Protein AF-0000000083954642 (afdb_homodimer)

Secondary structure (DSSP, 8-state):
----GGGSGGGSGGGGGG-------GGGHHHHHHHTTHHHHHHHS-HHHHHHHHH-----SGGG-S------------------------------------B-TT-GGGHHHHHHHHHHHHHHHHHHHHHHHHHHHHHHHTTTT-GGGGGGSEEEEEE----BTTB--HHHHHHHHHHHH-HHHHTT-EEEEE-HHHHHHHHHHTT--HHHHHHHHHHTTS-SEEEEEPTTHHHHHHHHHHTT-SS---TTTSEEEEE-GGG-HHHIIIIIHHHHHHHHHHHHHHHHHHTHHHHHHHTS-HHHHHHHHHH-THHHHS---EEEEESS----THHHHHHHHHHHHHHHHHHHHHHHHHHHHHHHHHHB-HHHHHHHHHHHHHHHHHHHHHHHHHHHHHTT----TTTGGGHHHHHHHHHHHHHHHHHHHHHHHHHHHHHH-GGGHHHHHHHHHHHHHTTTSS-GGGS-GGGGGGGG-HHHHHHHHHHHHHH----TTHHHHHHHHHHHHHHHHHHHHHHHHHHHHHHHHHHHHHHHHHH-/----GGGGGGGSGGGGGGG------GGGHHHHHHHTTHHHHHHHSTHHHHHHHHH-----SGGG--------------------------------------B-TT-GGGHHHHHHHHHHHHHHHHHHHHHHHHHHHHHHHTTTT-GGGGGGSEEEEEE----BTTB--HHHHHHHHHHHH-HHHHTT-EEEEE-HHHHHHHHHHTT--HHHHHHHHHHTTS-SEEEEEPTTHHHHHHHHHHTT-SS---TTTSEEEEE-GGG-HHHIIIIIHHHHHHHHHHHHHHHHHHTHHHHHHHTS-HHHHHHHHHH-THHHHS---EEEEESS----THHHHHHHHHHHHHHHHHHHHHHHHHHHHHHHHHHB-HHHHHHHHHHHHHHHHHHHHHHHHHHHHHTT----TTTGGGHHHHHHHHHHHHHHHHHHHHHHHHHHHHHH-GGGHHHHHHHHHHHHHTTTSS-GGGS-GGGGGGGG-HHHHHHHHHHHHHH----TTHHHHHHHHHHHHHHHHHHHHHHHHHHHHHHHHHHHHHHHHHH-

Structure (mmCIF, N/CA/C/O backbone):
data_AF-0000000083954642-model_v1
#
loop_
_entity.id
_entity.type
_entity.pdbx_description
1 polymer 'Nitrosoguanidine resistance protein SNG1'
#
loop_
_atom_site.group_PDB
_atom_site.id
_atom_site.type_symbol
_atom_site.label_atom_id
_atom_site.label_alt_id
_atom_site.label_comp_id
_atom_site.label_asym_id
_atom_site.label_entity_id
_atom_site.label_seq_id
_atom_site.pdbx_PDB_ins_code
_atom_site.Cartn_x
_atom_site.Cartn_y
_atom_site.Cartn_z
_atom_site.occupancy
_atom_site.B_iso_or_equiv
_atom_site.auth_seq_id
_atom_site.auth_comp_id
_atom_site.auth_asym_id
_atom_site.auth_atom_id
_atom_site.pdbx_PDB_model_num
ATOM 1 N N . MET A 1 1 ? -14.523 32.938 -50.375 1 20.48 1 MET A N 1
ATOM 2 C CA . MET A 1 1 ? -13.367 33.562 -49.75 1 20.48 1 MET A CA 1
ATOM 3 C C . MET A 1 1 ? -13.82 34.625 -48.75 1 20.48 1 MET A C 1
ATOM 5 O O . MET A 1 1 ? -13.055 35.562 -48.438 1 20.48 1 MET A O 1
ATOM 9 N N . THR A 1 2 ? -15.094 34.656 -48.25 1 23.86 2 THR A N 1
ATOM 10 C CA . THR A 1 2 ? -15.797 35.781 -47.656 1 23.86 2 THR A CA 1
ATOM 11 C C . THR A 1 2 ? -15.125 36.25 -46.375 1 23.86 2 THR A C 1
ATOM 13 O O . THR A 1 2 ? -14.625 35.438 -45.594 1 23.86 2 THR A O 1
ATOM 16 N N . GLU A 1 3 ? -14.711 37.562 -46.188 1 25.11 3 GLU A N 1
ATOM 17 C CA . GLU A 1 3 ? -13.875 38.438 -45.344 1 25.11 3 GLU A CA 1
ATOM 18 C C . GLU A 1 3 ? -14.32 38.406 -43.906 1 25.11 3 GLU A C 1
ATOM 20 O O . GLU A 1 3 ? -15.516 38.312 -43.594 1 25.11 3 GLU A O 1
ATOM 25 N N . PRO A 1 4 ? -13.352 38.188 -42.781 1 26.2 4 PRO A N 1
ATOM 26 C CA . PRO A 1 4 ? -13.227 37.906 -41.344 1 26.2 4 PRO A CA 1
ATOM 27 C C . PRO A 1 4 ? -13.641 39.094 -40.469 1 26.2 4 PRO A C 1
ATOM 29 O O . PRO A 1 4 ? -13.289 39.156 -39.312 1 26.2 4 PRO A O 1
ATOM 32 N N . HIS A 1 5 ? -14.406 40.094 -40.938 1 23.19 5 HIS A N 1
ATOM 33 C CA . HIS A 1 5 ? -14.477 41.438 -40.375 1 23.19 5 HIS A CA 1
ATOM 34 C C . HIS A 1 5 ? -15.016 41.406 -38.969 1 23.19 5 HIS A C 1
ATOM 36 O O . HIS A 1 5 ? -14.766 42.344 -38.188 1 23.19 5 HIS A O 1
ATOM 42 N N . ARG A 1 6 ? -16.078 40.688 -38.531 1 24.61 6 ARG A N 1
ATOM 43 C CA . ARG A 1 6 ? -17.047 41.188 -37.594 1 24.61 6 ARG A CA 1
ATOM 44 C C . ARG A 1 6 ? -16.547 41.062 -36.156 1 24.61 6 ARG A C 1
ATOM 46 O O . ARG A 1 6 ? -17.328 41.125 -35.219 1 24.61 6 ARG A O 1
ATOM 53 N N . LEU A 1 7 ? -15.234 40.594 -35.875 1 21.39 7 LEU A N 1
ATOM 54 C CA . LEU A 1 7 ? -14.883 40.125 -34.562 1 21.39 7 LEU A CA 1
ATOM 55 C C . LEU A 1 7 ? -14.727 41.281 -33.594 1 21.39 7 LEU A C 1
ATOM 57 O O . LEU A 1 7 ? -14.375 41.094 -32.406 1 21.39 7 LEU A O 1
ATOM 61 N N . ARG A 1 8 ? -14.648 42.562 -34 1 23.61 8 ARG A N 1
ATOM 62 C CA . ARG A 1 8 ? -14.016 43.594 -33.188 1 23.61 8 ARG A CA 1
ATOM 63 C C . ARG A 1 8 ? -14.906 44 -32.031 1 23.61 8 ARG A C 1
ATOM 65 O O . ARG A 1 8 ? -14.414 44.469 -30.984 1 23.61 8 ARG A O 1
ATOM 72 N N . LYS A 1 9 ? -16.203 44.25 -32.188 1 24.44 9 LYS A N 1
ATOM 73 C CA . LYS A 1 9 ? -16.891 45.312 -31.453 1 24.44 9 LYS A CA 1
ATOM 74 C C . LYS A 1 9 ? -17.125 44.875 -30 1 24.44 9 LYS A C 1
ATOM 76 O O . LYS A 1 9 ? -17.453 45.719 -29.156 1 24.44 9 LYS A O 1
ATOM 81 N N . THR A 1 10 ? -17.375 43.625 -29.719 1 22.33 10 THR A N 1
ATOM 82 C CA . THR A 1 10 ? -18.141 43.406 -28.5 1 22.33 10 THR A CA 1
ATOM 83 C C . THR A 1 10 ? -17.25 43.562 -27.266 1 22.33 10 THR A C 1
ATOM 85 O O . THR A 1 10 ? -17.656 43.281 -26.141 1 22.33 10 THR A O 1
ATOM 88 N N . PHE A 1 11 ? -15.914 44 -27.359 1 23.34 11 PHE A N 1
ATOM 89 C CA . PHE A 1 11 ? -15 44.031 -26.234 1 23.34 11 PHE A CA 1
ATOM 90 C C . PHE A 1 11 ? -15.289 45.25 -25.328 1 23.34 11 PHE A C 1
ATOM 92 O O . PHE A 1 11 ? -14.594 45.469 -24.344 1 23.34 11 PHE A O 1
ATOM 99 N N . GLN A 1 12 ? -16.047 46.281 -25.719 1 21.58 12 GLN A N 1
ATOM 100 C CA . GLN A 1 12 ? -15.922 47.562 -25.047 1 21.58 12 GLN A CA 1
ATOM 101 C C . GLN A 1 12 ? -16.562 47.531 -23.672 1 21.58 12 GLN A C 1
ATOM 103 O O . GLN A 1 12 ? -16.297 48.406 -22.828 1 21.58 12 GLN A O 1
ATOM 108 N N . CYS A 1 13 ? -17.672 46.906 -23.438 1 22.16 13 CYS A N 1
ATOM 109 C CA . CYS A 1 13 ? -18.609 47.312 -22.391 1 22.16 13 CYS A CA 1
ATOM 110 C C . CYS A 1 13 ? -18.078 46.969 -21.016 1 22.16 13 CYS A C 1
ATOM 112 O O . CYS A 1 13 ? -18.688 47.344 -20 1 22.16 13 CYS A O 1
ATOM 114 N N . CYS A 1 14 ? -17.188 45.969 -20.812 1 22.39 14 CYS A N 1
ATOM 115 C CA . CYS A 1 14 ? -17.016 45.438 -19.453 1 22.39 14 CYS A CA 1
ATOM 116 C C . CYS A 1 14 ? -16.172 46.406 -18.609 1 22.39 14 CYS A C 1
ATOM 118 O O . CYS A 1 14 ? -15.789 46.062 -17.484 1 22.39 14 CYS A O 1
ATOM 120 N N . SER A 1 15 ? -15.734 47.562 -19.125 1 23.88 15 SER A N 1
ATOM 121 C CA . SER A 1 15 ? -14.781 48.375 -18.375 1 23.88 15 SER A CA 1
ATOM 122 C C . SER A 1 15 ? -15.469 49.094 -17.203 1 23.88 15 SER A C 1
ATOM 124 O O . SER A 1 15 ? -14.812 49.5 -16.25 1 23.88 15 SER A O 1
ATOM 126 N N . GLY A 1 16 ? -16.719 49.531 -17.359 1 22.69 16 GLY A N 1
ATOM 127 C CA . GLY A 1 16 ? -17.234 50.625 -16.562 1 22.69 16 GLY A CA 1
ATOM 128 C C . GLY A 1 16 ? -17.453 50.219 -15.102 1 22.69 16 GLY A C 1
ATOM 129 O O . GLY A 1 16 ? -17.781 51.094 -14.273 1 22.69 16 GLY A O 1
ATOM 130 N N . PHE A 1 17 ? -17.828 49.062 -14.852 1 23.7 17 PHE A N 1
ATOM 131 C CA . PHE A 1 17 ? -18.562 48.875 -13.609 1 23.7 17 PHE A CA 1
ATOM 132 C C . PHE A 1 17 ? -17.672 49.125 -12.398 1 23.7 17 PHE A C 1
ATOM 134 O O . PHE A 1 17 ? -18.172 49.281 -11.281 1 23.7 17 PHE A O 1
ATOM 141 N N . PHE A 1 18 ? -16.375 48.906 -12.43 1 24.88 18 PHE A N 1
ATOM 142 C CA . PHE A 1 18 ? -15.617 48.844 -11.188 1 24.88 18 PHE A CA 1
ATOM 143 C C . PHE A 1 18 ? -15.234 50.25 -10.711 1 24.88 18 PHE A C 1
ATOM 145 O O . PHE A 1 18 ? -14.461 50.406 -9.773 1 24.88 18 PHE A O 1
ATOM 152 N N . SER A 1 19 ? -15.562 51.281 -11.438 1 24.02 19 SER A N 1
ATOM 153 C CA . SER A 1 19 ? -14.977 52.562 -10.992 1 24.02 19 SER A CA 1
ATOM 154 C C . SER A 1 19 ? -15.703 53.094 -9.766 1 24.02 19 SER A C 1
ATOM 156 O O . SER A 1 19 ? -15.664 54.312 -9.5 1 24.02 19 SER A O 1
ATOM 158 N N . ALA A 1 20 ? -16.547 52.469 -9.023 1 23.92 20 ALA A N 1
ATOM 159 C CA . ALA A 1 20 ? -17.219 53.312 -8.031 1 23.92 20 ALA A CA 1
ATOM 160 C C . ALA A 1 20 ? -16.219 53.875 -7.016 1 23.92 20 ALA A C 1
ATOM 162 O O . ALA A 1 20 ? -15.477 53.094 -6.391 1 23.92 20 ALA A O 1
ATOM 163 N N . LYS A 1 21 ? -15.828 55.062 -7.09 1 29.89 21 LYS A N 1
ATOM 164 C CA . LYS A 1 21 ? -15.133 55.969 -6.168 1 29.89 21 LYS A CA 1
ATOM 165 C C . LYS A 1 21 ? -15.812 56 -4.801 1 29.89 21 LYS A C 1
ATOM 167 O O . LYS A 1 21 ? -16.75 56.75 -4.578 1 29.89 21 LYS A O 1
ATOM 172 N N . SER A 1 22 ? -16.297 54.906 -4.258 1 25.52 22 SER A N 1
ATOM 173 C CA . SER A 1 22 ? -17 55.156 -2.994 1 25.52 22 SER A CA 1
ATOM 174 C C . SER A 1 22 ? -16.094 55.906 -2.006 1 25.52 22 SER A C 1
ATOM 176 O O . SER A 1 22 ? -14.906 55.625 -1.911 1 25.52 22 SER A O 1
ATOM 178 N N . ARG A 1 23 ? -16.453 57.094 -1.516 1 28.94 23 ARG A N 1
ATOM 179 C CA . ARG A 1 23 ? -16.047 57.938 -0.395 1 28.94 23 ARG A CA 1
ATOM 180 C C . ARG A 1 23 ? -15.906 57.094 0.882 1 28.94 23 ARG A C 1
ATOM 182 O O . ARG A 1 23 ? -16.891 56.812 1.558 1 28.94 23 ARG A O 1
ATOM 189 N N . GLN A 1 24 ? -15.195 56.031 0.848 1 28.31 24 GLN A N 1
ATOM 190 C CA . GLN A 1 24 ? -15.023 55.125 1.99 1 28.31 24 GLN A CA 1
ATOM 191 C C . GLN A 1 24 ? -14.453 55.875 3.191 1 28.31 24 GLN A C 1
ATOM 193 O O . GLN A 1 24 ? -13.391 56.5 3.098 1 28.31 24 GLN A O 1
ATOM 198 N N . GLU A 1 25 ? -15.352 56.375 4.113 1 28.22 25 GLU A N 1
ATOM 199 C CA . GLU A 1 25 ? -15.094 56.969 5.426 1 28.22 25 GLU A CA 1
ATOM 200 C C . GLU A 1 25 ? -13.969 56.219 6.145 1 28.22 25 GLU A C 1
ATOM 202 O O . GLU A 1 25 ? -13.773 55.031 5.934 1 28.22 25 GLU A O 1
ATOM 207 N N . GLU A 1 26 ? -12.977 56.906 6.82 1 31.19 26 GLU A N 1
ATOM 208 C CA . GLU A 1 26 ? -11.719 56.625 7.508 1 31.19 26 GLU A CA 1
ATOM 209 C C . GLU A 1 26 ? -11.867 55.469 8.484 1 31.19 26 GLU A C 1
ATOM 211 O O . GLU A 1 26 ? -10.875 54.875 8.891 1 31.19 26 GLU A O 1
ATOM 216 N N . GLY A 1 27 ? -13.102 55.344 9.141 1 32.03 27 GLY A N 1
ATOM 217 C CA . GLY A 1 27 ? -13.211 54.375 10.227 1 32.03 27 GLY A CA 1
ATOM 218 C C . GLY A 1 27 ? -13.047 52.938 9.773 1 32.03 27 GLY A C 1
ATOM 219 O O . GLY A 1 27 ? -13.031 52.031 10.594 1 32.03 27 GLY A O 1
ATOM 220 N N . ASP A 1 28 ? -13.359 52.594 8.578 1 34 28 ASP A N 1
ATOM 221 C CA . ASP A 1 28 ? -13.57 51.25 8.062 1 34 28 ASP A CA 1
ATOM 222 C C . ASP A 1 28 ? -12.234 50.562 7.773 1 34 28 ASP A C 1
ATOM 224 O O . ASP A 1 28 ? -12.203 49.438 7.262 1 34 28 ASP A O 1
ATOM 228 N N . ASP A 1 29 ? -11.18 51.25 7.742 1 36.09 29 ASP A N 1
ATOM 229 C CA . ASP A 1 29 ? -9.875 50.688 7.418 1 36.09 29 ASP A CA 1
ATOM 230 C C . ASP A 1 29 ? -9.414 49.719 8.492 1 36.09 29 ASP A C 1
ATOM 232 O O . ASP A 1 29 ? -8.57 48.844 8.234 1 36.09 29 ASP A O 1
ATOM 236 N N . ASP A 1 30 ? -9.883 49.906 9.711 1 36.12 30 ASP A N 1
ATOM 237 C CA . ASP A 1 30 ? -9.391 49.062 10.805 1 36.12 30 ASP A CA 1
ATOM 238 C C . ASP A 1 30 ? -9.867 47.625 10.656 1 36.12 30 ASP A C 1
ATOM 240 O O . ASP A 1 30 ? -9.234 46.688 11.164 1 36.12 30 ASP A O 1
ATOM 244 N N . SER A 1 31 ? -11.07 47.531 10.125 1 37.62 31 SER A N 1
ATOM 245 C CA . SER A 1 31 ? -11.625 46.188 10.008 1 37.62 31 SER A CA 1
ATOM 246 C C . SER A 1 31 ? -10.859 45.344 8.992 1 37.62 31 SER A C 1
ATOM 248 O O . SER A 1 31 ? -10.68 44.125 9.172 1 37.62 31 SER A O 1
ATOM 250 N N . TYR A 1 32 ? -10.461 46 7.934 1 38.5 32 TYR A N 1
ATOM 251 C CA . TYR A 1 32 ? -9.695 45.312 6.918 1 38.5 32 TYR A CA 1
ATOM 252 C C . TYR A 1 32 ? -8.367 44.812 7.484 1 38.5 32 TYR A C 1
ATOM 254 O O . TYR A 1 32 ? -7.91 43.719 7.16 1 38.5 32 TYR A O 1
ATOM 262 N N . ASP A 1 33 ? -7.719 45.562 8.289 1 40.78 33 ASP A N 1
ATOM 263 C CA . ASP A 1 33 ? -6.441 45.188 8.898 1 40.78 33 ASP A CA 1
ATOM 264 C C . ASP A 1 33 ? -6.605 44 9.859 1 40.78 33 ASP A C 1
ATOM 266 O O . ASP A 1 33 ? -5.711 43.156 9.977 1 40.78 33 ASP A O 1
ATOM 270 N N . ALA A 1 34 ? -7.777 43.938 10.391 1 39.34 34 ALA A N 1
ATOM 271 C CA . ALA A 1 34 ? -8.047 42.844 11.32 1 39.34 34 ALA A CA 1
ATOM 272 C C . ALA A 1 34 ? -8.164 41.5 10.586 1 39.34 34 ALA A C 1
ATOM 274 O O . ALA A 1 34 ? -7.781 40.469 11.117 1 39.34 34 ALA A O 1
ATOM 275 N N . LEU A 1 35 ? -8.773 41.625 9.469 1 38.12 35 LEU A N 1
ATOM 276 C CA . LEU A 1 35 ? -8.898 40.406 8.672 1 38.12 35 LEU A CA 1
ATOM 277 C C . LEU A 1 35 ? -7.551 40 8.109 1 38.12 35 LEU A C 1
ATOM 279 O O . LEU A 1 35 ? -7.301 38.812 7.906 1 38.12 35 LEU A O 1
ATOM 283 N N . HIS A 1 36 ? -6.609 41.062 7.777 1 40.19 36 HIS A N 1
ATOM 284 C CA . HIS A 1 36 ? -5.297 40.781 7.219 1 40.19 36 HIS A CA 1
ATOM 285 C C . HIS A 1 36 ? -4.223 40.75 8.305 1 40.19 36 HIS A C 1
ATOM 287 O O . HIS A 1 36 ? -4.297 41.531 9.266 1 40.19 36 HIS A O 1
ATOM 293 N N . ASN A 1 37 ? -3.504 39.75 8.719 1 39.53 37 ASN A N 1
ATOM 294 C CA . ASN A 1 37 ? -2.568 39.25 9.703 1 39.53 37 ASN A CA 1
ATOM 295 C C . ASN A 1 37 ? -1.442 40.219 9.992 1 39.53 37 ASN A C 1
ATOM 297 O O . ASN A 1 37 ? -0.3 39.812 10.227 1 39.53 37 ASN A O 1
ATOM 301 N N . GLU A 1 38 ? -1.571 41.594 9.852 1 37.12 38 GLU A N 1
ATOM 302 C CA . GLU A 1 38 ? -0.309 42.312 9.961 1 37.12 38 GLU A CA 1
ATOM 303 C C . GLU A 1 38 ? 0.269 42.219 11.367 1 37.12 38 GLU A C 1
ATOM 305 O O . GLU A 1 38 ? 1.485 42.094 11.539 1 37.12 38 GLU A O 1
ATOM 310 N N . ASP A 1 39 ? -0.471 42.312 12.406 1 36.81 39 ASP A N 1
ATOM 311 C CA . ASP A 1 39 ? 0.11 42.438 13.742 1 36.81 39 ASP A CA 1
ATOM 312 C C . ASP A 1 39 ? 0.565 41.062 14.258 1 36.81 39 ASP A C 1
ATOM 314 O O . ASP A 1 39 ? 1.468 41 15.094 1 36.81 39 ASP A O 1
ATOM 318 N N . VAL A 1 40 ? -0.12 40.094 13.914 1 36.5 40 VAL A N 1
ATOM 319 C CA . VAL A 1 40 ? 0.266 38.75 14.344 1 36.5 40 VAL A CA 1
ATOM 320 C C . VAL A 1 40 ? 1.626 38.375 13.75 1 36.5 40 VAL A C 1
ATOM 322 O O . VAL A 1 40 ? 2.404 37.656 14.367 1 36.5 40 VAL A O 1
ATOM 325 N N . HIS A 1 41 ? 1.96 38.938 12.664 1 37.34 41 HIS A N 1
ATOM 326 C CA . HIS A 1 41 ? 3.238 38.719 11.992 1 37.34 41 HIS A CA 1
ATOM 327 C C . HIS A 1 41 ? 4.391 39.281 12.805 1 37.34 41 HIS A C 1
ATOM 329 O O . HIS A 1 41 ? 5.484 38.719 12.836 1 37.34 41 HIS A O 1
ATOM 335 N N . GLU A 1 42 ? 4.184 40.438 13.359 1 35.19 42 GLU A N 1
ATOM 336 C CA . GLU A 1 42 ? 5.25 41.125 14.086 1 35.19 42 GLU A CA 1
ATOM 337 C C . GLU A 1 42 ? 5.648 40.344 15.344 1 35.19 42 GLU A C 1
ATOM 339 O O . GLU A 1 42 ? 6.828 40.312 15.703 1 35.19 42 GLU A O 1
ATOM 344 N N . SER A 1 43 ? 4.695 39.906 16.094 1 35 43 SER A N 1
ATOM 345 C CA . SER A 1 43 ? 4.98 39.281 17.391 1 35 43 SER A CA 1
ATOM 346 C C . SER A 1 43 ? 5.531 37.875 17.234 1 35 43 SER A C 1
ATOM 348 O O . SER A 1 43 ? 6.301 37.406 18.062 1 35 43 SER A O 1
ATOM 350 N N . MET A 1 44 ? 5.004 37.188 16.359 1 34.34 44 MET A N 1
ATOM 351 C CA . MET A 1 44 ? 5.434 35.812 16.25 1 34.34 44 MET A CA 1
ATOM 352 C C . MET A 1 44 ? 6.902 35.719 15.852 1 34.34 44 MET A C 1
ATOM 354 O O . MET A 1 44 ? 7.613 34.812 16.266 1 34.34 44 MET A O 1
ATOM 358 N N . TYR A 1 45 ? 7.434 36.438 14.812 1 37.81 45 TYR A N 1
ATOM 359 C CA . TYR A 1 45 ? 8.734 36.094 14.258 1 37.81 45 TYR A CA 1
ATOM 360 C C . TYR A 1 45 ? 9.789 37.125 14.664 1 37.81 45 TYR A C 1
ATOM 362 O O . TYR A 1 45 ? 10.938 37.062 14.211 1 37.81 45 TYR A O 1
ATOM 370 N N . ALA A 1 46 ? 9.805 37.5 15.828 1 37.31 46 ALA A N 1
ATOM 371 C CA . ALA A 1 46 ? 10.883 38.375 16.312 1 37.31 46 ALA A CA 1
ATOM 372 C C . ALA A 1 46 ? 11.766 38.844 15.164 1 37.31 46 ALA A C 1
ATOM 374 O O . ALA A 1 46 ? 12.992 38.75 15.242 1 37.31 46 ALA A O 1
ATOM 375 N N . THR A 1 47 ? 11.266 39 14.031 1 41.09 47 THR A N 1
ATOM 376 C CA . THR A 1 47 ? 12.008 39.406 12.852 1 41.09 47 THR A CA 1
ATOM 377 C C . THR A 1 47 ? 12.75 40.719 13.109 1 41.09 47 THR A C 1
ATOM 379 O O . THR A 1 47 ? 13.805 40.969 12.523 1 41.09 47 THR A O 1
ATOM 382 N N . GLU A 1 48 ? 12.195 41.531 13.922 1 44.09 48 GLU A N 1
ATOM 383 C CA . GLU A 1 48 ? 12.953 42.719 14.227 1 44.09 48 GLU A CA 1
ATOM 384 C C . GLU A 1 48 ? 14.305 42.406 14.852 1 44.09 48 GLU A C 1
ATOM 386 O O . GLU A 1 48 ? 15.32 43 14.516 1 44.09 48 GLU A O 1
ATOM 391 N N . GLN A 1 49 ? 14.242 41.406 15.586 1 44.31 49 GLN A N 1
ATOM 392 C CA . GLN A 1 49 ? 15.484 41.062 16.266 1 44.31 49 GLN A CA 1
ATOM 393 C C . GLN A 1 49 ? 16.469 40.375 15.32 1 44.31 49 GLN A C 1
ATOM 395 O O . GLN A 1 49 ? 17.672 40.594 15.406 1 44.31 49 GLN A O 1
ATOM 400 N N . LEU A 1 50 ? 15.938 39.656 14.359 1 47.31 50 LEU A N 1
ATOM 401 C CA . LEU A 1 50 ? 16.797 39 13.375 1 47.31 50 LEU A CA 1
ATOM 402 C C . LEU A 1 50 ? 17.453 40.031 12.461 1 47.31 50 LEU A C 1
ATOM 404 O O . LEU A 1 50 ? 18.641 39.938 12.172 1 47.31 50 LEU A O 1
ATOM 408 N N . SER A 1 51 ? 16.703 41.031 12.031 1 45.59 51 SER A N 1
ATOM 409 C CA . SER A 1 51 ? 17.25 42.062 11.18 1 45.59 51 SER A CA 1
ATOM 410 C C . SER A 1 51 ? 18.312 42.875 11.914 1 45.59 51 SER A C 1
ATOM 412 O O . SER A 1 51 ? 19.359 43.219 11.344 1 45.59 51 SER A O 1
ATOM 414 N N . ARG A 1 52 ? 18.109 43.219 13.133 1 50.34 52 ARG A N 1
ATOM 415 C CA . ARG A 1 52 ? 19.078 44 13.898 1 50.34 52 ARG A CA 1
ATOM 416 C C . ARG A 1 52 ? 20.359 43.219 14.148 1 50.34 52 ARG A C 1
ATOM 418 O O . ARG A 1 52 ? 21.453 43.75 14.109 1 50.34 52 ARG A O 1
ATOM 425 N N . ALA A 1 53 ? 20.188 41.969 14.227 1 50.09 53 ALA A N 1
ATOM 426 C CA . ALA A 1 53 ? 21.344 41.094 14.516 1 50.09 53 ALA A CA 1
ATOM 427 C C . ALA A 1 53 ? 22.188 40.906 13.273 1 50.09 53 ALA A C 1
ATOM 429 O O . ALA A 1 53 ? 23.406 40.75 13.359 1 50.09 53 ALA A O 1
ATOM 430 N N . LEU A 1 54 ? 21.547 40.906 12.172 1 48.12 54 LEU A N 1
ATOM 431 C CA . LEU A 1 54 ? 22.281 40.594 10.945 1 48.12 54 LEU A CA 1
ATOM 432 C C . LEU A 1 54 ? 22.734 41.875 10.234 1 48.12 54 LEU A C 1
ATOM 434 O O . LEU A 1 54 ? 23.641 41.844 9.414 1 48.12 54 LEU A O 1
ATOM 438 N N . THR A 1 55 ? 21.969 43.094 10.414 1 43.12 55 THR A N 1
ATOM 439 C CA . THR A 1 55 ? 22.312 44.312 9.703 1 43.12 55 THR A CA 1
ATOM 440 C C . THR A 1 55 ? 23.203 45.219 10.57 1 43.12 55 THR A C 1
ATOM 442 O O . THR A 1 55 ? 23.672 46.25 10.117 1 43.12 55 THR A O 1
ATOM 445 N N . ASP A 1 56 ? 23.203 45.219 11.828 1 38.91 56 ASP A N 1
ATOM 446 C CA . ASP A 1 56 ? 24.016 46.188 12.555 1 38.91 56 ASP A CA 1
ATOM 447 C C . ASP A 1 56 ? 25.469 46.125 12.102 1 38.91 56 ASP A C 1
ATOM 449 O O . ASP A 1 56 ? 26.188 45.188 12.391 1 38.91 56 ASP A O 1
ATOM 453 N N . ARG A 1 57 ? 25.672 46.688 10.875 1 40.12 57 ARG A N 1
ATOM 454 C CA . ARG A 1 57 ? 27.031 47.094 10.539 1 40.12 57 ARG A CA 1
ATOM 455 C C . ARG A 1 57 ? 27.641 47.938 11.672 1 40.12 57 ARG A C 1
ATOM 457 O O . ARG A 1 57 ? 26.953 48.75 12.273 1 40.12 57 ARG A O 1
ATOM 464 N N . LYS A 1 58 ? 28.828 47.625 12.055 1 39.03 58 LYS A N 1
ATOM 465 C CA . LYS A 1 58 ? 29.781 48.469 12.781 1 39.03 58 LYS A CA 1
ATOM 466 C C . LYS A 1 58 ? 29.844 49.844 12.172 1 39.03 58 LYS A C 1
ATOM 468 O O . LYS A 1 58 ? 30.422 50.062 11.094 1 39.03 58 LYS A O 1
ATOM 473 N N . LEU A 1 59 ? 28.891 50.688 12.148 1 32.34 59 LEU A N 1
ATOM 474 C CA . LEU A 1 59 ? 29.344 52.062 12.07 1 32.34 59 LEU A CA 1
ATOM 475 C C . LEU A 1 59 ? 30.469 52.312 13.062 1 32.34 59 LEU A C 1
ATOM 477 O O . LEU A 1 59 ? 30.219 52.656 14.219 1 32.34 59 LEU A O 1
ATOM 481 N N . ASP A 1 60 ? 31.359 51.375 13.273 1 26.05 60 ASP A N 1
ATOM 482 C CA . ASP A 1 60 ? 32.5 51.781 14.109 1 26.05 60 ASP A CA 1
ATOM 483 C C . ASP A 1 60 ? 33 53.156 13.734 1 26.05 60 ASP A C 1
ATOM 485 O O . ASP A 1 60 ? 32.562 53.75 12.734 1 26.05 60 ASP A O 1
ATOM 489 N N . GLU A 1 61 ? 34.375 53.25 13.594 1 28.94 61 GLU A N 1
ATOM 490 C CA . GLU A 1 61 ? 35.5 54.062 14.016 1 28.94 61 GLU A CA 1
ATOM 491 C C . GLU A 1 61 ? 35.781 55.188 13.023 1 28.94 61 GLU A C 1
ATOM 493 O O . GLU A 1 61 ? 36.719 55.969 13.203 1 28.94 61 GLU A O 1
ATOM 498 N N . GLU A 1 62 ? 35.281 55.094 11.742 1 30.12 62 GLU A N 1
ATOM 499 C CA . GLU A 1 62 ? 36.156 55.969 10.977 1 30.12 62 GLU A CA 1
ATOM 500 C C . GLU A 1 62 ? 35.969 57.438 11.375 1 30.12 62 GLU A C 1
ATOM 502 O O . GLU A 1 62 ? 36.594 58.312 10.812 1 30.12 62 GLU A O 1
ATOM 507 N N . GLU A 1 63 ? 34.781 57.656 11.883 1 30.02 63 GLU A N 1
ATOM 508 C CA . GLU A 1 63 ? 34.75 59.125 11.898 1 30.02 63 GLU A CA 1
ATOM 509 C C . GLU A 1 63 ? 35.781 59.688 12.859 1 30.02 63 GLU A C 1
ATOM 511 O O . GLU A 1 63 ? 35.531 60.656 13.555 1 30.02 63 GLU A O 1
ATOM 516 N N . ASP A 1 64 ? 36.562 58.688 13.445 1 27.39 64 ASP A N 1
ATOM 517 C CA . ASP A 1 64 ? 37.344 59.375 14.484 1 27.39 64 ASP A CA 1
ATOM 518 C C . ASP A 1 64 ? 38.188 60.5 13.883 1 27.39 64 ASP A C 1
ATOM 520 O O . ASP A 1 64 ? 38.781 61.281 14.617 1 27.39 64 ASP A O 1
ATOM 524 N N . ASP A 1 65 ? 38.75 60.125 12.672 1 29.3 65 ASP A N 1
ATOM 525 C CA . ASP A 1 65 ? 40.094 60.719 12.578 1 29.3 65 ASP A CA 1
ATOM 526 C C . ASP A 1 65 ? 40 62.219 12.305 1 29.3 65 ASP A C 1
ATOM 528 O O . ASP A 1 65 ? 40.969 62.812 11.82 1 29.3 65 ASP A O 1
ATOM 532 N N . GLU A 1 66 ? 38.781 62.75 12.156 1 26.12 66 GLU A N 1
ATOM 533 C CA . GLU A 1 66 ? 39.031 64.062 11.656 1 26.12 66 GLU A CA 1
ATOM 534 C C . GLU A 1 66 ? 40 64.875 12.547 1 26.12 66 GLU A C 1
ATOM 536 O O . GLU A 1 66 ? 40 64.688 13.773 1 26.12 66 GLU A O 1
ATOM 541 N N . ASP A 1 67 ? 40.969 65.5 11.867 1 25.83 67 ASP A N 1
ATOM 542 C CA . ASP A 1 67 ? 42.188 66.25 12.133 1 25.83 67 ASP A CA 1
ATOM 543 C C . ASP A 1 67 ? 41.938 67.312 13.172 1 25.83 67 ASP A C 1
ATOM 545 O O . ASP A 1 67 ? 41.094 68.188 12.992 1 25.83 67 ASP A O 1
ATOM 549 N N . GLU A 1 68 ? 41.969 66.875 14.461 1 27.19 68 GLU A N 1
ATOM 550 C CA . GLU A 1 68 ? 42 67.875 15.562 1 27.19 68 GLU A CA 1
ATOM 551 C C . GLU A 1 68 ? 43.031 68.938 15.281 1 27.19 68 GLU A C 1
ATOM 553 O O . GLU A 1 68 ? 44.219 68.75 15.375 1 27.19 68 GLU A O 1
ATOM 558 N N . THR A 1 69 ? 42.812 69.625 14.086 1 26.09 69 THR A N 1
ATOM 559 C CA . THR A 1 69 ? 43.812 70.688 13.93 1 26.09 69 THR A CA 1
ATOM 560 C C . THR A 1 69 ? 43.969 71.438 15.227 1 26.09 69 THR A C 1
ATOM 562 O O . THR A 1 69 ? 42.969 71.812 15.875 1 26.09 69 THR A O 1
ATOM 565 N N . PRO A 1 70 ? 45.188 71.375 15.812 1 26.34 70 PRO A N 1
ATOM 566 C CA . PRO A 1 70 ? 45.562 72 17.094 1 26.34 70 PRO A CA 1
ATOM 567 C C . PRO A 1 70 ? 45.25 73.438 17.156 1 26.34 70 PRO A C 1
ATOM 569 O O . PRO A 1 70 ? 45.781 74.25 16.375 1 26.34 70 PRO A O 1
ATOM 572 N N . GLU A 1 71 ? 43.969 73.875 16.953 1 24.52 71 GLU A N 1
ATOM 573 C CA . GLU A 1 71 ? 43.844 75.312 16.922 1 24.52 71 GLU A CA 1
ATOM 574 C C . GLU A 1 71 ? 44.562 75.938 18.109 1 24.52 71 GLU A C 1
ATOM 576 O O . GLU A 1 71 ? 44.531 75.438 19.219 1 24.52 71 GLU A O 1
ATOM 581 N N . VAL A 1 72 ? 45.594 76.75 17.688 1 26.06 72 VAL A N 1
ATOM 582 C CA . VAL A 1 72 ? 46.531 77.562 18.422 1 26.06 72 VAL A CA 1
ATOM 583 C C . VAL A 1 72 ? 45.781 78.438 19.422 1 26.06 72 VAL A C 1
ATOM 585 O O . VAL A 1 72 ? 44.812 79.125 19.062 1 26.06 72 VAL A O 1
ATOM 588 N N . TYR A 1 73 ? 45.906 78.188 20.766 1 25.42 73 TYR A N 1
ATOM 589 C CA . TYR A 1 73 ? 45.406 78.75 22 1 25.42 73 TYR A CA 1
ATOM 590 C C . TYR A 1 73 ? 45.719 80.25 22.031 1 25.42 73 TYR A C 1
ATOM 592 O O . TYR A 1 73 ? 46.844 80.688 22.297 1 25.42 73 TYR A O 1
ATOM 600 N N . THR A 1 74 ? 45.562 80.938 20.797 1 23.27 74 THR A N 1
ATOM 601 C CA . THR A 1 74 ? 46.062 82.312 21.062 1 23.27 74 THR A CA 1
ATOM 602 C C . THR A 1 74 ? 45.375 82.875 22.297 1 23.27 74 THR A C 1
ATOM 604 O O . THR A 1 74 ? 44.25 82.562 22.609 1 23.27 74 THR A O 1
ATOM 607 N N . GLY A 1 75 ? 46.156 83.688 23.109 1 21.98 75 GLY A N 1
ATOM 608 C CA . GLY A 1 75 ? 46.219 84.188 24.469 1 21.98 75 GLY A CA 1
ATOM 609 C C . GLY A 1 75 ? 45 85.062 24.844 1 21.98 75 GLY A C 1
ATOM 610 O O . GLY A 1 75 ? 44.5 84.938 25.969 1 21.98 75 GLY A O 1
ATOM 611 N N . THR A 1 76 ? 44.781 86.062 23.953 1 22.8 76 THR A N 1
ATOM 612 C CA . THR A 1 76 ? 44.781 87.312 24.719 1 22.8 76 THR A CA 1
ATOM 613 C C . THR A 1 76 ? 43.531 87.438 25.562 1 22.8 76 THR A C 1
ATOM 615 O O . THR A 1 76 ? 43.594 87.688 26.781 1 22.8 76 THR A O 1
ATOM 618 N N . SER A 1 77 ? 42.688 88.5 25.125 1 24.42 77 SER A N 1
ATOM 619 C CA . SER A 1 77 ? 42.188 89.625 25.859 1 24.42 77 SER A CA 1
ATOM 620 C C . SER A 1 77 ? 40.906 89.312 26.609 1 24.42 77 SER A C 1
ATOM 622 O O . SER A 1 77 ? 40.188 88.375 26.266 1 24.42 77 SER A O 1
ATOM 624 N N . ASP A 1 78 ? 40.625 90 27.734 1 25.27 78 ASP A N 1
ATOM 625 C CA . ASP A 1 78 ? 39.875 90 28.984 1 25.27 78 ASP A CA 1
ATOM 626 C C . ASP A 1 78 ? 38.375 90.062 28.734 1 25.27 78 ASP A C 1
ATOM 628 O O . ASP A 1 78 ? 37.625 90.375 29.656 1 25.27 78 ASP A O 1
ATOM 632 N N . GLU A 1 79 ? 37.969 90.062 27.438 1 24.23 79 GLU A N 1
ATOM 633 C CA . GLU A 1 79 ? 36.688 90.688 27.312 1 24.23 79 GLU A CA 1
ATOM 634 C C . GLU A 1 79 ? 35.625 90.062 28.203 1 24.23 79 GLU A C 1
ATOM 636 O O . GLU A 1 79 ? 35.75 88.875 28.516 1 24.23 79 GLU A O 1
ATOM 641 N N . GLN A 1 80 ? 34.688 90.938 28.688 1 27.44 80 GLN A N 1
ATOM 642 C CA . GLN A 1 80 ? 33.594 91 29.656 1 27.44 80 GLN A CA 1
ATOM 643 C C . GLN A 1 80 ? 32.531 89.938 29.344 1 27.44 80 GLN A C 1
ATOM 645 O O . GLN A 1 80 ? 31.922 89.938 28.281 1 27.44 80 GLN A O 1
ATOM 650 N N . GLN A 1 81 ? 32.812 88.75 29.688 1 26.2 81 GLN A N 1
ATOM 651 C CA . GLN A 1 81 ? 32.094 87.5 29.375 1 26.2 81 GLN A CA 1
ATOM 652 C C . GLN A 1 81 ? 30.641 87.562 29.797 1 26.2 81 GLN A C 1
ATOM 654 O O . GLN A 1 81 ? 30.344 87.688 30.984 1 26.2 81 GLN A O 1
ATOM 659 N N . GLN A 1 82 ? 29.875 88.438 29.047 1 25.77 82 GLN A N 1
ATOM 660 C CA . GLN A 1 82 ? 28.438 88.5 29.297 1 25.77 82 GLN A CA 1
ATOM 661 C C . GLN A 1 82 ? 27.844 87.062 29.5 1 25.77 82 GLN A C 1
ATOM 663 O O . GLN A 1 82 ? 28.234 86.125 28.797 1 25.77 82 GLN A O 1
ATOM 668 N N . GLN A 1 83 ? 27.297 86.875 30.656 1 25.58 83 GLN A N 1
ATOM 669 C CA . GLN A 1 83 ? 26.703 85.688 31.312 1 25.58 83 GLN A CA 1
ATOM 670 C C . GLN A 1 83 ? 25.625 85.062 30.438 1 25.58 83 GLN A C 1
ATOM 672 O O . GLN A 1 83 ? 24.562 85.688 30.219 1 25.58 83 GLN A O 1
ATOM 677 N N . GLN A 1 84 ? 25.922 84.75 29.156 1 28.45 84 GLN A N 1
ATOM 678 C CA . GLN A 1 84 ? 24.812 84.25 28.391 1 28.45 84 GLN A CA 1
ATOM 679 C C . GLN A 1 84 ? 24.109 83.125 29.156 1 28.45 84 GLN A C 1
ATOM 681 O O . GLN A 1 84 ? 24.75 82.312 29.875 1 28.45 84 GLN A O 1
ATOM 686 N N . PRO A 1 85 ? 22.766 83.312 29.375 1 32.16 85 PRO A N 1
ATOM 687 C CA . PRO A 1 85 ? 21.906 82.375 30.125 1 32.16 85 PRO A CA 1
ATOM 688 C C . PRO A 1 85 ? 22.109 80.938 29.766 1 32.16 85 PRO A C 1
ATOM 690 O O . PRO A 1 85 ? 22.516 80.625 28.641 1 32.16 85 PRO A O 1
ATOM 693 N N . ARG A 1 86 ? 22.453 80.125 30.766 1 33.41 86 ARG A N 1
ATOM 694 C CA . ARG A 1 86 ? 22.734 78.688 30.766 1 33.41 86 ARG A CA 1
ATOM 695 C C . ARG A 1 86 ? 21.75 77.938 29.906 1 33.41 86 ARG A C 1
ATOM 697 O O . ARG A 1 86 ? 20.531 78.125 30 1 33.41 86 ARG A O 1
ATOM 704 N N . PRO A 1 87 ? 22.125 77.75 28.609 1 35.12 87 PRO A N 1
ATOM 705 C CA . PRO A 1 87 ? 21.141 77 27.812 1 35.12 87 PRO A CA 1
ATOM 706 C C . PRO A 1 87 ? 20.484 75.875 28.578 1 35.12 87 PRO A C 1
ATOM 708 O O . PRO A 1 87 ? 21.078 75.312 29.531 1 35.12 87 PRO A O 1
ATOM 711 N N . PRO A 1 88 ? 19.156 75.75 28.688 1 35.41 88 PRO A N 1
ATOM 712 C CA . PRO A 1 88 ? 18.438 74.75 29.469 1 35.41 88 PRO A CA 1
ATOM 713 C C . PRO A 1 88 ? 19.047 73.375 29.344 1 35.41 88 PRO A C 1
ATOM 715 O O . PRO A 1 88 ? 19.719 73.062 28.344 1 35.41 88 PRO A O 1
ATOM 718 N N . PRO A 1 89 ? 19.391 72.688 30.469 1 32.25 89 PRO A N 1
ATOM 719 C CA . PRO A 1 89 ? 20.031 71.375 30.484 1 32.25 89 PRO A CA 1
ATOM 720 C C . PRO A 1 89 ? 19.469 70.438 29.406 1 32.25 89 PRO A C 1
ATOM 722 O O . PRO A 1 89 ? 18.266 70.375 29.203 1 32.25 89 PRO A O 1
ATOM 725 N N . THR A 1 90 ? 20.109 70.5 28.219 1 32.41 90 THR A N 1
ATOM 726 C CA . THR A 1 90 ? 19.703 69.5 27.234 1 32.41 90 THR A CA 1
ATOM 727 C C . THR A 1 90 ? 19.438 68.125 27.875 1 32.41 90 THR A C 1
ATOM 729 O O . THR A 1 90 ? 20.281 67.625 28.609 1 32.41 90 THR A O 1
ATOM 732 N N . ARG A 1 91 ? 18.188 67.875 28.297 1 31.97 91 ARG A N 1
ATOM 733 C CA . ARG A 1 91 ? 17.797 66.562 28.688 1 31.97 91 ARG A CA 1
ATOM 734 C C . ARG A 1 91 ? 18.516 65.5 27.828 1 31.97 91 ARG A C 1
ATOM 736 O O . ARG A 1 91 ? 18.344 65.5 26.609 1 31.97 91 ARG A O 1
ATOM 743 N N . ARG A 1 92 ? 19.766 65.312 28.266 1 34.06 92 ARG A N 1
ATOM 744 C CA . ARG A 1 92 ? 20.406 64.188 27.672 1 34.06 92 ARG A CA 1
ATOM 745 C C . ARG A 1 92 ? 19.422 63 27.547 1 34.06 92 ARG A C 1
ATOM 747 O O . ARG A 1 92 ? 18.922 62.5 28.547 1 34.06 92 ARG A O 1
ATOM 754 N N . ARG A 1 93 ? 18.594 63.094 26.609 1 33.84 93 ARG A N 1
ATOM 755 C CA . ARG A 1 93 ? 18 61.844 26.234 1 33.84 93 ARG A CA 1
ATOM 756 C C . ARG A 1 93 ? 19.016 60.719 26.312 1 33.84 93 ARG A C 1
ATOM 758 O O . ARG A 1 93 ? 20.016 60.719 25.578 1 33.84 93 ARG A O 1
ATOM 765 N N . SER A 1 94 ? 19.344 60.344 27.578 1 30.03 94 SER A N 1
ATOM 766 C CA . SER A 1 94 ? 20 59.062 27.672 1 30.03 94 SER A CA 1
ATOM 767 C C . SER A 1 94 ? 19.5 58.094 26.609 1 30.03 94 SER A C 1
ATOM 769 O O . SER A 1 94 ? 18.344 57.656 26.656 1 30.03 94 SER A O 1
ATOM 771 N N . SER A 1 95 ? 19.719 58.438 25.375 1 31.78 95 SER A N 1
ATOM 772 C CA . SER A 1 95 ? 19.609 57.344 24.438 1 31.78 95 SER A CA 1
ATOM 773 C C . SER A 1 95 ? 20.188 56.062 25 1 31.78 95 SER A C 1
ATOM 775 O O . SER A 1 95 ? 21.406 55.875 25.031 1 31.78 95 SER A O 1
ATOM 777 N N . VAL A 1 96 ? 19.844 55.656 26.219 1 32.53 96 VAL A N 1
ATOM 778 C CA . VAL A 1 96 ? 20.094 54.281 26.547 1 32.53 96 VAL A CA 1
ATOM 779 C C . VAL A 1 96 ? 19.906 53.406 25.297 1 32.53 96 VAL A C 1
ATOM 781 O O . VAL A 1 96 ? 18.766 53.156 24.891 1 32.53 96 VAL A O 1
ATOM 784 N N . SER A 1 97 ? 20.547 53.719 24.219 1 34.53 97 SER A N 1
ATOM 785 C CA . SER A 1 97 ? 20.719 52.625 23.297 1 34.53 97 SER A CA 1
ATOM 786 C C . SER A 1 97 ? 21.047 51.312 24.047 1 34.53 97 SER A C 1
ATOM 788 O O . SER A 1 97 ? 22.141 51.156 24.578 1 34.53 97 SER A O 1
ATOM 790 N N . SER A 1 98 ? 20.281 50.812 25.031 1 34.59 98 SER A N 1
ATOM 791 C CA . SER A 1 98 ? 20.484 49.438 25.5 1 34.59 98 SER A CA 1
ATOM 792 C C . SER A 1 98 ? 21.156 48.594 24.438 1 34.59 98 SER A C 1
ATOM 794 O O . SER A 1 98 ? 20.516 48.188 23.453 1 34.59 98 SER A O 1
ATOM 796 N N . SER A 1 99 ? 22.344 48.969 24.031 1 38.66 99 SER A N 1
ATOM 797 C CA . SER A 1 99 ? 23.203 48.062 23.25 1 38.66 99 SER A CA 1
ATOM 798 C C . SER A 1 99 ? 23 46.625 23.672 1 38.66 99 SER A C 1
ATOM 800 O O . SER A 1 99 ? 23.344 46.25 24.797 1 38.66 99 SER A O 1
ATOM 802 N N . ILE A 1 100 ? 21.922 46 23.422 1 46.41 100 ILE A N 1
ATOM 803 C CA . ILE A 1 100 ? 21.75 44.562 23.594 1 46.41 100 ILE A CA 1
ATOM 804 C C . ILE A 1 100 ? 23.062 43.844 23.312 1 46.41 100 ILE A C 1
ATOM 806 O O . ILE A 1 100 ? 23.578 43.875 22.188 1 46.41 100 ILE A O 1
ATOM 810 N N . GLN A 1 101 ? 24.016 43.875 24.234 1 50.41 101 GLN A N 1
ATOM 811 C CA . GLN A 1 101 ? 25.281 43.156 24.203 1 50.41 101 GLN A CA 1
ATOM 812 C C . GLN A 1 101 ? 25.078 41.75 23.656 1 50.41 101 GLN A C 1
ATOM 814 O O . GLN A 1 101 ? 24.297 40.969 24.219 1 50.41 101 GLN A O 1
ATOM 819 N N . LYS A 1 102 ? 25.328 41.594 22.375 1 62.91 102 LYS A N 1
ATOM 820 C CA . LYS A 1 102 ? 25.297 40.281 21.719 1 62.91 102 LYS A CA 1
ATOM 821 C C . LYS A 1 102 ? 26.375 39.344 22.281 1 62.91 102 LYS A C 1
ATOM 823 O O . LYS A 1 102 ? 27.5 39.781 22.531 1 62.91 102 LYS A O 1
ATOM 828 N N . TYR A 1 103 ? 25.969 38.312 22.984 1 62.91 103 TYR A N 1
ATOM 829 C CA . TYR A 1 103 ? 26.844 37.344 23.641 1 62.91 103 TYR A CA 1
ATOM 830 C C . TYR A 1 103 ? 27.312 36.281 22.656 1 62.91 103 TYR A C 1
ATOM 832 O O . TYR A 1 103 ? 26.703 36.094 21.594 1 62.91 103 TYR A O 1
ATOM 840 N N . LYS A 1 104 ? 28.578 35.875 22.938 1 65.94 104 LYS A N 1
ATOM 841 C CA . LYS A 1 104 ? 28.969 34.594 22.328 1 65.94 104 LYS A CA 1
ATOM 842 C C . LYS A 1 104 ? 28.25 33.438 23 1 65.94 104 LYS A C 1
ATOM 844 O O . LYS A 1 104 ? 27.938 33.469 24.188 1 65.94 104 LYS A O 1
ATOM 849 N N . PHE A 1 105 ? 27.844 32.438 22.375 1 66.88 105 PHE A N 1
ATOM 850 C CA . PHE A 1 105 ? 27.031 31.328 22.844 1 66.88 105 PHE A CA 1
ATOM 851 C C . PHE A 1 105 ? 27.672 30.672 24.062 1 66.88 105 PHE A C 1
ATOM 853 O O . PHE A 1 105 ? 26.969 30.266 25 1 66.88 105 PHE A O 1
ATOM 860 N N . TRP A 1 106 ? 29.016 30.703 24.156 1 67.62 106 TRP A N 1
ATOM 861 C CA . TRP A 1 106 ? 29.688 30.031 25.25 1 67.62 106 TRP A CA 1
ATOM 862 C C . TRP A 1 106 ? 30.156 31.031 26.312 1 67.62 106 TRP A C 1
ATOM 864 O O . TRP A 1 106 ? 30.953 30.688 27.172 1 67.62 106 TRP A O 1
ATOM 874 N N . ASP A 1 107 ? 29.578 32.188 26.203 1 68.06 107 ASP A N 1
ATOM 875 C CA . ASP A 1 107 ? 29.953 33.188 27.203 1 68.06 107 ASP A CA 1
ATOM 876 C C . ASP A 1 107 ? 29.344 32.812 28.562 1 68.06 107 ASP A C 1
ATOM 878 O O . ASP A 1 107 ? 28.281 32.219 28.641 1 68.06 107 ASP A O 1
ATOM 882 N N . LYS A 1 108 ? 30.031 33 29.656 1 67.88 108 LYS A N 1
ATOM 883 C CA . LYS A 1 108 ? 29.656 32.688 31.031 1 67.88 108 LYS A CA 1
ATOM 884 C C . LYS A 1 108 ? 28.328 33.344 31.422 1 67.88 108 LYS A C 1
ATOM 886 O O . LYS A 1 108 ? 27.547 32.75 32.156 1 67.88 108 LYS A O 1
ATOM 891 N N . ASP A 1 109 ? 28.094 34.531 30.859 1 66.06 109 ASP A N 1
ATOM 892 C CA . ASP A 1 109 ? 26.875 35.219 31.219 1 66.06 109 ASP A CA 1
ATOM 893 C C . ASP A 1 109 ? 25.656 34.625 30.531 1 66.06 109 ASP A C 1
ATOM 895 O O . ASP A 1 109 ? 24.516 34.844 30.938 1 66.06 109 ASP A O 1
ATOM 899 N N . PHE A 1 110 ? 25.969 33.75 29.656 1 74.56 110 PHE A N 1
ATOM 900 C CA . PHE A 1 110 ? 24.906 33.156 28.875 1 74.56 110 PHE A CA 1
ATOM 901 C C . PHE A 1 110 ? 24.562 31.75 29.406 1 74.56 110 PHE A C 1
ATOM 903 O O . PHE A 1 110 ? 23.719 31.062 28.828 1 74.56 110 PHE A O 1
ATOM 910 N N . LYS A 1 111 ? 25.141 31.391 30.594 1 76.94 111 LYS A N 1
ATOM 911 C CA . LYS A 1 111 ? 24.969 30.047 31.125 1 76.94 111 LYS A CA 1
ATOM 912 C C . LYS A 1 111 ? 23.516 29.812 31.562 1 76.94 111 LYS A C 1
ATOM 914 O O . LYS A 1 111 ? 22.938 28.766 31.297 1 76.94 111 LYS A O 1
ATOM 919 N N . GLN A 1 112 ? 22.984 30.75 32.312 1 77.19 112 GLN A N 1
ATOM 920 C CA . GLN A 1 112 ? 21.609 30.594 32.75 1 77.19 112 GLN A CA 1
ATOM 921 C C . GLN A 1 112 ? 20.641 30.484 31.578 1 77.19 112 GLN A C 1
ATOM 923 O O . GLN A 1 112 ? 19.719 29.688 31.609 1 77.19 112 GLN A O 1
ATOM 928 N N . GLU A 1 113 ? 20.969 31.266 30.594 1 81.31 113 GLU A N 1
ATOM 929 C CA . GLU A 1 113 ? 20.125 31.219 29.406 1 81.31 113 GLU A CA 1
ATOM 930 C C . GLU A 1 113 ? 20.297 29.906 28.641 1 81.31 113 GLU A C 1
ATOM 932 O O . GLU A 1 113 ? 19.328 29.359 28.109 1 81.31 113 GLU A O 1
ATOM 937 N N . ARG A 1 114 ? 21.469 29.406 28.766 1 83.88 114 ARG A N 1
ATOM 938 C CA . ARG A 1 114 ? 21.734 28.141 28.094 1 83.88 114 ARG A CA 1
ATOM 939 C C . ARG A 1 114 ? 20.969 26.984 28.734 1 83.88 114 ARG A C 1
ATOM 941 O O . ARG A 1 114 ? 20.453 26.109 28.047 1 83.88 114 ARG A O 1
ATOM 948 N N . THR A 1 115 ? 20.891 27 30.016 1 85.12 115 THR A N 1
ATOM 949 C CA . THR A 1 115 ? 20.172 25.938 30.719 1 85.12 115 THR A CA 1
ATOM 950 C C . THR A 1 115 ? 18.672 26.016 30.438 1 85.12 115 THR A C 1
ATOM 952 O O . THR A 1 115 ? 18 24.984 30.312 1 85.12 115 THR A O 1
ATOM 955 N N . LYS A 1 116 ? 18.203 27.234 30.297 1 83 116 LYS A N 1
ATOM 956 C CA . LYS A 1 116 ? 16.781 27.391 29.969 1 83 116 LYS A CA 1
ATOM 957 C C . LYS A 1 116 ? 16.484 26.891 28.562 1 83 116 LYS A C 1
ATOM 959 O O . LYS A 1 116 ? 15.477 26.234 28.328 1 83 116 LYS A O 1
ATOM 964 N N . ILE A 1 117 ? 17.422 27.203 27.734 1 84.94 117 ILE A N 1
ATOM 965 C CA . ILE A 1 117 ? 17.266 26.781 26.359 1 84.94 117 ILE A CA 1
ATOM 966 C C . ILE A 1 117 ? 17.344 25.25 26.266 1 84.94 117 ILE A C 1
ATOM 968 O O . ILE A 1 117 ? 16.531 24.625 25.594 1 84.94 117 ILE A O 1
ATOM 972 N N . LEU A 1 118 ? 18.25 24.672 26.969 1 86.5 118 LEU A N 1
ATOM 973 C CA . LEU A 1 118 ? 18.422 23.219 26.953 1 86.5 118 LEU A CA 1
ATOM 974 C C . LEU A 1 118 ? 17.203 22.516 27.547 1 86.5 118 LEU A C 1
ATOM 976 O O . LEU A 1 118 ? 16.766 21.484 27.047 1 86.5 118 LEU A O 1
ATOM 980 N N . THR A 1 119 ? 16.688 23.078 28.578 1 88.75 119 THR A N 1
ATOM 981 C CA . THR A 1 119 ? 15.508 22.5 29.203 1 88.75 119 THR A CA 1
ATOM 982 C C . THR A 1 119 ? 14.305 22.578 28.281 1 88.75 119 THR A C 1
ATOM 984 O O . THR A 1 119 ? 13.508 21.641 28.188 1 88.75 119 THR A O 1
ATOM 987 N N . GLN A 1 120 ? 14.211 23.688 27.547 1 86.75 120 GLN A N 1
ATOM 988 C CA . GLN A 1 120 ? 13.102 23.828 26.609 1 86.75 120 GLN A CA 1
ATOM 989 C C . GLN A 1 120 ? 13.234 22.844 25.453 1 86.75 120 GLN A C 1
ATOM 991 O O . GLN A 1 120 ? 12.234 22.297 24.969 1 86.75 120 GLN A O 1
ATOM 996 N N . PHE A 1 121 ? 14.422 22.625 25.062 1 88.5 121 PHE A N 1
ATOM 997 C CA . PHE A 1 121 ? 14.656 21.625 24.031 1 88.5 121 PHE A CA 1
ATOM 998 C C . PHE A 1 121 ? 14.242 20.234 24.5 1 88.5 121 PHE A C 1
ATOM 1000 O O . PHE A 1 121 ? 13.57 19.5 23.781 1 88.5 121 PHE A O 1
ATOM 1007 N N . LEU A 1 122 ? 14.594 19.891 25.656 1 89.25 122 LEU A N 1
ATOM 1008 C CA . LEU A 1 122 ? 14.297 18.578 26.188 1 89.25 122 LEU A CA 1
ATOM 1009 C C . LEU A 1 122 ? 12.797 18.375 26.344 1 89.25 122 LEU A C 1
ATOM 1011 O O . LEU A 1 122 ? 12.273 17.297 26.078 1 89.25 122 LEU A O 1
ATOM 1015 N N . ILE A 1 123 ? 12.156 19.422 26.766 1 87.25 123 ILE A N 1
ATOM 1016 C CA . ILE A 1 123 ? 10.711 19.344 26.906 1 87.25 123 ILE A CA 1
ATOM 1017 C C . ILE A 1 123 ? 10.07 19.141 25.547 1 87.25 123 ILE A C 1
ATOM 1019 O O . ILE A 1 123 ? 9.148 18.328 25.391 1 87.25 123 ILE A O 1
ATOM 1023 N N . ASN A 1 124 ? 10.586 19.875 24.609 1 85.25 124 ASN A N 1
ATOM 1024 C CA . ASN A 1 124 ? 10.078 19.719 23.25 1 85.25 124 ASN A CA 1
ATOM 1025 C C . ASN A 1 124 ? 10.305 18.312 22.719 1 85.25 124 ASN A C 1
ATOM 1027 O O . ASN A 1 124 ? 9.438 17.734 22.062 1 85.25 124 ASN A O 1
ATOM 1031 N N . TYR A 1 125 ? 11.445 17.766 23.047 1 88.69 125 TYR A N 1
ATOM 1032 C CA . TYR A 1 125 ? 11.75 16.406 22.609 1 88.69 125 TYR A CA 1
ATOM 1033 C C . TYR A 1 125 ? 10.773 15.414 23.234 1 88.69 125 TYR A C 1
ATOM 1035 O O . TYR A 1 125 ? 10.227 14.555 22.531 1 88.69 125 TYR A O 1
ATOM 1043 N N . VAL A 1 126 ? 10.531 15.539 24.469 1 89.69 126 VAL A N 1
ATOM 1044 C CA . VAL A 1 126 ? 9.664 14.602 25.172 1 89.69 126 VAL A CA 1
ATOM 1045 C C . VAL A 1 126 ? 8.242 14.695 24.609 1 89.69 126 VAL A C 1
ATOM 1047 O O . VAL A 1 126 ? 7.598 13.672 24.375 1 89.69 126 VAL A O 1
ATOM 1050 N N . PHE A 1 127 ? 7.844 15.914 24.375 1 85.81 127 PHE A N 1
ATOM 1051 C CA . PHE A 1 127 ? 6.504 16.125 23.844 1 85.81 127 PHE A CA 1
ATOM 1052 C C . PHE A 1 127 ? 6.375 15.523 22.453 1 85.81 127 PHE A C 1
ATOM 1054 O O . PHE A 1 127 ? 5.387 14.844 22.156 1 85.81 127 PHE A O 1
ATOM 1061 N N . LEU A 1 128 ? 7.312 15.727 21.672 1 87.56 128 LEU A N 1
ATOM 1062 C CA . LEU A 1 128 ? 7.289 15.219 20.312 1 87.56 128 LEU A CA 1
ATOM 1063 C C . LEU A 1 128 ? 7.375 13.695 20.297 1 87.56 128 LEU A C 1
ATOM 1065 O O . LEU A 1 128 ? 6.641 13.039 19.562 1 87.56 128 LEU A O 1
ATOM 1069 N N . ILE A 1 129 ? 8.25 13.195 21.094 1 90 129 ILE A N 1
ATOM 1070 C CA . ILE A 1 129 ? 8.453 11.75 21.125 1 90 129 ILE A CA 1
ATOM 1071 C C . ILE A 1 129 ? 7.188 11.062 21.609 1 90 129 ILE A C 1
ATOM 1073 O O . ILE A 1 129 ? 6.738 10.078 21.031 1 90 129 ILE A O 1
ATOM 1077 N N . ILE A 1 130 ? 6.512 11.57 22.594 1 90.25 130 ILE A N 1
ATOM 1078 C CA . ILE A 1 130 ? 5.293 10.969 23.125 1 90.25 130 ILE A CA 1
ATOM 1079 C C . ILE A 1 130 ? 4.168 11.078 22.094 1 90.25 130 ILE A C 1
ATOM 1081 O O . ILE A 1 130 ? 3.439 10.117 21.859 1 90.25 130 ILE A O 1
ATOM 1085 N N . GLY A 1 131 ? 4.027 12.289 21.516 1 88.44 131 GLY A N 1
ATOM 1086 C CA . GLY A 1 131 ? 3.01 12.492 20.5 1 88.44 131 GLY A CA 1
ATOM 1087 C C . GLY A 1 131 ? 3.172 11.57 19.312 1 88.44 131 GLY A C 1
ATOM 1088 O O . GLY A 1 131 ? 2.221 10.906 18.891 1 88.44 131 GLY A O 1
ATOM 1089 N N . PHE A 1 132 ? 4.363 11.414 18.891 1 88.44 132 PHE A N 1
ATOM 1090 C CA . PHE A 1 132 ? 4.613 10.648 17.672 1 88.44 132 PHE A CA 1
ATOM 1091 C C . PHE A 1 132 ? 4.621 9.148 17.984 1 88.44 132 PHE A C 1
ATOM 1093 O O . PHE A 1 132 ? 4.258 8.336 17.125 1 88.44 132 PHE A O 1
ATOM 1100 N N . THR A 1 133 ? 5.023 8.805 19.203 1 91.19 133 THR A N 1
ATOM 1101 C CA . THR A 1 133 ? 4.93 7.402 19.594 1 91.19 133 THR A CA 1
ATOM 1102 C C . THR A 1 133 ? 3.479 6.934 19.578 1 91.19 133 THR A C 1
ATOM 1104 O O . THR A 1 133 ? 3.186 5.824 19.141 1 91.19 133 THR A O 1
ATOM 1107 N N . GLY A 1 134 ? 2.574 7.789 20.031 1 91.5 134 GLY A N 1
ATOM 1108 C CA . GLY A 1 134 ? 1.162 7.449 19.969 1 91.5 134 GLY A CA 1
ATOM 1109 C C . GLY A 1 134 ? 0.673 7.223 18.547 1 91.5 134 GLY A C 1
ATOM 1110 O O . GLY A 1 134 ? -0.012 6.238 18.266 1 91.5 134 GLY A O 1
ATOM 1111 N N . VAL A 1 135 ? 1.083 8.023 17.688 1 90.12 135 VAL A N 1
ATOM 1112 C CA . VAL A 1 135 ? 0.686 7.957 16.281 1 90.12 135 VAL A CA 1
ATOM 1113 C C . VAL A 1 135 ? 1.25 6.688 15.641 1 90.12 135 VAL A C 1
ATOM 1115 O O . VAL A 1 135 ? 0.534 5.965 14.945 1 90.12 135 VAL A O 1
ATOM 1118 N N . LEU A 1 136 ? 2.492 6.41 15.961 1 88.06 136 LEU A N 1
ATOM 1119 C CA . LEU A 1 136 ? 3.148 5.25 15.367 1 88.06 136 LEU A CA 1
ATOM 1120 C C . LEU A 1 136 ? 2.576 3.953 15.93 1 88.06 136 LEU A C 1
ATOM 1122 O O . LEU A 1 136 ? 2.48 2.953 15.219 1 88.06 136 LEU A O 1
ATOM 1126 N N . CYS A 1 137 ? 2.211 4.016 17.156 1 90.62 137 CYS A N 1
ATOM 1127 C CA . CYS A 1 137 ? 1.626 2.83 17.766 1 90.62 137 CYS A CA 1
ATOM 1128 C C . CYS A 1 137 ? 0.282 2.492 17.141 1 90.62 137 CYS A C 1
ATOM 1130 O O . CYS A 1 137 ? -0.023 1.322 16.906 1 90.62 137 CYS A O 1
ATOM 1132 N N . ILE A 1 138 ? -0.444 3.514 16.781 1 92.25 138 ILE A N 1
ATOM 1133 C CA . ILE A 1 138 ? -1.752 3.291 16.172 1 92.25 138 ILE A CA 1
ATOM 1134 C C . ILE A 1 138 ? -1.579 2.789 14.742 1 92.25 138 ILE A C 1
ATOM 1136 O O . ILE A 1 138 ? -2.26 1.852 14.32 1 92.25 138 ILE A O 1
ATOM 1140 N N . TYR A 1 139 ? -0.685 3.326 14.055 1 90.56 139 TYR A N 1
ATOM 1141 C CA . TYR A 1 139 ? -0.492 2.957 12.656 1 90.56 139 TYR A CA 1
ATOM 1142 C C . TYR A 1 139 ? 0.168 1.587 12.547 1 90.56 139 TYR A C 1
ATOM 1144 O O . TYR A 1 139 ? -0.373 0.683 11.898 1 90.56 139 TYR A O 1
ATOM 1152 N N . THR A 1 140 ? 1.312 1.409 13.234 1 88.5 140 THR A N 1
ATOM 1153 C CA . THR A 1 140 ? 2.059 0.16 13.133 1 88.5 140 THR A CA 1
ATOM 1154 C C . THR A 1 140 ? 1.32 -0.97 13.844 1 88.5 140 THR A C 1
ATOM 1156 O O . THR A 1 140 ? 1.412 -2.131 13.445 1 88.5 140 THR A O 1
ATOM 1159 N N . GLY A 1 141 ? 0.595 -0.589 14.852 1 89.38 141 GLY A N 1
ATOM 1160 C CA . GLY A 1 141 ? -0.178 -1.59 15.57 1 89.38 141 GLY A CA 1
ATOM 1161 C C . GLY A 1 141 ? -1.205 -2.289 14.703 1 89.38 141 GLY A C 1
ATOM 1162 O O . GLY A 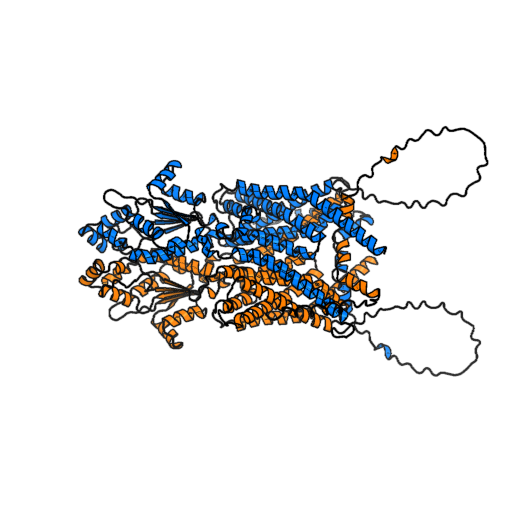1 141 ? -1.561 -3.441 14.961 1 89.38 141 GLY A O 1
ATOM 1163 N N . SER A 1 142 ? -1.63 -1.64 13.672 1 90.81 142 SER A N 1
ATOM 1164 C CA . SER A 1 142 ? -2.619 -2.238 12.781 1 90.81 142 SER A CA 1
ATOM 1165 C C . SER A 1 142 ? -2.018 -3.387 11.977 1 90.81 142 SER A C 1
ATOM 1167 O O . SER A 1 142 ? -2.746 -4.242 11.469 1 90.81 142 SER A O 1
ATOM 1169 N N . TYR A 1 143 ? -0.699 -3.443 11.906 1 88.62 143 TYR A N 1
ATOM 1170 C CA . TYR A 1 143 ? -0.015 -4.484 11.148 1 88.62 143 TYR A CA 1
ATOM 1171 C C . TYR A 1 143 ? 0.431 -5.621 12.062 1 88.62 143 TYR A C 1
ATOM 1173 O O . TYR A 1 143 ? 0.885 -6.664 11.586 1 88.62 143 TYR A O 1
ATOM 1181 N N . TYR A 1 144 ? 0.195 -5.426 13.305 1 87.38 144 TYR A N 1
ATOM 1182 C CA . TYR A 1 144 ? 0.765 -6.355 14.266 1 87.38 144 TYR A CA 1
ATOM 1183 C C . TYR A 1 144 ? 0.108 -7.727 14.156 1 87.38 144 TYR A C 1
ATOM 1185 O O . TYR A 1 144 ? -1.118 -7.84 14.219 1 87.38 144 TYR A O 1
ATOM 1193 N N . GLN A 1 145 ? 0.86 -8.797 13.875 1 86.75 145 GLN A N 1
ATOM 1194 C CA . GLN A 1 145 ? 0.481 -10.203 13.797 1 86.75 145 GLN A CA 1
ATOM 1195 C C . GLN A 1 1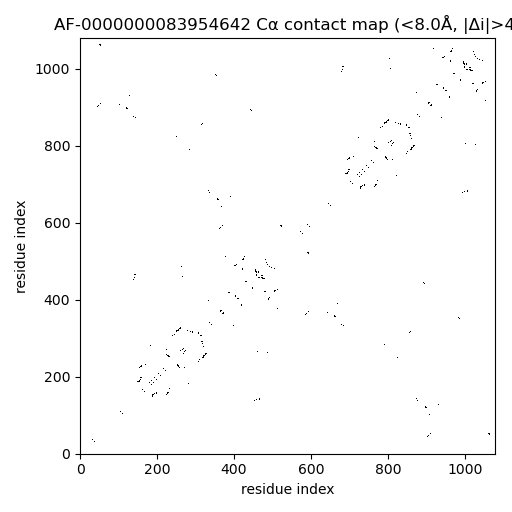45 ? -0.683 -10.406 12.836 1 86.75 145 GLN A C 1
ATOM 1197 O O . GLN A 1 145 ? -1.664 -11.07 13.172 1 86.75 145 GLN A O 1
ATOM 1202 N N . ARG A 1 146 ? -0.641 -9.875 11.688 1 84.69 146 ARG A N 1
ATOM 1203 C CA . ARG A 1 146 ? -1.68 -10 10.664 1 84.69 146 ARG A CA 1
ATOM 1204 C C . ARG A 1 146 ? -1.712 -11.406 10.086 1 84.69 146 ARG A C 1
ATOM 1206 O O . ARG A 1 146 ? -2.777 -11.914 9.734 1 84.69 146 ARG A O 1
ATOM 1213 N N . ASP A 1 147 ? -0.61 -12.031 10.047 1 81.12 147 ASP A N 1
ATOM 1214 C CA . ASP A 1 147 ? -0.498 -13.352 9.445 1 81.12 147 ASP A CA 1
ATOM 1215 C C . ASP A 1 147 ? -1.23 -14.398 10.281 1 81.12 147 ASP A C 1
ATOM 1217 O O . ASP A 1 147 ? -1.686 -15.414 9.75 1 81.12 147 ASP A O 1
ATOM 1221 N N . THR A 1 148 ? -1.313 -14.133 11.539 1 85.62 148 THR A N 1
ATOM 1222 C CA . THR A 1 148 ? -1.97 -15.086 12.422 1 85.62 148 THR A CA 1
ATOM 1223 C C . THR A 1 148 ? -3.484 -14.906 12.391 1 85.62 148 THR A C 1
ATOM 1225 O O . THR A 1 148 ? -4.23 -15.766 12.859 1 85.62 148 THR A O 1
ATOM 1228 N N . ARG A 1 149 ? -3.963 -13.945 11.672 1 89.69 149 ARG A N 1
ATOM 1229 C CA . ARG A 1 149 ? -5.391 -13.648 11.734 1 89.69 149 ARG A CA 1
ATOM 1230 C C . ARG A 1 149 ? -6.07 -13.953 10.406 1 89.69 149 ARG A C 1
ATOM 1232 O O . ARG A 1 149 ? -7.238 -13.602 10.203 1 89.69 149 ARG A O 1
ATOM 1239 N N . PHE A 1 150 ? -5.422 -14.594 9.602 1 86.69 150 PHE A N 1
ATOM 1240 C CA . PHE A 1 150 ? -6.047 -15.055 8.367 1 86.69 150 PHE A CA 1
ATOM 1241 C C . PHE A 1 150 ? -7.211 -15.992 8.664 1 86.69 150 PHE A C 1
ATOM 1243 O O . PHE A 1 150 ? -8.133 -16.125 7.855 1 86.69 150 PHE A O 1
ATOM 1250 N N . LYS A 1 151 ? -7.152 -16.547 9.82 1 87.38 151 LYS A N 1
ATOM 1251 C CA . LYS A 1 151 ? -8.188 -17.469 10.258 1 87.38 151 LYS A CA 1
ATOM 1252 C C . LYS A 1 151 ? -9.523 -16.75 10.461 1 87.38 151 LYS A C 1
ATOM 1254 O O . LYS A 1 151 ? -10.57 -17.391 10.531 1 87.38 151 LYS A O 1
ATOM 1259 N N . ASN A 1 152 ? -9.469 -15.438 10.531 1 90.12 152 ASN A N 1
ATOM 1260 C CA . ASN A 1 152 ? -10.695 -14.672 10.734 1 90.12 152 ASN A CA 1
ATOM 1261 C C . ASN A 1 152 ? -11.391 -14.367 9.414 1 90.12 152 ASN A C 1
ATOM 1263 O O . ASN A 1 152 ? -12.539 -13.914 9.398 1 90.12 152 ASN A O 1
ATOM 1267 N N . LEU A 1 153 ? -10.75 -14.688 8.305 1 91.94 153 LEU A N 1
ATOM 1268 C CA . LEU A 1 153 ? -11.352 -14.469 6.996 1 91.94 153 LEU A CA 1
ATOM 1269 C C . LEU A 1 153 ? -12.172 -15.688 6.57 1 91.94 153 LEU A C 1
ATOM 1271 O O . LEU A 1 153 ? -11.625 -16.781 6.422 1 91.94 153 LEU A O 1
ATOM 1275 N N . LYS A 1 154 ? -13.406 -15.5 6.41 1 94.44 154 LYS A N 1
ATOM 1276 C CA . LYS A 1 154 ? -14.289 -16.594 5.992 1 94.44 154 LYS A CA 1
ATOM 1277 C C . LYS A 1 154 ? -14.148 -16.859 4.496 1 94.44 154 LYS A C 1
ATOM 1279 O O . LYS A 1 154 ? -14.398 -15.977 3.676 1 94.44 154 LYS A O 1
ATOM 1284 N N . MET A 1 155 ? -13.789 -18.047 4.191 1 95.25 155 MET A N 1
ATOM 1285 C CA . MET A 1 155 ? -13.68 -18.484 2.805 1 95.25 155 MET A CA 1
ATOM 1286 C C . MET A 1 155 ? -14.57 -19.703 2.549 1 95.25 155 MET A C 1
ATOM 1288 O O . MET A 1 155 ? -14.797 -20.516 3.447 1 95.25 155 MET A O 1
ATOM 1292 N N . GLY A 1 156 ? -15.117 -19.719 1.345 1 97.06 156 GLY A N 1
ATOM 1293 C CA . GLY A 1 156 ? -15.992 -20.828 0.996 1 97.06 156 GLY A CA 1
ATOM 1294 C C . GLY A 1 156 ? -15.328 -21.844 0.094 1 97.06 156 GLY A C 1
ATOM 1295 O O . GLY A 1 156 ? -14.562 -21.484 -0.803 1 97.06 156 GLY A O 1
ATOM 1296 N N . VAL A 1 157 ? -15.477 -23.078 0.495 1 97.88 157 VAL A N 1
ATOM 1297 C CA . VAL A 1 157 ? -15.164 -24.188 -0.394 1 97.88 157 VAL A CA 1
ATOM 1298 C C . VAL A 1 157 ? -16.453 -24.875 -0.854 1 97.88 157 VAL A C 1
ATOM 1300 O O . VAL A 1 157 ? -17.047 -25.656 -0.112 1 97.88 157 VAL A O 1
ATOM 1303 N N . PHE A 1 158 ? -16.812 -24.594 -2.096 1 98.5 158 PHE A N 1
ATOM 1304 C CA . PHE A 1 158 ? -18.094 -25.047 -2.629 1 98.5 158 PHE A CA 1
ATOM 1305 C C . PHE A 1 158 ? -17.891 -26.188 -3.623 1 98.5 158 PHE A C 1
ATOM 1307 O O . PHE A 1 158 ? -17.438 -25.969 -4.75 1 98.5 158 PHE A O 1
ATOM 1314 N N . ILE A 1 159 ? -18.266 -27.328 -3.223 1 98.31 159 ILE A N 1
ATOM 1315 C CA . ILE A 1 159 ? -18.094 -28.516 -4.059 1 98.31 159 ILE A CA 1
ATOM 1316 C C . ILE A 1 159 ? -19.453 -28.922 -4.645 1 98.31 159 ILE A C 1
ATOM 1318 O O . ILE A 1 159 ? -20.234 -29.609 -3.988 1 98.31 159 ILE A O 1
ATOM 1322 N N . ALA A 1 160 ? -19.625 -28.531 -5.879 1 97.81 160 ALA A N 1
ATOM 1323 C CA . ALA A 1 160 ? -20.891 -28.844 -6.535 1 97.81 160 ALA A CA 1
ATOM 1324 C C . ALA A 1 160 ? -20.812 -30.156 -7.312 1 97.81 160 ALA A C 1
ATOM 1326 O O . ALA A 1 160 ? -21.797 -30.625 -7.867 1 97.81 160 ALA A O 1
ATOM 1327 N N . ASP A 1 161 ? -19.609 -30.719 -7.324 1 97.31 161 ASP A N 1
ATOM 1328 C CA . ASP A 1 161 ? -19.391 -32 -7.969 1 97.31 161 ASP A CA 1
ATOM 1329 C C . ASP A 1 161 ? -20.109 -33.125 -7.207 1 97.31 161 ASP A C 1
ATOM 1331 O O . ASP A 1 161 ? -20.062 -33.188 -5.977 1 97.31 161 ASP A O 1
ATOM 1335 N N . GLN A 1 162 ? -20.875 -33.906 -7.918 1 94.31 162 GLN A N 1
ATOM 1336 C CA . GLN A 1 162 ? -21.609 -34.969 -7.277 1 94.31 162 GLN A CA 1
ATOM 1337 C C . GLN A 1 162 ? -21.422 -36.281 -8.016 1 94.31 162 GLN A C 1
ATOM 1339 O O . GLN A 1 162 ? -20.906 -36.312 -9.133 1 94.31 162 GLN A O 1
ATOM 1344 N N . ASN A 1 163 ? -21.828 -37.344 -7.293 1 94.88 163 ASN A N 1
ATOM 1345 C CA . ASN A 1 163 ? -21.828 -38.656 -7.906 1 94.88 163 ASN A CA 1
ATOM 1346 C C . ASN A 1 163 ? -22.891 -38.781 -8.992 1 94.88 163 ASN A C 1
ATOM 1348 O O . ASN A 1 163 ? -24.016 -38.312 -8.82 1 94.88 163 ASN A O 1
ATOM 1352 N N . VAL A 1 164 ? -22.453 -39.312 -10.102 1 93.75 164 VAL A N 1
ATOM 1353 C CA . VAL A 1 164 ? -23.391 -39.562 -11.188 1 93.75 164 VAL A CA 1
ATOM 1354 C C . VAL A 1 164 ? -23.375 -41.062 -11.539 1 93.75 164 VAL A C 1
ATOM 1356 O O . VAL A 1 164 ? -22.406 -41.562 -12.125 1 93.75 164 VAL A O 1
ATOM 1359 N N . GLY A 1 165 ? -24.484 -41.75 -11.195 1 92.56 165 GLY A N 1
ATOM 1360 C CA . GLY A 1 165 ? -24.484 -43.188 -11.398 1 92.56 165 GLY A CA 1
ATOM 1361 C C . GLY A 1 165 ? -23.375 -43.906 -10.656 1 92.56 165 GLY A C 1
ATOM 1362 O O . GLY A 1 165 ? -23.234 -43.75 -9.438 1 92.56 165 GLY A O 1
ATOM 1363 N N . ASP A 1 166 ? -22.531 -44.656 -11.461 1 91.94 166 ASP A N 1
ATOM 1364 C CA . ASP A 1 166 ? -21.438 -45.406 -10.859 1 91.94 166 ASP A CA 1
ATOM 1365 C C . ASP A 1 166 ? -20.156 -44.594 -10.852 1 91.94 166 ASP A C 1
ATOM 1367 O O . ASP A 1 166 ? -19.141 -45.031 -10.305 1 91.94 166 ASP A O 1
ATOM 1371 N N . LEU A 1 167 ? -20.203 -43.375 -11.445 1 94.81 167 LEU A N 1
ATOM 1372 C CA . LEU A 1 167 ? -19.047 -42.5 -11.484 1 94.81 167 LEU A CA 1
ATOM 1373 C C . LEU A 1 167 ? -18.969 -41.656 -10.219 1 94.81 167 LEU A C 1
ATOM 1375 O O . LEU A 1 167 ? -19.812 -40.781 -9.992 1 94.81 167 LEU A O 1
ATOM 1379 N N . PRO A 1 168 ? -18.031 -41.938 -9.391 1 95.44 168 PRO A N 1
ATOM 1380 C CA . PRO A 1 168 ? -17.891 -41.125 -8.18 1 95.44 168 PRO A CA 1
ATOM 1381 C C . PRO A 1 168 ? -17.391 -39.719 -8.484 1 95.44 168 PRO A C 1
ATOM 1383 O O . PRO A 1 168 ? -16.812 -39.469 -9.555 1 95.44 168 PRO A O 1
ATOM 1386 N N . ASN A 1 169 ? -17.656 -38.75 -7.609 1 96.12 169 ASN A N 1
ATOM 1387 C CA . ASN A 1 169 ? -17.172 -37.406 -7.762 1 96.12 169 ASN A CA 1
ATOM 1388 C C . ASN A 1 169 ? -15.695 -37.281 -7.363 1 96.12 169 ASN A C 1
ATOM 1390 O O . ASN A 1 169 ? -15.367 -36.625 -6.379 1 96.12 169 ASN A O 1
ATOM 1394 N N . ILE A 1 170 ? -14.805 -37.688 -8.188 1 95.69 170 ILE A N 1
ATOM 1395 C CA . ILE A 1 170 ? -13.375 -37.812 -7.914 1 95.69 170 ILE A CA 1
ATOM 1396 C C . ILE A 1 170 ? -12.75 -36.438 -7.727 1 95.69 170 ILE A C 1
ATOM 1398 O O . ILE A 1 170 ? -11.961 -36.25 -6.801 1 95.69 170 ILE A O 1
ATOM 1402 N N . VAL A 1 171 ? -13.078 -35.531 -8.594 1 95.25 171 VAL A N 1
ATOM 1403 C CA . VAL A 1 171 ? -12.531 -34.188 -8.5 1 95.25 171 VAL A CA 1
ATOM 1404 C C . VAL A 1 171 ? -12.984 -33.531 -7.195 1 95.25 171 VAL A C 1
ATOM 1406 O O . VAL A 1 171 ? -12.172 -32.969 -6.449 1 95.25 171 VAL A O 1
ATOM 1409 N N . GLY A 1 172 ? -14.227 -33.531 -6.898 1 97.06 172 GLY A N 1
ATOM 1410 C CA . GLY A 1 172 ? -14.773 -32.969 -5.68 1 97.06 172 GLY A CA 1
ATOM 1411 C C . GLY A 1 172 ? -14.18 -33.562 -4.422 1 97.06 172 GLY A C 1
ATOM 1412 O O . GLY A 1 172 ? -13.852 -32.844 -3.479 1 97.06 172 GLY A O 1
ATOM 1413 N N . GLN A 1 173 ? -14.031 -34.875 -4.402 1 95.75 173 GLN A N 1
ATOM 1414 C CA . GLN A 1 173 ? -13.484 -35.562 -3.236 1 95.75 173 GLN A CA 1
ATOM 1415 C C . GLN A 1 173 ? -12.023 -35.188 -3.016 1 95.75 173 GLN A C 1
ATOM 1417 O O . GLN A 1 173 ? -11.57 -35.062 -1.875 1 95.75 173 GLN A O 1
ATOM 1422 N N . THR A 1 174 ? -11.344 -35.062 -4.105 1 94.69 174 THR A N 1
ATOM 1423 C CA . THR A 1 174 ? -9.938 -34.688 -4.012 1 94.69 174 THR A CA 1
ATOM 1424 C C . THR A 1 174 ? -9.781 -33.281 -3.432 1 94.69 174 THR A C 1
ATOM 1426 O O . THR A 1 174 ? -8.922 -33.031 -2.582 1 94.69 174 THR A O 1
ATOM 1429 N N . ILE A 1 175 ? -10.633 -32.375 -3.893 1 95.88 175 ILE A N 1
ATOM 1430 C CA . ILE A 1 175 ? -10.562 -30.984 -3.426 1 95.88 175 ILE A CA 1
ATOM 1431 C C . ILE A 1 175 ? -11.016 -30.906 -1.969 1 95.88 175 ILE A C 1
ATOM 1433 O O . ILE A 1 175 ? -10.445 -30.156 -1.173 1 95.88 175 ILE A O 1
ATOM 1437 N N . GLU A 1 176 ? -12.039 -31.609 -1.625 1 95.62 176 GLU A N 1
ATOM 1438 C CA . GLU A 1 176 ? -12.461 -31.672 -0.229 1 95.62 176 GLU A CA 1
ATOM 1439 C C . GLU A 1 176 ? -11.336 -32.156 0.67 1 95.62 176 GLU A C 1
ATOM 1441 O O . GLU A 1 176 ? -11.125 -31.641 1.762 1 95.62 176 GLU A O 1
ATOM 1446 N N . TYR A 1 177 ? -10.625 -33.156 0.202 1 94.5 177 TYR A N 1
ATOM 1447 C CA . TYR A 1 177 ? -9.508 -33.719 0.958 1 94.5 177 TYR A CA 1
ATOM 1448 C C . TYR A 1 177 ? -8.398 -32.688 1.135 1 94.5 177 TYR A C 1
ATOM 1450 O O . TYR A 1 177 ? -7.797 -32.594 2.205 1 94.5 177 TYR A O 1
ATOM 1458 N N . PHE A 1 178 ? -8.148 -31.891 0.094 1 94.12 178 PHE A N 1
ATOM 1459 C CA . PHE A 1 178 ? -7.117 -30.859 0.11 1 94.12 178 PHE A CA 1
ATOM 1460 C C . PHE A 1 178 ? -7.379 -29.844 1.22 1 94.12 178 PHE A C 1
ATOM 1462 O O . PHE A 1 178 ? -6.473 -29.5 1.979 1 94.12 178 PHE A O 1
ATOM 1469 N N . PHE A 1 179 ? -8.617 -29.453 1.426 1 94.75 179 PHE A N 1
ATOM 1470 C CA . PHE A 1 179 ? -8.953 -28.391 2.369 1 94.75 179 PHE A CA 1
ATOM 1471 C C . PHE A 1 179 ? -9.18 -28.953 3.764 1 94.75 179 PHE A C 1
ATOM 1473 O O . PHE A 1 179 ? -9.055 -28.25 4.758 1 94.75 179 PHE A O 1
ATOM 1480 N N . THR A 1 180 ? -9.453 -30.203 3.928 1 92 180 THR A N 1
ATOM 1481 C CA . THR A 1 180 ? -9.789 -30.781 5.223 1 92 180 THR A CA 1
ATOM 1482 C C . THR A 1 180 ? -8.57 -31.453 5.844 1 92 180 THR A C 1
ATOM 1484 O O . THR A 1 180 ? -8.445 -31.516 7.066 1 92 180 THR A O 1
ATOM 1487 N N . ASN A 1 181 ? -7.605 -31.891 4.988 1 89.75 181 ASN A N 1
ATOM 1488 C CA . ASN A 1 181 ? -6.578 -32.781 5.539 1 89.75 181 ASN A CA 1
ATOM 1489 C C . ASN A 1 181 ? -5.191 -32.156 5.434 1 89.75 181 ASN A C 1
ATOM 1491 O O . ASN A 1 181 ? -4.25 -32.594 6.086 1 89.75 181 ASN A O 1
ATOM 1495 N N . VAL A 1 182 ? -5.066 -31.219 4.629 1 87.62 182 VAL A N 1
ATOM 1496 C CA . VAL A 1 182 ? -3.76 -30.578 4.504 1 87.62 182 VAL A CA 1
ATOM 1497 C C . VAL A 1 182 ? -3.625 -29.469 5.543 1 87.62 182 VAL A C 1
ATOM 1499 O O . VAL A 1 182 ? -4.332 -28.453 5.477 1 87.62 182 VAL A O 1
ATOM 1502 N N . SER A 1 183 ? -2.787 -29.594 6.465 1 82.69 183 SER A N 1
ATOM 1503 C CA . SER A 1 183 ? -2.66 -28.719 7.633 1 82.69 183 SER A CA 1
ATOM 1504 C C . SER A 1 183 ? -2.266 -27.312 7.227 1 82.69 183 SER A C 1
ATOM 1506 O O . SER A 1 183 ? -2.76 -26.328 7.797 1 82.69 183 SER A O 1
ATOM 1508 N N . THR A 1 184 ? -1.365 -27.156 6.254 1 81.56 184 THR A N 1
ATOM 1509 C CA . THR A 1 184 ? -0.898 -25.844 5.832 1 81.56 184 THR A CA 1
ATOM 1510 C C . THR A 1 184 ? -2.041 -25.031 5.234 1 81.56 184 THR A C 1
ATOM 1512 O O . THR A 1 184 ? -2.057 -23.797 5.336 1 81.56 184 THR A O 1
ATOM 1515 N N . VAL A 1 185 ? -2.969 -25.812 4.715 1 85.38 185 VAL A N 1
ATOM 1516 C CA . VAL A 1 185 ? -4.117 -25.156 4.094 1 85.38 185 VAL A CA 1
ATOM 1517 C C . VAL A 1 185 ? -5.113 -24.734 5.168 1 85.38 185 VAL A C 1
ATOM 1519 O O . VAL A 1 185 ? -5.672 -23.625 5.105 1 85.38 185 VAL A O 1
ATOM 1522 N N . GLN A 1 186 ? -5.223 -25.484 6.203 1 80.69 186 GLN A N 1
ATOM 1523 C CA . GLN A 1 186 ? -6.164 -25.188 7.277 1 80.69 186 GLN A CA 1
ATOM 1524 C C . GLN A 1 186 ? -5.723 -23.953 8.055 1 80.69 186 GLN A C 1
ATOM 1526 O O . GLN A 1 186 ? -6.559 -23.203 8.578 1 80.69 186 GLN A O 1
ATOM 1531 N N . ALA A 1 187 ? -4.484 -23.703 8.008 1 78.31 187 ALA A N 1
ATOM 1532 C CA . ALA A 1 187 ? -3.936 -22.578 8.75 1 78.31 187 ALA A CA 1
ATOM 1533 C C . ALA A 1 187 ? -4.059 -21.281 7.953 1 78.31 187 ALA A C 1
ATOM 1535 O O . ALA A 1 187 ? -3.98 -20.188 8.516 1 78.31 187 ALA A O 1
ATOM 1536 N N . ALA A 1 188 ? -4.379 -21.359 6.738 1 82.38 188 ALA A N 1
ATOM 1537 C CA . ALA A 1 188 ? -4.359 -20.203 5.855 1 82.38 188 ALA A CA 1
ATOM 1538 C C . ALA A 1 188 ? -5.688 -19.453 5.898 1 82.38 188 ALA A C 1
ATOM 1540 O O . ALA A 1 188 ? -5.77 -18.297 5.488 1 82.38 188 ALA A O 1
ATOM 1541 N N . GLY A 1 189 ? -6.73 -20.016 6.477 1 83.69 189 GLY A N 1
ATOM 1542 C CA . GLY A 1 189 ? -8.016 -19.344 6.547 1 83.69 189 GLY A CA 1
ATOM 1543 C C . GLY A 1 189 ? -9.094 -20.188 7.223 1 83.69 189 GLY A C 1
ATOM 1544 O O . GLY A 1 189 ? -8.828 -21.312 7.652 1 83.69 189 GLY A O 1
ATOM 1545 N N . ASP A 1 190 ? -10.242 -19.516 7.391 1 90.19 190 ASP A N 1
ATOM 1546 C CA . ASP A 1 190 ? -11.438 -20.203 7.871 1 90.19 190 ASP A CA 1
ATOM 1547 C C . ASP A 1 190 ? -12.289 -20.703 6.703 1 90.19 190 ASP A C 1
ATOM 1549 O O . ASP A 1 190 ? -13.086 -19.953 6.145 1 90.19 190 ASP A O 1
ATOM 1553 N N . PHE A 1 191 ? -12.172 -22.031 6.441 1 94.44 191 PHE A N 1
ATOM 1554 C CA . PHE A 1 191 ? -12.805 -22.594 5.25 1 94.44 191 PHE A CA 1
ATOM 1555 C C . PHE A 1 191 ? -14.125 -23.281 5.609 1 94.44 191 PHE A C 1
ATOM 1557 O O . PHE A 1 191 ? -14.164 -24.172 6.457 1 94.44 191 PHE A O 1
ATOM 1564 N N . HIS A 1 192 ? -15.188 -22.828 5.012 1 95.81 192 HIS A N 1
ATOM 1565 C CA . HIS A 1 192 ? -16.5 -23.453 5.125 1 95.81 192 HIS A CA 1
ATOM 1566 C C . HIS A 1 192 ? -16.812 -24.312 3.91 1 95.81 192 HIS A C 1
ATOM 1568 O O . HIS A 1 192 ? -16.984 -23.797 2.805 1 95.81 192 HIS A O 1
ATOM 1574 N N . ILE A 1 193 ? -16.938 -25.578 4.16 1 96.62 193 ILE A N 1
ATOM 1575 C CA . ILE A 1 193 ? -17.109 -26.547 3.076 1 96.62 193 ILE A CA 1
ATOM 1576 C C . ILE A 1 193 ? -18.594 -26.844 2.883 1 96.62 193 ILE A C 1
ATOM 1578 O O . ILE A 1 193 ? -19.281 -27.25 3.824 1 96.62 193 ILE A O 1
ATOM 1582 N N . TRP A 1 194 ? -19.047 -26.547 1.683 1 97.5 194 TRP A N 1
ATOM 1583 C CA . TRP A 1 194 ? -20.422 -26.875 1.293 1 97.5 194 TRP A CA 1
ATOM 1584 C C . TRP A 1 194 ? -20.438 -27.953 0.221 1 97.5 194 TRP A C 1
ATOM 1586 O O . TRP A 1 194 ? -19.672 -27.891 -0.744 1 97.5 194 TRP A O 1
ATOM 1596 N N . ASN A 1 195 ? -21.266 -28.953 0.437 1 96.12 195 ASN A N 1
ATOM 1597 C CA . ASN A 1 195 ? -21.438 -30 -0.567 1 96.12 195 ASN A CA 1
ATOM 1598 C C . ASN A 1 195 ? -22.531 -29.641 -1.566 1 96.12 195 ASN A C 1
ATOM 1600 O O . ASN A 1 195 ? -23.156 -28.578 -1.47 1 96.12 195 ASN A O 1
ATOM 1604 N N . HIS A 1 196 ? -22.734 -30.562 -2.508 1 96.25 196 HIS A N 1
ATOM 1605 C CA . HIS A 1 196 ? -23.719 -30.328 -3.561 1 96.25 196 HIS A CA 1
ATOM 1606 C C . HIS A 1 196 ? -25.109 -30.109 -2.977 1 96.25 196 HIS A C 1
ATOM 1608 O O . HIS A 1 196 ? -25.828 -29.203 -3.393 1 96.25 196 HIS A O 1
ATOM 1614 N N . THR A 1 197 ? -25.5 -30.891 -2.033 1 95.38 197 THR A N 1
ATOM 1615 C CA . THR A 1 197 ? -26.828 -30.828 -1.458 1 95.38 197 THR A CA 1
ATOM 1616 C C . THR A 1 197 ? -27.062 -29.484 -0.765 1 95.38 197 THR A C 1
ATOM 1618 O O . THR A 1 197 ? -28.109 -28.859 -0.941 1 95.38 197 THR A O 1
ATOM 1621 N N . THR A 1 198 ? -26.109 -29.094 0.045 1 96.44 198 THR A N 1
ATOM 1622 C CA . THR A 1 198 ? -26.203 -27.812 0.748 1 96.44 198 THR A CA 1
ATOM 1623 C C . THR A 1 198 ? -26.281 -26.656 -0.241 1 96.44 198 THR A C 1
ATOM 1625 O O . THR A 1 198 ? -27.109 -25.75 -0.076 1 96.44 198 THR A O 1
ATOM 1628 N N . LEU A 1 199 ? -25.453 -26.688 -1.283 1 97.12 199 LEU A N 1
ATOM 1629 C CA . LEU A 1 199 ? -25.438 -25.641 -2.295 1 97.12 199 LEU A CA 1
ATOM 1630 C C . LEU A 1 199 ? -26.75 -25.594 -3.053 1 97.12 199 LEU A C 1
ATOM 1632 O O . LEU A 1 199 ? -27.266 -24.5 -3.336 1 97.12 199 LEU A O 1
ATOM 1636 N N . ALA A 1 200 ? -27.25 -26.734 -3.361 1 95.94 200 ALA A N 1
ATOM 1637 C CA . ALA A 1 200 ? -28.5 -26.812 -4.102 1 95.94 200 ALA A CA 1
ATOM 1638 C C . ALA A 1 200 ? -29.656 -26.281 -3.268 1 95.94 200 ALA A C 1
ATOM 1640 O O . ALA A 1 200 ? -30.562 -25.625 -3.793 1 95.94 200 ALA A O 1
ATOM 1641 N N . ASP A 1 201 ? -29.672 -26.578 -2.008 1 96.88 201 ASP A N 1
ATOM 1642 C CA . ASP A 1 201 ? -30.734 -26.109 -1.117 1 96.88 201 ASP A CA 1
ATOM 1643 C C . ASP A 1 201 ? -30.703 -24.578 -1.004 1 96.88 201 ASP A C 1
ATOM 1645 O O . ASP A 1 201 ? -31.75 -23.938 -1.096 1 96.88 201 ASP A O 1
ATOM 1649 N N . VAL A 1 202 ? -29.531 -24.078 -0.758 1 96.81 202 VAL A N 1
ATOM 1650 C CA . VAL A 1 202 ? -29.391 -22.625 -0.613 1 96.81 202 VAL A CA 1
ATOM 1651 C C . VAL A 1 202 ? -29.719 -21.938 -1.94 1 96.81 202 VAL A C 1
ATOM 1653 O O . VAL A 1 202 ? -30.359 -20.891 -1.965 1 96.81 202 VAL A O 1
ATOM 1656 N N . ALA A 1 203 ? -29.25 -22.5 -3.027 1 97.44 203 ALA A N 1
ATOM 1657 C CA . ALA A 1 203 ? -29.531 -21.953 -4.352 1 97.44 203 ALA A CA 1
ATOM 1658 C C . ALA A 1 203 ? -31.031 -21.938 -4.633 1 97.44 203 ALA A C 1
ATOM 1660 O O . ALA A 1 203 ? -31.562 -20.938 -5.145 1 97.44 203 ALA A O 1
ATOM 1661 N N . ALA A 1 204 ? -31.719 -23 -4.293 1 96.69 204 ALA A N 1
ATOM 1662 C CA . ALA A 1 204 ? -33.156 -23.109 -4.516 1 96.69 204 ALA A CA 1
ATOM 1663 C C . ALA A 1 204 ? -33.906 -22.078 -3.691 1 96.69 204 ALA A C 1
ATOM 1665 O O . ALA A 1 204 ? -34.938 -21.547 -4.145 1 96.69 204 ALA A O 1
ATOM 1666 N N . SER A 1 205 ? -33.438 -21.859 -2.541 1 96.69 205 SER A N 1
ATOM 1667 C CA . SER A 1 205 ? -34.094 -20.891 -1.666 1 96.69 205 SER A CA 1
ATOM 1668 C C . SER A 1 205 ? -34.062 -19.484 -2.262 1 96.69 205 SER A C 1
ATOM 1670 O O . SER A 1 205 ? -34.938 -18.672 -1.993 1 96.69 205 SER A O 1
ATOM 1672 N N . HIS A 1 206 ? -33.156 -19.203 -3.119 1 96.38 206 HIS A N 1
ATOM 1673 C CA . HIS A 1 206 ? -33 -17.875 -3.721 1 96.38 206 HIS A CA 1
ATOM 1674 C C . HIS A 1 206 ? -33.375 -17.906 -5.203 1 96.38 206 HIS A C 1
ATOM 1676 O O . HIS A 1 206 ? -33.156 -16.922 -5.914 1 96.38 206 HIS A O 1
ATOM 1682 N N . ASN A 1 207 ? -33.844 -19.031 -5.754 1 96.69 207 ASN A N 1
ATOM 1683 C CA . ASN A 1 207 ? -34.219 -19.219 -7.148 1 96.69 207 ASN A CA 1
ATOM 1684 C C . ASN A 1 207 ? -33.031 -18.984 -8.086 1 96.69 207 ASN A C 1
ATOM 1686 O O . ASN A 1 207 ? -33.156 -18.266 -9.078 1 96.69 207 ASN A O 1
ATOM 1690 N N . ASN A 1 208 ? -31.859 -19.5 -7.641 1 96.81 208 ASN A N 1
ATOM 1691 C CA . ASN A 1 208 ? -30.641 -19.391 -8.43 1 96.81 208 ASN A CA 1
ATOM 1692 C C . ASN A 1 208 ? -30.109 -20.75 -8.867 1 96.81 208 ASN A C 1
ATOM 1694 O O . ASN A 1 208 ? -30.5 -21.781 -8.305 1 96.81 208 ASN A O 1
ATOM 1698 N N . THR A 1 209 ? -29.359 -20.672 -9.938 1 96.75 209 THR A N 1
ATOM 1699 C CA . THR A 1 209 ? -28.547 -21.859 -10.227 1 96.75 209 THR A CA 1
ATOM 1700 C C . THR A 1 209 ? -27.406 -21.984 -9.219 1 96.75 209 THR A C 1
ATOM 1702 O O . THR A 1 209 ? -27.125 -21.047 -8.469 1 96.75 209 THR A O 1
ATOM 1705 N N . ILE A 1 210 ? -26.812 -23.109 -9.172 1 96.44 210 ILE A N 1
ATOM 1706 C CA . ILE A 1 210 ? -25.734 -23.344 -8.219 1 96.44 210 ILE A CA 1
ATOM 1707 C C . ILE A 1 210 ? -24.609 -22.359 -8.445 1 96.44 210 ILE A C 1
ATOM 1709 O O . ILE A 1 210 ? -24.094 -21.75 -7.496 1 96.44 210 ILE A O 1
ATOM 1713 N N . THR A 1 211 ? -24.203 -22.141 -9.703 1 96.62 211 THR A N 1
ATOM 1714 C CA . THR A 1 211 ? -23.141 -21.203 -10.023 1 96.62 211 THR A CA 1
ATOM 1715 C C . THR A 1 211 ? -23.516 -19.781 -9.641 1 96.62 211 THR A C 1
ATOM 1717 O O . THR A 1 211 ? -22.703 -19.047 -9.078 1 96.62 211 THR A O 1
ATOM 1720 N N . GLU A 1 212 ? -24.703 -19.422 -9.891 1 97.12 212 GLU A N 1
ATOM 1721 C CA . GLU A 1 212 ? -25.188 -18.094 -9.547 1 97.12 212 GLU A CA 1
ATOM 1722 C C . GLU A 1 212 ? -25.188 -17.875 -8.031 1 97.12 212 GLU A C 1
ATOM 1724 O O . GLU A 1 212 ? -24.938 -16.766 -7.555 1 97.12 212 GLU A O 1
ATOM 1729 N N . GLU A 1 213 ? -25.516 -18.938 -7.359 1 97.19 213 GLU A N 1
ATOM 1730 C CA . GLU A 1 213 ? -25.547 -18.844 -5.902 1 97.19 213 GLU A CA 1
ATOM 1731 C C . GLU A 1 213 ? -24.156 -18.641 -5.328 1 97.19 213 GLU A C 1
ATOM 1733 O O . GLU A 1 213 ? -23.969 -17.891 -4.367 1 97.19 213 GLU A O 1
ATOM 1738 N N . VAL A 1 214 ? -23.156 -19.344 -5.895 1 97.56 214 VAL A N 1
ATOM 1739 C CA . VAL A 1 214 ? -21.781 -19.156 -5.465 1 97.56 214 VAL A CA 1
ATOM 1740 C C . VAL A 1 214 ? -21.359 -17.703 -5.648 1 97.56 214 VAL A C 1
ATOM 1742 O O . VAL A 1 214 ? -20.797 -17.094 -4.738 1 97.56 214 VAL A O 1
ATOM 1745 N N . TYR A 1 215 ? -21.719 -17.109 -6.805 1 97.62 215 TYR A N 1
ATOM 1746 C CA . TYR A 1 215 ? -21.375 -15.719 -7.086 1 97.62 215 TYR A CA 1
ATOM 1747 C C . TYR A 1 215 ? -22.125 -14.781 -6.152 1 97.62 215 TYR A C 1
ATOM 1749 O O . TYR A 1 215 ? -21.594 -13.758 -5.715 1 97.62 215 TYR A O 1
ATOM 1757 N N . ARG A 1 216 ? -23.344 -15.195 -5.828 1 96.88 216 ARG A N 1
ATOM 1758 C CA . ARG A 1 216 ? -24.156 -14.367 -4.949 1 96.88 216 ARG A CA 1
ATOM 1759 C C . ARG A 1 216 ? -23.562 -14.32 -3.541 1 96.88 216 ARG A C 1
ATOM 1761 O O . ARG A 1 216 ? -23.578 -13.273 -2.893 1 96.88 216 ARG A O 1
ATOM 1768 N N . GLN A 1 217 ? -23.078 -15.469 -3.09 1 96.81 217 GLN A N 1
ATOM 1769 C CA . GLN A 1 217 ? -22.5 -15.539 -1.751 1 96.81 217 GLN A CA 1
ATOM 1770 C C . GLN A 1 217 ? -21.281 -14.633 -1.633 1 96.81 217 GLN A C 1
ATOM 1772 O O . GLN A 1 217 ? -21.047 -14.031 -0.582 1 96.81 217 GLN A O 1
ATOM 1777 N N . ILE A 1 218 ? -20.531 -14.562 -2.713 1 96.75 218 ILE A N 1
ATOM 1778 C CA . ILE A 1 218 ? -19.344 -13.711 -2.74 1 96.75 218 ILE A CA 1
ATOM 1779 C C . ILE A 1 218 ? -19.766 -12.25 -2.906 1 96.75 218 ILE A C 1
ATOM 1781 O O . ILE A 1 218 ? -19.25 -11.367 -2.205 1 96.75 218 ILE A O 1
ATOM 1785 N N . HIS A 1 219 ? -20.75 -11.984 -3.738 1 96.44 219 HIS A N 1
ATOM 1786 C CA . HIS A 1 219 ? -21.203 -10.633 -4.016 1 96.44 219 HIS A CA 1
ATOM 1787 C C . HIS A 1 219 ? -21.875 -10.008 -2.793 1 96.44 219 HIS A C 1
ATOM 1789 O O . HIS A 1 219 ? -21.688 -8.82 -2.521 1 96.44 219 HIS A O 1
ATOM 1795 N N . HIS A 1 220 ? -22.594 -10.781 -2.014 1 95.81 220 HIS A N 1
ATOM 1796 C CA . HIS A 1 220 ? -23.266 -10.289 -0.819 1 95.81 220 HIS A CA 1
ATOM 1797 C C . HIS A 1 220 ? -22.328 -10.297 0.386 1 95.81 220 HIS A C 1
ATOM 1799 O O . HIS A 1 220 ? -22.781 -10.125 1.522 1 95.81 220 HIS A O 1
ATOM 1805 N N . GLN A 1 221 ? -21.062 -10.562 0.102 1 94.25 221 GLN A N 1
ATOM 1806 C CA . GLN A 1 221 ? -19.969 -10.406 1.052 1 94.25 221 GLN A CA 1
ATOM 1807 C C . GLN A 1 221 ? -20.141 -11.352 2.24 1 94.25 221 GLN A C 1
ATOM 1809 O O . GLN A 1 221 ? -19.844 -10.984 3.377 1 94.25 221 GLN A O 1
ATOM 1814 N N . LYS A 1 222 ? -20.672 -12.523 1.975 1 95.25 222 LYS A N 1
ATOM 1815 C CA . LYS A 1 222 ? -20.734 -13.547 3.014 1 95.25 222 LYS A CA 1
ATOM 1816 C C . LYS A 1 222 ? -19.391 -14.258 3.166 1 95.25 222 LYS A C 1
ATOM 1818 O O . LYS A 1 222 ? -19.016 -14.656 4.27 1 95.25 222 LYS A O 1
ATOM 1823 N N . PHE A 1 223 ? -18.734 -14.43 2.033 1 96.5 223 PHE A N 1
ATOM 1824 C CA . PHE A 1 223 ? -17.391 -15 1.985 1 96.5 223 PHE A CA 1
ATOM 1825 C C . PHE A 1 223 ? -16.438 -14.086 1.223 1 96.5 223 PHE A C 1
ATOM 1827 O O . PHE A 1 223 ? -16.844 -13.383 0.299 1 96.5 223 PHE A O 1
ATOM 1834 N N . TRP A 1 224 ? -15.234 -14.016 1.676 1 95.75 224 TRP A N 1
ATOM 1835 C CA . TRP A 1 224 ? -14.234 -13.188 1.005 1 95.75 224 TRP A CA 1
ATOM 1836 C C . TRP A 1 224 ? -13.828 -13.797 -0.333 1 95.75 224 TRP A C 1
ATOM 1838 O O . TRP A 1 224 ? -13.547 -13.078 -1.29 1 95.75 224 TRP A O 1
ATOM 1848 N N . ALA A 1 225 ? -13.703 -15.086 -0.4 1 96.44 225 ALA A N 1
ATOM 1849 C CA . ALA A 1 225 ? -13.383 -15.852 -1.599 1 96.44 225 ALA A CA 1
ATOM 1850 C C . ALA A 1 225 ? -13.969 -17.266 -1.526 1 96.44 225 ALA A C 1
ATOM 1852 O O . ALA A 1 225 ? -14.344 -17.719 -0.448 1 96.44 225 ALA A O 1
ATOM 1853 N N . ALA A 1 226 ? -14.141 -17.828 -2.693 1 97.56 226 ALA A N 1
ATOM 1854 C CA . ALA A 1 226 ? -14.688 -19.188 -2.764 1 97.56 226 ALA A CA 1
ATOM 1855 C C . ALA A 1 226 ? -13.883 -20.047 -3.738 1 97.56 226 ALA A C 1
ATOM 1857 O O . ALA A 1 226 ? -13.477 -19.578 -4.801 1 97.56 226 ALA A O 1
ATOM 1858 N N . PHE A 1 227 ? -13.539 -21.156 -3.281 1 97.31 227 PHE A N 1
ATOM 1859 C CA . PHE A 1 227 ? -13.039 -22.203 -4.16 1 97.31 227 PHE A CA 1
ATOM 1860 C C . PHE A 1 227 ? -14.172 -23.109 -4.625 1 97.31 227 PHE A C 1
ATOM 1862 O O . PHE A 1 227 ? -14.703 -23.891 -3.838 1 97.31 227 PHE A O 1
ATOM 1869 N N . TYR A 1 228 ? -14.508 -22.969 -5.945 1 97.94 228 TYR A N 1
ATOM 1870 C CA . TYR A 1 228 ? -15.727 -23.547 -6.488 1 97.94 228 TYR A CA 1
ATOM 1871 C C . TYR A 1 228 ? -15.414 -24.672 -7.469 1 97.94 228 TYR A C 1
ATOM 1873 O O . TYR A 1 228 ? -14.734 -24.453 -8.477 1 97.94 228 TYR A O 1
ATOM 1881 N N . VAL A 1 229 ? -15.805 -25.859 -7.086 1 98.06 229 VAL A N 1
ATOM 1882 C CA . VAL A 1 229 ? -15.781 -26.984 -8.016 1 98.06 229 VAL A CA 1
ATOM 1883 C C . VAL A 1 229 ? -17.109 -27.062 -8.75 1 98.06 229 VAL A C 1
ATOM 1885 O O . VAL A 1 229 ? -18.172 -27.234 -8.133 1 98.06 229 VAL A O 1
ATOM 1888 N N . HIS A 1 230 ? -17.062 -26.984 -10.062 1 97.12 230 HIS A N 1
ATOM 1889 C CA . HIS A 1 230 ? -18.266 -26.891 -10.875 1 97.12 230 HIS A CA 1
ATOM 1890 C C . HIS A 1 230 ? -19.141 -28.141 -10.734 1 97.12 230 HIS A C 1
ATOM 1892 O O . HIS A 1 230 ? -18.641 -29.203 -10.359 1 97.12 230 HIS A O 1
ATOM 1898 N N . GLU A 1 231 ? -20.359 -27.781 -11.078 1 94.88 231 GLU A N 1
ATOM 1899 C CA . GLU A 1 231 ? -21.281 -28.906 -11.148 1 94.88 231 GLU A CA 1
ATOM 1900 C C . GLU A 1 231 ? -20.844 -29.906 -12.219 1 94.88 231 GLU A C 1
ATOM 1902 O O . GLU A 1 231 ? -20.469 -29.516 -13.328 1 94.88 231 GLU A O 1
ATOM 1907 N N . ASN A 1 232 ? -20.719 -31.156 -11.883 1 93.12 232 ASN A N 1
ATOM 1908 C CA . ASN A 1 232 ? -20.391 -32.219 -12.805 1 93.12 232 ASN A CA 1
ATOM 1909 C C . ASN A 1 232 ? -18.953 -32.094 -13.32 1 93.12 232 ASN A C 1
ATOM 1911 O O . ASN A 1 232 ? -18.672 -32.438 -14.477 1 93.12 232 ASN A O 1
ATOM 1915 N N . ALA A 1 233 ? -18.125 -31.578 -12.516 1 96.12 233 ALA A N 1
ATOM 1916 C CA . ALA A 1 233 ? -16.719 -31.438 -12.922 1 96.12 233 ALA A CA 1
ATOM 1917 C C . ALA A 1 233 ? -16.125 -32.812 -13.297 1 96.12 233 ALA A C 1
ATOM 1919 O O . ALA A 1 233 ? -15.531 -32.938 -14.367 1 96.12 233 ALA A O 1
ATOM 1920 N N . THR A 1 234 ? -16.312 -33.781 -12.445 1 96.31 234 THR A N 1
ATOM 1921 C CA . THR A 1 234 ? -15.805 -35.125 -12.711 1 96.31 234 THR A CA 1
ATOM 1922 C C . THR A 1 234 ? -16.453 -35.719 -13.961 1 96.31 234 THR A C 1
ATOM 1924 O O . THR A 1 234 ? -15.773 -36.312 -14.797 1 96.31 234 THR A O 1
ATOM 1927 N N . LEU A 1 235 ? -17.734 -35.562 -14.125 1 95.5 235 LEU A N 1
ATOM 1928 C CA . LEU A 1 235 ? -18.469 -36.094 -15.273 1 95.5 235 LEU A CA 1
ATOM 1929 C C . LEU A 1 235 ? -17.969 -35.438 -16.562 1 95.5 235 LEU A C 1
ATOM 1931 O O . LEU A 1 235 ? -17.797 -36.156 -17.578 1 95.5 235 LEU A O 1
ATOM 1935 N N . ASP A 1 236 ? -17.812 -34.156 -16.547 1 95.06 236 ASP A N 1
ATOM 1936 C CA . ASP A 1 236 ? -17.328 -33.469 -17.734 1 95.06 236 ASP A CA 1
ATOM 1937 C C . ASP A 1 236 ? -15.953 -33.969 -18.156 1 95.06 236 ASP A C 1
ATOM 1939 O O . ASP A 1 236 ? -15.688 -34.156 -19.344 1 95.06 236 ASP A O 1
ATOM 1943 N N . TRP A 1 237 ? -15.094 -34.125 -17.172 1 94.12 237 TRP A N 1
ATOM 1944 C CA . TRP A 1 237 ? -13.758 -34.656 -17.438 1 94.12 237 TRP A CA 1
ATOM 1945 C C . TRP A 1 237 ? -13.82 -36.094 -17.938 1 94.12 237 TRP A C 1
ATOM 1947 O O . TRP A 1 237 ? -13.125 -36.438 -18.891 1 94.12 237 TRP A O 1
ATOM 1957 N N . TYR A 1 238 ? -14.695 -36.906 -17.359 1 94.38 238 TYR A N 1
ATOM 1958 C CA . TYR A 1 238 ? -14.906 -38.281 -17.75 1 94.38 238 TYR A CA 1
ATOM 1959 C C . TYR A 1 238 ? -15.414 -38.375 -19.188 1 94.38 238 TYR A C 1
ATOM 1961 O O . TYR A 1 238 ? -14.891 -39.156 -19.984 1 94.38 238 TYR A O 1
ATOM 1969 N N . GLN A 1 239 ? -16.344 -37.562 -19.484 1 94.31 239 GLN A N 1
ATOM 1970 C CA . GLN A 1 239 ? -16.922 -37.562 -20.828 1 94.31 239 GLN A CA 1
ATOM 1971 C C . GLN A 1 239 ? -15.883 -37.125 -21.859 1 94.31 239 GLN A C 1
ATOM 1973 O O . GLN A 1 239 ? -15.859 -37.656 -22.984 1 94.31 239 GLN A O 1
ATOM 1978 N N . ALA A 1 240 ? -15.117 -36.188 -21.5 1 93.81 240 ALA A N 1
ATOM 1979 C CA . ALA A 1 240 ? -14.055 -35.719 -22.391 1 93.81 240 ALA A CA 1
ATOM 1980 C C . ALA A 1 240 ? -13.047 -36.844 -22.641 1 93.81 240 ALA A C 1
ATOM 1982 O O . ALA A 1 240 ? -12.531 -37 -23.766 1 93.81 240 ALA A O 1
ATOM 1983 N N . MET A 1 241 ? -12.766 -37.656 -21.672 1 91 241 MET A N 1
ATOM 1984 C CA . MET A 1 241 ? -11.828 -38.781 -21.812 1 91 241 MET A CA 1
ATOM 1985 C C . MET A 1 241 ? -12.43 -39.906 -22.656 1 91 241 MET A C 1
ATOM 1987 O O . MET A 1 241 ? -11.758 -40.469 -23.516 1 91 241 MET A O 1
ATOM 1991 N N . VAL A 1 242 ? -13.672 -40.156 -22.375 1 93.12 242 VAL A N 1
ATOM 1992 C CA . VAL A 1 242 ? -14.352 -41.219 -23.094 1 93.12 242 VAL A CA 1
ATOM 1993 C C . VAL A 1 242 ? -14.461 -40.875 -24.578 1 93.12 242 VAL A C 1
ATOM 1995 O O . VAL A 1 242 ? -14.289 -41.75 -25.438 1 93.12 242 VAL A O 1
ATOM 1998 N N . THR A 1 243 ? -14.742 -39.625 -24.828 1 93.44 243 THR A N 1
ATOM 1999 C CA . THR A 1 243 ? -14.922 -39.188 -26.203 1 93.44 243 THR A CA 1
ATOM 2000 C C . THR A 1 243 ? -13.594 -38.75 -26.812 1 93.44 243 THR A C 1
ATOM 2002 O O . THR A 1 243 ? -13.531 -38.406 -28 1 93.44 243 THR A O 1
ATOM 2005 N N . GLN A 1 244 ? -12.57 -38.781 -26.016 1 90.38 244 GLN A N 1
ATOM 2006 C CA . GLN A 1 244 ? -11.25 -38.375 -26.469 1 90.38 244 GLN A CA 1
ATOM 2007 C C . GLN A 1 244 ? -11.289 -37 -27.078 1 90.38 244 GLN A C 1
ATOM 2009 O O . GLN A 1 244 ? -10.82 -36.781 -28.203 1 90.38 244 GLN A O 1
ATOM 2014 N N . SER A 1 245 ? -11.891 -36.125 -26.359 1 90.25 245 SER A N 1
ATOM 2015 C CA . SER A 1 245 ? -12.047 -34.75 -26.828 1 90.25 245 SER A CA 1
ATOM 2016 C C . SER A 1 245 ? -10.703 -34.062 -26.922 1 90.25 245 SER A C 1
ATOM 2018 O O . SER A 1 245 ? -9.898 -34.094 -26 1 90.25 245 SER A O 1
ATOM 2020 N N . GLN A 1 246 ? -10.469 -33.312 -28.047 1 81.44 246 GLN A N 1
ATOM 2021 C CA . GLN A 1 246 ? -9.234 -32.531 -28.234 1 81.44 246 GLN A CA 1
ATOM 2022 C C . GLN A 1 246 ? -9.445 -31.062 -27.906 1 81.44 246 GLN A C 1
ATOM 2024 O O . GLN A 1 246 ? -8.477 -30.312 -27.781 1 81.44 246 GLN A O 1
ATOM 2029 N N . THR A 1 247 ? -10.656 -30.734 -27.641 1 81.5 247 THR A N 1
ATOM 2030 C CA . THR A 1 247 ? -10.969 -29.328 -27.422 1 81.5 247 THR A CA 1
ATOM 2031 C C . THR A 1 247 ? -11.188 -29.047 -25.938 1 81.5 247 THR A C 1
ATOM 2033 O O . THR A 1 247 ? -11.086 -27.906 -25.484 1 81.5 247 THR A O 1
ATOM 2036 N N . PHE A 1 248 ? -11.516 -30.094 -25.203 1 86 248 PHE A N 1
ATOM 2037 C CA . PHE A 1 248 ? -11.773 -29.906 -23.766 1 86 248 PHE A CA 1
ATOM 2038 C C . PHE A 1 248 ? -10.477 -29.641 -23.016 1 86 248 PHE A C 1
ATOM 2040 O O . PHE A 1 248 ? -9.492 -30.359 -23.188 1 86 248 PHE A O 1
ATOM 2047 N N . ASN A 1 249 ? -10.477 -28.516 -22.281 1 78.31 249 ASN A N 1
ATOM 2048 C CA . ASN A 1 249 ? -9.328 -28.188 -21.453 1 78.31 249 ASN A CA 1
ATOM 2049 C C . ASN A 1 249 ? -9.656 -28.297 -19.969 1 78.31 249 ASN A C 1
ATOM 2051 O O . ASN A 1 249 ? -10.336 -27.438 -19.406 1 78.31 249 ASN A O 1
ATOM 2055 N N . PRO A 1 250 ? -9.133 -29.328 -19.375 1 81.88 250 PRO A N 1
ATOM 2056 C CA . PRO A 1 250 ? -9.484 -29.547 -17.969 1 81.88 250 PRO A CA 1
ATOM 2057 C C . PRO A 1 250 ? -8.766 -28.594 -17.031 1 81.88 250 PRO A C 1
ATOM 2059 O O . PRO A 1 250 ? -9.078 -28.531 -15.836 1 81.88 250 PRO A O 1
ATOM 2062 N N . VAL A 1 251 ? -7.84 -27.766 -17.484 1 75.38 251 VAL A N 1
ATOM 2063 C CA . VAL A 1 251 ? -6.988 -26.969 -16.609 1 75.38 251 VAL A CA 1
ATOM 2064 C C . VAL A 1 251 ? -7.828 -25.891 -15.93 1 75.38 251 VAL A C 1
ATOM 2066 O O . VAL A 1 251 ? -7.77 -25.734 -14.703 1 75.38 251 VAL A O 1
ATOM 2069 N N . GLN A 1 252 ? -8.688 -25.234 -16.672 1 77.12 252 GLN A N 1
ATOM 2070 C CA . GLN A 1 252 ? -9.383 -24.109 -16.047 1 77.12 252 GLN A CA 1
ATOM 2071 C C . GLN A 1 252 ? -10.891 -24.219 -16.25 1 77.12 252 GLN A C 1
ATOM 2073 O O . GLN A 1 252 ? -11.617 -23.234 -16.109 1 77.12 252 GLN A O 1
ATOM 2078 N N . SER A 1 253 ? -11.344 -25.422 -16.469 1 86.12 253 SER A N 1
ATOM 2079 C CA . SER A 1 253 ? -12.766 -25.547 -16.781 1 86.12 253 SER A CA 1
ATOM 2080 C C . SER A 1 253 ? -13.508 -26.266 -15.656 1 86.12 253 SER A C 1
ATOM 2082 O O . SER A 1 253 ? -14.742 -26.203 -15.586 1 86.12 253 SER A O 1
ATOM 2084 N N . LEU A 1 254 ? -12.781 -26.859 -14.773 1 94.06 254 LEU A N 1
ATOM 2085 C CA . LEU A 1 254 ? -13.438 -27.719 -13.805 1 94.06 254 LEU A CA 1
ATOM 2086 C C . LEU A 1 254 ? -13.672 -26.984 -12.484 1 94.06 254 LEU A C 1
ATOM 2088 O O . LEU A 1 254 ? -14.617 -27.297 -11.758 1 94.06 254 LEU A O 1
ATOM 2092 N N . MET A 1 255 ? -12.781 -26.156 -12.141 1 95.56 255 MET A N 1
ATOM 2093 C CA . MET A 1 255 ? -12.82 -25.453 -10.852 1 95.56 255 MET A CA 1
ATOM 2094 C C . MET A 1 255 ? -12.422 -24 -11.008 1 95.56 255 MET A C 1
ATOM 2096 O O . MET A 1 255 ? -11.734 -23.625 -11.961 1 95.56 255 MET A O 1
ATOM 2100 N N . GLU A 1 256 ? -12.891 -23.203 -10.078 1 95.31 256 GLU A N 1
ATOM 2101 C CA . GLU A 1 256 ? -12.508 -21.797 -10.125 1 95.31 256 GLU A CA 1
ATOM 2102 C C . GLU A 1 256 ? -12.391 -21.203 -8.719 1 95.31 256 GLU A C 1
ATOM 2104 O O . GLU A 1 256 ? -13.023 -21.703 -7.781 1 95.31 256 GLU A O 1
ATOM 2109 N N . ALA A 1 257 ? -11.477 -20.328 -8.578 1 95.31 257 ALA A N 1
ATOM 2110 C CA . ALA A 1 257 ? -11.383 -19.469 -7.395 1 95.31 257 ALA A CA 1
ATOM 2111 C C . ALA A 1 257 ? -12.039 -18.125 -7.633 1 95.31 257 ALA A C 1
ATOM 2113 O O . ALA A 1 257 ? -11.633 -17.375 -8.539 1 95.31 257 ALA A O 1
ATOM 2114 N N . VAL A 1 258 ? -13.102 -17.875 -6.828 1 97.12 258 VAL A N 1
ATOM 2115 C CA . VAL A 1 258 ? -13.938 -16.703 -7.086 1 97.12 258 VAL A CA 1
ATOM 2116 C C . VAL A 1 258 ? -13.773 -15.688 -5.961 1 97.12 258 VAL A C 1
ATOM 2118 O O . VAL A 1 258 ? -13.812 -16.047 -4.781 1 97.12 258 VAL A O 1
ATOM 2121 N N . TYR A 1 259 ? -13.539 -14.445 -6.305 1 96.19 259 TYR A N 1
ATOM 2122 C CA . TYR A 1 259 ? -13.5 -13.336 -5.363 1 96.19 259 TYR A CA 1
ATOM 2123 C C . TYR A 1 259 ? -13.883 -12.023 -6.047 1 96.19 259 TYR A C 1
ATOM 2125 O O . TYR A 1 259 ? -14.219 -12.016 -7.234 1 96.19 259 TYR A O 1
ATOM 2133 N N . GLU A 1 260 ? -13.984 -10.961 -5.309 1 96.12 260 GLU A N 1
ATOM 2134 C CA . GLU A 1 260 ? -14.336 -9.641 -5.832 1 96.12 260 GLU A CA 1
ATOM 2135 C C . GLU A 1 260 ? -13.367 -8.578 -5.332 1 96.12 260 GLU A C 1
ATOM 2137 O O . GLU A 1 260 ? -13.383 -8.211 -4.156 1 96.12 260 GLU A O 1
ATOM 2142 N N . THR A 1 261 ? -12.586 -8.039 -6.258 1 93.31 261 THR A N 1
ATOM 2143 C CA . THR A 1 261 ? -11.641 -6.992 -5.895 1 93.31 261 THR A CA 1
ATOM 2144 C C . THR A 1 261 ? -12.367 -5.695 -5.555 1 93.31 261 THR A C 1
ATOM 2146 O O . THR A 1 261 ? -11.945 -4.957 -4.664 1 93.31 261 THR A O 1
ATOM 2149 N N . GLY A 1 262 ? -13.492 -5.445 -6.219 1 93.19 262 GLY A N 1
ATOM 2150 C CA . GLY A 1 262 ? -14.242 -4.207 -6.035 1 93.19 262 GLY A CA 1
ATOM 2151 C C . GLY A 1 262 ? -14.914 -4.113 -4.684 1 93.19 262 GLY A C 1
ATOM 2152 O O . GLY A 1 262 ? -15.344 -3.031 -4.27 1 93.19 262 GLY A O 1
ATOM 2153 N N . ARG A 1 263 ? -14.977 -5.23 -3.928 1 93.5 263 ARG A N 1
ATOM 2154 C CA . ARG A 1 263 ? -15.562 -5.227 -2.592 1 93.5 263 ARG A CA 1
ATOM 2155 C C . ARG A 1 263 ? -14.688 -4.453 -1.613 1 93.5 263 ARG A C 1
ATOM 2157 O O . ARG A 1 263 ? -15.188 -3.686 -0.791 1 93.5 263 ARG A O 1
ATOM 2164 N N . ASP A 1 264 ? -13.477 -4.688 -1.697 1 93.25 264 ASP A N 1
ATOM 2165 C CA . ASP A 1 264 ? -12.453 -4.07 -0.858 1 93.25 264 ASP A CA 1
ATOM 2166 C C . ASP A 1 264 ? -11.109 -4.008 -1.584 1 93.25 264 ASP A C 1
ATOM 2168 O O . ASP A 1 264 ? -10.289 -4.922 -1.469 1 93.25 264 ASP A O 1
ATOM 2172 N N . PHE A 1 265 ? -10.867 -2.953 -2.205 1 92.06 265 PHE A N 1
ATOM 2173 C CA . PHE A 1 265 ? -9.711 -2.803 -3.082 1 92.06 265 PHE A CA 1
ATOM 2174 C C . PHE A 1 265 ? -8.414 -3.061 -2.32 1 92.06 265 PHE A C 1
ATOM 2176 O O . PHE A 1 265 ? -7.559 -3.814 -2.783 1 92.06 265 PHE A O 1
ATOM 2183 N N . ASN A 1 266 ? -8.242 -2.512 -1.142 1 86.81 266 ASN A N 1
ATOM 2184 C CA . ASN A 1 266 ? -7.012 -2.641 -0.372 1 86.81 266 ASN A CA 1
ATOM 2185 C C . ASN A 1 266 ? -6.867 -4.039 0.222 1 86.81 266 ASN A C 1
ATOM 2187 O O . ASN A 1 266 ? -5.777 -4.613 0.203 1 86.81 266 ASN A O 1
ATOM 2191 N N . GLY A 1 267 ? -7.949 -4.57 0.668 1 87.56 267 GLY A N 1
ATOM 2192 C CA . GLY A 1 267 ? -7.922 -5.859 1.341 1 87.56 267 GLY A CA 1
ATOM 2193 C C . GLY A 1 267 ? -7.766 -7.027 0.385 1 87.56 267 GLY A C 1
ATOM 2194 O O . GLY A 1 267 ? -6.984 -7.945 0.641 1 87.56 267 GLY A O 1
ATOM 2195 N N . VAL A 1 268 ? -8.461 -6.945 -0.737 1 88.94 268 VAL A N 1
ATOM 2196 C CA . VAL A 1 268 ? -8.484 -8.086 -1.641 1 88.94 268 VAL A CA 1
ATOM 2197 C C . VAL A 1 268 ? -7.207 -8.117 -2.471 1 88.94 268 VAL A C 1
ATOM 2199 O O . VAL A 1 268 ? -6.57 -9.172 -2.604 1 88.94 268 VAL A O 1
ATOM 2202 N N . ASN A 1 269 ? -6.707 -6.996 -2.906 1 80.56 269 ASN A N 1
ATOM 2203 C CA . ASN A 1 269 ? -5.547 -6.926 -3.785 1 80.56 269 ASN A CA 1
ATOM 2204 C C . ASN A 1 269 ? -4.277 -7.398 -3.08 1 80.56 269 ASN A C 1
ATOM 2206 O O . ASN A 1 269 ? -3.395 -7.984 -3.707 1 80.56 269 ASN A O 1
ATOM 2210 N N . VAL A 1 270 ? -4.305 -7.223 -1.806 1 77.38 270 VAL A N 1
ATOM 2211 C CA . VAL A 1 270 ? -3.057 -7.523 -1.112 1 77.38 270 VAL A CA 1
ATOM 2212 C C . VAL A 1 270 ? -3.197 -8.836 -0.34 1 77.38 270 VAL A C 1
ATOM 2214 O O . VAL A 1 270 ? -2.434 -9.773 -0.562 1 77.38 270 VAL A O 1
ATOM 2217 N N . TYR A 1 271 ? -4.258 -9.039 0.33 1 85 271 TYR A N 1
ATOM 2218 C CA . TYR A 1 271 ? -4.312 -10.125 1.299 1 85 271 TYR A CA 1
ATOM 2219 C C . TYR A 1 271 ? -5.059 -11.328 0.727 1 85 271 TYR A C 1
ATOM 2221 O O . TYR A 1 271 ? -4.559 -12.453 0.767 1 85 271 TYR A O 1
ATOM 2229 N N . ILE A 1 272 ? -6.18 -11.102 0.102 1 89.62 272 ILE A N 1
ATOM 2230 C CA . ILE A 1 272 ? -6.988 -12.219 -0.382 1 89.62 272 ILE A CA 1
ATOM 2231 C C . ILE A 1 272 ? -6.285 -12.891 -1.562 1 89.62 272 ILE A C 1
ATOM 2233 O O . ILE A 1 272 ? -6.168 -14.117 -1.605 1 89.62 272 ILE A O 1
ATOM 2237 N N . VAL A 1 273 ? -5.793 -12.07 -2.422 1 86.25 273 VAL A N 1
ATOM 2238 C CA . VAL A 1 273 ? -5.098 -12.609 -3.586 1 86.25 273 VAL A CA 1
ATOM 2239 C C . VAL A 1 273 ? -3.844 -13.359 -3.139 1 86.25 273 VAL A C 1
ATOM 2241 O O . VAL A 1 273 ? -3.527 -14.422 -3.666 1 86.25 273 VAL A O 1
ATOM 2244 N N . SER A 1 274 ? -3.207 -12.82 -2.154 1 80.56 274 SER A N 1
ATOM 2245 C CA . SER A 1 274 ? -2.014 -13.484 -1.635 1 80.56 274 SER A CA 1
ATOM 2246 C C . SER A 1 274 ? -2.357 -14.828 -1.009 1 80.56 274 SER A C 1
ATOM 2248 O O . SER A 1 274 ? -1.632 -15.812 -1.192 1 80.56 274 SER A O 1
ATOM 2250 N N . ILE A 1 275 ? -3.436 -14.906 -0.331 1 86.5 275 ILE A N 1
ATOM 2251 C CA . ILE A 1 275 ? -3.875 -16.156 0.299 1 86.5 275 ILE A CA 1
ATOM 2252 C C . ILE A 1 275 ? -4.25 -17.172 -0.775 1 86.5 275 ILE A C 1
ATOM 2254 O O . ILE A 1 275 ? -3.859 -18.344 -0.693 1 86.5 275 ILE A O 1
ATOM 2258 N N . ILE A 1 276 ? -4.906 -16.703 -1.783 1 89.62 276 ILE A N 1
ATOM 2259 C CA . ILE A 1 276 ? -5.305 -17.578 -2.879 1 89.62 276 ILE A CA 1
ATOM 2260 C C . ILE A 1 276 ? -4.062 -18.125 -3.578 1 89.62 276 ILE A C 1
ATOM 2262 O O . ILE A 1 276 ? -3.975 -19.328 -3.846 1 89.62 276 ILE A O 1
ATOM 2266 N N . ASN A 1 277 ? -3.135 -17.312 -3.77 1 80.25 277 ASN A N 1
ATOM 2267 C CA . ASN A 1 277 ? -1.908 -17.75 -4.43 1 80.25 277 ASN A CA 1
ATOM 2268 C C . ASN A 1 277 ? -1.134 -18.734 -3.574 1 80.25 277 ASN A C 1
ATOM 2270 O O . ASN A 1 277 ? -0.556 -19.688 -4.098 1 80.25 277 ASN A O 1
ATOM 2274 N N . GLN A 1 278 ? -1.105 -18.484 -2.344 1 81.25 278 GLN A N 1
ATOM 2275 C CA . GLN A 1 278 ? -0.453 -19.422 -1.437 1 81.25 278 GLN A CA 1
ATOM 2276 C C . GLN A 1 278 ? -1.147 -20.781 -1.457 1 81.25 278 GLN A C 1
ATOM 2278 O O . GLN A 1 278 ? -0.487 -21.812 -1.441 1 81.25 278 GLN A O 1
ATOM 2283 N N . LEU A 1 279 ? -2.4 -20.766 -1.522 1 89.44 279 LEU A N 1
ATOM 2284 C CA . LEU A 1 279 ? -3.176 -22 -1.568 1 89.44 279 LEU A CA 1
ATOM 2285 C C . LEU A 1 279 ? -2.971 -22.719 -2.896 1 89.44 279 LEU A C 1
ATOM 2287 O O . LEU A 1 279 ? -2.893 -23.953 -2.936 1 89.44 279 LEU A O 1
ATOM 2291 N N . LEU A 1 280 ? -2.889 -21.922 -3.924 1 86.12 280 LEU A N 1
ATOM 2292 C CA . LEU A 1 280 ? -2.65 -22.531 -5.23 1 86.12 280 LEU A CA 1
ATOM 2293 C C . LEU A 1 280 ? -1.259 -23.156 -5.297 1 86.12 280 LEU A C 1
ATOM 2295 O O . LEU A 1 280 ? -1.068 -24.188 -5.93 1 86.12 280 LEU A O 1
ATOM 2299 N N . GLN A 1 281 ? -0.379 -22.516 -4.668 1 77.44 281 GLN A N 1
ATOM 2300 C CA . GLN A 1 281 ? 0.955 -23.094 -4.602 1 77.44 281 GLN A CA 1
ATOM 2301 C C . GLN A 1 281 ? 0.942 -24.406 -3.816 1 77.44 281 GLN A C 1
ATOM 2303 O O . GLN A 1 281 ? 1.583 -25.375 -4.215 1 77.44 281 GLN A O 1
ATOM 2308 N N . GLY A 1 282 ? 0.278 -24.375 -2.691 1 81.44 282 GLY A N 1
ATOM 2309 C CA . GLY A 1 282 ? 0.116 -25.609 -1.943 1 81.44 282 GLY A CA 1
ATOM 2310 C C . GLY A 1 282 ? -0.622 -26.688 -2.719 1 81.44 282 GLY A C 1
ATOM 2311 O O . GLY A 1 282 ? -0.292 -27.875 -2.619 1 81.44 282 GLY A O 1
ATOM 2312 N N . TYR A 1 283 ? -1.571 -26.281 -3.484 1 87 283 TYR A N 1
ATOM 2313 C CA . TYR A 1 283 ? -2.342 -27.188 -4.32 1 87 283 TYR A CA 1
ATOM 2314 C C . TYR A 1 283 ? -1.451 -27.844 -5.367 1 87 283 TYR A C 1
ATOM 2316 O O . TYR A 1 283 ? -1.557 -29.047 -5.609 1 87 283 TYR A O 1
ATOM 2324 N N . ASN A 1 284 ? -0.624 -27.078 -5.914 1 76.94 284 ASN A N 1
ATOM 2325 C CA . ASN A 1 284 ? 0.279 -27.609 -6.934 1 76.94 284 ASN A CA 1
ATOM 2326 C C . ASN A 1 284 ? 1.245 -28.641 -6.355 1 76.94 284 ASN A C 1
ATOM 2328 O O . ASN A 1 284 ? 1.691 -29.547 -7.062 1 76.94 284 ASN A O 1
ATOM 2332 N N . GLU A 1 285 ? 1.527 -28.5 -5.137 1 74.69 285 GLU A N 1
ATOM 2333 C CA . GLU A 1 285 ? 2.385 -29.469 -4.473 1 74.69 285 GLU A CA 1
ATOM 2334 C C . GLU A 1 285 ? 1.595 -30.719 -4.07 1 74.69 285 GLU A C 1
ATOM 2336 O O . GLU A 1 285 ? 2.137 -31.828 -4.055 1 74.69 285 GLU A O 1
ATOM 2341 N N . PHE A 1 286 ? 0.374 -30.578 -3.785 1 83.12 286 PHE A N 1
ATOM 2342 C CA . PHE A 1 286 ? -0.485 -31.625 -3.248 1 83.12 286 PHE A CA 1
ATOM 2343 C C . PHE A 1 286 ? -1.026 -32.5 -4.367 1 83.12 286 PHE A C 1
ATOM 2345 O O . PHE A 1 286 ? -1.086 -33.719 -4.227 1 83.12 286 PHE A O 1
ATOM 2352 N N . ILE A 1 287 ? -1.401 -32 -5.496 1 83.31 287 ILE A N 1
ATOM 2353 C CA . ILE A 1 287 ? -2.254 -32.656 -6.484 1 83.31 287 ILE A CA 1
ATOM 2354 C C . ILE A 1 287 ? -1.504 -33.812 -7.129 1 83.31 287 ILE A C 1
ATOM 2356 O O . ILE A 1 287 ? -2.078 -34.875 -7.359 1 83.31 287 ILE A O 1
ATOM 2360 N N . PRO A 1 288 ? -0.245 -33.594 -7.414 1 73.56 288 PRO A N 1
ATOM 2361 C CA . PRO A 1 288 ? 0.446 -34.75 -7.984 1 73.56 288 PRO A CA 1
ATOM 2362 C C . PRO A 1 288 ? 0.484 -35.938 -7.035 1 73.56 288 PRO A C 1
ATOM 2364 O O . PRO A 1 288 ? 0.494 -37.094 -7.48 1 73.56 288 PRO A O 1
ATOM 2367 N N . GLN A 1 289 ? 0.48 -35.688 -5.836 1 74.88 289 GLN A N 1
ATOM 2368 C CA . GLN A 1 289 ? 0.56 -36.75 -4.832 1 74.88 289 GLN A CA 1
ATOM 2369 C C . GLN A 1 289 ? -0.824 -37.312 -4.516 1 74.88 289 GLN A C 1
ATOM 2371 O O . GLN A 1 289 ? -0.942 -38.375 -3.945 1 74.88 289 GLN A O 1
ATOM 2376 N N . SER A 1 290 ? -1.859 -36.625 -4.918 1 82.56 290 SER A N 1
ATOM 2377 C CA . SER A 1 290 ? -3.221 -37.031 -4.57 1 82.56 290 SER A CA 1
ATOM 2378 C C . SER A 1 290 ? -3.693 -38.188 -5.426 1 82.56 290 SER A C 1
ATOM 2380 O O . SER A 1 290 ? -4.641 -38.875 -5.062 1 82.56 290 SER A O 1
ATOM 2382 N N . GLY A 1 291 ? -3.096 -38.438 -6.617 1 78.88 291 GLY A N 1
ATOM 2383 C CA . GLY A 1 291 ? -3.512 -39.5 -7.516 1 78.88 291 GLY A CA 1
ATOM 2384 C C . GLY A 1 291 ? -4.773 -39.188 -8.297 1 78.88 291 GLY A C 1
ATOM 2385 O O . GLY A 1 291 ? -5.473 -40.094 -8.766 1 78.88 291 GLY A O 1
ATOM 2386 N N . LEU A 1 292 ? -5.121 -37.969 -8.438 1 87.38 292 LEU A N 1
ATOM 2387 C CA . LEU A 1 292 ? -6.352 -37.531 -9.086 1 87.38 292 LEU A CA 1
ATOM 2388 C C . LEU A 1 292 ? -6.461 -38.094 -10.492 1 87.38 292 LEU A C 1
ATOM 2390 O O . LEU A 1 292 ? -7.484 -38.688 -10.844 1 87.38 292 LEU A O 1
ATOM 2394 N N . VAL A 1 293 ? -5.461 -37.969 -11.297 1 82.5 293 VAL A N 1
ATOM 2395 C CA . VAL A 1 293 ? -5.484 -38.438 -12.672 1 82.5 293 VAL A CA 1
ATOM 2396 C C . VAL A 1 293 ? -5.57 -39.938 -12.703 1 82.5 293 VAL A C 1
ATOM 2398 O O . VAL A 1 293 ? -6.281 -40.531 -13.531 1 82.5 293 VAL A O 1
ATOM 2401 N N . GLY A 1 294 ? -4.773 -40.625 -11.828 1 78.62 294 GLY A N 1
ATOM 2402 C CA . GLY A 1 294 ? -4.852 -42.062 -11.719 1 78.62 294 GLY A CA 1
ATOM 2403 C C . GLY A 1 294 ? -6.25 -42.562 -11.406 1 78.62 294 GLY A C 1
ATOM 2404 O O . GLY A 1 294 ? -6.711 -43.531 -12 1 78.62 294 GLY A O 1
ATOM 2405 N N . HIS A 1 295 ? -6.875 -41.938 -10.516 1 86.38 295 HIS A N 1
ATOM 2406 C CA . HIS A 1 295 ? -8.234 -42.312 -10.141 1 86.38 295 HIS A CA 1
ATOM 2407 C C . HIS A 1 295 ? -9.203 -42.094 -11.297 1 86.38 295 HIS A C 1
ATOM 2409 O O . HIS A 1 295 ? -10.156 -42.875 -11.461 1 86.38 295 HIS A O 1
ATOM 2415 N N . MET A 1 296 ? -8.992 -41.094 -12.086 1 88.94 296 MET A N 1
ATOM 2416 C CA . MET A 1 296 ? -9.828 -40.844 -13.258 1 88.94 296 MET A CA 1
ATOM 2417 C C . MET A 1 296 ? -9.633 -41.938 -14.305 1 88.94 296 MET A C 1
ATOM 2419 O O . MET A 1 296 ? -10.602 -42.375 -14.922 1 88.94 296 MET A O 1
ATOM 2423 N N . LEU A 1 297 ? -8.438 -42.312 -14.469 1 83.69 297 LEU A N 1
ATOM 2424 C CA . LEU A 1 297 ? -8.125 -43.344 -15.469 1 83.69 297 LEU A CA 1
ATOM 2425 C C . LEU A 1 297 ? -8.688 -44.688 -15.062 1 83.69 297 LEU A C 1
ATOM 2427 O O . LEU A 1 297 ? -9.047 -45.5 -15.914 1 83.69 297 LEU A O 1
ATOM 2431 N N . GLU A 1 298 ? -8.773 -44.906 -13.781 1 84.62 298 GLU A N 1
ATOM 2432 C CA . GLU A 1 298 ? -9.312 -46.188 -13.273 1 84.62 298 GLU A CA 1
ATOM 2433 C C . GLU A 1 298 ? -10.789 -46.312 -13.617 1 84.62 298 GLU A C 1
ATOM 2435 O O . GLU A 1 298 ? -11.32 -47.438 -13.625 1 84.62 298 GLU A O 1
ATOM 2440 N N . THR A 1 299 ? -11.406 -45.219 -13.844 1 90.56 299 THR A N 1
ATOM 2441 C CA . THR A 1 299 ? -12.828 -45.281 -14.164 1 90.56 299 THR A CA 1
ATOM 2442 C C . THR A 1 299 ? -13.039 -45.656 -15.625 1 90.56 299 THR A C 1
ATOM 2444 O O . THR A 1 299 ? -14.148 -46.031 -16.016 1 90.56 299 THR A O 1
ATOM 2447 N N . LEU A 1 300 ? -11.992 -45.625 -16.406 1 89.44 300 LEU A N 1
ATOM 2448 C CA . LEU A 1 300 ? -12.062 -45.969 -17.812 1 89.44 300 LEU A CA 1
ATOM 2449 C C . LEU A 1 300 ? -11.641 -47.406 -18.062 1 89.44 300 LEU A C 1
ATOM 2451 O O . LEU A 1 300 ? -10.953 -48 -17.234 1 89.44 300 LEU A O 1
ATOM 2455 N N . ASN A 1 301 ? -12.211 -47.938 -19.125 1 86.88 301 ASN A N 1
ATOM 2456 C CA . ASN A 1 301 ? -11.734 -49.25 -19.516 1 86.88 301 ASN A CA 1
ATOM 2457 C C . ASN A 1 301 ? -10.391 -49.156 -20.25 1 86.88 301 ASN A C 1
ATOM 2459 O O . ASN A 1 301 ? -9.938 -48.062 -20.594 1 86.88 301 ASN A O 1
ATOM 2463 N N . SER A 1 302 ? -9.742 -50.312 -20.453 1 82.56 302 SER A N 1
ATOM 2464 C CA . SER A 1 302 ? -8.406 -50.375 -21.031 1 82.56 302 SER A CA 1
ATOM 2465 C C . SER A 1 302 ? -8.375 -49.75 -22.422 1 82.56 302 SER A C 1
ATOM 2467 O O . SER A 1 302 ? -7.43 -49.062 -22.781 1 82.56 302 SER A O 1
ATOM 2469 N N . THR A 1 303 ? -9.359 -49.969 -23.234 1 83 303 THR A N 1
ATOM 2470 C CA . THR A 1 303 ? -9.43 -49.438 -24.594 1 83 303 THR A CA 1
ATOM 2471 C C . THR A 1 303 ? -9.57 -47.906 -24.547 1 83 303 THR A C 1
ATOM 2473 O O . THR A 1 303 ? -8.945 -47.188 -25.328 1 83 303 THR A O 1
ATOM 2476 N N . GLN A 1 304 ? -10.352 -47.438 -23.594 1 86.12 304 GLN A N 1
ATOM 2477 C CA . GLN A 1 304 ? -10.562 -46 -23.453 1 86.12 304 GLN A CA 1
ATOM 2478 C C . GLN A 1 304 ? -9.305 -45.312 -22.969 1 86.12 304 GLN A C 1
ATOM 2480 O O . GLN A 1 304 ? -8.984 -44.188 -23.406 1 86.12 304 GLN A O 1
ATOM 2485 N N . VAL A 1 305 ? -8.609 -45.906 -22.062 1 81.38 305 VAL A N 1
ATOM 2486 C CA . VAL A 1 305 ? -7.379 -45.375 -21.516 1 81.38 305 VAL A CA 1
ATOM 2487 C C . VAL A 1 305 ? -6.352 -45.188 -22.641 1 81.38 305 VAL A C 1
ATOM 2489 O O . VAL A 1 305 ? -5.73 -44.125 -22.766 1 81.38 305 VAL A O 1
ATOM 2492 N N . LEU A 1 306 ? -6.23 -46.219 -23.453 1 76.06 306 LEU A N 1
ATOM 2493 C CA . LEU A 1 306 ? -5.289 -46.156 -24.562 1 76.06 306 LEU A CA 1
ATOM 2494 C C . LEU A 1 306 ? -5.723 -45.094 -25.578 1 76.06 306 LEU A C 1
ATOM 2496 O O . LEU A 1 306 ? -4.883 -44.438 -26.172 1 76.06 306 LEU A O 1
ATOM 2500 N N . GLY A 1 307 ? -6.938 -45.031 -25.812 1 81.31 307 GLY A N 1
ATOM 2501 C CA . GLY A 1 307 ? -7.453 -44.031 -26.719 1 81.31 307 GLY A CA 1
ATOM 2502 C C . GLY A 1 307 ? -7.141 -42.625 -26.281 1 81.31 307 GLY A C 1
ATOM 2503 O O . GLY A 1 307 ? -6.75 -41.781 -27.094 1 81.31 307 GLY A O 1
ATOM 2504 N N . VAL A 1 308 ? -7.32 -42.344 -24.969 1 83.06 308 VAL A N 1
ATOM 2505 C CA . VAL A 1 308 ? -7.074 -41 -24.438 1 83.06 308 VAL A CA 1
ATOM 2506 C C . VAL A 1 308 ? -5.586 -40.656 -24.531 1 83.06 308 VAL A C 1
ATOM 2508 O O . VAL A 1 308 ? -5.215 -39.562 -24.906 1 83.06 308 VAL A O 1
ATOM 2511 N N . ILE A 1 309 ? -4.766 -41.562 -24.25 1 71.88 309 ILE A N 1
ATOM 2512 C CA . ILE A 1 309 ? -3.32 -41.344 -24.25 1 71.88 309 ILE A CA 1
ATOM 2513 C C . ILE A 1 309 ? -2.838 -41.094 -25.672 1 71.88 309 ILE A C 1
ATOM 2515 O O . ILE A 1 309 ? -1.953 -40.25 -25.891 1 71.88 309 ILE A O 1
ATOM 2519 N N . ASN A 1 310 ? -3.445 -41.719 -26.641 1 72.75 310 ASN A N 1
ATOM 2520 C CA . ASN A 1 310 ? -2.984 -41.594 -28.031 1 72.75 310 ASN A CA 1
ATOM 2521 C C . ASN A 1 310 ? -3.594 -40.406 -28.734 1 72.75 310 ASN A C 1
ATOM 2523 O O . ASN A 1 310 ? -2.934 -39.75 -29.562 1 72.75 310 ASN A O 1
ATOM 2527 N N . ASN A 1 311 ? -4.828 -40.188 -28.422 1 81.12 311 ASN A N 1
ATOM 2528 C CA . ASN A 1 311 ? -5.555 -39.25 -29.234 1 81.12 311 ASN A CA 1
ATOM 2529 C C . ASN A 1 311 ? -5.73 -37.906 -28.516 1 81.12 311 ASN A C 1
ATOM 2531 O O . ASN A 1 311 ? -5.914 -36.875 -29.156 1 81.12 311 ASN A O 1
ATOM 2535 N N . ALA A 1 312 ? -5.809 -37.938 -27.25 1 82.19 312 ALA A N 1
ATOM 2536 C CA . ALA A 1 312 ? -6.027 -36.719 -26.484 1 82.19 312 ALA A CA 1
ATOM 2537 C C . ALA A 1 312 ? -5.164 -36.719 -25.219 1 82.19 312 ALA A C 1
ATOM 2539 O O . ALA A 1 312 ? -5.684 -36.562 -24.109 1 82.19 312 ALA A O 1
ATOM 2540 N N . PRO A 1 313 ? -3.871 -36.75 -25.406 1 76.06 313 PRO A N 1
ATOM 2541 C CA . PRO A 1 313 ? -2.99 -36.812 -24.234 1 76.06 313 PRO A CA 1
ATOM 2542 C C . PRO A 1 313 ? -3.119 -35.594 -23.312 1 76.06 313 PRO A C 1
ATOM 2544 O O . PRO A 1 313 ? -2.818 -35.688 -22.125 1 76.06 313 PRO A O 1
ATOM 2547 N N . GLN A 1 314 ? -3.67 -34.406 -23.734 1 75.94 314 GLN A N 1
ATOM 2548 C CA . GLN A 1 314 ? -3.807 -33.188 -22.938 1 75.94 314 GLN A CA 1
ATOM 2549 C C . GLN A 1 314 ? -4.805 -33.406 -21.797 1 75.94 314 GLN A C 1
ATOM 2551 O O . GLN A 1 314 ? -4.801 -32.625 -20.828 1 75.94 314 GLN A O 1
ATOM 2556 N N . LEU A 1 315 ? -5.609 -34.406 -21.922 1 81.12 315 LEU A N 1
ATOM 2557 C CA . LEU A 1 315 ? -6.617 -34.688 -20.891 1 81.12 315 LEU A CA 1
ATOM 2558 C C . LEU A 1 315 ? -5.996 -35.344 -19.672 1 81.12 315 LEU A C 1
ATOM 2560 O O . LEU A 1 315 ? -6.57 -35.312 -18.594 1 81.12 315 LEU A O 1
ATOM 2564 N N . VAL A 1 316 ? -4.828 -35.969 -19.891 1 77.19 316 VAL A N 1
ATOM 2565 C CA . VAL A 1 316 ? -4.246 -36.719 -18.781 1 77.19 316 VAL A CA 1
ATOM 2566 C C . VAL A 1 316 ? -2.904 -36.125 -18.391 1 77.19 316 VAL A C 1
ATOM 2568 O O . VAL A 1 316 ? -2.428 -36.344 -17.266 1 77.19 316 VAL A O 1
ATOM 2571 N N . THR A 1 317 ? -2.469 -35.25 -19.203 1 69.75 317 THR A N 1
ATOM 2572 C CA . THR A 1 317 ? -1.138 -34.688 -18.938 1 69.75 317 THR A CA 1
ATOM 2573 C C . THR A 1 317 ? -1.229 -33.375 -18.219 1 69.75 317 THR A C 1
ATOM 2575 O O . THR A 1 317 ? -0.209 -32.781 -17.812 1 69.75 317 THR A O 1
ATOM 2578 N N . VAL A 1 318 ? -2.453 -32.906 -18.078 1 70.62 318 VAL A N 1
ATOM 2579 C CA . VAL A 1 318 ? -2.594 -31.609 -17.422 1 70.62 318 VAL A CA 1
ATOM 2580 C C . VAL A 1 318 ? -3.291 -31.781 -16.078 1 70.62 318 VAL A C 1
ATOM 2582 O O . VAL A 1 318 ? -4.152 -32.656 -15.93 1 70.62 318 VAL A O 1
ATOM 2585 N N . ILE A 1 319 ? -2.775 -31.016 -15.078 1 71.62 319 ILE A N 1
ATOM 2586 C CA . ILE A 1 319 ? -3.418 -31.016 -13.773 1 71.62 319 ILE A CA 1
ATOM 2587 C C . ILE A 1 319 ? -4.457 -29.891 -13.703 1 71.62 319 ILE A C 1
ATOM 2589 O O . ILE A 1 319 ? -4.145 -28.734 -13.977 1 71.62 319 ILE A O 1
ATOM 2593 N N . PRO A 1 320 ? -5.645 -30.391 -13.453 1 82.38 320 PRO A N 1
ATOM 2594 C CA . PRO A 1 320 ? -6.66 -29.359 -13.273 1 82.38 320 PRO A CA 1
ATOM 2595 C C . PRO A 1 320 ? -6.328 -28.391 -12.141 1 82.38 320 PRO A C 1
ATOM 2597 O O . PRO A 1 320 ? -5.809 -28.812 -11.102 1 82.38 320 PRO A O 1
ATOM 2600 N N . THR A 1 321 ? -6.457 -27.125 -12.414 1 84.81 321 THR A N 1
ATOM 2601 C CA . THR A 1 321 ? -6.234 -26.094 -11.406 1 84.81 321 THR A CA 1
ATOM 2602 C C . THR A 1 321 ? -7.434 -25.156 -11.32 1 84.81 321 THR A C 1
ATOM 2604 O O . THR A 1 321 ? -8.43 -25.344 -12.023 1 84.81 321 THR A O 1
ATOM 2607 N N . PHE A 1 322 ? -7.367 -24.25 -10.336 1 90.38 322 PHE A N 1
ATOM 2608 C CA . PHE A 1 322 ? -8.453 -23.297 -10.148 1 90.38 322 PHE A CA 1
ATOM 2609 C C . PHE A 1 322 ? -8.297 -22.109 -11.086 1 90.38 322 PHE A C 1
ATOM 2611 O O . PHE A 1 322 ? -7.262 -21.453 -11.094 1 90.38 322 PHE A O 1
ATOM 2618 N N . ALA A 1 323 ? -9.312 -21.953 -11.906 1 89 323 ALA A N 1
ATOM 2619 C CA . ALA A 1 323 ? -9.336 -20.734 -12.711 1 89 323 ALA A CA 1
ATOM 2620 C C . ALA A 1 323 ? -9.633 -19.516 -11.836 1 89 323 ALA A C 1
ATOM 2622 O O . ALA A 1 323 ? -10.531 -19.547 -10.992 1 89 323 ALA A O 1
ATOM 2623 N N . ILE A 1 324 ? -8.891 -18.453 -11.977 1 88.81 324 ILE A N 1
ATOM 2624 C CA . ILE A 1 324 ? -9.102 -17.25 -11.188 1 88.81 324 ILE A CA 1
ATOM 2625 C C . ILE A 1 324 ? -10.227 -16.406 -11.812 1 88.81 324 ILE A C 1
ATOM 2627 O O . ILE A 1 324 ? -10.156 -16.047 -12.984 1 88.81 324 ILE A O 1
ATOM 2631 N N . ASN A 1 325 ? -11.25 -16.266 -11.039 1 93.25 325 ASN A N 1
ATOM 2632 C CA . ASN A 1 325 ? -12.406 -15.5 -11.508 1 93.25 325 ASN A CA 1
ATOM 2633 C C . ASN A 1 325 ? -12.719 -14.344 -10.57 1 93.25 325 ASN A C 1
ATOM 2635 O O . ASN A 1 325 ? -13.391 -14.523 -9.555 1 93.25 325 ASN A O 1
ATOM 2639 N N . ASP A 1 326 ? -12.258 -13.133 -10.93 1 93.25 326 ASP A N 1
ATOM 2640 C CA . ASP A 1 326 ? -12.609 -11.914 -10.203 1 93.25 326 ASP A CA 1
ATOM 2641 C C . ASP A 1 326 ? -13.922 -11.328 -10.719 1 93.25 326 ASP A C 1
ATOM 2643 O O . ASP A 1 326 ? -14.008 -10.883 -11.867 1 93.25 326 ASP A O 1
ATOM 2647 N N . LEU A 1 327 ? -14.938 -11.312 -9.883 1 95.44 327 LEU A N 1
ATOM 2648 C CA . LEU A 1 327 ? -16.266 -10.906 -10.305 1 95.44 327 LEU A CA 1
ATOM 2649 C C . LEU A 1 327 ? -16.328 -9.406 -10.586 1 95.44 327 LEU A C 1
ATOM 2651 O O . LEU A 1 327 ? -17.125 -8.945 -11.406 1 95.44 327 LEU A O 1
ATOM 2655 N N . ILE A 1 328 ? -15.516 -8.586 -9.812 1 95.31 328 ILE A N 1
ATOM 2656 C CA . ILE A 1 328 ? -15.422 -7.145 -10.008 1 95.31 328 ILE A CA 1
ATOM 2657 C C . ILE A 1 328 ? -13.953 -6.727 -10.086 1 95.31 328 ILE A C 1
ATOM 2659 O O . ILE A 1 328 ? -13.422 -6.152 -9.133 1 95.31 328 ILE A O 1
ATOM 2663 N N . PRO A 1 329 ? -13.359 -6.938 -11.211 1 91.5 329 PRO A N 1
ATOM 2664 C CA . PRO A 1 329 ? -11.938 -6.59 -11.359 1 91.5 329 PRO A CA 1
ATOM 2665 C C . PRO A 1 329 ? -11.711 -5.082 -11.453 1 91.5 329 PRO A C 1
ATOM 2667 O O . PRO A 1 329 ? -12.539 -4.363 -12.008 1 91.5 329 PRO A O 1
ATOM 2670 N N . VAL A 1 330 ? -10.758 -4.637 -10.797 1 89.25 330 VAL A N 1
ATOM 2671 C CA . VAL A 1 330 ? -10.336 -3.244 -10.883 1 89.25 330 VAL A CA 1
ATOM 2672 C C . VAL A 1 330 ? -8.984 -3.156 -11.586 1 89.25 330 VAL A C 1
ATOM 2674 O O . VAL A 1 330 ? -7.941 -3.402 -10.977 1 89.25 330 VAL A O 1
ATOM 2677 N N . THR A 1 331 ? -8.977 -2.76 -12.828 1 81.94 331 THR A N 1
ATOM 2678 C CA . THR A 1 331 ? -7.777 -2.854 -13.648 1 81.94 331 THR A CA 1
ATOM 2679 C C . THR A 1 331 ? -7.082 -1.497 -13.75 1 81.94 331 THR A C 1
ATOM 2681 O O . THR A 1 331 ? -5.887 -1.425 -14.039 1 81.94 331 THR A O 1
ATOM 2684 N N . ASN A 1 332 ? -7.793 -0.411 -13.477 1 84.31 332 ASN A N 1
ATOM 2685 C CA . ASN A 1 332 ? -7.191 0.916 -13.547 1 84.31 332 ASN A CA 1
ATOM 2686 C C . ASN A 1 332 ? -6.348 1.214 -12.312 1 84.31 332 ASN A C 1
ATOM 2688 O O . ASN A 1 332 ? -6.879 1.353 -11.203 1 84.31 332 ASN A O 1
ATOM 2692 N N . PRO A 1 333 ? -5.043 1.366 -12.523 1 83.25 333 PRO A N 1
ATOM 2693 C CA . PRO A 1 333 ? -4.16 1.558 -11.367 1 83.25 333 PRO A CA 1
ATOM 2694 C C . PRO A 1 333 ? -4.387 2.895 -10.664 1 83.25 333 PRO A C 1
ATOM 2696 O O . PRO A 1 333 ? -4.023 3.053 -9.5 1 83.25 333 PRO A O 1
ATOM 2699 N N . VAL A 1 334 ? -4.988 3.818 -11.328 1 86.25 334 VAL A N 1
ATOM 2700 C CA . VAL A 1 334 ? -5.215 5.137 -10.742 1 86.25 334 VAL A CA 1
ATOM 2701 C C . VAL A 1 334 ? -6.168 5.023 -9.555 1 86.25 334 VAL A C 1
ATOM 2703 O O . VAL A 1 334 ? -6.133 5.852 -8.641 1 86.25 334 VAL A O 1
ATOM 2706 N N . PHE A 1 335 ? -6.969 3.951 -9.5 1 88.69 335 PHE A N 1
ATOM 2707 C CA . PHE A 1 335 ? -7.879 3.738 -8.383 1 88.69 335 PHE A CA 1
ATOM 2708 C C . PHE A 1 335 ? -7.105 3.482 -7.09 1 88.69 335 PHE A C 1
ATOM 2710 O O . PHE A 1 335 ? -7.605 3.758 -5.996 1 88.69 335 PHE A O 1
ATOM 2717 N N . ALA A 1 336 ? -5.898 3.006 -7.262 1 86.5 336 ALA A N 1
ATOM 2718 C CA . ALA A 1 336 ? -5.086 2.76 -6.074 1 86.5 336 ALA A CA 1
ATOM 2719 C C . ALA A 1 336 ? -4.805 4.059 -5.324 1 86.5 336 ALA A C 1
ATOM 2721 O O . ALA A 1 336 ? -4.84 4.09 -4.09 1 86.5 336 ALA A O 1
ATOM 2722 N N . ALA A 1 337 ? -4.574 5.094 -6.055 1 85.25 337 ALA A N 1
ATOM 2723 C CA . ALA A 1 337 ? -4.297 6.391 -5.438 1 85.25 337 ALA A CA 1
ATOM 2724 C C . ALA A 1 337 ? -5.504 6.898 -4.656 1 85.25 337 ALA A C 1
ATOM 2726 O O . ALA A 1 337 ? -5.363 7.375 -3.527 1 85.25 337 ALA A O 1
ATOM 2727 N N . THR A 1 338 ? -6.645 6.781 -5.258 1 85.69 338 THR A N 1
ATOM 2728 C CA . THR A 1 338 ? -7.859 7.293 -4.637 1 85.69 338 THR A CA 1
ATOM 2729 C C . THR A 1 338 ? -8.281 6.41 -3.463 1 85.69 338 THR A C 1
ATOM 2731 O O . THR A 1 338 ? -8.719 6.914 -2.426 1 85.69 338 THR A O 1
ATOM 2734 N N . MET A 1 339 ? -8.117 5.137 -3.586 1 87.88 339 MET A N 1
ATOM 2735 C CA . MET A 1 339 ? -8.578 4.215 -2.557 1 87.88 339 MET A CA 1
ATOM 2736 C C . MET A 1 339 ? -7.617 4.184 -1.376 1 87.88 339 MET A C 1
ATOM 2738 O O . MET A 1 339 ? -8.031 3.975 -0.234 1 87.88 339 MET A O 1
ATOM 2742 N N . GLN A 1 340 ? -6.391 4.434 -1.593 1 82.31 340 GLN A N 1
ATOM 2743 C CA . GLN A 1 340 ? -5.41 4.34 -0.517 1 82.31 340 GLN A CA 1
ATOM 2744 C C . GLN A 1 340 ? -5.258 5.676 0.208 1 82.31 340 GLN A C 1
ATOM 2746 O O . GLN A 1 340 ? -5.301 5.727 1.438 1 82.31 340 GLN A O 1
ATOM 2751 N N . LEU A 1 341 ? -5.09 6.754 -0.563 1 79.31 341 LEU A N 1
ATOM 2752 C CA . LEU A 1 341 ? -4.766 8.008 0.114 1 79.31 341 LEU A CA 1
ATOM 2753 C C . LEU A 1 341 ? -5.824 9.062 -0.169 1 79.31 341 LEU A C 1
ATOM 2755 O O . LEU A 1 341 ? -5.746 10.18 0.351 1 79.31 341 LEU A O 1
ATOM 2759 N N . GLY A 1 342 ? -6.91 8.664 -0.928 1 80.75 342 GLY A N 1
ATOM 2760 C CA . GLY A 1 342 ? -7.957 9.641 -1.194 1 80.75 342 GLY A CA 1
ATOM 2761 C C . GLY A 1 342 ? -8.633 10.148 0.065 1 80.75 342 GLY A C 1
ATOM 2762 O O . GLY A 1 342 ? -8.836 11.352 0.223 1 80.75 342 GLY A O 1
ATOM 2763 N N . GLY A 1 343 ? -8.914 9.25 0.964 1 85.75 343 GLY A N 1
ATOM 2764 C CA . GLY A 1 343 ? -9.531 9.648 2.221 1 85.75 343 GLY A CA 1
ATOM 2765 C C . GLY A 1 343 ? -8.641 10.547 3.061 1 85.75 343 GLY A C 1
ATOM 2766 O O . GLY A 1 343 ? -9.117 11.508 3.664 1 85.75 343 GLY A O 1
ATOM 2767 N N . ILE A 1 344 ? -7.359 10.312 3.037 1 87.56 344 ILE A N 1
ATOM 2768 C CA . ILE A 1 344 ? -6.398 11.125 3.777 1 87.56 344 ILE A CA 1
ATOM 2769 C C . ILE A 1 344 ? -6.355 12.531 3.193 1 87.56 344 ILE A C 1
ATOM 2771 O O . ILE A 1 344 ? -6.316 13.523 3.934 1 87.56 344 ILE A O 1
ATOM 2775 N N . TYR A 1 345 ? -6.457 12.562 1.935 1 87.94 345 TYR A N 1
ATOM 2776 C CA . TYR A 1 345 ? -6.445 13.852 1.25 1 87.94 345 TYR A CA 1
ATOM 2777 C C . TYR A 1 345 ? -7.633 14.711 1.679 1 87.94 345 TYR A C 1
ATOM 2779 O O . TYR A 1 345 ? -7.48 15.906 1.941 1 87.94 345 TYR A O 1
ATOM 2787 N N . ILE A 1 346 ? -8.727 14.086 1.758 1 91.44 346 ILE A N 1
ATOM 2788 C CA . ILE A 1 346 ? -9.93 14.812 2.145 1 91.44 346 ILE A CA 1
ATOM 2789 C C . ILE A 1 346 ? -9.805 15.281 3.594 1 91.44 346 ILE A C 1
ATOM 2791 O O . ILE A 1 346 ? -10.172 16.406 3.922 1 91.44 346 ILE A O 1
ATOM 2795 N N . VAL A 1 347 ? -9.234 14.477 4.402 1 91.31 347 VAL A N 1
ATOM 2796 C CA . VAL A 1 347 ? -9.055 14.828 5.805 1 91.31 347 VAL A CA 1
ATOM 2797 C C . VAL A 1 347 ? -8.109 16.016 5.922 1 91.31 347 VAL A C 1
ATOM 2799 O O . VAL A 1 347 ? -8.398 16.984 6.637 1 91.31 347 VAL A O 1
ATOM 2802 N N . VAL A 1 348 ? -7.055 15.953 5.184 1 89.12 348 VAL A N 1
ATOM 2803 C CA . VAL A 1 348 ? -6.055 17.016 5.223 1 89.12 348 VAL A CA 1
ATOM 2804 C C . VAL A 1 348 ? -6.645 18.297 4.66 1 89.12 348 VAL A C 1
ATOM 2806 O O . VAL A 1 348 ? -6.488 19.375 5.25 1 89.12 348 VAL A O 1
ATOM 2809 N N . MET A 1 349 ? -7.383 18.188 3.627 1 89.25 349 MET A N 1
ATOM 2810 C CA . MET A 1 349 ? -8.031 19.344 3.021 1 89.25 349 MET A CA 1
ATOM 2811 C C . MET A 1 349 ? -9.031 19.969 3.986 1 89.25 349 MET A C 1
ATOM 2813 O O . MET A 1 349 ? -9.125 21.203 4.074 1 89.25 349 MET A O 1
ATOM 2817 N N . THR A 1 350 ? -9.711 19.156 4.609 1 91.31 350 THR A N 1
ATOM 2818 C CA . THR A 1 350 ? -10.695 19.625 5.57 1 91.31 350 THR A CA 1
ATOM 2819 C C . THR A 1 350 ? -10.023 20.375 6.715 1 91.31 350 THR A C 1
ATOM 2821 O O . THR A 1 350 ? -10.5 21.438 7.141 1 91.31 350 THR A O 1
ATOM 2824 N N . PHE A 1 351 ? -8.977 19.875 7.141 1 88.81 351 PHE A N 1
ATOM 2825 C CA . PHE A 1 351 ? -8.234 20.516 8.219 1 88.81 351 PHE A CA 1
ATOM 2826 C C . PHE A 1 351 ? -7.734 21.891 7.797 1 88.81 351 PHE A C 1
ATOM 2828 O O . PHE A 1 351 ? -7.902 22.875 8.531 1 88.81 351 PHE A O 1
ATOM 2835 N N . PHE A 1 352 ? -7.172 21.969 6.652 1 86.06 352 PHE A N 1
ATOM 2836 C CA . PHE A 1 352 ? -6.621 23.234 6.191 1 86.06 352 PHE A CA 1
ATOM 2837 C C . PHE A 1 352 ? -7.73 24.219 5.887 1 86.06 352 PHE A C 1
ATOM 2839 O O . PHE A 1 352 ? -7.562 25.438 6.082 1 86.06 352 PHE A O 1
ATOM 2846 N N . LEU A 1 353 ? -8.844 23.703 5.422 1 88 353 LEU A N 1
ATOM 2847 C CA . LEU A 1 353 ? -9.992 24.578 5.219 1 88 353 LEU A CA 1
ATOM 2848 C C . LEU A 1 353 ? -10.406 25.25 6.527 1 88 353 LEU A C 1
ATOM 2850 O O . LEU A 1 353 ? -10.695 26.438 6.555 1 88 353 LEU A O 1
ATOM 2854 N N . GLN A 1 354 ? -10.359 24.516 7.566 1 84.06 354 GLN A N 1
ATOM 2855 C CA . GLN A 1 354 ? -10.734 25.062 8.875 1 84.06 354 GLN A CA 1
ATOM 2856 C C . GLN A 1 354 ? -9.719 26.094 9.344 1 84.06 354 GLN A C 1
ATOM 2858 O O . GLN A 1 354 ? -10.094 27.125 9.922 1 84.06 354 GLN A O 1
ATOM 2863 N N . VAL A 1 355 ? -8.547 25.797 9.07 1 78.38 355 VAL A N 1
ATOM 2864 C CA . VAL A 1 355 ? -7.492 26.719 9.492 1 78.38 355 VAL A CA 1
ATOM 2865 C C . VAL A 1 355 ? -7.609 28.031 8.719 1 78.38 355 VAL A C 1
ATOM 2867 O O . VAL A 1 355 ? -7.445 29.109 9.289 1 78.38 355 VAL A O 1
ATOM 2870 N N . PHE A 1 356 ? -7.926 27.938 7.465 1 78.81 356 PHE A N 1
ATOM 2871 C CA . PHE A 1 356 ? -8.047 29.125 6.629 1 78.81 356 PHE A CA 1
ATOM 2872 C C . PHE A 1 356 ? -9.289 29.922 6.996 1 78.81 356 PHE A C 1
ATOM 2874 O O . PHE A 1 356 ? -9.305 31.156 6.879 1 78.81 356 PHE A O 1
ATOM 2881 N N . CYS A 1 357 ? -10.305 29.219 7.457 1 79.31 357 CYS A N 1
ATOM 2882 C CA . CYS A 1 357 ? -11.562 29.891 7.77 1 79.31 357 CYS A CA 1
ATOM 2883 C C . CYS A 1 357 ? -11.57 30.391 9.211 1 79.31 357 CYS A C 1
ATOM 2885 O O . CYS A 1 357 ? -12.492 31.094 9.617 1 79.31 357 CYS A O 1
ATOM 2887 N N . PHE A 1 358 ? -10.594 30.016 9.836 1 74.94 358 PHE A N 1
ATOM 2888 C CA . PHE A 1 358 ? -10.547 30.359 11.25 1 74.94 358 PHE A CA 1
ATOM 2889 C C . PHE A 1 358 ? -10.609 31.875 11.438 1 74.94 358 PHE A C 1
ATOM 2891 O O . PHE A 1 358 ? -11.359 32.375 12.281 1 74.94 358 PHE A O 1
ATOM 2898 N N . ARG A 1 359 ? -9.922 32.625 10.633 1 71.19 359 ARG A N 1
ATOM 2899 C CA . ARG A 1 359 ? -9.883 34.094 10.75 1 71.19 359 ARG A CA 1
ATOM 2900 C C . ARG A 1 359 ? -11.242 34.688 10.414 1 71.19 359 ARG A C 1
ATOM 2902 O O . ARG A 1 359 ? -11.672 35.656 11.055 1 71.19 359 ARG A O 1
ATOM 2909 N N . ILE A 1 360 ? -11.844 34.125 9.469 1 81.81 360 ILE A N 1
ATOM 2910 C CA . ILE A 1 360 ? -13.156 34.594 9.055 1 81.81 360 ILE A CA 1
ATOM 2911 C C . ILE A 1 360 ? -14.172 34.344 10.164 1 81.81 360 ILE A C 1
ATOM 2913 O O . ILE A 1 360 ? -15 35.219 10.469 1 81.81 360 ILE A O 1
ATOM 2917 N N . ASN A 1 361 ? -14.078 33.281 10.789 1 78.06 361 ASN A N 1
ATOM 2918 C CA . ASN A 1 361 ? -15.016 32.906 11.852 1 78.06 361 ASN A CA 1
ATOM 2919 C C . ASN A 1 361 ? -14.828 33.781 13.086 1 78.06 361 ASN A C 1
ATOM 2921 O O . ASN A 1 361 ? -15.797 34.125 13.766 1 78.06 361 ASN A O 1
ATOM 2925 N N . MET A 1 362 ? -13.641 34.125 13.305 1 73.62 362 MET A N 1
ATOM 2926 C CA . MET A 1 362 ? -13.375 35 14.43 1 73.62 362 MET A CA 1
ATOM 2927 C C . MET A 1 362 ? -13.945 36.406 14.164 1 73.62 362 MET A C 1
ATOM 2929 O O . MET A 1 362 ? -14.469 37.062 15.07 1 73.62 362 MET A O 1
ATOM 2933 N N . TYR A 1 363 ? -13.805 36.781 12.898 1 75.81 363 TYR A N 1
ATOM 2934 C CA . TYR A 1 363 ? -14.391 38.031 12.492 1 75.81 363 TYR A CA 1
ATOM 2935 C C . TYR A 1 363 ? -15.906 38 12.609 1 75.81 363 TYR A C 1
ATOM 2937 O O . TYR A 1 363 ? -16.516 38.969 13.094 1 75.81 363 TYR A O 1
ATOM 2945 N N . LEU A 1 364 ? -16.5 36.969 12.258 1 79.19 364 LEU A N 1
ATOM 2946 C CA . LEU A 1 364 ? -17.938 36.781 12.336 1 79.19 364 LEU A CA 1
ATOM 2947 C C . LEU A 1 364 ? -18.406 36.719 13.789 1 79.19 364 LEU A C 1
ATOM 2949 O O . LEU A 1 364 ? -19.484 37.219 14.117 1 79.19 364 LEU A O 1
ATOM 2953 N N . ALA A 1 365 ? -17.641 36.156 14.594 1 75.81 365 ALA A N 1
ATOM 2954 C CA . ALA A 1 365 ? -17.969 36.031 16 1 75.81 365 ALA A CA 1
ATOM 2955 C C . ALA A 1 365 ? -18.016 37.375 16.688 1 75.81 365 ALA A C 1
ATOM 2957 O O . ALA A 1 365 ? -18.766 37.594 17.641 1 75.81 365 ALA A O 1
ATOM 2958 N N . SER A 1 366 ? -17.234 38.281 16.188 1 74.88 366 SER A N 1
ATOM 2959 C CA . SER A 1 366 ? -17.141 39.594 16.812 1 74.88 366 SER A CA 1
ATOM 2960 C C . SER A 1 366 ? -18.312 40.5 16.391 1 74.88 366 SER A C 1
ATOM 2962 O O . SER A 1 366 ? -18.672 41.438 17.109 1 74.88 366 SER A O 1
ATOM 2964 N N . LYS A 1 367 ? -18.891 40.156 15.32 1 75.5 367 LYS A N 1
ATOM 2965 C CA . LYS A 1 367 ? -19.891 41.062 14.766 1 75.5 367 LYS A CA 1
ATOM 2966 C C . LYS A 1 367 ? -21.297 40.531 14.992 1 75.5 367 LYS A C 1
ATOM 2968 O O . LYS A 1 367 ? -22.266 41.312 15.031 1 75.5 367 LYS A O 1
ATOM 2973 N N . LEU A 1 368 ? -21.328 39.219 15.133 1 77.75 368 LEU A N 1
ATOM 2974 C CA . LEU A 1 368 ? -22.656 38.625 15.203 1 77.75 368 LEU A CA 1
ATOM 2975 C C . LEU A 1 368 ? -22.984 38.188 16.625 1 77.75 368 LEU A C 1
ATOM 2977 O O . LEU A 1 368 ? -22.094 38.031 17.453 1 77.75 368 LEU A O 1
ATOM 2981 N N . SER A 1 369 ? -24.391 38.156 16.844 1 76.06 369 SER A N 1
ATOM 2982 C CA . SER A 1 369 ? -24.844 37.625 18.125 1 76.06 369 SER A CA 1
ATOM 2983 C C . SER A 1 369 ? -24.578 36.125 18.234 1 76.06 369 SER A C 1
ATOM 2985 O O . SER A 1 369 ? -24.328 35.469 17.219 1 76.06 369 SER A O 1
ATOM 2987 N N . GLY A 1 370 ? -24.578 35.469 19.484 1 74.06 370 GLY A N 1
ATOM 2988 C CA . GLY A 1 370 ? -24.172 34.125 19.75 1 74.06 370 GLY A CA 1
ATOM 2989 C C . GLY A 1 370 ? -24.922 33.094 18.922 1 74.06 370 GLY A C 1
ATOM 2990 O O . GLY A 1 370 ? -24.328 32.281 18.234 1 74.06 370 GLY A O 1
ATOM 2991 N N . GLY A 1 371 ? -26.234 33.125 18.984 1 77.38 371 GLY A N 1
ATOM 2992 C CA . GLY A 1 371 ? -27.031 32.156 18.234 1 77.38 371 GLY A CA 1
ATOM 2993 C C . GLY A 1 371 ? -26.906 32.312 16.734 1 77.38 371 GLY A C 1
ATOM 2994 O O . GLY A 1 371 ? -26.812 31.312 16 1 77.38 371 GLY A O 1
ATOM 2995 N N . GLN A 1 372 ? -26.812 33.531 16.297 1 80.38 372 GLN A N 1
ATOM 2996 C CA . GLN A 1 372 ? -26.688 33.781 14.859 1 80.38 372 GLN A CA 1
ATOM 2997 C C . GLN A 1 372 ? -25.297 33.438 14.352 1 80.38 372 GLN A C 1
ATOM 2999 O O . GLN A 1 372 ? -25.125 33.031 13.211 1 80.38 372 GLN A O 1
ATOM 3004 N N . PHE A 1 373 ? -24.375 33.562 15.227 1 82.75 373 PHE A N 1
ATOM 3005 C CA . PHE A 1 373 ? -23.016 33.219 14.836 1 82.75 373 PHE A CA 1
ATOM 3006 C C . PHE A 1 373 ? -22.891 31.719 14.586 1 82.75 373 PHE A C 1
ATOM 3008 O O . PHE A 1 373 ? -22.344 31.297 13.57 1 82.75 373 PHE A O 1
ATOM 3015 N N . ILE A 1 374 ? -23.484 30.984 15.531 1 82.12 374 ILE A N 1
ATOM 3016 C CA . ILE A 1 374 ? -23.375 29.531 15.422 1 82.12 374 ILE A CA 1
ATOM 3017 C C . ILE A 1 374 ? -24.078 29.062 14.148 1 82.12 374 ILE A C 1
ATOM 3019 O O . ILE A 1 374 ? -23.562 28.203 13.422 1 82.12 374 ILE A O 1
ATOM 3023 N N . LEU A 1 375 ? -25.172 29.625 13.875 1 84.31 375 LEU A N 1
ATOM 3024 C CA . LEU A 1 375 ? -25.922 29.219 12.695 1 84.31 375 LEU A CA 1
ATOM 3025 C C . LEU A 1 375 ? -25.203 29.641 11.422 1 84.31 375 LEU A C 1
ATOM 3027 O O . LEU A 1 375 ? -25.172 28.891 10.445 1 84.31 375 LEU A O 1
ATOM 3031 N N . SER A 1 376 ? -24.672 30.859 11.414 1 83.44 376 SER A N 1
ATOM 3032 C CA . SER A 1 376 ? -23.953 31.328 10.234 1 83.44 376 SER A CA 1
ATOM 3033 C C . SER A 1 376 ? -22.688 30.531 10.008 1 83.44 376 SER A C 1
ATOM 3035 O O . SER A 1 376 ? -22.312 30.25 8.859 1 83.44 376 SER A O 1
ATOM 3037 N N . LYS A 1 377 ? -22.062 30.234 11.062 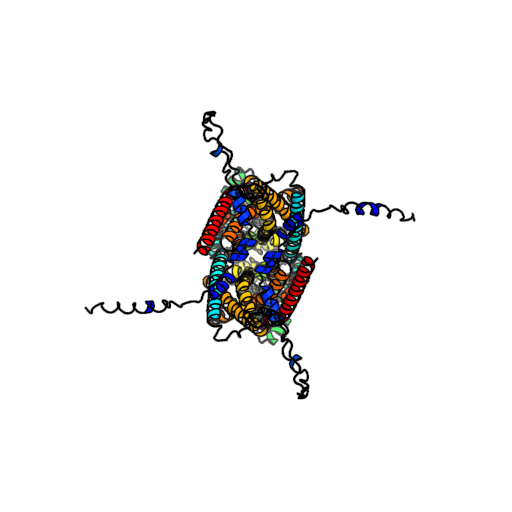1 85.56 377 LYS A N 1
ATOM 3038 C CA . LYS A 1 377 ? -20.844 29.438 10.961 1 85.56 377 LYS A CA 1
ATOM 3039 C C . LYS A 1 377 ? -21.141 28.047 10.398 1 85.56 377 LYS A C 1
ATOM 3041 O O . LYS A 1 377 ? -20.422 27.562 9.531 1 85.56 377 LYS A O 1
ATOM 3046 N N . LEU A 1 378 ? -22.156 27.453 10.93 1 87.25 378 LEU A N 1
ATOM 3047 C CA . LEU A 1 378 ? -22.531 26.109 10.477 1 87.25 378 LEU A CA 1
ATOM 3048 C C . LEU A 1 378 ? -22.891 26.125 8.992 1 87.25 378 LEU A C 1
ATOM 3050 O O . LEU A 1 378 ? -22.484 25.234 8.242 1 87.25 378 LEU A O 1
ATOM 3054 N N . LEU A 1 379 ? -23.516 27.094 8.594 1 87.31 379 LEU A N 1
ATOM 3055 C CA . LEU A 1 379 ? -23.953 27.188 7.203 1 87.31 379 LEU A CA 1
ATOM 3056 C C . LEU A 1 379 ? -22.75 27.453 6.285 1 87.31 379 LEU A C 1
ATOM 3058 O O . LEU A 1 379 ? -22.625 26.812 5.234 1 87.31 379 LEU A O 1
ATOM 3062 N N . THR A 1 380 ? -21.938 28.375 6.684 1 87.25 380 THR A N 1
ATOM 3063 C CA . THR A 1 380 ? -20.797 28.703 5.848 1 87.25 380 THR A CA 1
ATOM 3064 C C . THR A 1 380 ? -19.828 27.516 5.766 1 87.25 380 THR A C 1
ATOM 3066 O O . THR A 1 380 ? -19.219 27.281 4.719 1 87.25 380 THR A O 1
ATOM 3069 N N . THR A 1 381 ? -19.703 26.797 6.828 1 89.5 381 THR A N 1
ATOM 3070 C CA . THR A 1 381 ? -18.797 25.656 6.852 1 89.5 381 THR A CA 1
ATOM 3071 C C . THR A 1 381 ? -19.328 24.547 5.949 1 89.5 381 THR A C 1
ATOM 3073 O O . THR A 1 381 ? -18.562 23.938 5.195 1 89.5 381 THR A O 1
ATOM 3076 N N . GLN A 1 382 ? -20.594 24.328 6.012 1 91.81 382 GLN A N 1
ATOM 3077 C CA . GLN A 1 382 ? -21.172 23.281 5.18 1 91.81 382 GLN A CA 1
ATOM 3078 C C . GLN A 1 382 ? -21.094 23.641 3.699 1 91.81 382 GLN A C 1
ATOM 3080 O O . GLN A 1 382 ? -20.844 22.781 2.859 1 91.81 382 GLN A O 1
ATOM 3085 N N . VAL A 1 383 ? -21.234 24.859 3.443 1 91.44 383 VAL A N 1
ATOM 3086 C CA . VAL A 1 383 ? -21.125 25.312 2.061 1 91.44 383 VAL A CA 1
ATOM 3087 C C . VAL A 1 383 ? -19.688 25.172 1.574 1 91.44 383 VAL A C 1
ATOM 3089 O O . VAL A 1 383 ? -19.453 24.781 0.429 1 91.44 383 VAL A O 1
ATOM 3092 N N . SER A 1 384 ? -18.797 25.469 2.459 1 92.69 384 SER A N 1
ATOM 3093 C CA . SER A 1 384 ? -17.391 25.297 2.107 1 92.69 384 SER A CA 1
ATOM 3094 C C . SER A 1 384 ? -17.078 23.828 1.802 1 92.69 384 SER A C 1
ATOM 3096 O O . SER A 1 384 ? -16.344 23.547 0.847 1 92.69 384 SER A O 1
ATOM 3098 N N . TYR A 1 385 ? -17.625 22.953 2.604 1 94.62 385 TYR A N 1
ATOM 3099 C CA . TYR A 1 385 ? -17.391 21.531 2.389 1 94.62 385 TYR A CA 1
ATOM 3100 C C . TYR A 1 385 ? -17.953 21.078 1.054 1 94.62 385 TYR A C 1
ATOM 3102 O O . TYR A 1 385 ? -17.375 20.219 0.375 1 94.62 385 TYR A O 1
ATOM 3110 N N . LEU A 1 386 ? -19.062 21.688 0.67 1 95 386 LEU A N 1
ATOM 3111 C CA . LEU A 1 386 ? -19.688 21.328 -0.594 1 95 386 LEU A CA 1
ATOM 3112 C C . LEU A 1 386 ? -18.812 21.734 -1.774 1 95 386 LEU A C 1
ATOM 3114 O O . LEU A 1 386 ? -18.656 20.969 -2.725 1 95 386 LEU A O 1
ATOM 3118 N N . PHE A 1 387 ? -18.172 22.844 -1.662 1 93.19 387 PHE A N 1
ATOM 3119 C CA . PHE A 1 387 ? -17.359 23.344 -2.758 1 93.19 387 PHE A CA 1
ATOM 3120 C C . PHE A 1 387 ? -16.031 22.594 -2.822 1 93.19 387 PHE A C 1
ATOM 3122 O O . PHE A 1 387 ? -15.594 22.172 -3.9 1 93.19 387 PHE A O 1
ATOM 3129 N N . ILE A 1 388 ? -15.477 22.391 -1.719 1 92.94 388 ILE A N 1
ATOM 3130 C CA . ILE A 1 388 ? -14.156 21.766 -1.69 1 92.94 388 ILE A CA 1
ATOM 3131 C C . ILE A 1 388 ? -14.289 20.281 -2.066 1 92.94 388 ILE A C 1
ATOM 3133 O O . ILE A 1 388 ? -13.422 19.734 -2.756 1 92.94 388 ILE A O 1
ATOM 3137 N N . SER A 1 389 ? -15.32 19.625 -1.583 1 94.62 389 SER A N 1
ATOM 3138 C CA . SER A 1 389 ? -15.523 18.234 -1.947 1 94.62 389 SER A CA 1
ATOM 3139 C C . SER A 1 389 ? -15.773 18.078 -3.443 1 94.62 389 SER A C 1
ATOM 3141 O O . SER A 1 389 ? -15.352 17.094 -4.055 1 94.62 389 SER A O 1
ATOM 3143 N N . LEU A 1 390 ? -16.422 19.062 -4.031 1 94.5 390 LEU A N 1
ATOM 3144 C CA . LEU A 1 390 ? -16.641 19.031 -5.477 1 94.5 390 LEU A CA 1
ATOM 3145 C C . LEU A 1 390 ? -15.305 19.125 -6.223 1 94.5 390 LEU A C 1
ATOM 3147 O O . LEU A 1 390 ? -15.094 18.422 -7.211 1 94.5 390 LEU A O 1
ATOM 3151 N N . ALA A 1 391 ? -14.484 19.969 -5.746 1 91.75 391 ALA A N 1
ATOM 3152 C CA . ALA A 1 391 ? -13.172 20.109 -6.375 1 91.75 391 ALA A CA 1
ATOM 3153 C C . ALA A 1 391 ? -12.391 18.797 -6.328 1 91.75 391 ALA A C 1
ATOM 3155 O O . ALA A 1 391 ? -11.727 18.422 -7.297 1 91.75 391 ALA A O 1
ATOM 3156 N N . PHE A 1 392 ? -12.516 18.109 -5.281 1 89.38 392 PHE A N 1
ATOM 3157 C CA . PHE A 1 392 ? -11.812 16.828 -5.133 1 89.38 392 PHE A CA 1
ATOM 3158 C C . PHE A 1 392 ? -12.32 15.812 -6.148 1 89.38 392 PHE A C 1
ATOM 3160 O O . PHE A 1 392 ? -11.523 15.109 -6.773 1 89.38 392 PHE A O 1
ATOM 3167 N N . ILE A 1 393 ? -13.57 15.758 -6.301 1 91.25 393 ILE A N 1
ATOM 3168 C CA . ILE A 1 393 ? -14.148 14.758 -7.191 1 91.25 393 ILE A CA 1
ATOM 3169 C C . ILE A 1 393 ? -13.891 15.148 -8.641 1 91.25 393 ILE A C 1
ATOM 3171 O O . ILE A 1 393 ? -13.672 14.281 -9.5 1 91.25 393 ILE A O 1
ATOM 3175 N N . VAL A 1 394 ? -13.906 16.422 -8.922 1 91.25 394 VAL A N 1
ATOM 3176 C CA . VAL A 1 394 ? -13.594 16.891 -10.273 1 91.25 394 VAL A CA 1
ATOM 3177 C C . VAL A 1 394 ? -12.156 16.516 -10.625 1 91.25 394 VAL A C 1
ATOM 3179 O O . VAL A 1 394 ? -11.875 16.094 -11.75 1 91.25 394 VAL A O 1
ATOM 3182 N N . LEU A 1 395 ? -11.336 16.594 -9.695 1 86.88 395 LEU A N 1
ATOM 3183 C CA . LEU A 1 395 ? -9.938 16.219 -9.906 1 86.88 395 LEU A CA 1
ATOM 3184 C C . LEU A 1 395 ? -9.812 14.727 -10.156 1 86.88 395 LEU A C 1
ATOM 3186 O O . LEU A 1 395 ? -9.039 14.297 -11.016 1 86.88 395 LEU A O 1
ATOM 3190 N N . ASN A 1 396 ? -10.516 13.953 -9.414 1 87.12 396 ASN A N 1
ATOM 3191 C CA . ASN A 1 396 ? -10.508 12.508 -9.625 1 87.12 396 ASN A CA 1
ATOM 3192 C C . ASN A 1 396 ? -11.039 12.141 -11.008 1 87.12 396 ASN A C 1
ATOM 3194 O O . ASN A 1 396 ? -10.508 11.234 -11.656 1 87.12 396 ASN A O 1
ATOM 3198 N N . THR A 1 397 ? -11.992 12.898 -11.43 1 87.25 397 THR A N 1
ATOM 3199 C CA . THR A 1 397 ? -12.562 12.648 -12.75 1 87.25 397 THR A CA 1
ATOM 3200 C C . THR A 1 397 ? -11.594 13.086 -13.852 1 87.25 397 THR A C 1
ATOM 3202 O O . THR A 1 397 ? -11.547 12.477 -14.922 1 87.25 397 THR A O 1
ATOM 3205 N N . ALA A 1 398 ? -10.828 14.055 -13.562 1 86.88 398 ALA A N 1
ATOM 3206 C CA . ALA A 1 398 ? -9.828 14.516 -14.516 1 86.88 398 ALA A CA 1
ATOM 3207 C C . ALA A 1 398 ? -8.773 13.445 -14.773 1 86.88 398 ALA A C 1
ATOM 3209 O O . ALA A 1 398 ? -8.203 13.375 -15.859 1 86.88 398 ALA A O 1
ATOM 3210 N N . PHE A 1 399 ? -8.555 12.578 -13.836 1 85.81 399 PHE A N 1
ATOM 3211 C CA . PHE A 1 399 ? -7.605 11.477 -14 1 85.81 399 PHE A CA 1
ATOM 3212 C C . PHE A 1 399 ? -8.297 10.25 -14.578 1 85.81 399 PHE A C 1
ATOM 3214 O O . PHE A 1 399 ? -7.797 9.133 -14.445 1 85.81 399 PHE A O 1
ATOM 3221 N N . GLN A 1 400 ? -9.477 10.453 -15.094 1 83.94 400 GLN A N 1
ATOM 3222 C CA . GLN A 1 400 ? -10.203 9.492 -15.914 1 83.94 400 GLN A CA 1
ATOM 3223 C C . GLN A 1 400 ? -10.711 8.328 -15.07 1 83.94 400 GLN A C 1
ATOM 3225 O O . GLN A 1 400 ? -10.656 7.172 -15.5 1 83.94 400 GLN A O 1
ATOM 3230 N N . LEU A 1 401 ? -11.055 8.617 -13.898 1 87.06 401 LEU A N 1
ATOM 3231 C CA . LEU A 1 401 ? -11.742 7.609 -13.102 1 87.06 401 LEU A CA 1
ATOM 3232 C C . LEU A 1 401 ? -13.219 7.547 -13.469 1 87.06 401 LEU A C 1
ATOM 3234 O O . LEU A 1 401 ? -13.945 8.539 -13.328 1 87.06 401 LEU A O 1
ATOM 3238 N N . PRO A 1 402 ? -13.594 6.488 -13.984 1 87.06 402 PRO A N 1
ATOM 3239 C CA . PRO A 1 402 ? -15 6.398 -14.391 1 87.06 402 PRO A CA 1
ATOM 3240 C C . PRO A 1 402 ? -15.961 6.438 -13.211 1 87.06 402 PRO A C 1
ATOM 3242 O O . PRO A 1 402 ? -15.742 5.746 -12.211 1 87.06 402 PRO A O 1
ATOM 3245 N N . PHE A 1 403 ? -16.953 7.195 -13.312 1 86.12 403 PHE A N 1
ATOM 3246 C CA . PHE A 1 403 ? -17.891 7.359 -12.211 1 86.12 403 PHE A CA 1
ATOM 3247 C C . PHE A 1 403 ? -19.203 6.629 -12.5 1 86.12 403 PHE A C 1
ATOM 3249 O O . PHE A 1 403 ? -20.094 6.59 -11.656 1 86.12 403 PHE A O 1
ATOM 3256 N N . SER A 1 404 ? -19.359 5.992 -13.625 1 81.5 404 SER A N 1
ATOM 3257 C CA . SER A 1 404 ? -20.625 5.418 -14.039 1 81.5 404 SER A CA 1
ATOM 3258 C C . SER A 1 404 ? -20.703 3.936 -13.695 1 81.5 404 SER A C 1
ATOM 3260 O O . SER A 1 404 ? -21.562 3.215 -14.219 1 81.5 404 SER A O 1
ATOM 3262 N N . GLY A 1 405 ? -19.953 3.471 -12.898 1 79.56 405 GLY A N 1
ATOM 3263 C CA . GLY A 1 405 ? -19.906 2.041 -12.625 1 79.56 405 GLY A CA 1
ATOM 3264 C C . GLY A 1 405 ? -21.188 1.522 -11.992 1 79.56 405 GLY A C 1
ATOM 3265 O O . GLY A 1 405 ? -21.766 0.543 -12.469 1 79.56 405 GLY A O 1
ATOM 3266 N N . ALA A 1 406 ? -21.734 2.277 -10.977 1 83.56 406 ALA A N 1
ATOM 3267 C CA . ALA A 1 406 ? -22.859 1.766 -10.211 1 83.56 406 ALA A CA 1
ATOM 3268 C C . ALA A 1 406 ? -24.141 2.547 -10.516 1 83.56 406 ALA A C 1
ATOM 3270 O O . ALA A 1 406 ? -25.219 1.964 -10.648 1 83.56 406 ALA A O 1
ATOM 3271 N N . PHE A 1 407 ? -24.031 3.881 -10.672 1 89.25 407 PHE A N 1
ATOM 3272 C CA . PHE A 1 407 ? -25.234 4.723 -10.727 1 89.25 407 PHE A CA 1
ATOM 3273 C C . PHE A 1 407 ? -25.312 5.445 -12.062 1 89.25 407 PHE A C 1
ATOM 3275 O O . PHE A 1 407 ? -25.984 6.477 -12.172 1 89.25 407 PHE A O 1
ATOM 3282 N N . GLY A 1 408 ? -24.641 4.949 -13.031 1 89.06 408 GLY A N 1
ATOM 3283 C CA . GLY A 1 408 ? -24.688 5.551 -14.359 1 89.06 408 GLY A CA 1
ATOM 3284 C C . GLY A 1 408 ? -24.141 6.961 -14.398 1 89.06 408 GLY A C 1
ATOM 3285 O O . GLY A 1 408 ? -23.109 7.25 -13.781 1 89.06 408 GLY A O 1
ATOM 3286 N N . HIS A 1 409 ? -24.875 7.867 -14.953 1 85.56 409 HIS A N 1
ATOM 3287 C CA . HIS A 1 409 ? -24.391 9.242 -15.102 1 85.56 409 HIS A CA 1
ATOM 3288 C C . HIS A 1 409 ? -24.531 10.016 -13.797 1 85.56 409 HIS A C 1
ATOM 3290 O O . HIS A 1 409 ? -23.828 11 -13.578 1 85.56 409 HIS A O 1
ATOM 3296 N N . SER A 1 410 ? -25.438 9.477 -12.969 1 89.5 410 SER A N 1
ATOM 3297 C CA . SER A 1 410 ? -25.641 10.141 -11.688 1 89.5 410 SER A CA 1
ATOM 3298 C C . SER A 1 410 ? -24.562 9.727 -10.68 1 89.5 410 SER A C 1
ATOM 3300 O O . SER A 1 410 ? -24.578 10.172 -9.531 1 89.5 410 SER A O 1
ATOM 3302 N N . GLY A 1 411 ? -23.703 8.922 -11.148 1 91.81 411 GLY A N 1
ATOM 3303 C CA . GLY A 1 411 ? -22.656 8.445 -10.273 1 91.81 411 GLY A CA 1
ATOM 3304 C C . GLY A 1 411 ? -21.75 9.555 -9.773 1 91.81 411 GLY A C 1
ATOM 3305 O O . GLY A 1 411 ? -21.297 9.539 -8.625 1 91.81 411 GLY A O 1
ATOM 3306 N N . PHE A 1 412 ? -21.578 10.562 -10.617 1 93.31 412 PHE A N 1
ATOM 3307 C CA . PHE A 1 412 ? -20.75 11.703 -10.242 1 93.31 412 PHE A CA 1
ATOM 3308 C C . PHE A 1 412 ? -21.344 12.43 -9.039 1 93.31 412 PHE A C 1
ATOM 3310 O O . PHE A 1 412 ? -20.625 12.742 -8.086 1 93.31 412 PHE A O 1
ATOM 3317 N N . LEU A 1 413 ? -22.625 12.617 -9.023 1 94.19 413 LEU A N 1
ATOM 3318 C CA . LEU A 1 413 ? -23.312 13.32 -7.953 1 94.19 413 LEU A CA 1
ATOM 3319 C C . LEU A 1 413 ? -23.297 12.5 -6.668 1 94.19 413 LEU A C 1
ATOM 3321 O O . LEU A 1 413 ? -23.156 13.055 -5.574 1 94.19 413 LEU A O 1
ATOM 3325 N N . VAL A 1 414 ? -23.469 11.234 -6.836 1 95.06 414 VAL A N 1
ATOM 3326 C CA . VAL A 1 414 ? -23.516 10.352 -5.672 1 95.06 414 VAL A CA 1
ATOM 3327 C C . VAL A 1 414 ? -22.141 10.352 -4.988 1 95.06 414 VAL A C 1
ATOM 3329 O O . VAL A 1 414 ? -22.047 10.492 -3.768 1 95.06 414 VAL A O 1
ATOM 3332 N N . ILE A 1 415 ? -21.094 10.258 -5.785 1 94.94 415 ILE A N 1
ATOM 3333 C CA . ILE A 1 415 ? -19.75 10.227 -5.234 1 94.94 415 ILE A CA 1
ATOM 3334 C C . ILE A 1 415 ? -19.406 11.578 -4.605 1 94.94 415 ILE A C 1
ATOM 3336 O O . ILE A 1 415 ? -18.75 11.641 -3.566 1 94.94 415 ILE A O 1
ATOM 3340 N N . TRP A 1 416 ? -19.906 12.625 -5.188 1 95.69 416 TRP A N 1
ATOM 3341 C CA . TRP A 1 416 ? -19.734 13.961 -4.637 1 95.69 416 TRP A CA 1
ATOM 3342 C C . TRP A 1 416 ? -20.406 14.078 -3.271 1 95.69 416 TRP A C 1
ATOM 3344 O O . TRP A 1 416 ? -19.812 14.602 -2.322 1 95.69 416 TRP A O 1
ATOM 3354 N N . MET A 1 417 ? -21.594 13.555 -3.156 1 96.69 417 MET A N 1
ATOM 3355 C CA . MET A 1 417 ? -22.312 13.609 -1.889 1 96.69 417 MET A CA 1
ATOM 3356 C C . MET A 1 417 ? -21.594 12.789 -0.818 1 96.69 417 MET A C 1
ATOM 3358 O O . MET A 1 417 ? -21.578 13.18 0.352 1 96.69 417 MET A O 1
ATOM 3362 N N . PHE A 1 418 ? -21.016 11.664 -1.238 1 96.31 418 PHE A N 1
ATOM 3363 C CA . PHE A 1 418 ? -20.266 10.859 -0.277 1 96.31 418 PHE A CA 1
ATOM 3364 C C . PHE A 1 418 ? -19.047 11.625 0.232 1 96.31 418 PHE A C 1
ATOM 3366 O O . PHE A 1 418 ? -18.75 11.602 1.427 1 96.31 418 PHE A O 1
ATOM 3373 N N . ALA A 1 419 ? -18.375 12.266 -0.714 1 95.94 419 ALA A N 1
ATOM 3374 C CA . ALA A 1 419 ? -17.219 13.078 -0.325 1 95.94 419 ALA A CA 1
ATOM 3375 C C . ALA A 1 419 ? -17.641 14.219 0.591 1 95.94 419 ALA A C 1
ATOM 3377 O O . ALA A 1 419 ? -16.938 14.547 1.55 1 95.94 419 ALA A O 1
ATOM 3378 N N . PHE A 1 420 ? -18.766 14.828 0.313 1 97.31 420 PHE A N 1
ATOM 3379 C CA . PHE A 1 420 ? -19.297 15.891 1.15 1 97.31 420 PHE A CA 1
ATOM 3380 C C . PHE A 1 420 ? -19.625 15.375 2.549 1 97.31 420 PHE A C 1
ATOM 3382 O O . PHE A 1 420 ? -19.297 16.031 3.545 1 97.31 420 PHE A O 1
ATOM 3389 N N . LEU A 1 421 ? -20.219 14.25 2.586 1 97.19 421 LEU A N 1
ATOM 3390 C CA . LEU A 1 421 ? -20.578 13.672 3.879 1 97.19 421 LEU A CA 1
ATOM 3391 C C . LEU A 1 421 ? -19.328 13.375 4.703 1 97.19 421 LEU A C 1
ATOM 3393 O O . LEU A 1 421 ? -19.312 13.578 5.918 1 97.19 421 LEU A O 1
ATOM 3397 N N . LEU A 1 422 ? -18.281 12.859 4.043 1 96.88 422 LEU A N 1
ATOM 3398 C CA . LEU A 1 422 ? -17.047 12.594 4.754 1 96.88 422 LEU A CA 1
ATOM 3399 C C . LEU A 1 422 ? -16.438 13.891 5.289 1 96.88 422 LEU A C 1
ATOM 3401 O O . LEU A 1 422 ? -16.062 13.969 6.461 1 96.88 422 LEU A O 1
ATOM 3405 N N . MET A 1 423 ? -16.359 14.875 4.445 1 96.44 423 MET A N 1
ATOM 3406 C CA . MET A 1 423 ? -15.766 16.156 4.848 1 96.44 423 MET A CA 1
ATOM 3407 C C . MET A 1 423 ? -16.562 16.781 5.992 1 96.44 423 MET A C 1
ATOM 3409 O O . MET A 1 423 ? -15.977 17.328 6.934 1 96.44 423 MET A O 1
ATOM 3413 N N . SER A 1 424 ? -17.828 16.688 5.883 1 96.19 424 SER A N 1
ATOM 3414 C CA . SER A 1 424 ? -18.688 17.266 6.918 1 96.19 424 SER A CA 1
ATOM 3415 C C . SER A 1 424 ? -18.531 16.531 8.242 1 96.19 424 SER A C 1
ATOM 3417 O O . SER A 1 424 ? -18.5 17.141 9.305 1 96.19 424 SER A O 1
ATOM 3419 N N . SER A 1 425 ? -18.453 15.25 8.172 1 96.62 425 SER A N 1
ATOM 3420 C CA . SER A 1 425 ? -18.297 14.453 9.383 1 96.62 425 SER A CA 1
ATOM 3421 C C . SER A 1 425 ? -16.938 14.672 10.031 1 96.62 425 SER A C 1
ATOM 3423 O O . SER A 1 425 ? -16.859 15.008 11.211 1 96.62 425 SER A O 1
ATOM 3425 N N . ILE A 1 426 ? -15.906 14.562 9.281 1 95.56 426 ILE A N 1
ATOM 3426 C CA . ILE A 1 426 ? -14.555 14.711 9.805 1 95.56 426 ILE A CA 1
ATOM 3427 C C . ILE A 1 426 ? -14.297 16.172 10.141 1 95.56 426 ILE A C 1
ATOM 3429 O O . ILE A 1 426 ? -13.594 16.484 11.109 1 95.56 426 ILE A O 1
ATOM 3433 N N . GLY A 1 427 ? -14.812 17.031 9.328 1 93.19 427 GLY A N 1
ATOM 3434 C CA . GLY A 1 427 ? -14.625 18.469 9.555 1 93.19 427 GLY A CA 1
ATOM 3435 C C . GLY A 1 427 ? -15.203 18.938 10.883 1 93.19 427 GLY A C 1
ATOM 3436 O O . GLY A 1 427 ? -14.57 19.719 11.594 1 93.19 427 GLY A O 1
ATOM 3437 N N . SER A 1 428 ? -16.344 18.469 11.172 1 91.81 428 SER A N 1
ATOM 3438 C CA . SER A 1 428 ? -16.969 18.859 12.438 1 91.81 428 SER A CA 1
ATOM 3439 C C . SER A 1 428 ? -16.172 18.344 13.625 1 91.81 428 SER A C 1
ATOM 3441 O O . SER A 1 428 ? -16.062 19.016 14.656 1 91.81 428 SER A O 1
ATOM 3443 N N . ILE A 1 429 ? -15.602 17.203 13.477 1 93.44 429 ILE A N 1
ATOM 3444 C CA . ILE A 1 429 ? -14.758 16.641 14.523 1 93.44 429 ILE A CA 1
ATOM 3445 C C . ILE A 1 429 ? -13.492 17.484 14.68 1 93.44 429 ILE A C 1
ATOM 3447 O O . ILE A 1 429 ? -13.117 17.859 15.789 1 93.44 429 ILE A O 1
ATOM 3451 N N . ILE A 1 430 ? -12.906 17.781 13.578 1 91.62 430 ILE A N 1
ATOM 3452 C CA . ILE A 1 430 ? -11.664 18.547 13.57 1 91.62 430 ILE A CA 1
ATOM 3453 C C . ILE A 1 430 ? -11.906 19.938 14.148 1 91.62 430 ILE A C 1
ATOM 3455 O O . ILE A 1 430 ? -11.055 20.469 14.867 1 91.62 430 ILE A O 1
ATOM 3459 N N . GLU A 1 431 ? -13.047 20.484 13.883 1 87.81 431 GLU A N 1
ATOM 3460 C CA . GLU A 1 431 ? -13.367 21.812 14.406 1 87.81 431 GLU A CA 1
ATOM 3461 C C . GLU A 1 431 ? -13.383 21.812 15.93 1 87.81 431 GLU A C 1
ATOM 3463 O O . GLU A 1 431 ? -12.812 22.703 16.562 1 87.81 431 GLU A O 1
ATOM 3468 N N . ILE A 1 432 ? -13.938 20.859 16.438 1 88.06 432 ILE A N 1
ATOM 3469 C CA . ILE A 1 432 ? -14.016 20.75 17.891 1 88.06 432 ILE A CA 1
ATOM 3470 C C . ILE A 1 432 ? -12.617 20.562 18.469 1 88.06 432 ILE A C 1
ATOM 3472 O O . ILE A 1 432 ? -12.25 21.219 19.453 1 88.06 432 ILE A O 1
ATOM 3476 N N . LEU A 1 433 ? -11.859 19.781 17.844 1 87.56 433 LEU A N 1
ATOM 3477 C CA . LEU A 1 433 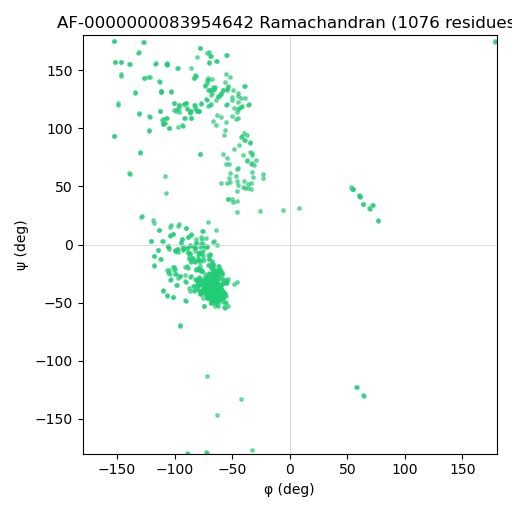? -10.523 19.469 18.344 1 87.56 433 LEU A CA 1
ATOM 3478 C C . LEU A 1 433 ? -9.594 20.672 18.188 1 87.56 433 LEU A C 1
ATOM 3480 O O . LEU A 1 433 ? -8.734 20.922 19.047 1 87.56 433 LEU A O 1
ATOM 3484 N N . VAL A 1 434 ? -9.781 21.328 17.125 1 81.69 434 VAL A N 1
ATOM 3485 C CA . VAL A 1 434 ? -8.977 22.516 16.891 1 81.69 434 VAL A CA 1
ATOM 3486 C C . VAL A 1 434 ? -9.305 23.594 17.922 1 81.69 434 VAL A C 1
ATOM 3488 O O . VAL A 1 434 ? -8.406 24.266 18.438 1 81.69 434 VAL A O 1
ATOM 3491 N N . LEU A 1 435 ? -10.562 23.75 18.234 1 76.94 435 LEU A N 1
ATOM 3492 C CA . LEU A 1 435 ? -10.977 24.703 19.25 1 76.94 435 LEU A CA 1
ATOM 3493 C C . LEU A 1 435 ? -10.391 24.359 20.609 1 76.94 435 LEU A C 1
ATOM 3495 O O . LEU A 1 435 ? -9.898 25.234 21.328 1 76.94 435 LEU A O 1
ATOM 3499 N N . VAL A 1 436 ? -10.375 23.141 20.828 1 79.44 436 VAL A N 1
ATOM 3500 C CA . VAL A 1 436 ? -9.812 22.688 22.109 1 79.44 436 VAL A CA 1
ATOM 3501 C C . VAL A 1 436 ? -8.297 22.875 22.094 1 79.44 436 VAL A C 1
ATOM 3503 O O . VAL A 1 436 ? -7.719 23.297 23.109 1 79.44 436 VAL A O 1
ATOM 3506 N N . ALA A 1 437 ? -7.656 22.547 21 1 77.31 437 ALA A N 1
ATOM 3507 C CA . ALA A 1 437 ? -6.207 22.672 20.875 1 77.31 437 ALA A CA 1
ATOM 3508 C C . ALA A 1 437 ? -5.77 24.125 20.984 1 77.31 437 ALA A C 1
ATOM 3510 O O . ALA A 1 437 ? -4.738 24.438 21.594 1 77.31 437 ALA A O 1
ATOM 3511 N N . PHE A 1 438 ? -6.547 24.953 20.438 1 67.19 438 PHE A N 1
ATOM 3512 C CA . PHE A 1 438 ? -6.238 26.375 20.516 1 67.19 438 PHE A CA 1
ATOM 3513 C C . PHE A 1 438 ? -6.375 26.891 21.953 1 67.19 438 PHE A C 1
ATOM 3515 O O . PHE A 1 438 ? -5.617 27.75 22.375 1 67.19 438 PHE A O 1
ATOM 3522 N N . ALA A 1 439 ? -7.359 26.297 22.672 1 69.88 439 ALA A N 1
ATOM 3523 C CA . ALA A 1 439 ? -7.578 26.688 24.062 1 69.88 439 ALA A CA 1
ATOM 3524 C C . ALA A 1 439 ? -6.445 26.188 24.953 1 69.88 439 ALA A C 1
ATOM 3526 O O . ALA A 1 439 ? -6.086 26.859 25.938 1 69.88 439 ALA A O 1
ATOM 3527 N N . LEU A 1 440 ? -5.852 25.125 24.562 1 72.88 440 LEU A N 1
ATOM 3528 C CA . LEU A 1 440 ? -4.816 24.531 25.406 1 72.88 440 LEU A CA 1
ATOM 3529 C C . LEU A 1 440 ? -3.43 25 24.969 1 72.88 440 LEU A C 1
ATOM 3531 O O . LEU A 1 440 ? -2.707 25.609 25.766 1 72.88 440 LEU A O 1
ATOM 3535 N N . LYS A 1 441 ? -2.924 24.531 23.734 1 69.19 441 LYS A N 1
ATOM 3536 C CA . LYS A 1 441 ? -1.624 24.875 23.172 1 69.19 441 LYS A CA 1
ATOM 3537 C C . LYS A 1 441 ? -1.679 24.875 21.641 1 69.19 441 LYS A C 1
ATOM 3539 O O . LYS A 1 441 ? -1.959 23.844 21.031 1 69.19 441 LYS A O 1
ATOM 3544 N N . PRO A 1 442 ? -1.345 26.047 21.109 1 66.81 442 PRO A N 1
ATOM 3545 C CA . PRO A 1 442 ? -1.464 26.188 19.656 1 66.81 442 PRO A CA 1
ATOM 3546 C C . PRO A 1 442 ? -0.618 25.172 18.891 1 66.81 442 PRO A C 1
ATOM 3548 O O . PRO A 1 442 ? -1.062 24.641 17.875 1 66.81 442 PRO A O 1
ATOM 3551 N N . PRO A 1 443 ? 0.54 24.797 19.406 1 66.56 443 PRO A N 1
ATOM 3552 C CA . PRO A 1 443 ? 1.318 23.859 18.594 1 66.56 443 PRO A CA 1
ATOM 3553 C C . PRO A 1 443 ? 0.711 22.453 18.562 1 66.56 443 PRO A C 1
ATOM 3555 O O . PRO A 1 443 ? 1.116 21.625 17.734 1 66.56 443 PRO A O 1
ATOM 3558 N N . LEU A 1 444 ? -0.361 22.344 19.281 1 77.44 444 LEU A N 1
ATOM 3559 C CA . LEU A 1 444 ? -1.033 21.047 19.297 1 77.44 444 LEU A CA 1
ATOM 3560 C C . LEU A 1 444 ? -1.867 20.859 18.031 1 77.44 444 LEU A C 1
ATOM 3562 O O . LEU A 1 444 ? -2.326 19.75 17.75 1 77.44 444 LEU A O 1
ATOM 3566 N N . LEU A 1 445 ? -1.954 21.938 17.25 1 78.94 445 LEU A N 1
ATOM 3567 C CA . LEU A 1 445 ? -2.762 21.875 16.031 1 78.94 445 LEU A CA 1
ATOM 3568 C C . LEU A 1 445 ? -2.223 20.812 15.07 1 78.94 445 LEU A C 1
ATOM 3570 O O . LEU A 1 445 ? -2.994 20.078 14.461 1 78.94 445 LEU A O 1
ATOM 3574 N N . GLY A 1 446 ? -0.946 20.703 14.984 1 78.75 446 GLY A N 1
ATOM 3575 C CA . GLY A 1 446 ? -0.348 19.703 14.125 1 78.75 446 GLY A CA 1
ATOM 3576 C C . GLY A 1 446 ? -0.661 18.281 14.57 1 78.75 446 GLY A C 1
ATOM 3577 O O . GLY A 1 446 ? -0.901 17.406 13.734 1 78.75 446 GLY A O 1
ATOM 3578 N N . PHE A 1 447 ? -0.799 18.062 15.82 1 85.19 447 PHE A N 1
ATOM 3579 C CA . PHE A 1 447 ? -1.086 16.734 16.344 1 85.19 447 PHE A CA 1
ATOM 3580 C C . PHE A 1 447 ? -2.543 16.359 16.094 1 85.19 447 PHE A C 1
ATOM 3582 O O . PHE A 1 447 ? -2.861 15.188 15.891 1 85.19 447 PHE A O 1
ATOM 3589 N N . VAL A 1 448 ? -3.375 17.422 16.109 1 88.88 448 VAL A N 1
ATOM 3590 C CA . VAL A 1 448 ? -4.773 17.125 15.805 1 88.88 448 VAL A CA 1
ATOM 3591 C C . VAL A 1 448 ? -4.887 16.547 14.398 1 88.88 448 VAL A C 1
ATOM 3593 O O . VAL A 1 448 ? -5.562 15.539 14.188 1 88.88 448 VAL A O 1
ATOM 3596 N N . LEU A 1 449 ? -4.176 17.141 13.508 1 88.75 449 LEU A N 1
ATOM 3597 C CA . LEU A 1 449 ? -4.195 16.656 12.133 1 88.75 449 LEU A CA 1
ATOM 3598 C C . LEU A 1 449 ? -3.623 15.242 12.039 1 88.75 449 LEU A C 1
ATOM 3600 O O . LEU A 1 449 ? -4.234 14.359 11.438 1 88.75 449 LEU A O 1
ATOM 3604 N N . LEU A 1 450 ? -2.527 15 12.695 1 89.5 450 LEU A N 1
ATOM 3605 C CA . LEU A 1 450 ? -1.83 13.727 12.609 1 89.5 450 LEU A CA 1
ATOM 3606 C C . LEU A 1 450 ? -2.672 12.602 13.211 1 89.5 450 LEU A C 1
ATOM 3608 O O . LEU A 1 450 ? -2.812 11.539 12.617 1 89.5 450 LEU A O 1
ATOM 3612 N N . TYR A 1 451 ? -3.211 12.852 14.32 1 92.25 451 TYR A N 1
ATOM 3613 C CA . TYR A 1 451 ? -4.012 11.836 14.984 1 92.25 451 TYR A CA 1
ATOM 3614 C C . TYR A 1 451 ? -5.309 11.57 14.227 1 92.25 451 TYR A C 1
ATOM 3616 O O . TYR A 1 451 ? -5.766 10.43 14.148 1 92.25 451 TYR A O 1
ATOM 3624 N N . MET A 1 452 ? -5.891 12.641 13.656 1 93.25 452 MET A N 1
ATOM 3625 C CA . MET A 1 452 ? -7.109 12.445 12.875 1 93.25 452 MET A CA 1
ATOM 3626 C C . MET A 1 452 ? -6.832 11.617 11.625 1 93.25 452 MET A C 1
ATOM 3628 O O . MET A 1 452 ? -7.645 10.781 11.234 1 93.25 452 MET A O 1
ATOM 3632 N N . VAL A 1 453 ? -5.715 11.812 11.078 1 92.12 453 VAL A N 1
ATOM 3633 C CA . VAL A 1 453 ? -5.355 11.078 9.867 1 92.12 453 VAL A CA 1
ATOM 3634 C C . VAL A 1 453 ? -5.094 9.609 10.219 1 92.12 453 VAL A C 1
ATOM 3636 O O . VAL A 1 453 ? -5.668 8.711 9.609 1 92.12 453 VAL A O 1
ATOM 3639 N N . VAL A 1 454 ? -4.352 9.352 11.281 1 92.56 454 VAL A N 1
ATOM 3640 C CA . VAL A 1 454 ? -3.893 8.008 11.594 1 92.56 454 VAL A CA 1
ATOM 3641 C C . VAL A 1 454 ? -5.047 7.184 12.156 1 92.56 454 VAL A C 1
ATOM 3643 O O . VAL A 1 454 ? -5.191 6 11.836 1 92.56 454 VAL A O 1
ATOM 3646 N N . LEU A 1 455 ? -5.887 7.816 12.945 1 94 455 LEU A N 1
ATOM 3647 C CA . LEU A 1 455 ? -7.027 7.113 13.523 1 94 455 LEU A CA 1
ATOM 3648 C C . LEU A 1 455 ? -8.016 6.699 12.438 1 94 455 LEU A C 1
ATOM 3650 O O . LEU A 1 455 ? -8.68 5.664 12.555 1 94 455 LEU A O 1
ATOM 3654 N N . ASN A 1 456 ? -8.031 7.473 11.406 1 95.19 456 ASN A N 1
ATOM 3655 C CA . ASN A 1 456 ? -9.008 7.195 10.359 1 95.19 456 ASN A CA 1
ATOM 3656 C C . ASN A 1 456 ? -8.438 6.25 9.305 1 95.19 456 ASN A C 1
ATOM 3658 O O . ASN A 1 456 ? -9.172 5.434 8.742 1 95.19 456 ASN A O 1
ATOM 3662 N N . ILE A 1 457 ? -7.137 6.297 9.016 1 91.38 457 ILE A N 1
ATOM 3663 C CA . ILE A 1 457 ? -6.594 5.531 7.902 1 91.38 457 ILE A CA 1
ATOM 3664 C C . ILE A 1 457 ? -6.258 4.113 8.359 1 91.38 457 ILE A C 1
ATOM 3666 O O . ILE A 1 457 ? -6.328 3.166 7.578 1 91.38 457 ILE A O 1
ATOM 3670 N N . SER A 1 458 ? -5.941 3.844 9.625 1 91.69 458 SER A N 1
ATOM 3671 C CA . SER A 1 458 ? -5.434 2.572 10.133 1 91.69 458 SER A CA 1
ATOM 3672 C C . SER A 1 458 ? -6.441 1.448 9.906 1 91.69 458 SER A C 1
ATOM 3674 O O . SER A 1 458 ? -6.074 0.358 9.469 1 91.69 458 SER A O 1
ATOM 3676 N N . PRO A 1 459 ? -7.711 1.718 10.047 1 92.12 459 PRO A N 1
ATOM 3677 C CA . PRO A 1 459 ? -8.664 0.617 9.859 1 92.12 459 PRO A CA 1
ATOM 3678 C C . PRO A 1 459 ? -9.062 0.434 8.391 1 92.12 459 PRO A C 1
ATOM 3680 O O . PRO A 1 459 ? -9.852 -0.456 8.078 1 92.12 459 PRO A O 1
ATOM 3683 N N . VAL A 1 460 ? -8.555 1.263 7.5 1 91.94 460 VAL A N 1
ATOM 3684 C CA . VAL A 1 460 ? -8.977 1.246 6.105 1 91.94 460 VAL A CA 1
ATOM 3685 C C . VAL A 1 460 ? -7.953 0.488 5.262 1 91.94 460 VAL A C 1
ATOM 3687 O O . VAL A 1 460 ? -8.289 -0.053 4.207 1 91.94 460 VAL A O 1
ATOM 3690 N N . LEU A 1 461 ? -6.723 0.325 5.676 1 86.25 461 LEU A N 1
ATOM 3691 C CA . LEU A 1 461 ? -5.629 -0.224 4.883 1 86.25 461 LEU A CA 1
ATOM 3692 C C . LEU A 1 461 ? -5.75 -1.74 4.766 1 86.25 461 LEU A C 1
ATOM 3694 O O . LEU A 1 461 ? -5.203 -2.342 3.84 1 86.25 461 LEU A O 1
ATOM 3698 N N . ALA A 1 462 ? -6.473 -2.295 5.742 1 88.62 462 ALA A N 1
ATOM 3699 C CA . ALA A 1 462 ? -6.734 -3.73 5.723 1 88.62 462 ALA A CA 1
ATOM 3700 C C . ALA A 1 462 ? -8.102 -4.047 6.316 1 88.62 462 ALA A C 1
ATOM 3702 O O . ALA A 1 462 ? -8.68 -3.23 7.039 1 88.62 462 ALA A O 1
ATOM 3703 N N . PRO A 1 463 ? -8.602 -5.266 5.867 1 90.75 463 PRO A N 1
ATOM 3704 C CA . PRO A 1 463 ? -9.828 -5.668 6.559 1 90.75 463 PRO A CA 1
ATOM 3705 C C . PRO A 1 463 ? -9.68 -5.68 8.078 1 90.75 463 PRO A C 1
ATOM 3707 O O . PRO A 1 463 ? -8.664 -6.152 8.594 1 90.75 463 PRO A O 1
ATOM 3710 N N . ILE A 1 464 ? -10.68 -5.148 8.68 1 92.88 464 ILE A N 1
ATOM 3711 C CA . ILE A 1 464 ? -10.641 -4.992 10.133 1 92.88 464 ILE A CA 1
ATOM 3712 C C . ILE A 1 464 ? -10.461 -6.355 10.789 1 92.88 464 ILE A C 1
ATOM 3714 O O . ILE A 1 464 ? -9.836 -6.461 11.852 1 92.88 464 ILE A O 1
ATOM 3718 N N . ALA A 1 465 ? -10.867 -7.445 10.117 1 91.31 465 ALA A N 1
ATOM 3719 C CA . ALA A 1 465 ? -10.742 -8.805 10.641 1 91.31 465 ALA A CA 1
ATOM 3720 C C . ALA A 1 465 ? -9.281 -9.211 10.781 1 91.31 465 ALA A C 1
ATOM 3722 O O . ALA A 1 465 ? -8.953 -10.102 11.562 1 91.31 465 ALA A O 1
ATOM 3723 N N . LEU A 1 466 ? -8.414 -8.547 10.023 1 91.31 466 LEU A N 1
ATOM 3724 C CA . LEU A 1 466 ? -6.996 -8.883 10.047 1 91.31 466 LEU A CA 1
ATOM 3725 C C . LEU A 1 466 ? -6.242 -7.992 11.031 1 91.31 466 LEU A C 1
ATOM 3727 O O . LEU A 1 466 ? -5.023 -8.102 11.164 1 91.31 466 LEU A O 1
ATOM 3731 N N . CYS A 1 467 ? -6.93 -7.125 11.703 1 92.62 467 CYS A N 1
ATOM 3732 C CA . CYS A 1 467 ? -6.328 -6.219 12.68 1 92.62 467 CYS A CA 1
ATOM 3733 C C . CYS A 1 467 ? -6.672 -6.641 14.102 1 92.62 467 CYS A C 1
ATOM 3735 O O . CYS A 1 467 ? -7.629 -7.387 14.312 1 92.62 467 CYS A O 1
ATOM 3737 N N . PRO A 1 468 ? -5.816 -6.23 15.094 1 92.44 468 PRO A N 1
ATOM 3738 C CA . PRO A 1 468 ? -6.184 -6.484 16.484 1 92.44 468 PRO A CA 1
ATOM 3739 C C . PRO A 1 468 ? -7.555 -5.914 16.844 1 92.44 468 PRO A C 1
ATOM 3741 O O . PRO A 1 468 ? -8.07 -5.047 16.141 1 92.44 468 PRO A O 1
ATOM 3744 N N . SER A 1 469 ? -8.094 -6.383 17.938 1 92.94 469 SER A N 1
ATOM 3745 C CA . SER A 1 469 ? -9.453 -6.043 18.328 1 92.94 469 SER A CA 1
ATOM 3746 C C . SER A 1 469 ? -9.602 -4.551 18.594 1 92.94 469 SER A C 1
ATOM 3748 O O . SER A 1 469 ? -10.695 -3.994 18.469 1 92.94 469 SER A O 1
ATOM 3750 N N . PHE A 1 470 ? -8.578 -3.861 18.906 1 94.38 470 PHE A N 1
ATOM 3751 C CA . PHE A 1 470 ? -8.602 -2.424 19.156 1 94.38 470 PHE A CA 1
ATOM 3752 C C . PHE A 1 470 ? -9.117 -1.679 17.922 1 94.38 470 PHE A C 1
ATOM 3754 O O . PHE A 1 470 ? -9.844 -0.688 18.062 1 94.38 470 PHE A O 1
ATOM 3761 N N . TYR A 1 471 ? -8.922 -2.168 16.797 1 95.69 471 TYR A N 1
ATOM 3762 C CA . TYR A 1 471 ? -9.195 -1.442 15.57 1 95.69 471 TYR A CA 1
ATOM 3763 C C . TYR A 1 471 ? -10.633 -1.646 15.125 1 95.69 471 TYR A C 1
ATOM 3765 O O . TYR A 1 471 ? -11.055 -1.121 14.086 1 95.69 471 TYR A O 1
ATOM 3773 N N . ARG A 1 472 ? -11.445 -2.305 15.945 1 95.62 472 ARG A N 1
ATOM 3774 C CA . ARG A 1 472 ? -12.867 -2.447 15.656 1 95.62 472 ARG A CA 1
ATOM 3775 C C . ARG A 1 472 ? -13.586 -1.11 15.781 1 95.62 472 ARG A C 1
ATOM 3777 O O . ARG A 1 472 ? -14.727 -0.966 15.328 1 95.62 472 ARG A O 1
ATOM 3784 N N . TYR A 1 473 ? -12.859 -0.129 16.297 1 96.19 473 TYR A N 1
ATOM 3785 C CA . TYR A 1 473 ? -13.445 1.208 16.328 1 96.19 473 TYR A CA 1
ATOM 3786 C C . TYR A 1 473 ? -13.633 1.763 14.922 1 96.19 473 TYR A C 1
ATOM 3788 O O . TYR A 1 473 ? -14.414 2.695 14.719 1 96.19 473 TYR A O 1
ATOM 3796 N N . GLY A 1 474 ? -12.961 1.16 13.961 1 95.25 474 GLY A N 1
ATOM 3797 C CA . GLY A 1 474 ? -13.023 1.584 12.57 1 95.25 474 GLY A CA 1
ATOM 3798 C C . GLY A 1 474 ? -14.422 1.513 11.984 1 95.25 474 GLY A C 1
ATOM 3799 O O . GLY A 1 474 ? -14.758 2.281 11.086 1 95.25 474 GLY A O 1
ATOM 3800 N N . TYR A 1 475 ? -15.281 0.691 12.547 1 95.19 475 TYR A N 1
ATOM 3801 C CA . TYR A 1 475 ? -16.641 0.562 12.031 1 95.19 475 TYR A CA 1
ATOM 3802 C C . TYR A 1 475 ? -17.422 1.848 12.25 1 95.19 475 TYR A C 1
ATOM 3804 O O . TYR A 1 475 ? -18.375 2.131 11.516 1 95.19 475 TYR A O 1
ATOM 3812 N N . ALA A 1 476 ? -16.922 2.609 13.164 1 95.81 476 ALA A N 1
ATOM 3813 C CA . ALA A 1 476 ? -17.641 3.842 13.484 1 95.81 476 ALA A CA 1
ATOM 3814 C C . ALA A 1 476 ? -16.922 5.059 12.914 1 95.81 476 ALA A C 1
ATOM 3816 O O . ALA A 1 476 ? -17.438 6.176 12.969 1 95.81 476 ALA A O 1
ATOM 3817 N N . MET A 1 477 ? -15.812 4.812 12.312 1 96.31 477 MET A N 1
ATOM 3818 C CA . MET A 1 477 ? -15.008 5.941 11.852 1 96.31 477 MET A CA 1
ATOM 3819 C C . MET A 1 477 ? -15.508 6.445 10.5 1 96.31 477 MET A C 1
ATOM 3821 O O . MET A 1 477 ? -15.898 5.648 9.641 1 96.31 477 MET A O 1
ATOM 3825 N N . PRO A 1 478 ? -15.477 7.742 10.297 1 96.94 478 PRO A N 1
ATOM 3826 C CA . PRO A 1 478 ? -16.016 8.328 9.07 1 96.94 478 PRO A CA 1
ATOM 3827 C C . PRO A 1 478 ? -15.297 7.848 7.812 1 96.94 478 PRO A C 1
ATOM 3829 O O . PRO A 1 478 ? -15.938 7.523 6.812 1 96.94 478 PRO A O 1
ATOM 3832 N N . LEU A 1 479 ? -14.023 7.723 7.891 1 96.75 479 LEU A N 1
ATOM 3833 C CA . LEU A 1 479 ? -13.266 7.402 6.688 1 96.75 479 LEU A CA 1
ATOM 3834 C C . LEU A 1 479 ? -13.555 5.977 6.227 1 96.75 479 LEU A C 1
ATOM 3836 O O . LEU A 1 479 ? -13.672 5.723 5.023 1 96.75 479 LEU A O 1
ATOM 3840 N N . LYS A 1 480 ? -13.641 5.047 7.18 1 96.56 480 LYS A N 1
ATOM 3841 C CA . LYS A 1 480 ? -13.953 3.666 6.82 1 96.56 480 LYS A CA 1
ATOM 3842 C C . LYS A 1 480 ? -15.305 3.572 6.125 1 96.56 480 LYS A C 1
ATOM 3844 O O . LYS A 1 480 ? -15.461 2.846 5.141 1 96.56 480 LYS A O 1
ATOM 3849 N N . ASN A 1 481 ? -16.25 4.293 6.586 1 97.56 481 ASN A N 1
ATOM 3850 C CA . ASN A 1 481 ? -17.594 4.281 6 1 97.56 481 ASN A CA 1
ATOM 3851 C C . ASN A 1 481 ? -17.609 4.965 4.637 1 97.56 481 ASN A C 1
ATOM 3853 O O . ASN A 1 481 ? -18.312 4.52 3.727 1 97.56 481 ASN A O 1
ATOM 3857 N N . PHE A 1 482 ? -16.875 6.012 4.453 1 96.5 482 PHE A N 1
ATOM 3858 C CA . PHE A 1 482 ? -16.719 6.637 3.148 1 96.5 482 PHE A CA 1
ATOM 3859 C C . PHE A 1 482 ? -16.047 5.68 2.17 1 96.5 482 PHE A C 1
ATOM 3861 O O . PHE A 1 482 ? -16.484 5.551 1.023 1 96.5 482 PHE A O 1
ATOM 3868 N N . TYR A 1 483 ? -15 5.004 2.645 1 95.81 483 TYR A N 1
ATOM 3869 C CA . TYR A 1 483 ? -14.258 4.043 1.841 1 95.81 483 TYR A CA 1
ATOM 3870 C C . TYR A 1 483 ? -15.172 2.951 1.307 1 95.81 483 TYR A C 1
ATOM 3872 O O . TYR A 1 483 ? -15.094 2.588 0.13 1 95.81 483 TYR A O 1
ATOM 3880 N N . ASP A 1 484 ? -16.062 2.473 2.18 1 95.69 484 ASP A N 1
ATOM 3881 C CA . ASP A 1 484 ? -17 1.436 1.774 1 95.69 484 ASP A CA 1
ATOM 3882 C C . ASP A 1 484 ? -18.016 1.976 0.761 1 95.69 484 ASP A C 1
ATOM 3884 O O . ASP A 1 484 ? -18.375 1.282 -0.191 1 95.69 484 ASP A O 1
ATOM 3888 N N . LEU A 1 485 ? -18.422 3.182 0.892 1 96.12 485 LEU A N 1
ATOM 3889 C CA . LEU A 1 485 ? -19.422 3.787 0.01 1 96.12 485 LEU A CA 1
ATOM 3890 C C . LEU A 1 485 ? -18.828 4.043 -1.374 1 96.12 485 LEU A C 1
ATOM 3892 O O . LEU A 1 485 ? -19.5 3.852 -2.387 1 96.12 485 LEU A O 1
ATOM 3896 N N . VAL A 1 486 ? -17.641 4.457 -1.379 1 93.94 486 VAL A N 1
ATOM 3897 C CA . VAL A 1 486 ? -17.031 4.812 -2.658 1 93.94 486 VAL A CA 1
ATOM 3898 C C . VAL A 1 486 ? -16.781 3.549 -3.48 1 93.94 486 VAL A C 1
ATOM 3900 O O . VAL A 1 486 ? -16.875 3.576 -4.711 1 93.94 486 VAL A O 1
ATOM 3903 N N . GLN A 1 487 ? -16.547 2.471 -2.832 1 93.5 487 GLN A N 1
ATOM 3904 C CA . GLN A 1 487 ? -16.391 1.211 -3.553 1 93.5 487 GLN A CA 1
ATOM 3905 C C . GLN A 1 487 ? -17.703 0.8 -4.23 1 93.5 487 GLN A C 1
ATOM 3907 O O . GLN A 1 487 ? -17.688 0.272 -5.344 1 93.5 487 GLN A O 1
ATOM 3912 N N . VAL A 1 488 ? -18.734 1.028 -3.553 1 94.94 488 VAL A N 1
ATOM 3913 C CA . VAL A 1 488 ? -20.047 0.734 -4.133 1 94.94 488 VAL A CA 1
ATOM 3914 C C . VAL A 1 488 ? -20.281 1.636 -5.34 1 94.94 488 VAL A C 1
ATOM 3916 O O . VAL A 1 488 ? -20.719 1.166 -6.395 1 94.94 488 VAL A O 1
ATOM 3919 N N . ALA A 1 489 ? -19.891 2.824 -5.219 1 93.75 489 ALA A N 1
ATOM 3920 C CA . ALA A 1 489 ? -20.203 3.803 -6.254 1 93.75 489 ALA A CA 1
ATOM 3921 C C . ALA A 1 489 ? -19.297 3.617 -7.473 1 93.75 489 ALA A C 1
ATOM 3923 O O . ALA A 1 489 ? -19.766 3.691 -8.609 1 93.75 489 ALA A O 1
ATOM 3924 N N . TYR A 1 490 ? -18.047 3.332 -7.301 1 93.12 490 TYR A N 1
ATOM 3925 C CA . TYR A 1 490 ? -17.094 3.23 -8.406 1 93.12 490 TYR A CA 1
ATOM 3926 C C . TYR A 1 490 ? -17.156 1.848 -9.047 1 93.12 490 TYR A C 1
ATOM 3928 O O . TYR A 1 490 ? -17.031 1.715 -10.266 1 93.12 490 TYR A O 1
ATOM 3936 N N . PHE A 1 491 ? -17.391 0.797 -8.18 1 93.75 491 PHE A N 1
ATOM 3937 C CA . PHE A 1 491 ? -17.188 -0.552 -8.688 1 93.75 491 PHE A CA 1
ATOM 3938 C C . PHE A 1 491 ? -18.5 -1.319 -8.742 1 93.75 491 PHE A C 1
ATOM 3940 O O . PHE A 1 491 ? -18.547 -2.443 -9.242 1 93.75 491 PHE A O 1
ATOM 3947 N N . ASP A 1 492 ? -19.547 -0.801 -8.297 1 93.69 492 ASP A N 1
ATOM 3948 C CA . ASP A 1 492 ? -20.859 -1.447 -8.25 1 93.69 492 ASP A CA 1
ATOM 3949 C C . ASP A 1 492 ? -20.812 -2.715 -7.398 1 93.69 492 ASP A C 1
ATOM 3951 O O . ASP A 1 492 ? -21.25 -3.779 -7.84 1 93.69 492 ASP A O 1
ATOM 3955 N N . SER A 1 493 ? -20.125 -2.562 -6.297 1 94 493 SER A N 1
ATOM 3956 C CA . SER A 1 493 ? -20.125 -3.648 -5.32 1 94 493 SER A CA 1
ATOM 3957 C C . SER A 1 493 ? -21.469 -3.744 -4.605 1 94 493 SER A C 1
ATOM 3959 O O . SER A 1 493 ? -22.406 -3.006 -4.926 1 94 493 SER A O 1
ATOM 3961 N N . TRP A 1 494 ? -21.656 -4.621 -3.693 1 94.81 494 TRP A N 1
ATOM 3962 C CA . TRP A 1 494 ? -22.922 -4.895 -3.023 1 94.81 494 TRP A CA 1
ATOM 3963 C C . TRP A 1 494 ? -23.438 -3.658 -2.293 1 94.81 494 TRP A C 1
ATOM 3965 O O . TRP A 1 494 ? -22.703 -3.047 -1.51 1 94.81 494 TRP A O 1
ATOM 3975 N N . LYS A 1 495 ? -24.656 -3.252 -2.484 1 93.94 495 LYS A N 1
ATOM 3976 C CA . LYS A 1 495 ? -25.25 -2.014 -1.985 1 93.94 495 LYS A CA 1
ATOM 3977 C C . LYS A 1 495 ? -25.953 -2.236 -0.651 1 93.94 495 LYS A C 1
ATOM 3979 O O . LYS A 1 495 ? -26.484 -1.298 -0.064 1 93.94 495 LYS A O 1
ATOM 3984 N N . GLY A 1 496 ? -25.875 -3.348 -0.11 1 92.44 496 GLY A N 1
ATOM 3985 C CA . GLY A 1 496 ? -26.641 -3.693 1.075 1 92.44 496 GLY A CA 1
ATOM 3986 C C . GLY A 1 496 ? -26.234 -2.908 2.305 1 92.44 496 GLY A C 1
ATOM 3987 O O . GLY A 1 496 ? -27.047 -2.643 3.184 1 92.44 496 GLY A O 1
ATOM 3988 N N . MET A 1 497 ? -25.031 -2.467 2.377 1 93.5 497 MET A N 1
ATOM 3989 C CA . MET A 1 497 ? -24.547 -1.802 3.588 1 93.5 497 MET A CA 1
ATOM 3990 C C . MET A 1 497 ? -24.484 -0.291 3.387 1 93.5 497 MET A C 1
ATOM 3992 O O . MET A 1 497 ? -24.016 0.435 4.262 1 93.5 497 MET A O 1
ATOM 3996 N N . MET A 1 498 ? -24.953 0.209 2.332 1 95.06 498 MET A N 1
ATOM 3997 C CA . MET A 1 498 ? -24.859 1.633 2.023 1 95.06 498 MET A CA 1
ATOM 3998 C C . MET A 1 498 ? -25.625 2.467 3.043 1 95.06 498 MET A C 1
ATOM 4000 O O . MET A 1 498 ? -25.141 3.51 3.486 1 95.06 498 MET A O 1
ATOM 4004 N N . GLY A 1 499 ? -26.828 1.964 3.379 1 95.69 499 GLY A N 1
ATOM 4005 C CA . GLY A 1 499 ? -27.625 2.68 4.359 1 95.69 499 GLY A CA 1
ATOM 4006 C C . GLY A 1 499 ? -26.938 2.852 5.691 1 95.69 499 GLY A C 1
ATOM 4007 O O . GLY A 1 499 ? -26.953 3.938 6.273 1 95.69 499 GLY A O 1
ATOM 4008 N N . ARG A 1 500 ? -26.344 1.847 6.121 1 96.5 500 ARG A N 1
ATOM 4009 C CA . ARG A 1 500 ? -25.625 1.903 7.387 1 96.5 500 ARG A CA 1
ATOM 4010 C C . ARG A 1 500 ? -24.438 2.857 7.301 1 96.5 500 ARG A C 1
ATOM 4012 O O . ARG A 1 500 ? -24.203 3.645 8.219 1 96.5 500 ARG A O 1
ATOM 4019 N N . ASN A 1 501 ? -23.672 2.781 6.254 1 97.81 501 ASN A N 1
ATOM 4020 C CA . ASN A 1 501 ? -22.516 3.65 6.07 1 97.81 501 ASN A CA 1
ATOM 4021 C C . ASN A 1 501 ? -22.906 5.121 6.043 1 97.81 501 ASN A C 1
ATOM 4023 O O . ASN A 1 501 ? -22.281 5.957 6.691 1 97.81 501 ASN A O 1
ATOM 4027 N N . ILE A 1 502 ? -23.984 5.434 5.348 1 97.88 502 ILE A N 1
ATOM 4028 C CA . ILE A 1 502 ? -24.484 6.801 5.281 1 97.88 502 ILE A CA 1
ATOM 4029 C C . ILE A 1 502 ? -25 7.23 6.656 1 97.88 502 ILE A C 1
ATOM 4031 O O . ILE A 1 502 ? -24.781 8.367 7.082 1 97.88 502 ILE A O 1
ATOM 4035 N N . GLY A 1 503 ? -25.625 6.285 7.336 1 97.75 503 GLY A N 1
ATOM 4036 C CA . GLY A 1 503 ? -26.141 6.57 8.664 1 97.75 503 GLY A CA 1
ATOM 4037 C C . GLY A 1 503 ? -25.047 6.941 9.656 1 97.75 503 GLY A C 1
ATOM 4038 O O . GLY A 1 503 ? -25.219 7.867 10.453 1 97.75 503 GLY A O 1
ATOM 4039 N N . VAL A 1 504 ? -23.953 6.281 9.625 1 97.75 504 VAL A N 1
ATOM 4040 C CA . VAL A 1 504 ? -22.844 6.566 10.531 1 97.75 504 VAL A CA 1
ATOM 4041 C C . VAL A 1 504 ? -22.281 7.961 10.242 1 97.75 504 VAL A C 1
ATOM 4043 O O . VAL A 1 504 ? -22.016 8.727 11.172 1 97.75 504 VAL A O 1
ATOM 4046 N N . LEU A 1 505 ? -22.109 8.297 8.969 1 97.88 505 LEU A N 1
ATOM 4047 C CA . LEU A 1 505 ? -21.594 9.609 8.594 1 97.88 505 LEU A CA 1
ATOM 4048 C C . LEU A 1 505 ? -22.547 10.719 9.062 1 97.88 505 LEU A C 1
ATOM 4050 O O . LEU A 1 505 ? -22.094 11.711 9.648 1 97.88 505 LEU A O 1
ATOM 4054 N N . ILE A 1 506 ? -23.844 10.539 8.906 1 97.5 506 ILE A N 1
ATOM 4055 C CA . ILE A 1 506 ? -24.828 11.531 9.32 1 97.5 506 ILE A CA 1
ATOM 4056 C C . ILE A 1 506 ? -24.844 11.633 10.844 1 97.5 506 ILE A C 1
ATOM 4058 O O . ILE A 1 506 ? -24.984 12.727 11.398 1 97.5 506 ILE A O 1
ATOM 4062 N N . ALA A 1 507 ? -24.719 10.5 11.469 1 97.38 507 ALA A N 1
ATOM 4063 C CA . ALA A 1 507 ? -24.688 10.508 12.93 1 97.38 507 ALA A CA 1
ATOM 4064 C C . ALA A 1 507 ? -23.547 11.367 13.445 1 97.38 507 ALA A C 1
ATOM 4066 O O . ALA A 1 507 ? -23.719 12.148 14.383 1 97.38 507 ALA A O 1
ATOM 4067 N N . TRP A 1 508 ? -22.375 11.258 12.836 1 96.88 508 TRP A N 1
ATOM 4068 C CA . TRP A 1 508 ? -21.219 12.062 13.227 1 96.88 508 TRP A CA 1
ATOM 4069 C C . TRP A 1 508 ? -21.484 13.547 12.977 1 96.88 508 TRP A C 1
ATOM 4071 O O . TRP A 1 508 ? -21.141 14.391 13.797 1 96.88 508 TRP A O 1
ATOM 4081 N N . ILE A 1 509 ? -22.094 13.875 11.867 1 96.12 509 ILE A N 1
ATOM 4082 C CA . ILE A 1 509 ? -22.391 15.258 11.508 1 96.12 509 ILE A CA 1
ATOM 4083 C C . ILE A 1 509 ? -23.344 15.867 12.539 1 96.12 509 ILE A C 1
ATOM 4085 O O . ILE A 1 509 ? -23.094 16.953 13.062 1 96.12 509 ILE A O 1
ATOM 4089 N N . VAL A 1 510 ? -24.359 15.156 12.914 1 95.06 510 VAL A N 1
ATOM 4090 C CA . VAL A 1 510 ? -25.391 15.672 13.812 1 95.06 510 VAL A CA 1
ATOM 4091 C C . VAL A 1 510 ? -24.844 15.773 15.234 1 95.06 510 VAL A C 1
ATOM 4093 O O . VAL A 1 510 ? -24.969 16.812 15.883 1 95.06 510 VAL A O 1
ATOM 4096 N N . VAL A 1 511 ? -24.156 14.812 15.672 1 94.38 511 VAL A N 1
ATOM 4097 C CA . VAL A 1 511 ? -23.672 14.766 17.047 1 94.38 511 VAL A CA 1
ATOM 4098 C C . VAL A 1 511 ? -22.609 15.836 17.266 1 94.38 511 VAL A C 1
ATOM 4100 O O . VAL A 1 511 ? -22.672 16.578 18.25 1 94.38 511 VAL A O 1
ATOM 4103 N N . THR A 1 512 ? -21.703 15.93 16.391 1 92.75 512 THR A N 1
ATOM 4104 C CA . THR A 1 512 ? -20.594 16.859 16.578 1 92.75 512 THR A CA 1
ATOM 4105 C C . THR A 1 512 ? -21.062 18.297 16.391 1 92.75 512 THR A C 1
ATOM 4107 O O . THR A 1 512 ? -20.578 19.203 17.062 1 92.75 512 THR A O 1
ATOM 4110 N N . ASN A 1 513 ? -21.953 18.531 15.484 1 89.56 513 ASN A N 1
ATOM 4111 C CA . ASN A 1 513 ? -22.484 19.875 15.32 1 89.56 513 ASN A CA 1
ATOM 4112 C C . ASN A 1 513 ? -23.375 20.266 16.5 1 89.56 513 ASN A C 1
ATOM 4114 O O . ASN A 1 513 ? -23.422 21.438 16.875 1 89.56 513 ASN A O 1
ATOM 4118 N N . ALA A 1 514 ? -24.031 19.312 17.062 1 89.62 514 ALA A N 1
ATOM 4119 C CA . ALA A 1 514 ? -24.844 19.578 18.25 1 89.62 514 ALA A CA 1
ATOM 4120 C C . ALA A 1 514 ? -23.984 19.891 19.453 1 89.62 514 ALA A C 1
ATOM 4122 O O . ALA A 1 514 ? -24.391 20.641 20.344 1 89.62 514 ALA A O 1
ATOM 4123 N N . MET A 1 515 ? -22.812 19.406 19.453 1 89.94 515 MET A N 1
ATOM 4124 C CA . MET A 1 515 ? -21.891 19.609 20.562 1 89.94 515 MET A CA 1
ATOM 4125 C C . MET A 1 515 ? -21.188 20.969 20.453 1 89.94 515 MET A C 1
ATOM 4127 O O . MET A 1 515 ? -20.656 21.469 21.453 1 89.94 515 MET A O 1
ATOM 4131 N N . MET A 1 516 ? -21.25 21.578 19.375 1 85.81 516 MET A N 1
ATOM 4132 C CA . MET A 1 516 ? -20.484 22.781 19.094 1 85.81 516 MET A CA 1
ATOM 4133 C C . MET A 1 516 ? -20.875 23.922 20.016 1 85.81 516 MET A C 1
ATOM 4135 O O . MET A 1 516 ? -20.016 24.578 20.609 1 85.81 516 MET A O 1
ATOM 4139 N N . PRO A 1 517 ? -22.203 24.109 20.25 1 81.31 517 PRO A N 1
ATOM 4140 C CA . PRO A 1 517 ? -22.562 25.203 21.156 1 81.31 517 PRO A CA 1
ATOM 4141 C C . PRO A 1 517 ? -22.078 24.984 22.578 1 81.31 517 PRO A C 1
ATOM 4143 O O . PRO A 1 517 ? -21.719 25.938 23.266 1 81.31 517 PRO A O 1
ATOM 4146 N N . PHE A 1 518 ? -21.969 23.781 22.953 1 84.5 518 PHE A N 1
ATOM 4147 C CA . PHE A 1 518 ? -21.5 23.469 24.297 1 84.5 518 PHE A CA 1
ATOM 4148 C C . PHE A 1 518 ? -20 23.703 24.406 1 84.5 518 PHE A C 1
ATOM 4150 O O . PHE A 1 518 ? -19.5 24.141 25.453 1 84.5 518 PHE A O 1
ATOM 4157 N N . VAL A 1 519 ? -19.312 23.453 23.375 1 83.06 519 VAL A N 1
ATOM 4158 C CA . VAL A 1 519 ? -17.859 23.641 23.375 1 83.06 519 VAL A CA 1
ATOM 4159 C C . VAL A 1 519 ? -17.531 25.125 23.359 1 83.06 519 VAL A C 1
ATOM 4161 O O . VAL A 1 519 ? -16.594 25.578 24.016 1 83.06 519 VAL A O 1
ATOM 4164 N N . PHE A 1 520 ? -18.344 25.844 22.672 1 77.56 520 PHE A N 1
ATOM 4165 C CA . PHE A 1 520 ? -18.141 27.297 22.625 1 77.56 520 PHE A CA 1
ATOM 4166 C C . PHE A 1 520 ? -18.375 27.906 24 1 77.56 520 PHE A C 1
ATOM 4168 O O . PHE A 1 520 ? -17.641 28.797 24.422 1 77.56 520 PHE A O 1
ATOM 4175 N N . LYS A 1 521 ? -19.344 27.391 24.672 1 78.38 521 LYS A N 1
ATOM 4176 C CA . LYS A 1 521 ? -19.609 27.875 26.016 1 78.38 521 LYS A CA 1
ATOM 4177 C C . LYS A 1 521 ? -18.469 27.531 26.969 1 78.38 521 LYS A C 1
ATOM 4179 O O . LYS A 1 521 ? -18.094 28.328 27.812 1 78.38 521 LYS A O 1
ATOM 4184 N N . TRP A 1 522 ? -18.047 26.359 26.781 1 81.44 522 TRP A N 1
ATOM 4185 C CA . TRP A 1 522 ? -16.922 25.922 27.609 1 81.44 522 TRP A CA 1
ATOM 4186 C C . TRP A 1 522 ? -15.688 26.766 27.328 1 81.44 522 TRP A C 1
ATOM 4188 O O . TRP A 1 522 ? -14.961 27.125 28.25 1 81.44 522 TRP A O 1
ATOM 4198 N N . LEU A 1 523 ? -15.391 27.047 26.109 1 77.69 523 LEU A N 1
ATOM 4199 C CA . LEU A 1 523 ? -14.234 27.844 25.719 1 77.69 523 LEU A CA 1
ATOM 4200 C C . LEU A 1 523 ? -14.344 29.266 26.25 1 77.69 523 LEU A C 1
ATOM 4202 O O . LEU A 1 523 ? -13.352 29.859 26.672 1 77.69 523 LEU A O 1
ATOM 4206 N N . ALA A 1 524 ? -15.547 29.781 26.203 1 72 524 ALA A N 1
ATOM 4207 C CA . ALA A 1 524 ? -15.789 31.125 26.719 1 72 524 ALA A CA 1
ATOM 4208 C C . ALA A 1 524 ? -15.523 31.203 28.219 1 72 524 ALA A C 1
ATOM 4210 O O . ALA A 1 524 ? -14.914 32.156 28.703 1 72 524 ALA A O 1
ATOM 4211 N N . LYS A 1 525 ? -15.906 30.188 28.844 1 76.19 525 LYS A N 1
ATOM 4212 C CA . LYS A 1 525 ? -15.688 30.141 30.297 1 76.19 525 LYS A CA 1
ATOM 4213 C C . LYS A 1 525 ? -14.211 29.969 30.625 1 76.19 525 LYS A C 1
ATOM 4215 O O . LYS A 1 525 ? -13.695 30.578 31.562 1 76.19 525 LYS A O 1
ATOM 4220 N N . ALA A 1 526 ? -13.586 29.141 29.891 1 75.12 526 ALA A N 1
ATOM 4221 C CA . ALA A 1 526 ? -12.164 28.891 30.094 1 75.12 526 ALA A CA 1
ATOM 4222 C C . ALA A 1 526 ? -11.336 30.156 29.844 1 75.12 526 ALA A C 1
ATOM 4224 O O . ALA A 1 526 ? -10.383 30.438 30.578 1 75.12 526 ALA A O 1
ATOM 4225 N N . LYS A 1 527 ? -11.609 30.828 28.891 1 69.88 527 LYS A N 1
ATOM 4226 C CA . LYS A 1 527 ? -10.906 32.062 28.562 1 69.88 527 LYS A CA 1
ATOM 4227 C C . LYS A 1 527 ? -11.156 33.125 29.625 1 69.88 527 LYS A C 1
ATOM 4229 O O . LYS A 1 527 ? -10.234 33.875 30 1 69.88 527 LYS A O 1
ATOM 4234 N N . ALA A 1 528 ? -12.406 33.25 30.078 1 66.56 528 ALA A N 1
ATOM 4235 C CA . ALA A 1 528 ? -12.75 34.188 31.141 1 66.56 528 ALA A CA 1
ATOM 4236 C C . ALA A 1 528 ? -11.961 33.906 32.406 1 66.56 528 ALA A C 1
ATOM 4238 O O . ALA A 1 528 ? -11.484 34.844 33.094 1 66.56 528 ALA A O 1
ATOM 4239 N N . LYS A 1 529 ? -11.891 32.719 32.594 1 72.81 529 LYS A N 1
ATOM 4240 C CA . LYS A 1 529 ? -11.133 32.312 33.781 1 72.81 529 LYS A CA 1
ATOM 4241 C C . LYS A 1 529 ? -9.656 32.625 33.625 1 72.81 529 LYS A C 1
ATOM 4243 O O . LYS A 1 529 ? -9.008 33.094 34.562 1 72.81 529 LYS A O 1
ATOM 4248 N N . LYS A 1 530 ? -9.125 32.406 32.469 1 71.56 530 LYS A N 1
ATOM 4249 C CA . LYS A 1 530 ? -7.715 32.688 32.219 1 71.56 530 LYS A CA 1
ATOM 4250 C C . LYS A 1 530 ? -7.438 34.188 32.281 1 71.56 530 LYS A C 1
ATOM 4252 O O . LYS A 1 530 ? -6.406 34.594 32.812 1 71.56 530 LYS A O 1
ATOM 4257 N N . GLU A 1 531 ? -8.273 35.031 31.781 1 67.75 531 GLU A N 1
ATOM 4258 C CA . GLU A 1 531 ? -8.141 36.5 31.844 1 67.75 531 GLU A CA 1
ATOM 4259 C C . GLU A 1 531 ? -8.273 37 33.281 1 67.75 531 GLU A C 1
ATOM 4261 O O . GLU A 1 531 ? -7.559 37.906 33.688 1 67.75 531 GLU A O 1
ATOM 4266 N N . ALA A 1 532 ? -9.141 36.406 34 1 66.38 532 ALA A N 1
ATOM 4267 C CA . ALA A 1 532 ? -9.312 36.781 35.375 1 66.38 532 ALA A CA 1
ATOM 4268 C C . ALA A 1 532 ? -8.062 36.438 36.188 1 66.38 532 ALA A C 1
ATOM 4270 O O . ALA A 1 532 ? -7.641 37.219 37.031 1 66.38 532 ALA A O 1
ATOM 4271 N N . LYS A 1 533 ? -7.578 35.312 35.875 1 68.88 533 LYS A N 1
ATOM 4272 C CA . LYS A 1 533 ? -6.359 34.906 36.562 1 68.88 533 LYS A CA 1
ATOM 4273 C C . LYS A 1 533 ? -5.195 35.844 36.188 1 68.88 533 LYS A C 1
ATOM 4275 O O . LYS A 1 533 ? -4.387 36.188 37.031 1 68.88 533 LYS A O 1
ATOM 4280 N N . ALA A 1 534 ? -5.016 36.188 34.938 1 66.38 534 ALA A N 1
ATOM 4281 C CA . ALA A 1 534 ? -3.959 37.062 34.469 1 66.38 534 ALA A CA 1
ATOM 4282 C C . ALA A 1 534 ? -4.105 38.469 35.094 1 66.38 534 ALA A C 1
ATOM 4284 O O . ALA A 1 534 ? -3.109 39.062 35.469 1 66.38 534 ALA A O 1
ATOM 4285 N N . LYS A 1 535 ? -5.238 39.062 35.25 1 63.97 535 LYS A N 1
ATOM 4286 C CA . LYS A 1 535 ? -5.504 40.344 35.906 1 63.97 535 LYS A CA 1
ATOM 4287 C C . LYS A 1 535 ? -5.203 40.281 37.406 1 63.97 535 LYS A C 1
ATOM 4289 O O . LYS A 1 535 ? -4.645 41.219 37.969 1 63.97 535 LYS A O 1
ATOM 4294 N N . ALA A 1 536 ? -5.594 39.156 37.875 1 70.56 536 ALA A N 1
ATOM 4295 C CA . ALA A 1 536 ? -5.328 38.969 39.281 1 70.56 536 ALA A CA 1
ATOM 4296 C C . ALA A 1 536 ? -3.828 38.906 39.562 1 70.56 536 ALA A C 1
ATOM 4298 O O . ALA A 1 536 ? -3.355 39.438 40.562 1 70.56 536 ALA A O 1
ATOM 4299 N N . GLU A 1 537 ? -3.139 38.281 38.75 1 63.91 537 GLU A N 1
ATOM 4300 C CA . GLU A 1 537 ? -1.695 38.156 38.938 1 63.91 537 GLU A CA 1
ATOM 4301 C C . GLU A 1 537 ? -1.005 39.5 38.688 1 63.91 537 GLU A C 1
ATOM 4303 O O . GLU A 1 537 ? 0.022 39.812 39.312 1 63.91 537 GLU A O 1
ATOM 4308 N N . LYS A 1 538 ? -1.454 40.406 37.875 1 64.75 538 LYS A N 1
ATOM 4309 C CA . LYS A 1 538 ? -0.908 41.75 37.656 1 64.75 538 LYS A CA 1
ATOM 4310 C C . LYS A 1 538 ? -1.212 42.656 38.844 1 64.75 538 LYS A C 1
ATOM 4312 O O . LYS A 1 538 ? -0.443 43.562 39.156 1 64.75 538 LYS A O 1
ATOM 4317 N N . LEU A 1 539 ? -2.246 42.438 39.469 1 63.06 539 LEU A N 1
ATOM 4318 C CA . LEU A 1 539 ? -2.59 43.25 40.625 1 63.06 539 LEU A CA 1
ATOM 4319 C C . LEU A 1 539 ? -1.794 42.812 41.844 1 63.06 539 LEU A C 1
ATOM 4321 O O . LEU A 1 539 ? -1.673 43.594 42.812 1 63.06 539 LEU A O 1
ATOM 4325 N N . LYS A 1 540 ? -1.115 41.781 41.719 1 56.47 540 LYS A N 1
ATOM 4326 C CA . LYS A 1 540 ? -0.244 41.438 42.844 1 56.47 540 LYS A CA 1
ATOM 4327 C C . LYS A 1 540 ? 1.193 41.875 42.594 1 56.47 540 LYS A C 1
ATOM 4329 O O . LYS A 1 540 ? 1.698 41.719 41.469 1 56.47 540 LYS A O 1
ATOM 4334 N N . MET B 1 1 ? 19.859 -16.266 61.344 1 18.62 1 MET B N 1
ATOM 4335 C CA . MET B 1 1 ? 19.578 -15.352 62.438 1 18.62 1 MET B CA 1
ATOM 4336 C C . MET B 1 1 ? 19.797 -13.906 62 1 18.62 1 MET B C 1
ATOM 4338 O O . MET B 1 1 ? 19.344 -12.977 62.688 1 18.62 1 MET B O 1
ATOM 4342 N N . THR B 1 2 ? 20.922 -13.594 61.156 1 22.28 2 THR B N 1
ATOM 4343 C CA . THR B 1 2 ? 21.516 -12.266 61.312 1 22.28 2 THR B CA 1
ATOM 4344 C C . THR B 1 2 ? 20.547 -11.188 60.844 1 22.28 2 THR B C 1
ATOM 4346 O O . THR B 1 2 ? 19.766 -11.414 59.906 1 22.28 2 THR B O 1
ATOM 4349 N N . GLU B 1 3 ? 20.453 -10.008 61.5 1 24.12 3 GLU B N 1
ATOM 4350 C CA . GLU B 1 3 ? 19.656 -8.82 61.781 1 24.12 3 GLU B CA 1
ATOM 4351 C C . GLU B 1 3 ? 19.578 -7.895 60.562 1 24.12 3 GLU B C 1
ATOM 4353 O O . GLU B 1 3 ? 20.594 -7.68 59.906 1 24.12 3 GLU B O 1
ATOM 4358 N N . PRO B 1 4 ? 18.328 -7.555 59.938 1 26.39 4 PRO B N 1
ATOM 4359 C CA . PRO B 1 4 ? 17.766 -6.844 58.781 1 26.39 4 PRO B CA 1
ATOM 4360 C C . PRO B 1 4 ? 18.062 -5.348 58.812 1 26.39 4 PRO B C 1
ATOM 4362 O O . PRO B 1 4 ? 17.406 -4.574 58.094 1 26.39 4 PRO B O 1
ATOM 4365 N N . HIS B 1 5 ? 18.984 -4.871 59.688 1 22.7 5 HIS B N 1
ATOM 4366 C CA . HIS B 1 5 ? 18.938 -3.506 60.188 1 22.7 5 HIS B CA 1
ATOM 4367 C C . HIS B 1 5 ? 19.172 -2.492 59.062 1 22.7 5 HIS B C 1
ATOM 4369 O O . HIS B 1 5 ? 18.625 -1.383 59.125 1 22.7 5 HIS B O 1
ATOM 4375 N N . ARG B 1 6 ? 20.234 -2.521 58.219 1 23.7 6 ARG B N 1
ATOM 4376 C CA . ARG B 1 6 ? 21.031 -1.334 57.906 1 23.7 6 ARG B CA 1
ATOM 4377 C C . ARG B 1 6 ? 20.375 -0.497 56.812 1 23.7 6 ARG B C 1
ATOM 4379 O O . ARG B 1 6 ? 20.969 0.459 56.312 1 23.7 6 ARG B O 1
ATOM 4386 N N . LEU B 1 7 ? 19.234 -0.935 56.156 1 21.06 7 LEU B N 1
ATOM 4387 C CA . LEU B 1 7 ? 18.984 -0.378 54.844 1 21.06 7 LEU B CA 1
ATOM 4388 C C . LEU B 1 7 ? 18.438 1.041 54.938 1 21.06 7 LEU B C 1
ATOM 4390 O O . LEU B 1 7 ? 18.031 1.622 53.938 1 21.06 7 LEU B O 1
ATOM 4394 N N . ARG B 1 8 ? 18.234 1.605 56.188 1 23.2 8 ARG B N 1
ATOM 4395 C CA . ARG B 1 8 ? 17.406 2.803 56.344 1 23.2 8 ARG B CA 1
ATOM 4396 C C . ARG B 1 8 ? 18.109 4.023 55.75 1 23.2 8 ARG B C 1
ATOM 4398 O O . ARG B 1 8 ? 17.453 4.984 55.344 1 23.2 8 ARG B O 1
ATOM 4405 N N . LYS B 1 9 ? 19.406 4.23 56.031 1 24.08 9 LYS B N 1
ATOM 4406 C CA . LYS B 1 9 ? 19.938 5.578 56.219 1 24.08 9 LYS B CA 1
ATOM 4407 C C . LYS B 1 9 ? 20.016 6.332 54.875 1 24.08 9 LYS B C 1
ATOM 4409 O O . LYS B 1 9 ? 20.172 7.555 54.875 1 24.08 9 LYS B O 1
ATOM 4414 N N . THR B 1 10 ? 20.312 5.664 53.812 1 21.94 10 THR B N 1
ATOM 4415 C CA . THR B 1 10 ? 21 6.461 52.812 1 21.94 10 THR B CA 1
ATOM 4416 C C . THR B 1 10 ? 20.031 7.406 52.094 1 21.94 10 THR B C 1
ATOM 4418 O O . THR B 1 10 ? 20.406 8.07 51.125 1 21.94 10 THR B O 1
ATOM 4421 N N . PHE B 1 11 ? 18.688 7.434 52.438 1 22.78 11 PHE B N 1
ATOM 4422 C CA . PHE B 1 11 ? 17.734 8.195 51.656 1 22.78 11 PHE B CA 1
ATOM 4423 C C . PHE B 1 11 ? 17.844 9.688 51.938 1 22.78 11 PHE B C 1
ATOM 4425 O O . PHE B 1 11 ? 17.047 10.484 51.438 1 22.78 11 PHE B O 1
ATOM 4432 N N . GLN B 1 12 ? 18.547 10.125 53 1 21.22 12 GLN B N 1
ATOM 4433 C CA . GLN B 1 12 ? 18.312 11.477 53.5 1 21.22 12 GLN B CA 1
ATOM 4434 C C . GLN B 1 12 ? 18.828 12.523 52.5 1 21.22 12 GLN B C 1
ATOM 4436 O O . GLN B 1 12 ? 18.469 13.695 52.594 1 21.22 12 GLN B O 1
ATOM 4441 N N . CYS B 1 13 ? 19.938 12.352 51.875 1 21.78 13 CYS B N 1
ATOM 4442 C CA . CYS B 1 13 ? 20.766 13.492 51.5 1 21.78 13 CYS B CA 1
ATOM 4443 C C . CYS B 1 13 ? 20.141 14.266 50.344 1 21.78 13 CYS B C 1
ATOM 4445 O O . CYS B 1 13 ? 20.641 15.328 49.969 1 21.78 13 CYS B O 1
ATOM 4447 N N . CYS B 1 14 ? 19.344 13.672 49.438 1 22.2 14 CYS B N 1
ATOM 4448 C CA . CYS B 1 14 ? 19.156 14.359 48.156 1 22.2 14 CYS B CA 1
ATOM 4449 C C . CYS B 1 14 ? 18.203 15.539 48.312 1 22.2 14 CYS B C 1
ATOM 4451 O O . CYS B 1 14 ? 17.766 16.125 47.312 1 22.2 14 CYS B O 1
ATOM 4453 N N . SER B 1 15 ? 17.734 15.883 49.531 1 23.67 15 SER B N 1
ATOM 4454 C CA . SER B 1 15 ? 16.703 16.906 49.656 1 23.67 15 SER B CA 1
ATOM 4455 C C . SER B 1 15 ? 17.281 18.297 49.375 1 23.67 15 SER B C 1
ATOM 4457 O O . SER B 1 15 ? 16.531 19.234 49.094 1 23.67 15 SER B O 1
ATOM 4459 N N . GLY B 1 16 ? 18.531 18.531 49.781 1 22.7 16 GLY B N 1
ATOM 4460 C CA . GLY B 1 16 ? 18.953 19.906 50.031 1 22.7 16 GLY B CA 1
ATOM 4461 C C . GLY B 1 16 ? 19.094 20.734 48.781 1 22.7 16 GLY B C 1
ATOM 4462 O O . GLY B 1 16 ? 19.391 21.938 48.844 1 22.7 16 GLY B O 1
ATOM 4463 N N . PHE B 1 17 ? 19.453 20.172 47.719 1 23.42 17 PHE B N 1
ATOM 4464 C CA . PHE B 1 17 ? 20.141 21 46.75 1 23.42 17 PHE B CA 1
ATOM 4465 C C . PHE B 1 17 ? 19.219 22.062 46.156 1 23.42 17 PHE B C 1
ATOM 4467 O O . PHE B 1 17 ? 19.672 23.047 45.562 1 23.42 17 PHE B O 1
ATOM 4474 N N . PHE B 1 18 ? 17.922 21.844 46 1 24.62 18 PHE B N 1
ATOM 4475 C CA . PHE B 1 18 ? 17.156 22.75 45.125 1 24.62 18 PHE B CA 1
ATOM 4476 C C . PHE B 1 18 ? 16.75 24 45.906 1 24.62 18 PHE B C 1
ATOM 4478 O O . PHE B 1 18 ? 15.945 24.797 45.406 1 24.62 18 PHE B O 1
ATOM 4485 N N . SER B 1 19 ? 17.062 24.141 47.156 1 24.14 19 SER B N 1
ATOM 4486 C CA . SER B 1 19 ? 16.438 25.266 47.844 1 24.14 19 SER B CA 1
ATOM 4487 C C . SER B 1 19 ? 17.109 26.578 47.438 1 24.14 19 SER B C 1
ATOM 4489 O O . SER B 1 19 ? 17.047 27.562 48.188 1 24.14 19 SER B O 1
ATOM 4491 N N . ALA B 1 20 ? 17.938 26.75 46.469 1 24.14 20 ALA B N 1
ATOM 4492 C CA . ALA B 1 20 ? 18.562 28.062 46.469 1 24.14 20 ALA B CA 1
ATOM 4493 C C . ALA B 1 20 ? 17.531 29.156 46.188 1 24.14 20 ALA B C 1
ATOM 4495 O O . ALA B 1 20 ? 16.812 29.109 45.188 1 24.14 20 ALA B O 1
ATOM 4496 N N . LYS B 1 21 ? 17.141 29.906 47.156 1 29.89 21 LYS B N 1
ATOM 4497 C CA . LYS B 1 21 ? 16.391 31.156 47.219 1 29.89 21 LYS B CA 1
ATOM 4498 C C . LYS B 1 21 ? 17.016 32.219 46.344 1 29.89 21 LYS B C 1
ATOM 4500 O O . LYS B 1 21 ? 17.906 32.938 46.75 1 29.89 21 LYS B O 1
ATOM 4505 N N . SER B 1 22 ? 17.531 31.938 45.156 1 25.45 22 SER B N 1
ATOM 4506 C CA . SER B 1 22 ? 18.188 33.062 44.5 1 25.45 22 SER B CA 1
ATOM 4507 C C . SER B 1 22 ? 17.25 34.25 44.375 1 25.45 22 SER B C 1
ATOM 4509 O O . SER B 1 22 ? 16.062 34.094 44.125 1 25.45 22 SER B O 1
ATOM 4511 N N . ARG B 1 23 ? 17.562 35.406 44.938 1 29.09 23 ARG B N 1
ATOM 4512 C CA . ARG B 1 23 ? 17.109 36.781 44.812 1 29.09 23 ARG B CA 1
ATOM 4513 C C . ARG B 1 23 ? 16.984 37.188 43.344 1 29.09 23 ARG B C 1
ATOM 4515 O O . ARG B 1 23 ? 17.969 37.562 42.719 1 29.09 23 ARG B O 1
ATOM 4522 N N . GLN B 1 24 ? 16.391 36.375 42.531 1 28.17 24 GLN B N 1
ATOM 4523 C CA . GLN B 1 24 ? 16.281 36.625 41.094 1 28.17 24 GLN B CA 1
ATOM 4524 C C . GLN B 1 24 ? 15.609 37.969 40.812 1 28.17 24 GLN B C 1
ATOM 4526 O O . GLN B 1 24 ? 14.5 38.219 41.312 1 28.17 24 GLN B O 1
ATOM 4531 N N . GLU B 1 25 ? 16.438 39.031 40.531 1 28.38 25 GLU B N 1
ATOM 4532 C CA . GLU B 1 25 ? 16.125 40.375 40.094 1 28.38 25 GLU B CA 1
ATOM 4533 C C . GLU B 1 25 ? 14.992 40.375 39.062 1 28.38 25 GLU B C 1
ATOM 4535 O O . GLU B 1 25 ? 14.82 39.406 38.312 1 28.38 25 GLU B O 1
ATOM 4540 N N . GLU B 1 26 ? 13.977 41.312 39.156 1 31.33 26 GLU B N 1
ATOM 4541 C CA . GLU B 1 26 ? 12.719 41.625 38.469 1 31.33 26 GLU B CA 1
ATOM 4542 C C . GLU B 1 26 ? 12.875 41.594 36.969 1 31.33 26 GLU B C 1
ATOM 4544 O O . GLU B 1 26 ? 11.883 41.531 36.219 1 31.33 26 GLU B O 1
ATOM 4549 N N . GLY B 1 27 ? 14.125 41.969 36.438 1 32.38 27 GLY B N 1
ATOM 4550 C CA . GLY B 1 27 ? 14.242 42.125 35 1 32.38 27 GLY B CA 1
ATOM 4551 C C . GLY B 1 27 ? 14.047 40.812 34.25 1 32.38 27 GLY B C 1
ATOM 4552 O O . GLY B 1 27 ? 14.055 40.812 33.031 1 32.38 27 GLY B O 1
ATOM 4553 N N . ASP B 1 28 ? 14.289 39.688 34.812 1 34.72 28 ASP B N 1
ATOM 4554 C CA . ASP B 1 28 ? 14.438 38.406 34.188 1 34.72 28 ASP B CA 1
ATOM 4555 C C . ASP B 1 28 ? 13.07 37.812 33.812 1 34.72 28 ASP B C 1
ATOM 4557 O O . ASP B 1 28 ? 12.984 36.688 33.312 1 34.72 28 ASP B O 1
ATOM 4561 N N . ASP B 1 29 ? 12.047 38.281 34.375 1 36.69 29 ASP B N 1
ATOM 4562 C CA . ASP B 1 29 ? 10.711 37.719 34.156 1 36.69 29 ASP B CA 1
ATOM 4563 C C . ASP B 1 29 ? 10.242 37.969 32.719 1 36.69 29 ASP B C 1
ATOM 4565 O O . ASP B 1 29 ? 9.406 37.219 32.219 1 36.69 29 ASP B O 1
ATOM 4569 N N . ASP B 1 30 ? 10.734 39 32.094 1 36.88 30 ASP B N 1
ATOM 4570 C CA . ASP B 1 30 ? 10.258 39.312 30.766 1 36.88 30 ASP B CA 1
ATOM 4571 C C . ASP B 1 30 ? 10.719 38.281 29.734 1 36.88 30 ASP B C 1
ATOM 4573 O O . ASP B 1 30 ? 10.055 38.062 28.719 1 36.88 30 ASP B O 1
ATOM 4577 N N . SER B 1 31 ? 11.93 37.812 30 1 38.56 31 SER B N 1
ATOM 4578 C CA . SER B 1 31 ? 12.461 36.875 29.031 1 38.56 31 SER B CA 1
ATOM 4579 C C . SER B 1 31 ? 11.672 35.562 29.047 1 38.56 31 SER B C 1
ATOM 4581 O O . SER B 1 31 ? 11.477 34.938 28 1 38.56 31 SER B O 1
ATOM 4583 N N . TYR B 1 32 ? 11.297 35.156 30.25 1 39.09 32 TYR B N 1
ATOM 4584 C CA . TYR B 1 32 ? 10.492 33.938 30.375 1 39.09 32 TYR B CA 1
ATOM 4585 C C . TYR B 1 32 ? 9.164 34.094 29.641 1 39.09 32 TYR B C 1
ATOM 4587 O O . TYR B 1 32 ? 8.68 33.156 29.016 1 39.09 32 TYR B O 1
ATOM 4595 N N . ASP B 1 33 ? 8.523 35.219 29.703 1 40.38 33 ASP B N 1
ATOM 4596 C CA . ASP B 1 33 ? 7.25 35.469 29.031 1 40.38 33 ASP B CA 1
ATOM 4597 C C . ASP B 1 33 ? 7.414 35.469 27.516 1 40.38 33 ASP B C 1
ATOM 4599 O O . ASP B 1 33 ? 6.504 35.031 26.797 1 40.38 33 ASP B O 1
ATOM 4603 N N . ALA B 1 34 ? 8.555 35.844 27.109 1 42.22 34 ALA B N 1
ATOM 4604 C CA . ALA B 1 34 ? 8.828 35.875 25.688 1 42.22 34 ALA B CA 1
ATOM 4605 C C . ALA B 1 34 ? 8.922 34.469 25.125 1 42.22 34 ALA B C 1
ATOM 4607 O O . ALA B 1 34 ? 8.516 34.219 23.984 1 42.22 34 ALA B O 1
ATOM 4608 N N . LEU B 1 35 ? 9.531 33.594 25.906 1 38.22 35 LEU B N 1
ATOM 4609 C CA . LEU B 1 35 ? 9.641 32.219 25.484 1 38.22 35 LEU B CA 1
ATOM 4610 C C . LEU B 1 35 ? 8.289 31.531 25.516 1 38.22 35 LEU B C 1
ATOM 4612 O O . LEU B 1 35 ? 8.023 30.625 24.734 1 38.22 35 LEU B O 1
ATOM 4616 N N . HIS B 1 36 ? 7.379 31.891 26.578 1 40.47 36 HIS B N 1
ATOM 4617 C CA . HIS B 1 36 ? 6.074 31.266 26.734 1 40.47 36 HIS B CA 1
ATOM 4618 C C . HIS B 1 36 ? 4.973 32.125 26.109 1 40.47 36 HIS B C 1
ATOM 4620 O O . HIS B 1 36 ? 4.977 33.344 26.234 1 40.47 36 HIS B O 1
ATOM 4626 N N . ASN B 1 37 ? 4.348 31.984 24.938 1 39.78 37 ASN B N 1
ATOM 4627 C CA . ASN B 1 37 ? 3.389 32.438 23.938 1 39.78 37 ASN B CA 1
ATOM 4628 C C . ASN B 1 37 ? 2.291 33.281 24.531 1 39.78 37 ASN B C 1
ATOM 4630 O O . ASN B 1 37 ? 1.151 33.281 24.062 1 39.78 37 ASN B O 1
ATOM 4634 N N . GLU B 1 38 ? 2.426 34.062 25.656 1 37.12 38 GLU B N 1
ATOM 4635 C CA . GLU B 1 38 ? 1.192 34.625 26.188 1 37.12 38 GLU B CA 1
ATOM 4636 C C . GLU B 1 38 ? 0.618 35.656 25.234 1 37.12 38 GLU B C 1
ATOM 4638 O O . GLU B 1 38 ? -0.601 35.781 25.094 1 37.12 38 GLU B O 1
ATOM 4643 N N . ASP B 1 39 ? 1.37 36.531 24.656 1 36.66 39 ASP B N 1
ATOM 4644 C CA . ASP B 1 39 ? 0.803 37.656 23.906 1 36.66 39 ASP B CA 1
ATOM 4645 C C . ASP B 1 39 ? 0.31 37.188 22.531 1 36.66 39 ASP B C 1
ATOM 4647 O O . ASP B 1 39 ? -0.589 37.812 21.953 1 36.66 39 ASP B O 1
ATOM 4651 N N . VAL B 1 40 ? 0.939 36.281 21.969 1 36.56 40 VAL B N 1
ATOM 4652 C CA . VAL B 1 40 ? 0.512 35.781 20.672 1 36.56 40 VAL B CA 1
ATOM 4653 C C . VAL B 1 40 ? -0.863 35.125 20.797 1 36.56 40 VAL B C 1
ATOM 4655 O O . VAL B 1 40 ? -1.671 35.156 19.875 1 36.56 40 VAL B O 1
ATOM 4658 N N . HIS B 1 41 ? -1.179 34.625 21.922 1 37.03 41 HIS B N 1
ATOM 4659 C CA . HIS B 1 41 ? -2.467 34 22.219 1 37.03 41 HIS B CA 1
ATOM 4660 C C . HIS B 1 41 ? -3.594 35.031 22.188 1 37.03 41 HIS B C 1
ATOM 4662 O O . HIS B 1 41 ? -4.711 34.719 21.766 1 37.03 41 HIS B O 1
ATOM 4668 N N . GLU B 1 42 ? -3.35 36.188 22.688 1 34.72 42 GLU B N 1
ATOM 4669 C CA . GLU B 1 42 ? -4.387 37.219 22.766 1 34.72 42 GLU B CA 1
ATOM 4670 C C . GLU B 1 42 ? -4.812 37.688 21.391 1 34.72 42 GLU B C 1
ATOM 4672 O O . GLU B 1 42 ? -5.992 37.969 21.156 1 34.72 42 GLU B O 1
ATOM 4677 N N . SER B 1 43 ? -3.867 37.938 20.531 1 34.78 43 SER B N 1
ATOM 4678 C CA . SER B 1 43 ? -4.168 38.562 19.25 1 34.78 43 SER B CA 1
ATOM 4679 C C . SER B 1 43 ? -4.766 37.531 18.281 1 34.78 43 SER B C 1
ATOM 4681 O O . SER B 1 43 ? -5.551 37.906 17.391 1 34.78 43 SER B O 1
ATOM 4683 N N . MET B 1 44 ? -4.227 36.438 18.297 1 34.47 44 MET B N 1
ATOM 4684 C CA . MET B 1 44 ? -4.707 35.469 17.312 1 34.47 44 MET B CA 1
ATOM 4685 C C . MET B 1 44 ? -6.18 35.156 17.531 1 34.47 44 MET B C 1
ATOM 4687 O O . MET B 1 44 ? -6.914 34.875 16.578 1 34.47 44 MET B O 1
ATOM 4691 N N . TYR B 1 45 ? -6.672 34.844 18.766 1 36.59 45 TYR B N 1
ATOM 4692 C CA . TYR B 1 45 ? -7.996 34.25 18.922 1 36.59 45 TYR B CA 1
ATOM 4693 C C . TYR B 1 45 ? -8.977 35.25 19.516 1 36.59 45 TYR B C 1
ATOM 4695 O O . TYR B 1 45 ? -8.977 35.5 20.719 1 36.59 45 TYR B O 1
ATOM 4703 N N . ALA B 1 46 ? -9.148 36.281 18.875 1 36.22 46 ALA B N 1
ATOM 4704 C CA . ALA B 1 46 ? -10.227 37.219 19.219 1 36.22 46 ALA B CA 1
ATOM 4705 C C . ALA B 1 46 ? -11.117 36.656 20.328 1 36.22 46 ALA B C 1
ATOM 4707 O O . ALA B 1 46 ? -12.344 36.656 20.203 1 36.22 46 ALA B O 1
ATOM 4708 N N . THR B 1 47 ? -10.602 35.875 21.156 1 41.06 47 THR B N 1
ATOM 4709 C CA . THR B 1 47 ? -11.344 35.219 22.234 1 41.06 47 THR B CA 1
ATOM 4710 C C . THR B 1 47 ? -12.062 36.281 23.078 1 41.06 47 THR B C 1
ATOM 4712 O O . THR B 1 47 ? -13.117 36 23.656 1 41.06 47 THR B O 1
ATOM 4715 N N . GLU B 1 48 ? -11.484 37.375 23.203 1 43.84 48 GLU B N 1
ATOM 4716 C CA . GLU B 1 48 ? -12.227 38.375 23.953 1 43.84 48 GLU B CA 1
ATOM 4717 C C . GLU B 1 48 ? -13.578 38.688 23.312 1 43.84 48 GLU B C 1
ATOM 4719 O O . GLU B 1 48 ? -14.586 38.812 24 1 43.84 48 GLU B O 1
ATOM 4724 N N . GLN B 1 49 ? -13.523 38.594 22.062 1 44 49 GLN B N 1
ATOM 4725 C CA . GLN B 1 49 ? -14.773 38.938 21.391 1 44 49 GLN B CA 1
ATOM 4726 C C . GLN B 1 49 ? -15.766 37.781 21.453 1 44 49 GLN B C 1
ATOM 4728 O O . GLN B 1 49 ? -16.969 38 21.578 1 44 49 GLN B O 1
ATOM 4733 N N . LEU B 1 50 ? -15.25 36.562 21.469 1 47.44 50 LEU B N 1
ATOM 4734 C CA . LEU B 1 50 ? -16.141 35.406 21.609 1 47.44 50 LEU B CA 1
ATOM 4735 C C . LEU B 1 50 ? -16.766 35.375 22.984 1 47.44 50 LEU B C 1
ATOM 4737 O O . LEU B 1 50 ? -17.969 35.094 23.125 1 47.44 50 LEU B O 1
ATOM 4741 N N . SER B 1 51 ? -15.992 35.625 24 1 45.25 51 SER B N 1
ATOM 4742 C CA . SER B 1 51 ? -16.516 35.656 25.359 1 45.25 51 SER B CA 1
ATOM 4743 C C . SER B 1 51 ? -17.562 36.75 25.547 1 45.25 51 SER B C 1
ATOM 4745 O O . SER B 1 51 ? -18.609 36.531 26.172 1 45.25 51 SER B O 1
ATOM 4747 N N . ARG B 1 52 ? -17.344 37.875 25.016 1 50.19 52 ARG B N 1
ATOM 4748 C CA . ARG B 1 52 ? -18.281 38.969 25.156 1 50.19 52 ARG B CA 1
ATOM 4749 C C . ARG B 1 52 ? -19.578 38.688 24.391 1 50.19 52 ARG B C 1
ATOM 4751 O O . ARG B 1 52 ? -20.672 39.031 24.859 1 50.19 52 ARG B O 1
ATOM 4758 N N . ALA B 1 53 ? -19.422 37.969 23.375 1 49.94 53 ALA B N 1
ATOM 4759 C CA . ALA B 1 53 ? -20.594 37.688 22.547 1 49.94 53 ALA B CA 1
ATOM 4760 C C . ALA B 1 53 ? -21.453 36.594 23.172 1 49.94 53 ALA B C 1
ATOM 4762 O O . ALA B 1 53 ? -22.688 36.594 23.016 1 49.94 53 ALA B O 1
ATOM 4763 N N . LEU B 1 54 ? -20.828 35.75 23.875 1 48 54 LEU B N 1
ATOM 4764 C CA . LEU B 1 54 ? -21.578 34.625 24.406 1 48 54 LEU B CA 1
ATOM 4765 C C . LEU B 1 54 ? -22.016 34.875 25.844 1 48 54 LEU B C 1
ATOM 4767 O O . LEU B 1 54 ? -22.938 34.25 26.359 1 48 54 LEU B O 1
ATOM 4771 N N . THR B 1 55 ? -21.219 35.719 26.672 1 43.16 55 THR B N 1
ATOM 4772 C CA . THR B 1 55 ? -21.562 35.969 28.062 1 43.16 55 THR B CA 1
ATOM 4773 C C . THR B 1 55 ? -22.453 37.219 28.203 1 43.16 55 THR B C 1
ATOM 4775 O O . THR B 1 55 ? -22.906 37.531 29.297 1 43.16 55 THR B O 1
ATOM 4778 N N . ASP B 1 56 ? -22.438 38.156 27.375 1 39.09 56 ASP B N 1
ATOM 4779 C CA . ASP B 1 56 ? -23.25 39.312 27.656 1 39.09 56 ASP B CA 1
ATOM 4780 C C . ASP B 1 56 ? -24.703 38.938 27.938 1 39.09 56 ASP B C 1
ATOM 4782 O O . ASP B 1 56 ? -25.422 38.562 27.016 1 39.09 56 ASP B O 1
ATOM 4786 N N . ARG B 1 57 ? -24.922 38.281 29.094 1 40.16 57 ARG B N 1
ATOM 4787 C CA . ARG B 1 57 ? -26.266 38.312 29.641 1 40.16 57 ARG B CA 1
ATOM 4788 C C . ARG B 1 57 ? -26.859 39.719 29.594 1 40.16 57 ARG B C 1
ATOM 4790 O O . ARG B 1 57 ? -26.172 40.688 29.875 1 40.16 57 ARG B O 1
ATOM 4797 N N . LYS B 1 58 ? -28.047 39.812 29.094 1 38.69 58 LYS B N 1
ATOM 4798 C CA . LYS B 1 58 ? -28.984 40.906 29.328 1 38.69 58 LYS B CA 1
ATOM 4799 C C . LYS B 1 58 ? -29.031 41.281 30.812 1 38.69 58 LYS B C 1
ATOM 4801 O O . LYS B 1 5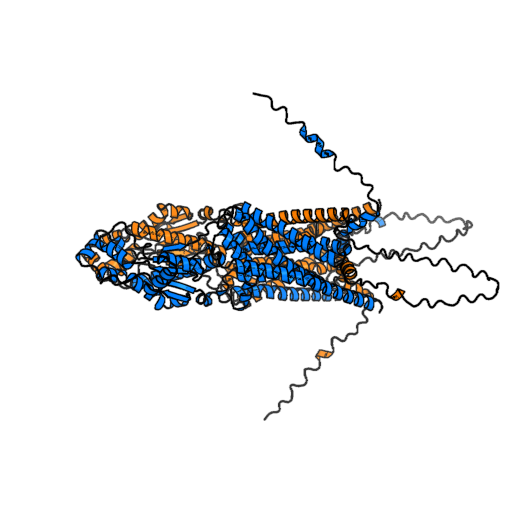8 ? -29.547 40.5 31.625 1 38.69 58 LYS B O 1
ATOM 4806 N N . LEU B 1 59 ? -28.078 41.781 31.469 1 31.06 59 LEU B N 1
ATOM 4807 C CA . LEU B 1 59 ? -28.547 42.594 32.562 1 31.06 59 LEU B CA 1
ATOM 4808 C C . LEU B 1 59 ? -29.75 43.438 32.156 1 31.06 59 LEU B C 1
ATOM 4810 O O . LEU B 1 59 ? -29.578 44.469 31.5 1 31.06 59 LEU B O 1
ATOM 4814 N N . ASP B 1 60 ? -30.75 42.875 31.547 1 25.91 60 ASP B N 1
ATOM 4815 C CA . ASP B 1 60 ? -32 43.594 31.422 1 25.91 60 ASP B CA 1
ATOM 4816 C C . ASP B 1 60 ? -32.25 44.5 32.625 1 25.91 60 ASP B C 1
ATOM 4818 O O . ASP B 1 60 ? -31.641 44.281 33.688 1 25.91 60 ASP B O 1
ATOM 4822 N N . GLU B 1 61 ? -33.469 45.156 32.594 1 29.86 61 GLU B N 1
ATOM 4823 C CA . GLU B 1 61 ? -34.312 46.219 33.031 1 29.86 61 GLU B CA 1
ATOM 4824 C C . GLU B 1 61 ? -34.75 46.031 34.5 1 29.86 61 GLU B C 1
ATOM 4826 O O . GLU B 1 61 ? -35.625 46.75 35 1 29.86 61 GLU B O 1
ATOM 4831 N N . GLU B 1 62 ? -34.438 44.812 35.094 1 30 62 GLU B N 1
ATOM 4832 C CA . GLU B 1 62 ? -35.312 44.812 36.219 1 30 62 GLU B CA 1
ATOM 4833 C C . GLU B 1 62 ? -35.062 45.969 37.188 1 30 62 GLU B C 1
ATOM 4835 O O . GLU B 1 62 ? -35.656 46.062 38.219 1 30 62 GLU B O 1
ATOM 4840 N N . GLU B 1 63 ? -33.844 46.438 37.031 1 29.98 63 GLU B N 1
ATOM 4841 C CA . GLU B 1 63 ? -33.781 47.344 38.188 1 29.98 63 GLU B CA 1
ATOM 4842 C C . GLU B 1 63 ? -34.812 48.469 38.094 1 29.98 63 GLU B C 1
ATOM 4844 O O . GLU B 1 63 ? -34.719 49.469 38.781 1 29.98 63 GLU B O 1
ATOM 4849 N N . ASP B 1 64 ? -35.594 48.375 36.875 1 27.19 64 ASP B N 1
ATOM 4850 C CA . ASP B 1 64 ? -36.25 49.656 36.844 1 27.19 64 ASP B CA 1
ATOM 4851 C C . ASP B 1 64 ? -37.125 49.844 38.094 1 27.19 64 ASP B C 1
ATOM 4853 O O . ASP B 1 64 ? -37.656 50.938 38.344 1 27.19 64 ASP B O 1
ATOM 4857 N N . ASP B 1 65 ? -37.812 48.656 38.438 1 29.16 65 ASP B N 1
ATOM 4858 C CA . ASP B 1 65 ? -39.125 49.031 38.938 1 29.16 65 ASP B CA 1
ATOM 4859 C C . ASP B 1 65 ? -39.031 49.656 40.312 1 29.16 65 ASP B C 1
ATOM 4861 O O . ASP B 1 65 ? -39.438 49.062 41.312 1 29.16 65 ASP B O 1
ATOM 4865 N N . GLU B 1 66 ? -37.844 49.875 40.812 1 26.62 66 GLU B N 1
ATOM 4866 C CA . GLU B 1 66 ? -38.062 50.312 42.188 1 26.62 66 GLU B CA 1
ATOM 4867 C C . GLU B 1 66 ? -39.094 51.438 42.25 1 26.62 66 GLU B C 1
ATOM 4869 O O . GLU B 1 66 ? -39.125 52.312 41.375 1 26.62 66 GLU B O 1
ATOM 4874 N N . ASP B 1 67 ? -40.094 51.188 43.094 1 26.27 67 ASP B N 1
ATOM 4875 C CA . ASP B 1 67 ? -41.344 51.844 43.531 1 26.27 67 ASP B CA 1
ATOM 4876 C C . ASP B 1 67 ? -41.094 53.344 43.781 1 26.27 67 ASP B C 1
ATOM 4878 O O . ASP B 1 67 ? -40.219 53.719 44.594 1 26.27 67 ASP B O 1
ATOM 4882 N N . GLU B 1 68 ? -41.188 54.094 42.688 1 27.55 68 GLU B N 1
ATOM 4883 C CA . GLU B 1 68 ? -41.25 55.562 42.781 1 27.55 68 GLU B CA 1
ATOM 4884 C C . GLU B 1 68 ? -42.219 56 43.844 1 27.55 68 GLU B C 1
ATOM 4886 O O . GLU B 1 68 ? -43.438 55.844 43.688 1 27.55 68 GLU B O 1
ATOM 4891 N N . THR B 1 69 ? -42 55.469 45.094 1 26.66 69 THR B N 1
ATOM 4892 C CA . THR B 1 69 ? -42.969 56 46.062 1 26.66 69 THR B CA 1
ATOM 4893 C C . THR B 1 69 ? -43.156 57.5 45.844 1 26.66 69 THR B C 1
ATOM 4895 O O . THR B 1 69 ? -42.188 58.219 45.625 1 26.66 69 THR B O 1
ATOM 4898 N N . PRO B 1 70 ? -44.438 57.875 45.5 1 26.44 70 PRO B N 1
ATOM 4899 C CA . PRO B 1 70 ? -44.875 59.219 45.156 1 26.44 70 PRO B CA 1
ATOM 4900 C C . PRO B 1 70 ? -44.469 60.25 46.219 1 26.44 70 PRO B C 1
ATOM 4902 O O . PRO B 1 70 ? -44.875 60.125 47.375 1 26.44 70 PRO B O 1
ATOM 4905 N N . GLU B 1 71 ? -43.188 60.438 46.469 1 24.62 71 GLU B N 1
ATOM 4906 C CA . GLU B 1 71 ? -42.906 61.406 47.531 1 24.62 71 GLU B CA 1
ATOM 4907 C C . GLU B 1 71 ? -43.75 62.688 47.344 1 24.62 71 GLU B C 1
ATOM 4909 O O . GLU B 1 71 ? -43.875 63.188 46.219 1 24.62 71 GLU B O 1
ATOM 4914 N N . VAL B 1 72 ? -44.719 62.781 48.25 1 26.73 72 VAL B N 1
ATOM 4915 C CA . VAL B 1 72 ? -45.688 63.844 48.5 1 26.73 72 VAL B CA 1
ATOM 4916 C C . VAL B 1 72 ? -44.938 65.188 48.469 1 26.73 72 VAL B C 1
ATOM 4918 O O . VAL B 1 72 ? -43.906 65.375 49.094 1 26.73 72 VAL B O 1
ATOM 4921 N N . TYR B 1 73 ? -45.156 66.062 47.375 1 26.03 73 TYR B N 1
ATOM 4922 C CA . TYR B 1 73 ? -44.75 67.375 46.969 1 26.03 73 TYR B CA 1
ATOM 4923 C C . TYR B 1 73 ? -44.938 68.375 48.062 1 26.03 73 TYR B C 1
ATOM 4925 O O . TYR B 1 73 ? -46.062 68.875 48.312 1 26.03 73 TYR B O 1
ATOM 4933 N N . THR B 1 74 ? -44.688 67.938 49.406 1 23.89 74 THR B N 1
ATOM 4934 C CA . THR B 1 74 ? -45.094 69.062 50.281 1 23.89 74 THR B CA 1
ATOM 4935 C C . THR B 1 74 ? -44.406 70.312 49.875 1 23.89 74 THR B C 1
ATOM 4937 O O . THR B 1 74 ? -43.25 70.312 49.406 1 23.89 74 THR B O 1
ATOM 4940 N N . GLY B 1 75 ? -45.125 71.5 49.75 1 22.58 75 GLY B N 1
ATOM 4941 C CA . GLY B 1 75 ? -45.094 72.875 49.188 1 22.58 75 GLY B CA 1
ATOM 4942 C C . GLY B 1 75 ? -43.938 73.688 49.719 1 22.58 75 GLY B C 1
ATOM 4943 O O . GLY B 1 75 ? -43.781 74.875 49.281 1 22.58 75 GLY B O 1
ATOM 4944 N N . THR B 1 76 ? -43.406 73.375 50.938 1 23.08 76 THR B N 1
ATOM 4945 C CA . THR B 1 76 ? -43.219 74.625 51.688 1 23.08 76 THR B CA 1
ATOM 4946 C C . THR B 1 76 ? -42.219 75.5 50.969 1 23.08 76 THR B C 1
ATOM 4948 O O . THR B 1 76 ? -41.5 75.062 50.062 1 23.08 76 THR B O 1
ATOM 4951 N N . SER B 1 77 ? -41.406 76.312 51.875 1 24.56 77 SER B N 1
ATOM 4952 C CA . SER B 1 77 ? -40.938 77.688 52.094 1 24.56 77 SER B CA 1
ATOM 4953 C C . SER B 1 77 ? -39.75 78 51.188 1 24.56 77 SER B C 1
ATOM 4955 O O . SER B 1 77 ? -39.031 77.125 50.75 1 24.56 77 SER B O 1
ATOM 4957 N N . ASP B 1 78 ? -39.406 79.312 50.938 1 25.34 78 ASP B N 1
ATOM 4958 C CA . ASP B 1 78 ? -38.844 80.312 50 1 25.34 78 ASP B CA 1
ATOM 4959 C C . ASP B 1 78 ? -37.312 80.188 50 1 25.34 78 ASP B C 1
ATOM 4961 O O . ASP B 1 78 ? -36.625 81.062 49.469 1 25.34 78 ASP B O 1
ATOM 4965 N N . GLU B 1 79 ? -36.719 79.312 50.812 1 24.86 79 GLU B N 1
ATOM 4966 C CA . GLU B 1 79 ? -35.344 79.688 51.156 1 24.86 79 GLU B CA 1
ATOM 4967 C C . GLU B 1 79 ? -34.5 79.875 49.906 1 24.86 79 GLU B C 1
ATOM 4969 O O . GLU B 1 79 ? -34.719 79.25 48.875 1 24.86 79 GLU B O 1
ATOM 4974 N N . GLN B 1 80 ? -33.656 80.938 49.969 1 27.31 80 GLN B N 1
ATOM 4975 C CA . GLN B 1 80 ? -32.781 81.688 49.094 1 27.31 80 GLN B CA 1
ATOM 4976 C C . GLN B 1 80 ? -31.766 80.812 48.406 1 27.31 80 GLN B C 1
ATOM 4978 O O . GLN B 1 80 ? -31.141 79.938 49.062 1 27.31 80 GLN B O 1
ATOM 4983 N N . GLN B 1 81 ? -31.922 80.562 47.219 1 27.12 81 GLN B N 1
ATOM 4984 C CA . GLN B 1 81 ? -31.375 79.625 46.219 1 27.12 81 GLN B CA 1
ATOM 4985 C C . GLN B 1 81 ? -29.859 79.812 46.062 1 27.12 81 GLN B C 1
ATOM 4987 O O . GLN B 1 81 ? -29.422 80.812 45.562 1 27.12 81 GLN B O 1
ATOM 4992 N N . GLN B 1 82 ? -29.125 79.75 47.281 1 26.09 82 GLN B N 1
ATOM 4993 C CA . GLN B 1 82 ? -27.688 79.938 47.125 1 26.09 82 GLN B CA 1
ATOM 4994 C C . GLN B 1 82 ? -27.156 79.125 45.906 1 26.09 82 GLN B C 1
ATOM 4996 O O . GLN B 1 82 ? -27.547 78 45.688 1 26.09 82 GLN B O 1
ATOM 5001 N N . GLN B 1 83 ? -26.625 79.875 44.938 1 26.3 83 GLN B N 1
ATOM 5002 C CA . GLN B 1 83 ? -26.094 79.562 43.625 1 26.3 83 GLN B CA 1
ATOM 5003 C C . GLN B 1 83 ? -25.031 78.438 43.719 1 26.3 83 GLN B C 1
ATOM 5005 O O . GLN B 1 83 ? -23.969 78.688 44.281 1 26.3 83 GLN B O 1
ATOM 5010 N N . GLN B 1 84 ? -25.328 77.312 44.312 1 29.16 84 GLN B N 1
ATOM 5011 C CA . GLN B 1 84 ? -24.281 76.312 44.406 1 29.16 84 GLN B CA 1
ATOM 5012 C C . GLN B 1 84 ? -23.547 76.125 43.094 1 29.16 84 GLN B C 1
ATOM 5014 O O . GLN B 1 84 ? -24.172 76.188 42.031 1 29.16 84 GLN B O 1
ATOM 5019 N N . PRO B 1 85 ? -22.219 76.5 43.094 1 32.75 85 PRO B N 1
ATOM 5020 C CA . PRO B 1 85 ? -21.406 76.5 41.875 1 32.75 85 PRO B CA 1
ATOM 5021 C C . PRO B 1 85 ? -21.641 75.188 41.062 1 32.75 85 PRO B C 1
ATOM 5023 O O . PRO B 1 85 ? -22.047 74.188 41.594 1 32.75 85 PRO B O 1
ATOM 5026 N N . ARG B 1 86 ? -21.953 75.438 39.781 1 33.88 86 ARG B N 1
ATOM 5027 C CA . ARG B 1 86 ? -22.25 74.438 38.75 1 33.88 86 ARG B CA 1
ATOM 5028 C C . ARG B 1 86 ? -21.312 73.25 38.844 1 33.88 86 ARG B C 1
ATOM 5030 O O . ARG B 1 86 ? -20.109 73.375 39.031 1 33.88 86 ARG B O 1
ATOM 5037 N N . PRO B 1 87 ? -21.766 72.188 39.594 1 34.72 87 PRO B N 1
ATOM 5038 C CA . PRO B 1 87 ? -20.844 71.062 39.656 1 34.72 87 PRO B CA 1
ATOM 5039 C C . PRO B 1 87 ? -20.078 70.875 38.344 1 34.72 87 PRO B C 1
ATOM 5041 O O . PRO B 1 87 ? -20.547 71.25 37.281 1 34.72 87 PRO B O 1
ATOM 5044 N N . PRO B 1 88 ? -18.734 70.938 38.344 1 35.47 88 PRO B N 1
ATOM 5045 C CA . PRO B 1 88 ? -17.969 70.812 37.125 1 35.47 88 PRO B CA 1
ATOM 5046 C C . PRO B 1 88 ? -18.562 69.812 36.125 1 35.47 88 PRO B C 1
ATOM 5048 O O . PRO B 1 88 ? -19.266 68.875 36.531 1 35.47 88 PRO B O 1
ATOM 5051 N N . PRO B 1 89 ? -18.906 70.312 34.906 1 31.7 89 PRO B N 1
ATOM 5052 C CA . PRO B 1 89 ? -19.531 69.375 33.938 1 31.7 89 PRO B CA 1
ATOM 5053 C C . PRO B 1 89 ? -18.984 67.938 34.031 1 31.7 89 PRO B C 1
ATOM 5055 O O . PRO B 1 89 ? -17.766 67.75 34.188 1 31.7 89 PRO B O 1
ATOM 5058 N N . THR B 1 90 ? -19.641 67.125 34.938 1 31.92 90 THR B N 1
ATOM 5059 C CA . THR B 1 90 ? -19.234 65.75 34.906 1 31.92 90 THR B CA 1
ATOM 5060 C C . THR B 1 90 ? -18.891 65.312 33.469 1 31.92 90 THR B C 1
ATOM 5062 O O . THR B 1 90 ? -19.688 65.5 32.562 1 31.92 90 THR B O 1
ATOM 5065 N N . ARG B 1 91 ? -17.609 65.562 33.125 1 31.53 91 ARG B N 1
ATOM 5066 C CA . ARG B 1 91 ? -17.219 64.938 31.875 1 31.53 91 ARG B CA 1
ATOM 5067 C C . ARG B 1 91 ? -17.938 63.625 31.672 1 31.53 91 ARG B C 1
ATOM 5069 O O . ARG B 1 91 ? -17.812 62.688 32.469 1 31.53 91 ARG B O 1
ATOM 5076 N N . ARG B 1 92 ? -19.203 63.844 31.234 1 33.69 92 ARG B N 1
ATOM 5077 C CA . ARG B 1 92 ? -19.812 62.625 30.719 1 33.69 92 ARG B CA 1
ATOM 5078 C C . ARG B 1 92 ? -18.781 61.719 30.062 1 33.69 92 ARG B C 1
ATOM 5080 O O . ARG B 1 92 ? -18.203 62.094 29.031 1 33.69 92 ARG B O 1
ATOM 5087 N N . ARG B 1 93 ? -17.984 61.188 30.875 1 33.53 93 ARG B N 1
ATOM 5088 C CA . ARG B 1 93 ? -17.359 60.062 30.203 1 33.53 93 ARG B CA 1
ATOM 5089 C C . ARG B 1 93 ? -18.344 59.344 29.297 1 33.53 93 ARG B C 1
ATOM 5091 O O . ARG B 1 93 ? -19.359 58.812 29.766 1 33.53 93 ARG B O 1
ATOM 5098 N N . SER B 1 94 ? -18.641 60.094 28.188 1 29.72 94 SER B N 1
ATOM 5099 C CA . SER B 1 94 ? -19.266 59.281 27.156 1 29.72 94 SER B CA 1
ATOM 5100 C C . SER B 1 94 ? -18.75 57.844 27.203 1 29.72 94 SER B C 1
ATOM 5102 O O . SER B 1 94 ? -17.578 57.594 26.891 1 29.72 94 SER B O 1
ATOM 5104 N N . SER B 1 95 ? -18.938 57.25 28.344 1 31.2 95 SER B N 1
ATOM 5105 C CA . SER B 1 95 ? -18.828 55.781 28.172 1 31.2 95 SER B CA 1
ATOM 5106 C C . SER B 1 95 ? -19.406 55.375 26.828 1 31.2 95 SER B C 1
ATOM 5108 O O . SER B 1 95 ? -20.625 55.25 26.656 1 31.2 95 SER B O 1
ATOM 5110 N N . VAL B 1 96 ? -19.031 56.031 25.75 1 31.94 96 VAL B N 1
ATOM 5111 C CA . VAL B 1 96 ? -19.266 55.312 24.5 1 31.94 96 VAL B CA 1
ATOM 5112 C C . VAL B 1 96 ? -19.094 53.812 24.703 1 31.94 96 VAL B C 1
ATOM 5114 O O . VAL B 1 96 ? -17.969 53.312 24.797 1 31.94 96 VAL B O 1
ATOM 5117 N N . SER B 1 97 ? -19.703 53.281 25.734 1 34 97 SER B N 1
ATOM 5118 C CA . SER B 1 97 ? -19.906 51.844 25.5 1 34 97 SER B CA 1
ATOM 5119 C C . SER B 1 97 ? -20.219 51.562 24.031 1 34 97 SER B C 1
ATOM 5121 O O . SER B 1 97 ? -21.312 51.906 23.562 1 34 97 SER B O 1
ATOM 5123 N N . SER B 1 98 ? -19.469 52 23.047 1 33.94 98 SER B N 1
ATOM 5124 C CA . SER B 1 98 ? -19.672 51.469 21.703 1 33.94 98 SER B CA 1
ATOM 5125 C C . SER B 1 98 ? -20.344 50.094 21.766 1 33.94 98 SER B C 1
ATOM 5127 O O . SER B 1 98 ? -19.703 49.094 22.109 1 33.94 98 SER B O 1
ATOM 5129 N N . SER B 1 99 ? -21.5 50.031 22.391 1 38.12 99 SER B N 1
ATOM 5130 C CA . SER B 1 99 ? -22.359 48.844 22.219 1 38.12 99 SER B CA 1
ATOM 5131 C C . SER B 1 99 ? -22.172 48.25 20.828 1 38.12 99 SER B C 1
ATOM 5133 O O . SER B 1 99 ? -22.516 48.844 19.828 1 38.12 99 SER B O 1
ATOM 5135 N N . ILE B 1 100 ? -21.062 47.688 20.516 1 45.84 100 ILE B N 1
ATOM 5136 C CA . ILE B 1 100 ? -20.922 46.875 19.312 1 45.84 100 ILE B CA 1
ATOM 5137 C C . ILE B 1 100 ? -22.25 46.219 18.953 1 45.84 100 ILE B C 1
ATOM 5139 O O . ILE B 1 100 ? -22.75 45.375 19.688 1 45.84 100 ILE B O 1
ATOM 5143 N N . GLN B 1 101 ? -23.203 47 18.453 1 49.75 101 GLN B N 1
ATOM 5144 C CA . GLN B 1 101 ? -24.469 46.5 17.922 1 49.75 101 GLN B CA 1
ATOM 5145 C C . GLN B 1 101 ? -24.297 45.188 17.172 1 49.75 101 GLN B C 1
ATOM 5147 O O . GLN B 1 101 ? -23.531 45.125 16.219 1 49.75 101 GLN B O 1
ATOM 5152 N N . LYS B 1 102 ? -24.5 44.125 17.891 1 62.22 102 LYS B N 1
ATOM 5153 C CA . LYS B 1 102 ? -24.5 42.781 17.297 1 62.22 102 LYS B CA 1
ATOM 5154 C C . LYS B 1 102 ? -25.578 42.656 16.234 1 62.22 102 LYS B C 1
ATOM 5156 O O . LYS B 1 102 ? -26.703 43.125 16.422 1 62.22 102 LYS B O 1
ATOM 5161 N N . TYR B 1 103 ? -25.203 42.562 14.992 1 62.12 103 TYR B N 1
ATOM 5162 C CA . TYR B 1 103 ? -26.078 42.469 13.836 1 62.12 103 TYR B CA 1
ATOM 5163 C C . TYR B 1 103 ? -26.562 41.062 13.625 1 62.12 103 TYR B C 1
ATOM 5165 O O . TYR B 1 103 ? -25.984 40.094 14.156 1 62.12 103 TYR B O 1
ATOM 5173 N N . LYS B 1 104 ? -27.828 41.031 13.156 1 65.56 104 LYS B N 1
ATOM 5174 C CA . LYS B 1 104 ? -28.25 39.75 12.555 1 65.56 104 LYS B CA 1
ATOM 5175 C C . LYS B 1 104 ? -27.547 39.531 11.227 1 65.56 104 LYS B C 1
ATOM 5177 O O . LYS B 1 104 ? -27.203 40.469 10.516 1 65.56 104 LYS B O 1
ATOM 5182 N N . PHE B 1 105 ? -27.141 38.406 10.859 1 66.75 105 PHE B N 1
ATOM 5183 C CA . PHE B 1 105 ? -26.344 38.062 9.695 1 66.75 105 PHE B CA 1
ATOM 5184 C C . PHE B 1 105 ? -26.984 38.594 8.422 1 66.75 105 PHE B C 1
ATOM 5186 O O . PHE B 1 105 ? -26.297 39.062 7.52 1 66.75 105 PHE B O 1
ATOM 5193 N N . TRP B 1 106 ? -28.312 38.719 8.398 1 67.38 106 TRP B N 1
ATOM 5194 C CA . TRP B 1 106 ? -29 39.125 7.184 1 67.38 106 TRP B CA 1
ATOM 5195 C C . TRP B 1 106 ? -29.438 40.594 7.289 1 67.38 106 TRP B C 1
ATOM 5197 O O . TRP B 1 106 ? -30.234 41.062 6.484 1 67.38 106 TRP B O 1
ATOM 5207 N N . ASP B 1 107 ? -28.844 41.25 8.273 1 67.25 107 ASP B N 1
ATOM 5208 C CA . ASP B 1 107 ? -29.188 42.656 8.414 1 67.25 107 ASP B CA 1
ATOM 5209 C C . ASP B 1 107 ? -28.578 43.5 7.285 1 67.25 107 ASP B C 1
ATOM 5211 O O . ASP B 1 107 ? -27.516 43.156 6.766 1 67.25 107 ASP B O 1
ATOM 5215 N N . LYS B 1 108 ? -29.281 44.469 6.715 1 67.94 108 LYS B N 1
ATOM 5216 C CA . LYS B 1 108 ? -28.906 45.312 5.59 1 67.94 108 LYS B CA 1
ATOM 5217 C C . LYS B 1 108 ? -27.578 46 5.855 1 67.94 108 LYS B C 1
ATOM 5219 O O . LYS B 1 108 ? -26.781 46.219 4.934 1 67.94 108 LYS B O 1
ATOM 5224 N N . ASP B 1 109 ? -27.297 46.312 7.117 1 65.69 109 ASP B N 1
ATOM 5225 C CA . ASP B 1 109 ? -26.062 47 7.438 1 65.69 109 ASP B CA 1
ATOM 5226 C C . ASP B 1 109 ? -24.859 46.094 7.391 1 65.69 109 ASP B C 1
ATOM 5228 O O . ASP B 1 109 ? -23.719 46.531 7.297 1 65.69 109 ASP B O 1
ATOM 5232 N N . PHE B 1 110 ? -25.203 44.844 7.273 1 74.12 110 PHE B N 1
ATOM 5233 C CA . PHE B 1 110 ? -24.125 43.844 7.297 1 74.12 110 PHE B CA 1
ATOM 5234 C C . PHE B 1 110 ? -23.797 43.375 5.887 1 74.12 110 PHE B C 1
ATOM 5236 O O . PHE B 1 110 ? -22.969 42.5 5.703 1 74.12 110 PHE B O 1
ATOM 5243 N N . LYS B 1 111 ? -24.391 44.062 4.859 1 76.88 111 LYS B N 1
ATOM 5244 C CA . LYS B 1 111 ? -24.219 43.656 3.473 1 76.88 111 LYS B CA 1
ATOM 5245 C C . LYS B 1 111 ? -22.766 43.812 3.021 1 76.88 111 LYS B C 1
ATOM 5247 O O . LYS B 1 111 ? -22.203 42.938 2.365 1 76.88 111 LYS B O 1
ATOM 5252 N N . GLN B 1 112 ? -22.203 45 3.273 1 77.06 112 GLN B N 1
ATOM 5253 C CA . GLN B 1 112 ? -20.828 45.219 2.855 1 77.06 112 GLN B CA 1
ATOM 5254 C C . GLN B 1 112 ? -19.875 44.219 3.518 1 77.06 112 GLN B C 1
ATOM 5256 O O . GLN B 1 112 ? -18.969 43.719 2.875 1 77.06 112 GLN B O 1
ATOM 5261 N N . GLU B 1 113 ? -20.203 43.969 4.734 1 81.12 113 GLU B N 1
ATOM 5262 C CA . GLU B 1 113 ? -19.375 43 5.453 1 81.12 113 GLU B CA 1
ATOM 5263 C C . GLU B 1 113 ? -19.578 41.594 4.922 1 81.12 113 GLU B C 1
ATOM 5265 O O . GLU B 1 113 ? -18.625 40.812 4.828 1 81.12 113 GLU B O 1
ATOM 5270 N N . ARG B 1 114 ? -20.75 41.375 4.457 1 83.56 114 ARG B N 1
ATOM 5271 C CA . ARG B 1 114 ? -21.047 40.031 3.908 1 83.56 114 ARG B CA 1
ATOM 5272 C C . ARG B 1 114 ? -20.297 39.812 2.602 1 83.56 114 ARG B C 1
ATOM 5274 O O . ARG B 1 114 ? -19.812 38.719 2.35 1 83.56 114 ARG B O 1
ATOM 5281 N N . THR B 1 115 ? -20.203 40.812 1.803 1 85 115 THR B N 1
ATOM 5282 C CA . THR B 1 115 ? -19.5 40.688 0.533 1 85 115 THR B CA 1
ATOM 5283 C C . THR B 1 115 ? -18 40.5 0.763 1 85 115 THR B C 1
ATOM 5285 O O . THR B 1 115 ? -17.359 39.75 0.035 1 85 115 THR B O 1
ATOM 5288 N N . LYS B 1 116 ? -17.516 41.156 1.783 1 82.81 116 LYS B N 1
ATOM 5289 C CA . LYS B 1 116 ? -16.094 40.969 2.115 1 82.81 116 LYS B CA 1
ATOM 5290 C C . LYS B 1 116 ? -15.828 39.562 2.613 1 82.81 116 LYS B C 1
ATOM 5292 O O . LYS B 1 116 ? -14.82 38.938 2.246 1 82.81 116 LYS B O 1
ATOM 5297 N N . ILE B 1 117 ? -16.75 39.125 3.375 1 84.75 117 ILE B N 1
ATOM 5298 C CA . ILE B 1 117 ? -16.625 37.781 3.918 1 84.75 117 ILE B CA 1
ATOM 5299 C C . ILE B 1 117 ? -16.719 36.75 2.791 1 84.75 117 ILE B C 1
ATOM 5301 O O . ILE B 1 117 ? -15.922 35.812 2.721 1 84.75 117 ILE B O 1
ATOM 5305 N N . LEU B 1 118 ? -17.641 36.938 1.897 1 86.38 118 LEU B N 1
ATOM 5306 C CA . LEU B 1 118 ? -17.828 36.031 0.783 1 86.38 118 LEU B CA 1
ATOM 5307 C C . LEU B 1 118 ? -16.625 36.031 -0.14 1 86.38 118 LEU B C 1
ATOM 5309 O O . LEU B 1 118 ? -16.203 34.969 -0.635 1 86.38 118 LEU B O 1
ATOM 5313 N N . THR B 1 119 ? -16.094 37.156 -0.365 1 88.5 119 THR B N 1
ATOM 5314 C CA . THR B 1 119 ? -14.906 37.281 -1.221 1 88.5 119 THR B CA 1
ATOM 5315 C C . THR B 1 119 ? -13.711 36.562 -0.574 1 88.5 119 THR B C 1
ATOM 5317 O O . THR B 1 119 ? -12.93 35.906 -1.256 1 88.5 119 THR B O 1
ATOM 5320 N N . GLN B 1 120 ? -13.609 36.719 0.734 1 86.62 120 GLN B N 1
ATOM 5321 C CA . GLN B 1 120 ? -12.508 36.062 1.43 1 86.62 120 GLN B CA 1
ATOM 5322 C C . GLN B 1 120 ? -12.664 34.531 1.395 1 86.62 120 GLN B C 1
ATOM 5324 O O . GLN B 1 120 ? -11.68 33.812 1.274 1 86.62 120 GLN B O 1
ATOM 5329 N N . PHE B 1 121 ? -13.859 34.094 1.48 1 88.38 121 PHE B N 1
ATOM 5330 C CA . PHE B 1 121 ? -14.109 32.688 1.357 1 88.38 121 PHE B CA 1
ATOM 5331 C C . PHE B 1 121 ? -13.719 32.156 -0.025 1 88.38 121 PHE B C 1
ATOM 5333 O O . PHE B 1 121 ? -13.062 31.125 -0.148 1 88.38 121 PHE B O 1
ATOM 5340 N N . LEU B 1 122 ? -14.07 32.875 -0.999 1 89.12 122 LEU B N 1
ATOM 5341 C CA . LEU B 1 122 ? -13.789 32.438 -2.367 1 89.12 122 LEU B CA 1
ATOM 5342 C C . LEU B 1 122 ? -12.281 32.406 -2.629 1 89.12 122 LEU B C 1
ATOM 5344 O O . LEU B 1 122 ? -11.781 31.516 -3.297 1 89.12 122 LEU B O 1
ATOM 5348 N N . ILE B 1 123 ? -11.633 33.375 -2.088 1 87.12 123 ILE B N 1
ATOM 5349 C CA . ILE B 1 123 ? -10.18 33.438 -2.244 1 87.12 123 ILE B CA 1
ATOM 5350 C C . ILE B 1 123 ? -9.555 32.219 -1.533 1 87.12 123 ILE B C 1
ATOM 5352 O O . ILE B 1 123 ? -8.648 31.578 -2.07 1 87.12 123 ILE B O 1
ATOM 5356 N N . ASN B 1 124 ? -10.062 31.984 -0.361 1 84.94 124 ASN B N 1
ATOM 5357 C CA . ASN B 1 124 ? -9.57 30.812 0.372 1 84.94 124 ASN B CA 1
ATOM 5358 C C . ASN B 1 124 ? -9.82 29.516 -0.393 1 84.94 124 ASN B C 1
ATOM 5360 O O . ASN B 1 124 ? -8.969 28.641 -0.422 1 84.94 124 ASN B O 1
ATOM 5364 N N . TYR B 1 125 ? -10.969 29.453 -1.027 1 88.56 125 TYR B N 1
ATOM 5365 C CA . TYR B 1 125 ? -11.289 28.266 -1.806 1 88.56 125 TYR B CA 1
ATOM 5366 C C . TYR B 1 125 ? -10.328 28.094 -2.973 1 88.56 125 TYR B C 1
ATOM 5368 O O . TYR B 1 125 ? -9.797 27 -3.195 1 88.56 125 TYR B O 1
ATOM 5376 N N . VAL B 1 126 ? -10.07 29.141 -3.652 1 89.56 126 VAL B N 1
ATOM 5377 C CA . VAL B 1 126 ? -9.203 29.078 -4.828 1 89.56 126 VAL B CA 1
ATOM 5378 C C . VAL B 1 126 ? -7.789 28.688 -4.41 1 89.56 126 VAL B C 1
ATOM 5380 O O . VAL B 1 126 ? -7.152 27.844 -5.055 1 89.56 126 VAL B O 1
ATOM 5383 N N . PHE B 1 127 ? -7.379 29.266 -3.314 1 85.5 127 PHE B N 1
ATOM 5384 C CA . PHE B 1 127 ? -6.047 28.969 -2.807 1 85.5 127 PHE B CA 1
ATOM 5385 C C . PHE B 1 127 ? -5.938 27.5 -2.406 1 85.5 127 PHE B C 1
ATOM 5387 O O . PHE B 1 127 ? -4.957 26.828 -2.742 1 85.5 127 PHE B O 1
ATOM 5394 N N . LEU B 1 128 ? -6.871 27.047 -1.763 1 87.56 128 LEU B N 1
ATOM 5395 C CA . LEU B 1 128 ? -6.863 25.656 -1.296 1 87.56 128 LEU B CA 1
ATOM 5396 C C . LEU B 1 128 ? -6.977 24.688 -2.467 1 87.56 128 LEU B C 1
ATOM 5398 O O . LEU B 1 128 ? -6.258 23.688 -2.521 1 87.56 128 LEU B O 1
ATOM 5402 N N . ILE B 1 129 ? -7.859 25.016 -3.354 1 90 129 ILE B N 1
ATOM 5403 C CA . ILE B 1 129 ? -8.086 24.125 -4.492 1 90 129 ILE B CA 1
ATOM 5404 C C . ILE B 1 129 ? -6.82 24.047 -5.344 1 90 129 ILE B C 1
ATOM 5406 O O . ILE B 1 129 ? -6.395 22.969 -5.742 1 90 129 ILE B O 1
ATOM 5410 N N . ILE B 1 130 ? -6.121 25.125 -5.57 1 90.12 130 ILE B N 1
ATOM 5411 C CA . ILE B 1 130 ? -4.906 25.125 -6.375 1 90.12 130 ILE B CA 1
ATOM 5412 C C . ILE B 1 130 ? -3.795 24.375 -5.645 1 90.12 130 ILE B C 1
ATOM 5414 O O . ILE B 1 130 ? -3.08 23.578 -6.246 1 90.12 130 ILE B O 1
ATOM 5418 N N . GLY B 1 131 ? -3.654 24.703 -4.34 1 88.38 131 GLY B N 1
ATOM 5419 C CA . GLY B 1 131 ? -2.643 24.016 -3.549 1 88.38 131 GLY B CA 1
ATOM 5420 C C . GLY B 1 131 ? -2.832 22.516 -3.508 1 88.38 131 GLY B C 1
ATOM 5421 O O . GLY B 1 131 ? -1.894 21.766 -3.77 1 88.38 131 GLY B O 1
ATOM 5422 N N . PHE B 1 132 ? -4.027 22.109 -3.361 1 88.38 132 PHE B N 1
ATOM 5423 C CA . PHE B 1 132 ? -4.297 20.688 -3.191 1 88.38 132 PHE B CA 1
ATOM 5424 C C . PHE B 1 132 ? -4.32 19.984 -4.539 1 88.38 132 PHE B C 1
ATOM 5426 O O . PHE B 1 132 ? -3.971 18.797 -4.633 1 88.38 132 PHE B O 1
ATOM 5433 N N . THR B 1 133 ? -4.723 20.719 -5.582 1 91.06 133 THR B N 1
ATOM 5434 C CA . THR B 1 133 ? -4.645 20.141 -6.918 1 91.06 133 THR B CA 1
ATOM 5435 C C . THR B 1 133 ? -3.201 19.812 -7.281 1 91.06 133 THR B C 1
ATOM 5437 O O . THR B 1 133 ? -2.928 18.75 -7.863 1 91.06 133 THR B O 1
ATOM 5440 N N . GLY B 1 134 ? -2.283 20.688 -6.902 1 91.5 134 GLY B N 1
ATOM 5441 C CA . GLY B 1 134 ? -0.878 20.391 -7.133 1 91.5 134 GLY B CA 1
ATOM 5442 C C . GLY B 1 134 ? -0.403 19.141 -6.422 1 91.5 134 GLY B C 1
ATOM 5443 O O . GLY B 1 134 ? 0.263 18.297 -7.023 1 91.5 134 GLY B O 1
ATOM 5444 N N . VAL B 1 135 ? -0.81 18.969 -5.254 1 90.06 135 VAL B N 1
ATOM 5445 C CA . VAL B 1 135 ? -0.423 17.844 -4.426 1 90.06 135 VAL B CA 1
ATOM 5446 C C . VAL B 1 135 ? -1.015 16.547 -5 1 90.06 135 VAL B C 1
ATOM 5448 O O . VAL B 1 135 ? -0.317 15.547 -5.133 1 90.06 135 VAL B O 1
ATOM 5451 N N . LEU B 1 136 ? -2.256 16.641 -5.414 1 88.06 136 LEU B N 1
ATOM 5452 C CA . LEU B 1 136 ? -2.938 15.461 -5.93 1 88.06 136 LEU B CA 1
ATOM 5453 C C . LEU B 1 136 ? -2.383 15.07 -7.297 1 88.06 136 LEU B C 1
ATOM 5455 O O . LEU B 1 136 ? -2.311 13.883 -7.625 1 88.06 136 LEU B O 1
ATOM 5459 N N . CYS B 1 137 ? -2.004 16.062 -8.031 1 90.62 137 CYS B N 1
ATOM 5460 C CA . CYS B 1 137 ? -1.437 15.781 -9.344 1 90.62 137 CYS B CA 1
ATOM 5461 C C . CYS B 1 137 ? -0.101 15.055 -9.219 1 90.62 137 CYS B C 1
ATOM 5463 O O . CYS B 1 137 ? 0.185 14.133 -9.984 1 90.62 137 CYS B O 1
ATOM 5465 N N . ILE B 1 138 ? 0.631 15.414 -8.203 1 92.25 138 ILE B N 1
ATOM 5466 C CA . ILE B 1 138 ? 1.933 14.789 -8 1 92.25 138 ILE B CA 1
ATOM 5467 C C . ILE B 1 138 ? 1.745 13.359 -7.492 1 92.25 138 ILE B C 1
ATOM 5469 O O . ILE B 1 138 ? 2.412 12.438 -7.957 1 92.25 138 ILE B O 1
ATOM 5473 N N . TYR B 1 139 ? 0.864 13.172 -6.637 1 90.5 139 TYR B N 1
ATOM 5474 C CA . TYR B 1 139 ? 0.659 11.852 -6.047 1 90.5 139 TYR B CA 1
ATOM 5475 C C . TYR B 1 139 ? -0.023 10.914 -7.031 1 90.5 139 TYR B C 1
ATOM 5477 O O . TYR B 1 139 ? 0.501 9.836 -7.34 1 90.5 139 TYR B O 1
ATOM 5485 N N . THR B 1 140 ? -1.176 11.352 -7.598 1 88.75 140 THR B N 1
ATOM 5486 C CA . THR B 1 140 ? -1.943 10.508 -8.5 1 88.75 140 THR B CA 1
ATOM 5487 C C . THR B 1 140 ? -1.216 10.336 -9.836 1 88.75 140 THR B C 1
ATOM 5489 O O . THR B 1 140 ? -1.331 9.297 -10.484 1 88.75 140 THR B O 1
ATOM 5492 N N . GLY B 1 141 ? -0.472 11.352 -10.18 1 89.69 141 GLY B N 1
ATOM 5493 C CA . GLY B 1 141 ? 0.292 11.266 -11.414 1 89.69 141 GLY B CA 1
ATOM 5494 C C . GLY B 1 141 ? 1.299 10.133 -11.414 1 89.69 141 GLY B C 1
ATOM 5495 O O . GLY B 1 141 ? 1.637 9.602 -12.477 1 89.69 141 GLY B O 1
ATOM 5496 N N . SER B 1 142 ? 1.724 9.727 -10.266 1 91.06 142 SER B N 1
ATOM 5497 C CA . SER B 1 142 ? 2.695 8.641 -10.18 1 91.06 142 SER B CA 1
ATOM 5498 C C . SER B 1 142 ? 2.066 7.305 -10.562 1 91.06 142 SER B C 1
ATOM 5500 O O . SER B 1 142 ? 2.775 6.355 -10.906 1 91.06 142 SER B O 1
ATOM 5502 N N . TYR B 1 143 ? 0.757 7.238 -10.555 1 88.88 143 TYR B N 1
ATOM 5503 C CA . TYR B 1 143 ? 0.047 6.008 -10.875 1 88.88 143 TYR B CA 1
ATOM 5504 C C . TYR B 1 143 ? -0.414 6.012 -12.328 1 88.88 143 TYR B C 1
ATOM 5506 O O . TYR B 1 143 ? -0.893 4.996 -12.836 1 88.88 143 TYR B O 1
ATOM 5514 N N . TYR B 1 144 ? -0.164 7.098 -12.953 1 87.5 144 TYR B N 1
ATOM 5515 C CA . TYR B 1 144 ? -0.743 7.277 -14.281 1 87.5 144 TYR B CA 1
ATOM 5516 C C . TYR B 1 144 ? -0.11 6.324 -15.289 1 87.5 144 TYR B C 1
ATOM 5518 O O . TYR B 1 144 ? 1.115 6.285 -15.43 1 87.5 144 TYR B O 1
ATOM 5526 N N . GLN B 1 145 ? -0.883 5.434 -15.938 1 86.88 145 GLN B N 1
ATOM 5527 C CA . GLN B 1 145 ? -0.526 4.484 -16.984 1 86.88 145 GLN B CA 1
ATOM 5528 C C . GLN B 1 145 ? 0.626 3.586 -16.547 1 86.88 145 GLN B C 1
ATOM 5530 O O . GLN B 1 145 ? 1.6 3.412 -17.281 1 86.88 145 GLN B O 1
ATOM 5535 N N . ARG B 1 146 ? 0.584 3.025 -15.414 1 84.88 146 ARG B N 1
ATOM 5536 C CA . ARG B 1 146 ? 1.614 2.141 -14.883 1 84.88 146 ARG B CA 1
ATOM 5537 C C . ARG B 1 146 ? 1.621 0.804 -15.617 1 84.88 146 ARG B C 1
ATOM 5539 O O . ARG B 1 146 ? 2.678 0.194 -15.789 1 84.88 146 ARG B O 1
ATOM 5546 N N . ASP B 1 147 ? 0.509 0.4 -16.062 1 81.38 147 ASP B N 1
ATOM 5547 C CA . ASP B 1 147 ? 0.374 -0.899 -16.703 1 81.38 147 ASP B CA 1
ATOM 5548 C C . ASP B 1 147 ? 1.097 -0.917 -18.047 1 81.38 147 ASP B C 1
ATOM 5550 O O . ASP B 1 147 ? 1.533 -1.974 -18.516 1 81.38 147 ASP B O 1
ATOM 5554 N N . THR B 1 148 ? 1.195 0.22 -18.641 1 85.69 148 THR B N 1
ATOM 5555 C CA . THR B 1 148 ? 1.844 0.297 -19.938 1 85.69 148 THR B CA 1
ATOM 5556 C C . THR B 1 148 ? 3.361 0.368 -19.781 1 85.69 148 THR B C 1
ATOM 5558 O O . THR B 1 148 ? 4.098 0.186 -20.75 1 85.69 148 THR B O 1
ATOM 5561 N N . ARG B 1 149 ? 3.85 0.408 -18.594 1 89.81 149 ARG B N 1
ATOM 5562 C CA . ARG B 1 149 ? 5.281 0.619 -18.406 1 89.81 149 ARG B CA 1
ATOM 5563 C C . ARG B 1 149 ? 5.945 -0.618 -17.812 1 89.81 149 ARG B C 1
ATOM 5565 O O . ARG B 1 149 ? 7.113 -0.575 -17.422 1 89.81 149 ARG B O 1
ATOM 5572 N N . PHE B 1 150 ? 5.277 -1.636 -17.812 1 86.69 150 PHE B N 1
ATOM 5573 C CA . PHE B 1 150 ? 5.879 -2.895 -17.391 1 86.69 150 PHE B CA 1
ATOM 5574 C C . PHE B 1 150 ? 7.031 -3.273 -18.312 1 86.69 150 PHE B C 1
ATOM 5576 O O . PHE B 1 150 ? 7.941 -4.008 -17.906 1 86.69 150 PHE B O 1
ATOM 5583 N N . LYS B 1 151 ? 6.977 -2.725 -19.469 1 87.44 151 LYS B N 1
ATOM 5584 C CA . LYS B 1 151 ? 8.008 -2.992 -20.469 1 87.44 151 LYS B CA 1
ATOM 5585 C C . LYS B 1 151 ? 9.344 -2.398 -20.047 1 87.44 151 LYS B C 1
ATOM 5587 O O . LYS B 1 151 ? 10.391 -2.77 -20.578 1 87.44 151 LYS B O 1
ATOM 5592 N N . ASN B 1 152 ? 9.32 -1.52 -19.062 1 90.25 152 ASN B N 1
ATOM 5593 C CA . ASN B 1 152 ? 10.562 -0.897 -18.594 1 90.25 152 ASN B CA 1
ATOM 5594 C C . ASN B 1 152 ? 11.25 -1.748 -17.547 1 90.25 152 ASN B C 1
ATOM 5596 O O . ASN B 1 152 ? 12.406 -1.49 -17.188 1 90.25 152 ASN B O 1
ATOM 5600 N N . LEU B 1 153 ? 10.594 -2.795 -17.094 1 92.06 153 LEU B N 1
ATOM 5601 C CA . LEU B 1 153 ? 11.188 -3.689 -16.109 1 92.06 153 LEU B CA 1
ATOM 5602 C C . LEU B 1 153 ? 11.977 -4.805 -16.781 1 92.06 153 LEU B C 1
ATOM 5604 O O . LEU B 1 153 ? 11.406 -5.605 -17.531 1 92.06 153 LEU B O 1
ATOM 5608 N N . LYS B 1 154 ? 13.227 -4.82 -16.547 1 94.5 154 LYS B N 1
ATOM 5609 C CA . LYS B 1 154 ? 14.078 -5.844 -17.141 1 94.5 154 LYS B CA 1
ATOM 5610 C C . LYS B 1 154 ? 13.93 -7.176 -16.422 1 94.5 154 LYS B C 1
ATOM 5612 O O . LYS B 1 154 ? 14.188 -7.258 -15.211 1 94.5 154 LYS B O 1
ATOM 5617 N N . MET B 1 155 ? 13.539 -8.156 -17.141 1 95.31 155 MET B N 1
ATOM 5618 C CA . MET B 1 155 ? 13.414 -9.508 -16.609 1 95.31 155 MET B CA 1
ATOM 5619 C C . MET B 1 155 ? 14.281 -10.484 -17.391 1 95.31 155 MET B C 1
ATOM 5621 O O . MET B 1 155 ? 14.508 -10.297 -18.594 1 95.31 155 MET B O 1
ATOM 5625 N N . GLY B 1 156 ? 14.828 -11.445 -16.656 1 97.12 156 GLY B N 1
ATOM 5626 C CA . GLY B 1 156 ? 15.68 -12.422 -17.312 1 97.12 156 GLY B CA 1
ATOM 5627 C C . GLY B 1 156 ? 14.992 -13.758 -17.531 1 97.12 156 GLY B C 1
ATOM 5628 O O . GLY B 1 156 ? 14.227 -14.219 -16.688 1 97.12 156 GLY B O 1
ATOM 5629 N N . VAL B 1 157 ? 15.133 -14.227 -18.734 1 97.88 157 VAL B N 1
ATOM 5630 C CA . VAL B 1 157 ? 14.781 -15.609 -19.031 1 97.88 157 VAL B CA 1
ATOM 5631 C C . VAL B 1 157 ? 16.062 -16.422 -19.281 1 97.88 157 VAL B C 1
ATOM 5633 O O . VAL B 1 157 ? 16.641 -16.344 -20.375 1 97.88 157 VAL B O 1
ATOM 5636 N N . PHE B 1 158 ? 16.422 -17.219 -18.297 1 98.56 158 PHE B N 1
ATOM 5637 C CA . PHE B 1 158 ? 17.688 -17.938 -18.328 1 98.56 158 PHE B CA 1
ATOM 5638 C C . PHE B 1 158 ? 17.453 -19.422 -18.578 1 98.56 158 PHE B C 1
ATOM 5640 O O . PHE B 1 158 ? 17 -20.141 -17.688 1 98.56 158 PHE B O 1
ATOM 5647 N N . ILE B 1 159 ? 17.812 -19.828 -19.719 1 98.31 159 ILE B N 1
ATOM 5648 C CA . ILE B 1 159 ? 17.625 -21.234 -20.109 1 98.31 159 ILE B CA 1
ATOM 5649 C C . ILE B 1 159 ? 18.969 -21.953 -20.062 1 98.31 159 ILE B C 1
ATOM 5651 O O . ILE B 1 159 ? 19.75 -21.891 -21.016 1 98.31 159 ILE B O 1
ATOM 5655 N N . ALA B 1 160 ? 19.141 -22.672 -18.984 1 97.88 160 ALA B N 1
ATOM 5656 C CA . ALA B 1 160 ? 20.391 -23.406 -18.828 1 97.88 160 ALA B CA 1
ATOM 5657 C C . ALA B 1 160 ? 20.281 -24.828 -19.359 1 97.88 160 ALA B C 1
ATOM 5659 O O . ALA B 1 160 ? 21.266 -25.578 -19.375 1 97.88 160 ALA B O 1
ATOM 5660 N N . ASP B 1 161 ? 19.062 -25.188 -19.781 1 97.38 161 ASP B N 1
ATOM 5661 C CA . ASP B 1 161 ? 18.828 -26.5 -20.375 1 97.38 161 ASP B CA 1
ATOM 5662 C C . ASP B 1 161 ? 19.547 -26.609 -21.719 1 97.38 161 ASP B C 1
ATOM 5664 O O . ASP B 1 161 ? 19.516 -25.688 -22.531 1 97.38 161 ASP B O 1
ATOM 5668 N N . GLN B 1 162 ? 20.266 -27.672 -21.875 1 94.38 162 GLN B N 1
ATOM 5669 C CA . GLN B 1 162 ? 21 -27.859 -23.109 1 94.38 162 GLN B CA 1
ATOM 5670 C C . GLN B 1 162 ? 20.781 -29.266 -23.672 1 94.38 162 GLN B C 1
ATOM 5672 O O . GLN B 1 162 ? 20.25 -30.141 -22.984 1 94.38 162 GLN B O 1
ATOM 5677 N N . ASN B 1 163 ? 21.172 -29.359 -24.953 1 94.94 163 ASN B N 1
ATOM 5678 C CA . ASN B 1 163 ? 21.141 -30.672 -25.594 1 94.94 163 ASN B CA 1
ATOM 5679 C C . ASN B 1 163 ? 22.188 -31.609 -25.016 1 94.94 163 ASN B C 1
ATOM 5681 O O . ASN B 1 163 ? 23.328 -31.188 -24.766 1 94.94 163 ASN B O 1
ATOM 5685 N N . VAL B 1 164 ? 21.734 -32.812 -24.719 1 93.88 164 VAL B N 1
ATOM 5686 C CA . VAL B 1 164 ? 22.672 -33.812 -24.25 1 93.88 164 VAL B CA 1
ATOM 5687 C C . VAL B 1 164 ? 22.625 -35.031 -25.188 1 93.88 164 VAL B C 1
ATOM 5689 O O . VAL B 1 164 ? 21.641 -35.781 -25.188 1 93.88 164 VAL B O 1
ATOM 5692 N N . GLY B 1 165 ? 23.719 -35.219 -25.953 1 92.62 165 GLY B N 1
ATOM 5693 C CA . GLY B 1 165 ? 23.703 -36.281 -26.953 1 92.62 165 GLY B CA 1
ATOM 5694 C C . GLY B 1 165 ? 22.578 -36.156 -27.953 1 92.62 165 GLY B C 1
ATOM 5695 O O . GLY B 1 165 ? 22.438 -35.094 -28.594 1 92.62 165 GLY B O 1
ATOM 5696 N N . ASP B 1 166 ? 21.719 -37.25 -28.031 1 92 166 ASP B N 1
ATOM 5697 C CA . ASP B 1 166 ? 20.609 -37.219 -28.984 1 92 166 ASP B CA 1
ATOM 5698 C C . ASP B 1 166 ? 19.344 -36.688 -28.328 1 92 166 ASP B C 1
ATOM 5700 O O . ASP B 1 166 ? 18.312 -36.5 -29 1 92 166 ASP B O 1
ATOM 5704 N N . LEU B 1 167 ? 19.406 -36.375 -27.016 1 94.94 167 LEU B N 1
ATOM 5705 C CA . LEU B 1 167 ? 18.266 -35.812 -26.297 1 94.94 167 LEU B CA 1
ATOM 5706 C C . LEU B 1 167 ? 18.203 -34.312 -26.438 1 94.94 167 LEU B C 1
ATOM 5708 O O . LEU B 1 167 ? 19.078 -33.594 -25.922 1 94.94 167 LEU B O 1
ATOM 5712 N N . PRO B 1 168 ? 17.266 -33.812 -27.172 1 95.5 168 PRO B N 1
ATOM 5713 C CA . PRO B 1 168 ? 17.156 -32.375 -27.297 1 95.5 168 PRO B CA 1
ATOM 5714 C C . PRO B 1 168 ? 16.672 -31.703 -26 1 95.5 168 PRO B C 1
ATOM 5716 O O . PRO B 1 168 ? 16.094 -32.375 -25.141 1 95.5 168 PRO B O 1
ATOM 5719 N N . ASN B 1 169 ? 16.969 -30.422 -25.828 1 96.19 169 ASN B N 1
ATOM 5720 C CA . ASN B 1 169 ? 16.5 -29.672 -24.672 1 96.19 169 ASN B CA 1
ATOM 5721 C C . ASN B 1 169 ? 15.039 -29.266 -24.812 1 96.19 169 ASN B C 1
ATOM 5723 O O . ASN B 1 169 ? 14.727 -28.078 -24.938 1 96.19 169 ASN B O 1
ATOM 5727 N N . ILE B 1 170 ? 14.141 -30.141 -24.594 1 95.75 170 ILE B N 1
ATOM 5728 C CA . ILE B 1 170 ? 12.711 -30 -24.859 1 95.75 170 ILE B CA 1
ATOM 5729 C C . ILE B 1 170 ? 12.109 -28.984 -23.906 1 95.75 170 ILE B C 1
ATOM 5731 O O . ILE B 1 170 ? 11.336 -28.109 -24.312 1 95.75 170 ILE B O 1
ATOM 5735 N N . VAL B 1 171 ? 12.445 -29.062 -22.641 1 95.38 171 VAL B N 1
ATOM 5736 C CA . VAL B 1 171 ? 11.922 -28.141 -21.641 1 95.38 171 VAL B CA 1
ATOM 5737 C C . VAL B 1 171 ? 12.398 -26.719 -21.969 1 95.38 171 VAL B C 1
ATOM 5739 O O . VAL B 1 171 ? 11.602 -25.781 -22 1 95.38 171 VAL B O 1
ATOM 5742 N N . GLY B 1 172 ? 13.625 -26.531 -22.172 1 97.06 172 GLY B N 1
ATOM 5743 C CA . GLY B 1 172 ? 14.195 -25.234 -22.5 1 97.06 172 GLY B CA 1
ATOM 5744 C C . GLY B 1 172 ? 13.602 -24.609 -23.75 1 97.06 172 GLY B C 1
ATOM 5745 O O . GLY B 1 172 ? 13.297 -23.422 -23.781 1 97.06 172 GLY B O 1
ATOM 5746 N N . GLN B 1 173 ? 13.445 -25.422 -24.781 1 95.75 173 GLN B N 1
ATOM 5747 C CA . GLN B 1 173 ? 12.891 -24.938 -26.047 1 95.75 173 GLN B CA 1
ATOM 5748 C C . GLN B 1 173 ? 11.438 -24.516 -25.875 1 95.75 173 GLN B C 1
ATOM 5750 O O . GLN B 1 173 ? 11 -23.547 -26.5 1 95.75 173 GLN B O 1
ATOM 5755 N N . THR B 1 174 ? 10.75 -25.266 -25.094 1 94.75 174 THR B N 1
ATOM 5756 C CA . THR B 1 174 ? 9.352 -24.938 -24.844 1 94.75 174 THR B CA 1
ATOM 5757 C C . THR B 1 174 ? 9.227 -23.594 -24.125 1 94.75 174 THR B C 1
ATOM 5759 O O . THR B 1 174 ? 8.375 -22.781 -24.469 1 94.75 174 THR B O 1
ATOM 5762 N N . ILE B 1 175 ? 10.086 -23.391 -23.141 1 95.94 175 ILE B N 1
ATOM 5763 C CA . ILE B 1 175 ? 10.047 -22.156 -22.359 1 95.94 175 ILE B CA 1
ATOM 5764 C C . ILE B 1 175 ? 10.508 -20.984 -23.219 1 95.94 175 ILE B C 1
ATOM 5766 O O . ILE B 1 175 ? 9.953 -19.891 -23.141 1 95.94 175 ILE B O 1
ATOM 5770 N N . GLU B 1 176 ? 11.523 -21.188 -24 1 95.69 176 GLU B N 1
ATOM 5771 C CA . GLU B 1 176 ? 11.953 -20.156 -24.922 1 95.69 176 GLU B CA 1
ATOM 5772 C C . GLU B 1 176 ? 10.828 -19.75 -25.859 1 95.69 176 GLU B C 1
ATOM 5774 O O . GLU B 1 176 ? 10.633 -18.562 -26.141 1 95.69 176 GLU B O 1
ATOM 5779 N N . TYR B 1 177 ? 10.094 -20.719 -26.328 1 94.5 177 TYR B N 1
ATOM 5780 C CA . TYR B 1 177 ? 8.969 -20.453 -27.234 1 94.5 177 TYR B CA 1
ATOM 5781 C C . TYR B 1 177 ? 7.891 -19.641 -26.531 1 94.5 177 TYR B C 1
ATOM 5783 O O . TYR B 1 177 ? 7.297 -18.734 -27.125 1 94.5 177 TYR B O 1
ATOM 5791 N N . PHE B 1 178 ? 7.648 -19.969 -25.266 1 94.19 178 PHE B N 1
ATOM 5792 C CA . PHE B 1 178 ? 6.637 -19.281 -24.453 1 94.19 178 PHE B CA 1
ATOM 5793 C C . PHE B 1 178 ? 6.926 -17.797 -24.375 1 94.19 178 PHE B C 1
ATOM 5795 O O . PHE B 1 178 ? 6.031 -16.969 -24.578 1 94.19 178 PHE B O 1
ATOM 5802 N N . PHE B 1 179 ? 8.164 -17.406 -24.203 1 94.88 179 PHE B N 1
ATOM 5803 C CA . PHE B 1 179 ? 8.516 -16 -23.984 1 94.88 179 PHE B CA 1
ATOM 5804 C C . PHE B 1 179 ? 8.758 -15.281 -25.297 1 94.88 179 PHE B C 1
ATOM 5806 O O . PHE B 1 179 ? 8.656 -14.055 -25.359 1 94.88 179 PHE B O 1
ATOM 5813 N N . THR B 1 180 ? 9 -15.945 -26.375 1 92.06 180 THR B N 1
ATOM 5814 C CA . THR B 1 180 ? 9.336 -15.312 -27.641 1 92.06 180 THR B CA 1
ATOM 5815 C C . THR B 1 180 ? 8.109 -15.242 -28.547 1 92.06 180 THR B C 1
ATOM 5817 O O . THR B 1 180 ? 7.988 -14.328 -29.359 1 92.06 180 THR B O 1
ATOM 5820 N N . ASN B 1 181 ? 7.129 -16.172 -28.328 1 89.75 181 ASN B N 1
ATOM 5821 C CA . ASN B 1 181 ? 6.086 -16.266 -29.344 1 89.75 181 ASN B CA 1
ATOM 5822 C C . ASN B 1 181 ? 4.711 -15.93 -28.781 1 89.75 181 ASN B C 1
ATOM 5824 O O . ASN B 1 181 ? 3.764 -15.703 -29.531 1 89.75 181 ASN B O 1
ATOM 5828 N N . VAL B 1 182 ? 4.594 -15.969 -27.547 1 87.69 182 VAL B N 1
ATOM 5829 C CA . VAL B 1 182 ? 3.299 -15.641 -26.969 1 87.69 182 VAL B CA 1
ATOM 5830 C C . VAL B 1 182 ? 3.193 -14.133 -26.75 1 87.69 182 VAL B C 1
ATOM 5832 O O . VAL B 1 182 ? 3.916 -13.562 -25.922 1 87.69 182 VAL B O 1
ATOM 5835 N N . SER B 1 183 ? 2.354 -13.492 -27.422 1 82.69 183 SER B N 1
ATOM 5836 C CA . SER B 1 183 ? 2.25 -12.031 -27.484 1 82.69 183 SER B CA 1
ATOM 5837 C C . SER B 1 183 ? 1.877 -11.453 -26.125 1 82.69 183 SER B C 1
ATOM 5839 O O . SER B 1 183 ? 2.395 -10.406 -25.719 1 82.69 183 SER B O 1
ATOM 5841 N N . THR B 1 184 ? 0.976 -12.086 -25.375 1 81.56 184 THR B N 1
ATOM 5842 C CA . THR B 1 184 ? 0.53 -11.578 -24.078 1 81.56 184 THR B CA 1
ATOM 5843 C C . THR B 1 184 ? 1.685 -11.555 -23.094 1 81.56 184 THR B C 1
ATOM 5845 O O . THR B 1 184 ? 1.725 -10.695 -22.203 1 81.56 184 THR B O 1
ATOM 5848 N N . VAL B 1 185 ? 2.588 -12.469 -23.375 1 85.38 185 VAL B N 1
ATOM 5849 C CA . VAL B 1 185 ? 3.744 -12.562 -22.5 1 85.38 185 VAL B CA 1
ATOM 5850 C C . VAL B 1 185 ? 4.754 -11.477 -22.859 1 85.38 185 VAL B C 1
ATOM 5852 O O . VAL B 1 185 ? 5.332 -10.836 -21.969 1 85.38 185 VAL B O 1
ATOM 5855 N N . GLN B 1 186 ? 4.871 -11.156 -24.094 1 80.88 186 GLN B N 1
ATOM 5856 C CA . GLN B 1 186 ? 5.82 -10.148 -24.547 1 80.88 186 GLN B CA 1
ATOM 5857 C C . GLN B 1 186 ? 5.41 -8.758 -24.078 1 80.88 186 GLN B C 1
ATOM 5859 O O . GLN B 1 186 ? 6.262 -7.902 -23.828 1 80.88 186 GLN B O 1
ATOM 5864 N N . ALA B 1 187 ? 4.176 -8.633 -23.859 1 78.38 187 ALA B N 1
ATOM 5865 C CA . ALA B 1 187 ? 3.648 -7.328 -23.453 1 78.38 187 ALA B CA 1
ATOM 5866 C C . ALA B 1 187 ? 3.787 -7.125 -21.938 1 78.38 187 ALA B C 1
ATOM 5868 O O . ALA B 1 187 ? 3.73 -5.996 -21.453 1 78.38 187 ALA B O 1
ATOM 5869 N N . ALA B 1 188 ? 4.09 -8.125 -21.25 1 82.44 188 ALA B N 1
ATOM 5870 C CA . ALA B 1 188 ? 4.078 -8.07 -19.797 1 82.44 188 ALA B CA 1
ATOM 5871 C C . ALA B 1 188 ? 5.422 -7.59 -19.25 1 82.44 188 ALA B C 1
ATOM 5873 O O . ALA B 1 188 ? 5.516 -7.172 -18.094 1 82.44 188 ALA B O 1
ATOM 5874 N N . GLY B 1 189 ? 6.457 -7.504 -20.062 1 83.62 189 GLY B N 1
ATOM 5875 C CA . GLY B 1 189 ? 7.754 -7.043 -19.594 1 83.62 189 GLY B CA 1
ATOM 5876 C C . GLY B 1 189 ? 8.82 -7.059 -20.672 1 83.62 189 GLY B C 1
ATOM 5877 O O . GLY B 1 189 ? 8.539 -7.414 -21.812 1 83.62 189 GLY B O 1
ATOM 5878 N N . ASP B 1 190 ? 9.992 -6.535 -20.25 1 90.06 190 ASP B N 1
ATOM 5879 C CA . ASP B 1 190 ? 11.188 -6.613 -21.094 1 90.06 190 ASP B CA 1
ATOM 5880 C C . ASP B 1 190 ? 12.016 -7.848 -20.75 1 90.06 190 ASP B C 1
ATOM 5882 O O . ASP B 1 190 ? 12.805 -7.832 -19.812 1 90.06 190 ASP B O 1
ATOM 5886 N N . PHE B 1 191 ? 11.883 -8.898 -21.641 1 94.5 191 PHE B N 1
ATOM 5887 C CA . PHE B 1 191 ? 12.492 -10.188 -21.328 1 94.5 191 PHE B CA 1
ATOM 5888 C C . PHE B 1 191 ? 13.805 -10.352 -22.078 1 94.5 191 PHE B C 1
ATOM 5890 O O . PHE B 1 191 ? 13.836 -10.258 -23.312 1 94.5 191 PHE B O 1
ATOM 5897 N N . HIS B 1 192 ? 14.867 -10.547 -21.375 1 95.88 192 HIS B N 1
ATOM 5898 C CA . HIS B 1 192 ? 16.172 -10.875 -21.922 1 95.88 192 HIS B CA 1
ATOM 5899 C C . HIS B 1 192 ? 16.453 -12.367 -21.844 1 95.88 192 HIS B C 1
ATOM 5901 O O . HIS B 1 192 ? 16.641 -12.914 -20.75 1 95.88 192 HIS B O 1
ATOM 5907 N N . ILE B 1 193 ? 16.562 -12.977 -23 1 96.69 193 ILE B N 1
ATOM 5908 C CA . ILE B 1 193 ? 16.703 -14.422 -23.062 1 96.69 193 ILE B CA 1
ATOM 5909 C C . ILE B 1 193 ? 18.188 -14.789 -23.188 1 96.69 193 ILE B C 1
ATOM 5911 O O . ILE B 1 193 ? 18.875 -14.32 -24.109 1 96.69 193 ILE B O 1
ATOM 5915 N N . TRP B 1 194 ? 18.641 -15.539 -22.203 1 97.5 194 TRP B N 1
ATOM 5916 C CA . TRP B 1 194 ? 20 -16.078 -22.234 1 97.5 194 TRP B CA 1
ATOM 5917 C C . TRP B 1 194 ? 20 -17.594 -22.391 1 97.5 194 TRP B C 1
ATOM 5919 O O . TRP B 1 194 ? 19.219 -18.281 -21.734 1 97.5 194 TRP B O 1
ATOM 5929 N N . ASN B 1 195 ? 20.812 -18.062 -23.312 1 96.19 195 ASN B N 1
ATOM 5930 C CA . ASN B 1 195 ? 20.953 -19.5 -23.484 1 96.19 195 ASN B CA 1
ATOM 5931 C C . ASN B 1 195 ? 22.047 -20.078 -22.594 1 96.19 195 ASN B C 1
ATOM 5933 O O . ASN B 1 195 ? 22.688 -19.344 -21.828 1 96.19 195 ASN B O 1
ATOM 5937 N N . HIS B 1 196 ? 22.219 -21.391 -22.719 1 96.38 196 HIS B N 1
ATOM 5938 C CA . HIS B 1 196 ? 23.203 -22.078 -21.875 1 96.38 196 HIS B CA 1
ATOM 5939 C C . HIS B 1 196 ? 24.609 -21.5 -22.094 1 96.38 196 HIS B C 1
ATOM 5941 O O . HIS B 1 196 ? 25.328 -21.266 -21.125 1 96.38 196 HIS B O 1
ATOM 5947 N N . THR B 1 197 ? 24.984 -21.266 -23.297 1 95.56 197 THR B N 1
ATOM 5948 C CA . THR B 1 197 ? 26.328 -20.812 -23.625 1 95.56 197 THR B CA 1
ATOM 5949 C C . THR B 1 197 ? 26.578 -19.422 -23.016 1 95.56 197 THR B C 1
ATOM 5951 O O . THR B 1 197 ? 27.641 -19.188 -22.438 1 95.56 197 THR B O 1
ATOM 5954 N N . THR B 1 198 ? 25.641 -18.531 -23.219 1 96.5 198 THR B N 1
ATOM 5955 C CA . THR B 1 198 ? 25.766 -17.188 -22.672 1 96.5 198 THR B CA 1
ATOM 5956 C C . THR B 1 198 ? 25.859 -17.219 -21.156 1 96.5 198 THR B C 1
ATOM 5958 O O . THR B 1 198 ? 26.688 -16.531 -20.562 1 96.5 198 THR B O 1
ATOM 5961 N N . LEU B 1 199 ? 25.016 -18.047 -20.516 1 97.12 199 LEU B N 1
ATOM 5962 C CA . LEU B 1 199 ? 25 -18.156 -19.062 1 97.12 199 LEU B CA 1
ATOM 5963 C C . LEU B 1 199 ? 26.328 -18.734 -18.547 1 97.12 199 LEU B C 1
ATOM 5965 O O . LEU B 1 199 ? 26.859 -18.281 -17.547 1 97.12 199 LEU B O 1
ATOM 5969 N N . ALA B 1 200 ? 26.781 -19.703 -19.25 1 96 200 ALA B N 1
ATOM 5970 C CA . ALA B 1 200 ? 28.031 -20.359 -18.844 1 96 200 ALA B CA 1
ATOM 5971 C C . ALA B 1 200 ? 29.219 -19.391 -18.969 1 96 200 ALA B C 1
ATOM 5973 O O . ALA B 1 200 ? 30.109 -19.391 -18.125 1 96 200 ALA B O 1
ATOM 5974 N N . ASP B 1 201 ? 29.219 -18.594 -20 1 96.88 201 ASP B N 1
ATOM 5975 C CA . ASP B 1 201 ? 30.297 -17.625 -20.203 1 96.88 201 ASP B CA 1
ATOM 5976 C C . ASP B 1 201 ? 30.297 -16.578 -19.094 1 96.88 201 ASP B C 1
ATOM 5978 O O . ASP B 1 201 ? 31.359 -16.266 -18.547 1 96.88 201 ASP B O 1
ATOM 5982 N N . VAL B 1 202 ? 29.141 -16.047 -18.844 1 96.81 202 VAL B N 1
ATOM 5983 C CA . VAL B 1 202 ? 29.031 -15.023 -17.812 1 96.81 202 VAL B CA 1
ATOM 5984 C C . VAL B 1 202 ? 29.344 -15.625 -16.453 1 96.81 202 VAL B C 1
ATOM 5986 O O . VAL B 1 202 ? 30 -14.992 -15.625 1 96.81 202 VAL B O 1
ATOM 5989 N N . ALA B 1 203 ? 28.859 -16.812 -16.188 1 97.44 203 ALA B N 1
ATOM 5990 C CA . ALA B 1 203 ? 29.141 -17.5 -14.922 1 97.44 203 ALA B CA 1
ATOM 5991 C C . ALA B 1 203 ? 30.641 -17.734 -14.75 1 97.44 203 ALA B C 1
ATOM 5993 O O . ALA B 1 203 ? 31.188 -17.516 -13.664 1 97.44 203 ALA B O 1
ATOM 5994 N N . ALA B 1 204 ? 31.312 -18.141 -15.797 1 96.81 204 ALA B N 1
ATOM 5995 C CA . ALA B 1 204 ? 32.75 -18.422 -15.758 1 96.81 204 ALA B CA 1
ATOM 5996 C C . ALA B 1 204 ? 33.531 -17.141 -15.492 1 96.81 204 ALA B C 1
ATOM 5998 O O . ALA B 1 204 ? 34.562 -17.172 -14.797 1 96.81 204 ALA B O 1
ATOM 5999 N N . SER B 1 205 ? 33.062 -16.094 -16.031 1 96.69 205 SER B N 1
ATOM 6000 C CA . SER B 1 205 ? 33.75 -14.82 -15.844 1 96.69 205 SER B CA 1
ATOM 6001 C C . SER B 1 205 ? 33.719 -14.391 -14.383 1 96.69 205 SER B C 1
ATOM 6003 O O . SER B 1 205 ? 34.625 -13.68 -13.93 1 96.69 205 SER B O 1
ATOM 6005 N N . HIS B 1 206 ? 32.812 -14.852 -13.609 1 96.38 206 HIS B N 1
ATOM 6006 C CA . HIS B 1 206 ? 32.688 -14.484 -12.203 1 96.38 206 HIS B CA 1
ATOM 6007 C C . HIS B 1 206 ? 33.062 -15.656 -11.289 1 96.38 206 HIS B C 1
ATOM 6009 O O . HIS B 1 206 ? 32.875 -15.586 -10.078 1 96.38 206 HIS B O 1
ATOM 6015 N N . ASN B 1 207 ? 33.5 -16.812 -11.828 1 96.69 207 ASN B N 1
ATOM 6016 C CA . ASN B 1 207 ? 33.844 -18.016 -11.094 1 96.69 207 ASN B CA 1
ATOM 6017 C C . ASN B 1 207 ? 32.688 -18.578 -10.305 1 96.69 207 ASN B C 1
ATOM 6019 O O . ASN B 1 207 ? 32.812 -18.891 -9.117 1 96.69 207 ASN B O 1
ATOM 6023 N N . ASN B 1 208 ? 31.5 -18.547 -10.984 1 96.88 208 ASN B N 1
ATOM 6024 C CA . ASN B 1 208 ? 30.281 -19.062 -10.383 1 96.88 208 ASN B CA 1
ATOM 6025 C C . ASN B 1 208 ? 29.734 -20.25 -11.164 1 96.88 208 ASN B C 1
ATOM 6027 O O . ASN B 1 208 ? 30.094 -20.453 -12.32 1 96.88 208 ASN B O 1
ATOM 6031 N N . THR B 1 209 ? 28.984 -21.031 -10.422 1 96.75 209 THR B N 1
ATOM 6032 C CA . THR B 1 209 ? 28.141 -21.969 -11.141 1 96.75 209 THR B CA 1
ATOM 6033 C C . THR B 1 209 ? 27.016 -21.25 -11.867 1 96.75 209 THR B C 1
ATOM 6035 O O . THR B 1 209 ? 26.75 -20.078 -11.609 1 96.75 209 THR B O 1
ATOM 6038 N N . ILE B 1 210 ? 26.375 -21.922 -12.758 1 96.5 210 ILE B N 1
ATOM 6039 C CA . ILE B 1 210 ? 25.312 -21.312 -13.539 1 96.5 210 ILE B CA 1
ATOM 6040 C C . ILE B 1 210 ? 24.188 -20.844 -12.617 1 96.5 210 ILE B C 1
ATOM 6042 O O . ILE B 1 210 ? 23.688 -19.719 -12.742 1 96.5 210 ILE B O 1
ATOM 6046 N N . THR B 1 211 ? 23.797 -21.688 -11.656 1 96.75 211 THR B N 1
ATOM 6047 C CA . THR B 1 211 ? 22.734 -21.328 -10.719 1 96.75 211 THR B CA 1
ATOM 6048 C C . THR B 1 211 ? 23.141 -20.141 -9.859 1 96.75 211 THR B C 1
ATOM 6050 O O . THR B 1 211 ? 22.359 -19.219 -9.625 1 96.75 211 THR B O 1
ATOM 6053 N N . GLU B 1 212 ? 24.344 -20.125 -9.43 1 97.12 212 GLU B N 1
ATOM 6054 C CA . GLU B 1 212 ? 24.844 -19.016 -8.617 1 97.12 212 GLU B CA 1
ATOM 6055 C C . GLU B 1 212 ? 24.859 -17.719 -9.406 1 97.12 212 GLU B C 1
ATOM 6057 O O . GLU B 1 212 ? 24.625 -16.641 -8.844 1 97.12 212 GLU B O 1
ATOM 6062 N N . GLU B 1 213 ? 25.172 -17.859 -10.656 1 97.25 213 GLU B N 1
ATOM 6063 C CA . GLU B 1 213 ? 25.219 -16.672 -11.5 1 97.25 213 GLU B CA 1
ATOM 6064 C C . GLU B 1 213 ? 23.828 -16.078 -11.695 1 97.25 213 GLU B C 1
ATOM 6066 O O . GLU B 1 213 ? 23.656 -14.859 -11.711 1 97.25 213 GLU B O 1
ATOM 6071 N N . VAL B 1 214 ? 22.812 -16.938 -11.867 1 97.56 214 VAL B N 1
ATOM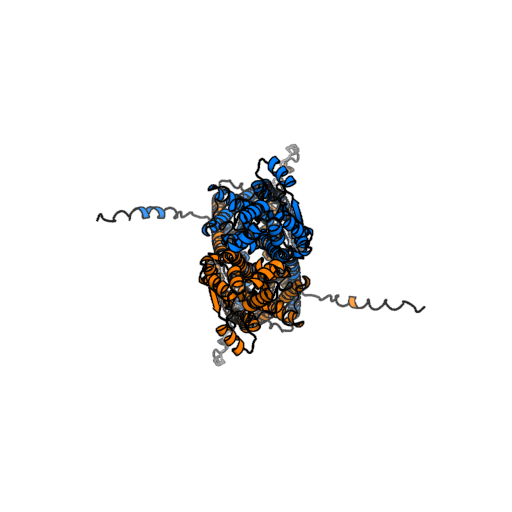 6072 C CA . VAL B 1 214 ? 21.438 -16.469 -11.984 1 97.56 214 VAL B CA 1
ATOM 6073 C C . VAL B 1 214 ? 21.047 -15.695 -10.734 1 97.56 214 VAL B C 1
ATOM 6075 O O . VAL B 1 214 ? 20.5 -14.594 -10.828 1 97.56 214 VAL B O 1
ATOM 6078 N N . TYR B 1 215 ? 21.406 -16.219 -9.547 1 97.62 215 TYR B N 1
ATOM 6079 C CA . TYR B 1 215 ? 21.094 -15.555 -8.289 1 97.62 215 TYR B CA 1
ATOM 6080 C C . TYR B 1 215 ? 21.859 -14.25 -8.148 1 97.62 215 TYR B C 1
ATOM 6082 O O . TYR B 1 215 ? 21.344 -13.266 -7.633 1 97.62 215 TYR B O 1
ATOM 6090 N N . ARG B 1 216 ? 23.062 -14.281 -8.688 1 96.88 216 ARG B N 1
ATOM 6091 C CA . ARG B 1 216 ? 23.891 -13.086 -8.609 1 96.88 216 ARG B CA 1
ATOM 6092 C C . ARG B 1 216 ? 23.312 -11.961 -9.453 1 96.88 216 ARG B C 1
ATOM 6094 O O . ARG B 1 216 ? 23.344 -10.797 -9.047 1 96.88 216 ARG B O 1
ATOM 6101 N N . GLN B 1 217 ? 22.812 -12.32 -10.633 1 96.88 217 GLN B N 1
ATOM 6102 C CA . GLN B 1 217 ? 22.25 -11.32 -11.523 1 96.88 217 GLN B CA 1
ATOM 6103 C C . GLN B 1 217 ? 21.031 -10.641 -10.883 1 96.88 217 GLN B C 1
ATOM 6105 O O . GLN B 1 217 ? 20.812 -9.445 -11.086 1 96.88 217 GLN B O 1
ATOM 6110 N N . ILE B 1 218 ? 20.281 -11.414 -10.133 1 96.81 218 ILE B N 1
ATOM 6111 C CA . ILE B 1 218 ? 19.109 -10.883 -9.445 1 96.81 218 ILE B CA 1
ATOM 6112 C C . ILE B 1 218 ? 19.547 -10.102 -8.211 1 96.81 218 ILE B C 1
ATOM 6114 O O . ILE B 1 218 ? 19.062 -8.992 -7.961 1 96.81 218 ILE B O 1
ATOM 6118 N N . HIS B 1 219 ? 20.531 -10.594 -7.492 1 96.44 219 HIS B N 1
ATOM 6119 C CA . HIS B 1 219 ? 21.016 -9.969 -6.266 1 96.44 219 HIS B CA 1
ATOM 6120 C C . HIS B 1 219 ? 21.703 -8.641 -6.559 1 96.44 219 HIS B C 1
ATOM 6122 O O . HIS B 1 219 ? 21.547 -7.676 -5.805 1 96.44 219 HIS B O 1
ATOM 6128 N N . HIS B 1 220 ? 22.406 -8.531 -7.648 1 95.75 220 HIS B N 1
ATOM 6129 C CA . HIS B 1 220 ? 23.109 -7.305 -8.023 1 95.75 220 HIS B CA 1
ATOM 6130 C C . HIS B 1 220 ? 22.188 -6.355 -8.781 1 95.75 220 HIS B C 1
ATOM 6132 O O . HIS B 1 220 ? 22.641 -5.375 -9.375 1 95.75 220 HIS B O 1
ATOM 6138 N N . GLN B 1 221 ? 20.906 -6.715 -8.805 1 94.25 221 GLN B N 1
ATOM 6139 C CA . GLN B 1 221 ? 19.828 -5.863 -9.273 1 94.25 221 GLN B CA 1
ATOM 6140 C C . GLN B 1 221 ? 19.984 -5.535 -10.758 1 94.25 221 GLN B C 1
ATOM 6142 O O . GLN B 1 221 ? 19.719 -4.414 -11.188 1 94.25 221 GLN B O 1
ATOM 6147 N N . LYS B 1 222 ? 20.5 -6.5 -11.508 1 95.25 222 LYS B N 1
ATOM 6148 C CA . LYS B 1 222 ? 20.547 -6.34 -12.961 1 95.25 222 LYS B CA 1
ATOM 6149 C C . LYS B 1 222 ? 19.203 -6.648 -13.602 1 95.25 222 LYS B C 1
ATOM 6151 O O . LYS B 1 222 ? 18.812 -6.023 -14.594 1 95.25 222 LYS B O 1
ATOM 6156 N N . PHE B 1 223 ? 18.531 -7.625 -13.008 1 96.56 223 PHE B N 1
ATOM 6157 C CA . PHE B 1 223 ? 17.172 -8 -13.414 1 96.56 223 PHE B CA 1
ATOM 6158 C C . PHE B 1 223 ? 16.234 -8 -12.219 1 96.56 223 PHE B C 1
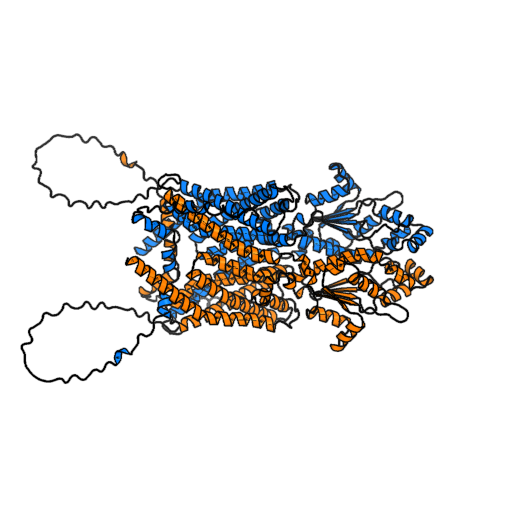ATOM 6160 O O . PHE B 1 223 ? 16.656 -8.281 -11.094 1 96.56 223 PHE B O 1
ATOM 6167 N N . TRP B 1 224 ? 15.039 -7.59 -12.438 1 95.75 224 TRP B N 1
ATOM 6168 C CA . TRP B 1 224 ? 14.047 -7.574 -11.367 1 95.75 224 TRP B CA 1
ATOM 6169 C C . TRP B 1 224 ? 13.625 -8.992 -11 1 95.75 224 TRP B C 1
ATOM 6171 O O . TRP B 1 224 ? 13.336 -9.273 -9.828 1 95.75 224 TRP B O 1
ATOM 6181 N N . ALA B 1 225 ? 13.484 -9.852 -11.945 1 96.5 225 ALA B N 1
ATOM 6182 C CA . ALA B 1 225 ? 13.133 -11.258 -11.789 1 96.5 225 ALA B CA 1
ATOM 6183 C C . ALA B 1 225 ? 13.703 -12.094 -12.93 1 96.5 225 ALA B C 1
ATOM 6185 O O . ALA B 1 225 ? 14.078 -11.562 -13.977 1 96.5 225 ALA B O 1
ATOM 6186 N N . ALA B 1 226 ? 13.859 -13.367 -12.641 1 97.56 226 ALA B N 1
ATOM 6187 C CA . ALA B 1 226 ? 14.375 -14.289 -13.648 1 97.56 226 ALA B CA 1
ATOM 6188 C C . ALA B 1 226 ? 13.555 -15.57 -13.695 1 97.56 226 ALA B C 1
ATOM 6190 O O . ALA B 1 226 ? 13.141 -16.094 -12.656 1 97.56 226 ALA B O 1
ATOM 6191 N N . PHE B 1 227 ? 13.188 -15.898 -14.836 1 97.31 227 PHE B N 1
ATOM 6192 C CA . PHE B 1 227 ? 12.664 -17.234 -15.094 1 97.31 227 PHE B CA 1
ATOM 6193 C C . PHE B 1 227 ? 13.781 -18.188 -15.516 1 97.31 227 PHE B C 1
ATOM 6195 O O . PHE B 1 227 ? 14.305 -18.078 -16.625 1 97.31 227 PHE B O 1
ATOM 6202 N N . TYR B 1 228 ? 14.117 -19.141 -14.57 1 97.94 228 TYR B N 1
ATOM 6203 C CA . TYR B 1 228 ? 15.328 -19.953 -14.695 1 97.94 228 TYR B CA 1
ATOM 6204 C C . TYR B 1 228 ? 14.984 -21.422 -14.945 1 97.94 228 TYR B C 1
ATOM 6206 O O . TYR B 1 228 ? 14.305 -22.047 -14.133 1 97.94 228 TYR B O 1
ATOM 6214 N N . VAL B 1 229 ? 15.359 -21.859 -16.109 1 98.12 229 VAL B N 1
ATOM 6215 C CA . VAL B 1 229 ? 15.312 -23.297 -16.406 1 98.12 229 VAL B CA 1
ATOM 6216 C C . VAL B 1 229 ? 16.641 -23.938 -16.016 1 98.12 229 VAL B C 1
ATOM 6218 O O . VAL B 1 229 ? 17.688 -23.578 -16.547 1 98.12 229 VAL B O 1
ATOM 6221 N N . HIS B 1 230 ? 16.578 -24.906 -15.141 1 97.12 230 HIS B N 1
ATOM 6222 C CA . HIS B 1 230 ? 17.781 -25.5 -14.555 1 97.12 230 HIS B CA 1
ATOM 6223 C C . HIS B 1 230 ? 18.625 -26.188 -15.625 1 97.12 230 HIS B C 1
ATOM 6225 O O . HIS B 1 230 ? 18.109 -26.562 -16.688 1 97.12 230 HIS B O 1
ATOM 6231 N N . GLU B 1 231 ? 19.859 -26.25 -15.125 1 94.94 231 GLU B N 1
ATOM 6232 C CA . GLU B 1 231 ? 20.766 -27.031 -15.969 1 94.94 231 GLU B CA 1
ATOM 6233 C C . GLU B 1 231 ? 20.312 -28.484 -16.078 1 94.94 231 GLU B C 1
ATOM 6235 O O . GLU B 1 231 ? 19.938 -29.094 -15.07 1 94.94 231 GLU B O 1
ATOM 6240 N N . ASN B 1 232 ? 20.156 -29 -17.25 1 93.25 232 ASN B N 1
ATOM 6241 C CA . ASN B 1 232 ? 19.797 -30.391 -17.5 1 93.25 232 ASN B CA 1
ATOM 6242 C C . ASN B 1 232 ? 18.359 -30.703 -17.078 1 93.25 232 ASN B C 1
ATOM 6244 O O . ASN B 1 232 ? 18.078 -31.797 -16.594 1 93.25 232 ASN B O 1
ATOM 6248 N N . ALA B 1 233 ? 17.531 -29.734 -17.156 1 96.19 233 ALA B N 1
ATOM 6249 C CA . ALA B 1 233 ? 16.141 -29.938 -16.781 1 96.19 233 ALA B CA 1
ATOM 6250 C C . ALA B 1 233 ? 15.523 -31.078 -17.594 1 96.19 233 ALA B C 1
ATOM 6252 O O . ALA B 1 233 ? 14.914 -31.984 -17.031 1 96.19 233 ALA B O 1
ATOM 6253 N N . THR B 1 234 ? 15.695 -31.031 -18.906 1 96.38 234 THR B N 1
ATOM 6254 C CA . THR B 1 234 ? 15.164 -32.062 -19.781 1 96.38 234 THR B CA 1
ATOM 6255 C C . THR B 1 234 ? 15.789 -33.406 -19.453 1 96.38 234 THR B C 1
ATOM 6257 O O . THR B 1 234 ? 15.094 -34.438 -19.375 1 96.38 234 THR B O 1
ATOM 6260 N N . LEU B 1 235 ? 17.078 -33.469 -19.234 1 95.56 235 LEU B N 1
ATOM 6261 C CA . LEU B 1 235 ? 17.781 -34.688 -18.922 1 95.56 235 LEU B CA 1
ATOM 6262 C C . LEU B 1 235 ? 17.281 -35.312 -17.609 1 95.56 235 LEU B C 1
ATOM 6264 O O . LEU B 1 235 ? 17.094 -36.5 -17.516 1 95.56 235 LEU B O 1
ATOM 6268 N N . ASP B 1 236 ? 17.156 -34.469 -16.609 1 95.19 236 ASP B N 1
ATOM 6269 C CA . ASP B 1 236 ? 16.672 -34.938 -15.312 1 95.19 236 ASP B CA 1
ATOM 6270 C C . ASP B 1 236 ? 15.281 -35.562 -15.438 1 95.19 236 ASP B C 1
ATOM 6272 O O . ASP B 1 236 ? 15.008 -36.594 -14.836 1 95.19 236 ASP B O 1
ATOM 6276 N N . TRP B 1 237 ? 14.43 -34.875 -16.172 1 94.25 237 TRP B N 1
ATOM 6277 C CA . TRP B 1 237 ? 13.086 -35.406 -16.391 1 94.25 237 TRP B CA 1
ATOM 6278 C C . TRP B 1 237 ? 13.125 -36.688 -17.188 1 94.25 237 TRP B C 1
ATOM 6280 O O . TRP B 1 237 ? 12.414 -37.656 -16.875 1 94.25 237 TRP B O 1
ATOM 6290 N N . TYR B 1 238 ? 13.984 -36.781 -18.219 1 94.44 238 TYR B N 1
ATOM 6291 C CA . TYR B 1 238 ? 14.172 -37.969 -19.047 1 94.44 238 TYR B CA 1
ATOM 6292 C C . TYR B 1 238 ? 14.664 -39.125 -18.219 1 94.44 238 TYR B C 1
ATOM 6294 O O . TYR B 1 238 ? 14.125 -40.25 -18.312 1 94.44 238 TYR B O 1
ATOM 6302 N N . GLN B 1 239 ? 15.617 -38.875 -17.391 1 94.38 239 GLN B N 1
ATOM 6303 C CA . GLN B 1 239 ? 16.172 -39.938 -16.562 1 94.38 239 GLN B CA 1
ATOM 6304 C C . GLN B 1 239 ? 15.141 -40.438 -15.555 1 94.38 239 GLN B C 1
ATOM 6306 O O . GLN B 1 239 ? 15.094 -41.625 -15.25 1 94.38 239 GLN B O 1
ATOM 6311 N N . ALA B 1 240 ? 14.398 -39.562 -15.047 1 94 240 ALA B N 1
ATOM 6312 C CA . ALA B 1 240 ? 13.336 -39.938 -14.125 1 94 240 ALA B CA 1
ATOM 6313 C C . ALA B 1 240 ? 12.305 -40.844 -14.828 1 94 240 ALA B C 1
ATOM 6315 O O . ALA B 1 240 ? 11.781 -41.781 -14.227 1 94 240 ALA B O 1
ATOM 6316 N N . MET B 1 241 ? 12.023 -40.594 -16.062 1 91.25 241 MET B N 1
ATOM 6317 C CA . MET B 1 241 ? 11.062 -41.375 -16.828 1 91.25 241 MET B CA 1
ATOM 6318 C C . MET B 1 241 ? 11.641 -42.75 -17.188 1 91.25 241 MET B C 1
ATOM 6320 O O . MET B 1 241 ? 10.953 -43.75 -17.062 1 91.25 241 MET B O 1
ATOM 6324 N N . VAL B 1 242 ? 12.883 -42.719 -17.562 1 93.25 242 VAL B N 1
ATOM 6325 C CA . VAL B 1 242 ? 13.531 -43.938 -17.953 1 93.25 242 VAL B CA 1
ATOM 6326 C C . VAL B 1 242 ? 13.641 -44.875 -16.75 1 93.25 242 VAL B C 1
ATOM 6328 O O . VAL B 1 242 ? 13.438 -46.094 -16.875 1 93.25 242 VAL B O 1
ATOM 6331 N N . THR B 1 243 ? 13.93 -44.281 -15.617 1 93.56 243 THR B N 1
ATOM 6332 C CA . THR B 1 243 ? 14.102 -45.094 -14.414 1 93.56 243 THR B CA 1
ATOM 6333 C C . THR B 1 243 ? 12.773 -45.281 -13.688 1 93.56 243 THR B C 1
ATOM 6335 O O . THR B 1 243 ? 12.711 -45.969 -12.672 1 93.56 243 THR B O 1
ATOM 6338 N N . GLN B 1 244 ? 11.766 -44.656 -14.211 1 90.69 244 GLN B N 1
ATOM 6339 C CA . GLN B 1 244 ? 10.445 -44.75 -13.602 1 90.69 244 GLN B CA 1
ATOM 6340 C C . GLN B 1 244 ? 10.5 -44.344 -12.125 1 90.69 244 GLN B C 1
ATOM 6342 O O . GLN B 1 244 ? 10.031 -45.094 -11.258 1 90.69 244 GLN B O 1
ATOM 6347 N N . SER B 1 245 ? 11.133 -43.25 -11.914 1 90.44 245 SER B N 1
ATOM 6348 C CA . SER B 1 245 ? 11.305 -42.75 -10.555 1 90.44 245 SER B CA 1
ATOM 6349 C C . SER B 1 245 ? 9.969 -42.375 -9.93 1 90.44 245 SER B C 1
ATOM 6351 O O . SER B 1 245 ? 9.164 -41.688 -10.555 1 90.44 245 SER B O 1
ATOM 6353 N N . GLN B 1 246 ? 9.758 -42.781 -8.641 1 81.69 246 GLN B N 1
ATOM 6354 C CA . GLN B 1 246 ? 8.539 -42.438 -7.922 1 81.69 246 GLN B CA 1
ATOM 6355 C C . GLN B 1 246 ? 8.766 -41.25 -6.98 1 81.69 246 GLN B C 1
ATOM 6357 O O . GLN B 1 246 ? 7.812 -40.656 -6.465 1 81.69 246 GLN B O 1
ATOM 6362 N N . THR B 1 247 ? 9.984 -40.812 -6.898 1 81.94 247 THR B N 1
ATOM 6363 C CA . THR B 1 247 ? 10.312 -39.781 -5.945 1 81.94 247 THR B CA 1
ATOM 6364 C C . THR B 1 247 ? 10.555 -38.438 -6.664 1 81.94 247 THR B C 1
ATOM 6366 O O . THR B 1 247 ? 10.461 -37.375 -6.059 1 81.94 247 THR B O 1
ATOM 6369 N N . PHE B 1 248 ? 10.867 -38.562 -7.945 1 86.12 248 PHE B N 1
ATOM 6370 C CA . PHE B 1 248 ? 11.141 -37.344 -8.711 1 86.12 248 PHE B CA 1
ATOM 6371 C C . PHE B 1 248 ? 9.852 -36.562 -8.969 1 86.12 248 PHE B C 1
ATOM 6373 O O . PHE B 1 248 ? 8.852 -37.125 -9.414 1 86.12 248 PHE B O 1
ATOM 6380 N N . ASN B 1 249 ? 9.875 -35.281 -8.547 1 78.5 249 ASN B N 1
ATOM 6381 C CA . ASN B 1 249 ? 8.734 -34.406 -8.812 1 78.5 249 ASN B CA 1
ATOM 6382 C C . ASN B 1 249 ? 9.078 -33.344 -9.844 1 78.5 249 ASN B C 1
ATOM 6384 O O . ASN B 1 249 ? 9.766 -32.375 -9.531 1 78.5 249 ASN B O 1
ATOM 6388 N N . PRO B 1 250 ? 8.539 -33.5 -11 1 82.12 250 PRO B N 1
ATOM 6389 C CA . PRO B 1 250 ? 8.891 -32.562 -12.055 1 82.12 250 PRO B CA 1
ATOM 6390 C C . PRO B 1 250 ? 8.188 -31.219 -11.906 1 82.12 250 PRO B C 1
ATOM 6392 O O . PRO B 1 250 ? 8.508 -30.266 -12.625 1 82.12 250 PRO B O 1
ATOM 6395 N N . VAL B 1 251 ? 7.27 -31.047 -10.984 1 75.25 251 VAL B N 1
ATOM 6396 C CA . VAL B 1 251 ? 6.434 -29.844 -10.898 1 75.25 251 VAL B CA 1
ATOM 6397 C C . VAL B 1 251 ? 7.289 -28.641 -10.508 1 75.25 251 VAL B C 1
ATOM 6399 O O . VAL B 1 251 ? 7.246 -27.609 -11.18 1 75.25 251 VAL B O 1
ATOM 6402 N N . GLN B 1 252 ? 8.148 -28.797 -9.523 1 77.44 252 GLN B N 1
ATOM 6403 C CA . GLN B 1 252 ? 8.867 -27.609 -9.07 1 77.44 252 GLN B CA 1
ATOM 6404 C C . GLN B 1 252 ? 10.375 -27.859 -9.031 1 77.44 252 GLN B C 1
ATOM 6406 O O . GLN B 1 252 ? 11.109 -27.141 -8.352 1 77.44 252 GLN B O 1
ATOM 6411 N N . SER B 1 253 ? 10.812 -28.812 -9.836 1 86.19 253 SER B N 1
ATOM 6412 C CA . SER B 1 253 ? 12.227 -29.156 -9.742 1 86.19 253 SER B CA 1
ATOM 6413 C C . SER B 1 253 ? 12.977 -28.75 -11.008 1 86.19 253 SER B C 1
ATOM 6415 O O . SER B 1 253 ? 14.203 -28.672 -11.023 1 86.19 253 SER B O 1
ATOM 6417 N N . LEU B 1 254 ? 12.25 -28.422 -12.023 1 94.12 254 LEU B N 1
ATOM 6418 C CA . LEU B 1 254 ? 12.898 -28.234 -13.32 1 94.12 254 LEU B CA 1
ATOM 6419 C C . LEU B 1 254 ? 13.148 -26.75 -13.578 1 94.12 254 LEU B C 1
ATOM 6421 O O . LEU B 1 254 ? 14.102 -26.391 -14.281 1 94.12 254 LEU B O 1
ATOM 6425 N N . MET B 1 255 ? 12.281 -25.938 -13.141 1 95.62 255 MET B N 1
ATOM 6426 C CA . MET B 1 255 ? 12.344 -24.5 -13.414 1 95.62 255 MET B CA 1
ATOM 6427 C C . MET B 1 255 ? 11.969 -23.688 -12.18 1 95.62 255 MET B C 1
ATOM 6429 O O . MET B 1 255 ? 11.281 -24.188 -11.289 1 95.62 255 MET B O 1
ATOM 6433 N N . GLU B 1 256 ? 12.461 -22.469 -12.148 1 95.31 256 GLU B N 1
ATOM 6434 C CA . GLU B 1 256 ? 12.102 -21.609 -11.016 1 95.31 256 GLU B CA 1
ATOM 6435 C C . GLU B 1 256 ? 12 -20.156 -11.453 1 95.31 256 GLU B C 1
ATOM 6437 O O . GLU B 1 256 ? 12.641 -19.734 -12.422 1 95.31 256 GLU B O 1
ATOM 6442 N N . ALA B 1 257 ? 11.117 -19.469 -10.844 1 95.38 257 ALA B N 1
ATOM 6443 C CA . ALA B 1 257 ? 11.031 -18.016 -10.93 1 95.38 257 ALA B CA 1
ATOM 6444 C C . ALA B 1 257 ? 11.711 -17.359 -9.727 1 95.38 257 ALA B C 1
ATOM 6446 O O . ALA B 1 257 ? 11.32 -17.594 -8.586 1 95.38 257 ALA B O 1
ATOM 6447 N N . VAL B 1 258 ? 12.781 -16.594 -10.062 1 97.06 258 VAL B N 1
ATOM 6448 C CA . VAL B 1 258 ? 13.641 -16.078 -9 1 97.06 258 VAL B CA 1
ATOM 6449 C C . VAL B 1 258 ? 13.492 -14.555 -8.914 1 97.06 258 VAL B C 1
ATOM 6451 O O . VAL B 1 258 ? 13.531 -13.867 -9.938 1 97.06 258 VAL B O 1
ATOM 6454 N N . TYR B 1 259 ? 13.281 -14.039 -7.734 1 96.25 259 TYR B N 1
ATOM 6455 C CA . TYR B 1 259 ? 13.258 -12.602 -7.465 1 96.25 259 TYR B CA 1
ATOM 6456 C C . TYR B 1 259 ? 13.656 -12.32 -6.02 1 96.25 259 TYR B C 1
ATOM 6458 O O . TYR B 1 259 ? 13.977 -13.234 -5.266 1 96.25 259 TYR B O 1
ATOM 6466 N N . GLU B 1 260 ? 13.781 -11.07 -5.664 1 96.06 260 GLU B N 1
ATOM 6467 C CA . GLU B 1 260 ? 14.148 -10.648 -4.316 1 96.06 260 GLU B CA 1
ATOM 6468 C C . GLU B 1 260 ? 13.195 -9.57 -3.795 1 96.06 260 GLU B C 1
ATOM 6470 O O . GLU B 1 260 ? 13.234 -8.43 -4.258 1 96.06 260 GLU B O 1
ATOM 6475 N N . THR B 1 261 ? 12.422 -9.938 -2.773 1 93.38 261 THR B N 1
ATOM 6476 C CA . THR B 1 261 ? 11.492 -8.977 -2.182 1 93.38 261 THR B CA 1
ATOM 6477 C C . THR B 1 261 ? 12.25 -7.91 -1.394 1 93.38 261 THR B C 1
ATOM 6479 O O . THR B 1 261 ? 11.844 -6.746 -1.372 1 93.38 261 THR B O 1
ATOM 6482 N N . GLY B 1 262 ? 13.383 -8.289 -0.796 1 93.19 262 GLY B N 1
ATOM 6483 C CA . GLY B 1 262 ? 14.156 -7.379 0.04 1 93.19 262 GLY B CA 1
ATOM 6484 C C . GLY B 1 262 ? 14.836 -6.277 -0.747 1 93.19 262 GLY B C 1
ATOM 6485 O O . GLY B 1 262 ? 15.289 -5.285 -0.172 1 93.19 262 GLY B O 1
ATOM 6486 N N . ARG B 1 263 ? 14.875 -6.395 -2.082 1 93.5 263 ARG B N 1
ATOM 6487 C CA . ARG B 1 263 ? 15.461 -5.363 -2.93 1 93.5 263 ARG B CA 1
ATOM 6488 C C . ARG B 1 263 ? 14.602 -4.105 -2.938 1 93.5 263 ARG B C 1
ATOM 6490 O O . ARG B 1 263 ? 15.125 -2.99 -2.869 1 93.5 263 ARG B O 1
ATOM 6497 N N . ASP B 1 264 ? 13.398 -4.297 -3.059 1 93.38 264 ASP B N 1
ATOM 6498 C CA . ASP B 1 264 ? 12.391 -3.242 -3.102 1 93.38 264 ASP B CA 1
ATOM 6499 C C . ASP B 1 264 ? 11.047 -3.744 -2.586 1 93.38 264 ASP B C 1
ATOM 6501 O O . ASP B 1 264 ? 10.211 -4.215 -3.361 1 93.38 264 ASP B O 1
ATOM 6505 N N . PHE B 1 265 ? 10.812 -3.559 -1.371 1 92.06 265 PHE B N 1
ATOM 6506 C CA . PHE B 1 265 ? 9.656 -4.125 -0.692 1 92.06 265 PHE B CA 1
ATOM 6507 C C . PHE B 1 265 ? 8.359 -3.674 -1.357 1 92.06 265 PHE B C 1
ATOM 6509 O O . PHE B 1 265 ? 7.488 -4.492 -1.646 1 92.06 265 PHE B O 1
ATOM 6516 N N . ASN B 1 266 ? 8.219 -2.416 -1.668 1 87 266 ASN B N 1
ATOM 6517 C CA . ASN B 1 266 ? 6.988 -1.877 -2.24 1 87 266 ASN B CA 1
ATOM 6518 C C . ASN B 1 266 ? 6.82 -2.293 -3.697 1 87 266 ASN B C 1
ATOM 6520 O O . ASN B 1 266 ? 5.719 -2.654 -4.121 1 87 266 ASN B O 1
ATOM 6524 N N . GLY B 1 267 ? 7.895 -2.303 -4.414 1 87.62 267 GLY B N 1
ATOM 6525 C CA . GLY B 1 267 ? 7.844 -2.592 -5.836 1 87.62 267 GLY B CA 1
ATOM 6526 C C . GLY B 1 267 ? 7.66 -4.066 -6.141 1 87.62 267 GLY B C 1
ATOM 6527 O O . GLY B 1 267 ? 6.863 -4.434 -7.004 1 87.62 267 GLY B O 1
ATOM 6528 N N . VAL B 1 268 ? 8.352 -4.898 -5.359 1 88.94 268 VAL B N 1
ATOM 6529 C CA . VAL B 1 268 ? 8.352 -6.324 -5.684 1 88.94 268 VAL B CA 1
ATOM 6530 C C . VAL B 1 268 ? 7.066 -6.969 -5.172 1 88.94 268 VAL B C 1
ATOM 6532 O O . VAL B 1 268 ? 6.414 -7.723 -5.898 1 88.94 268 VAL B O 1
ATOM 6535 N N . ASN B 1 269 ? 6.586 -6.582 -4.035 1 80.56 269 ASN B N 1
ATOM 6536 C CA . ASN B 1 269 ? 5.418 -7.203 -3.416 1 80.56 269 ASN B CA 1
ATOM 6537 C C . ASN B 1 269 ? 4.148 -6.938 -4.219 1 80.56 269 ASN B C 1
ATOM 6539 O O . ASN B 1 269 ? 3.254 -7.781 -4.273 1 80.56 269 ASN B O 1
ATOM 6543 N N . VAL B 1 270 ? 4.188 -5.84 -4.887 1 77.44 270 VAL B N 1
ATOM 6544 C CA . VAL B 1 270 ? 2.939 -5.473 -5.547 1 77.44 270 VAL B CA 1
ATOM 6545 C C . VAL B 1 270 ? 3.064 -5.699 -7.051 1 77.44 270 VAL B C 1
ATOM 6547 O O . VAL B 1 270 ? 2.285 -6.453 -7.637 1 77.44 270 VAL B O 1
ATOM 6550 N N . TYR B 1 271 ? 4.129 -5.324 -7.637 1 85.19 271 TYR B N 1
ATOM 6551 C CA . TYR B 1 271 ? 4.172 -5.262 -9.094 1 85.19 271 TYR B CA 1
ATOM 6552 C C . TYR B 1 271 ? 4.895 -6.473 -9.664 1 85.19 271 TYR B C 1
ATOM 6554 O O . TYR B 1 271 ? 4.375 -7.145 -10.562 1 85.19 271 TYR B O 1
ATOM 6562 N N . ILE B 1 272 ? 6.016 -6.836 -9.109 1 89.62 272 ILE B N 1
ATOM 6563 C CA . ILE B 1 272 ? 6.801 -7.93 -9.672 1 89.62 272 ILE B CA 1
ATOM 6564 C C . ILE B 1 272 ? 6.082 -9.258 -9.445 1 89.62 272 ILE B C 1
ATOM 6566 O O . ILE B 1 272 ? 5.941 -10.062 -10.367 1 89.62 272 ILE B O 1
ATOM 6570 N N . VAL B 1 273 ? 5.602 -9.398 -8.273 1 86.31 273 VAL B N 1
ATOM 6571 C CA . VAL B 1 273 ? 4.891 -10.633 -7.949 1 86.31 273 VAL B CA 1
ATOM 6572 C C . VAL B 1 273 ? 3.627 -10.734 -8.797 1 86.31 273 VAL B C 1
ATOM 6574 O O . VAL B 1 273 ? 3.289 -11.812 -9.289 1 86.31 273 VAL B O 1
ATOM 6577 N N . SER B 1 274 ? 3.01 -9.625 -8.992 1 80.62 274 SER B N 1
ATOM 6578 C CA . SER B 1 274 ? 1.809 -9.625 -9.82 1 80.62 274 SER B CA 1
ATOM 6579 C C . SER B 1 274 ? 2.135 -9.992 -11.266 1 80.62 274 SER B C 1
ATOM 6581 O O . SER B 1 274 ? 1.388 -10.734 -11.906 1 80.62 274 SER B O 1
ATOM 6583 N N . ILE B 1 275 ? 3.209 -9.531 -11.773 1 86.44 275 ILE B N 1
ATOM 6584 C CA . ILE B 1 275 ? 3.633 -9.828 -13.133 1 86.44 275 ILE B CA 1
ATOM 6585 C C . ILE B 1 275 ? 3.982 -11.312 -13.258 1 86.44 275 ILE B C 1
ATOM 6587 O O . ILE B 1 275 ? 3.578 -11.977 -14.211 1 86.44 275 ILE B O 1
ATOM 6591 N N . ILE B 1 276 ? 4.637 -11.797 -12.25 1 89.75 276 ILE B N 1
ATOM 6592 C CA . ILE B 1 276 ? 5.016 -13.211 -12.242 1 89.75 276 ILE B CA 1
ATOM 6593 C C . ILE B 1 276 ? 3.76 -14.078 -12.219 1 89.75 276 ILE B C 1
ATOM 6595 O O . ILE B 1 276 ? 3.648 -15.047 -12.977 1 89.75 276 ILE B O 1
ATOM 6599 N N . ASN B 1 277 ? 2.857 -13.711 -11.461 1 80.44 277 ASN B N 1
ATOM 6600 C CA . ASN B 1 277 ? 1.62 -14.477 -11.367 1 80.44 277 ASN B CA 1
ATOM 6601 C C . ASN B 1 277 ? 0.833 -14.43 -12.672 1 80.44 277 ASN B C 1
ATOM 6603 O O . ASN B 1 277 ? 0.235 -15.422 -13.078 1 80.44 277 ASN B O 1
ATOM 6607 N N . GLN B 1 278 ? 0.801 -13.305 -13.242 1 81.31 278 GLN B N 1
ATOM 6608 C CA . GLN B 1 278 ? 0.138 -13.18 -14.539 1 81.31 278 GLN B CA 1
ATOM 6609 C C . GLN B 1 278 ? 0.81 -14.062 -15.586 1 81.31 278 GLN B C 1
ATOM 6611 O O . GLN B 1 278 ? 0.132 -14.695 -16.406 1 81.31 278 GLN B O 1
ATOM 6616 N N . LEU B 1 279 ? 2.066 -14.117 -15.555 1 89.5 279 LEU B N 1
ATOM 6617 C CA . LEU B 1 279 ? 2.818 -14.945 -16.484 1 89.5 279 LEU B CA 1
ATOM 6618 C C . LEU B 1 279 ? 2.592 -16.422 -16.219 1 89.5 279 LEU B C 1
ATOM 6620 O O . LEU B 1 279 ? 2.49 -17.234 -17.141 1 89.5 279 LEU B O 1
ATOM 6624 N N . LEU B 1 280 ? 2.518 -16.734 -14.953 1 86.25 280 LEU B N 1
ATOM 6625 C CA . LEU B 1 280 ? 2.262 -18.125 -14.602 1 86.25 280 LEU B CA 1
ATOM 6626 C C . LEU B 1 280 ? 0.858 -18.547 -15.023 1 86.25 280 LEU B C 1
ATOM 6628 O O . LEU B 1 280 ? 0.645 -19.688 -15.43 1 86.25 280 LEU B O 1
ATOM 6632 N N . GLN B 1 281 ? 0 -17.641 -14.922 1 77.62 281 GLN B N 1
ATOM 6633 C CA . GLN B 1 281 ? -1.344 -17.938 -15.406 1 77.62 281 GLN B CA 1
ATOM 6634 C C . GLN B 1 281 ? -1.349 -18.156 -16.922 1 77.62 281 GLN B C 1
ATOM 6636 O O . GLN B 1 281 ? -2.008 -19.062 -17.406 1 77.62 281 GLN B O 1
ATOM 6641 N N . GLY B 1 282 ? -0.677 -17.266 -17.609 1 81.5 282 GLY B N 1
ATOM 6642 C CA . GLY B 1 282 ? -0.531 -17.469 -19.047 1 81.5 282 GLY B CA 1
ATOM 6643 C C . GLY B 1 282 ? 0.184 -18.766 -19.391 1 81.5 282 GLY B C 1
ATOM 6644 O O . GLY B 1 282 ? -0.166 -19.422 -20.375 1 81.5 282 GLY B O 1
ATOM 6645 N N . TYR B 1 283 ? 1.133 -19.094 -18.578 1 87.12 283 TYR B N 1
ATOM 6646 C CA . TYR B 1 283 ? 1.883 -20.344 -18.766 1 87.12 283 TYR B CA 1
ATOM 6647 C C . TYR B 1 283 ? 0.975 -21.547 -18.625 1 87.12 283 TYR B C 1
ATOM 6649 O O . TYR B 1 283 ? 1.06 -22.5 -19.406 1 87.12 283 TYR B O 1
ATOM 6657 N N . ASN B 1 284 ? 0.159 -21.484 -17.688 1 77.06 284 ASN B N 1
ATOM 6658 C CA . ASN B 1 284 ? -0.76 -22.594 -17.438 1 77.06 284 ASN B CA 1
ATOM 6659 C C . ASN B 1 284 ? -1.738 -22.781 -18.594 1 77.06 284 ASN B C 1
ATOM 6661 O O . ASN B 1 284 ? -2.201 -23.891 -18.859 1 77.06 284 ASN B O 1
ATOM 6665 N N . GLU B 1 285 ? -2.01 -21.734 -19.234 1 74.75 285 GLU B N 1
ATOM 6666 C CA . GLU B 1 285 ? -2.879 -21.812 -20.406 1 74.75 285 GLU B CA 1
ATOM 6667 C C . GLU B 1 285 ? -2.107 -22.297 -21.641 1 74.75 285 GLU B C 1
ATOM 6669 O O . GLU B 1 285 ? -2.666 -22.969 -22.5 1 74.75 285 GLU B O 1
ATOM 6674 N N . PHE B 1 286 ? -0.877 -22 -21.719 1 83.19 286 PHE B N 1
ATOM 6675 C CA . PHE B 1 286 ? -0.033 -22.25 -22.875 1 83.19 286 PHE B CA 1
ATOM 6676 C C . PHE B 1 286 ? 0.486 -23.688 -22.859 1 83.19 286 PHE B C 1
ATOM 6678 O O . PHE B 1 286 ? 0.528 -24.344 -23.906 1 83.19 286 PHE B O 1
ATOM 6685 N N . ILE B 1 287 ? 0.857 -24.266 -21.766 1 83.44 287 ILE B N 1
ATOM 6686 C CA . ILE B 1 287 ? 1.687 -25.453 -21.656 1 83.44 287 ILE B CA 1
ATOM 6687 C C . ILE B 1 287 ? 0.908 -26.672 -22.156 1 83.44 287 ILE B C 1
ATOM 6689 O O . ILE B 1 287 ? 1.462 -27.531 -22.844 1 83.44 287 ILE B O 1
ATOM 6693 N N . PRO B 1 288 ? -0.347 -26.75 -21.797 1 73.62 288 PRO B N 1
ATOM 6694 C CA . PRO B 1 288 ? -1.066 -27.906 -22.344 1 73.62 288 PRO B CA 1
ATOM 6695 C C . PRO B 1 288 ? -1.118 -27.906 -23.875 1 73.62 288 PRO B C 1
ATOM 6697 O O . PRO B 1 288 ? -1.154 -28.969 -24.484 1 73.62 288 PRO B O 1
ATOM 6700 N N . GLN B 1 289 ? -1.084 -26.797 -24.391 1 75 289 GLN B N 1
ATOM 6701 C CA . GLN B 1 289 ? -1.171 -26.672 -25.844 1 75 289 GLN B CA 1
ATOM 6702 C C . GLN B 1 289 ? 0.204 -26.812 -26.5 1 75 289 GLN B C 1
ATOM 6704 O O . GLN B 1 289 ? 0.309 -27.047 -27.703 1 75 289 GLN B O 1
ATOM 6709 N N . SER B 1 290 ? 1.247 -26.719 -25.734 1 82.62 290 SER B N 1
ATOM 6710 C CA . SER B 1 290 ? 2.605 -26.734 -26.266 1 82.62 290 SER B CA 1
ATOM 6711 C C . SER B 1 290 ? 3.047 -28.141 -26.641 1 82.62 290 SER B C 1
ATOM 6713 O O . SER B 1 290 ? 3.986 -28.312 -27.422 1 82.62 290 SER B O 1
ATOM 6715 N N . GLY B 1 291 ? 2.428 -29.219 -26.078 1 78.75 291 GLY B N 1
ATOM 6716 C CA . GLY B 1 291 ? 2.816 -30.594 -26.344 1 78.75 291 GLY B CA 1
ATOM 6717 C C . GLY B 1 291 ? 4.074 -31.016 -25.609 1 78.75 291 GLY B C 1
ATOM 6718 O O . GLY B 1 291 ? 4.746 -31.969 -26 1 78.75 291 GLY B O 1
ATOM 6719 N N . LEU B 1 292 ? 4.445 -30.359 -24.578 1 87.38 292 LEU B N 1
ATOM 6720 C CA . LEU B 1 292 ? 5.68 -30.609 -23.828 1 87.38 292 LEU B CA 1
ATOM 6721 C C . LEU B 1 292 ? 5.77 -32.062 -23.406 1 87.38 292 LEU B C 1
ATOM 6723 O O . LEU B 1 292 ? 6.777 -32.719 -23.656 1 87.38 292 LEU B O 1
ATOM 6727 N N . VAL B 1 293 ? 4.773 -32.594 -22.766 1 82.5 293 VAL B N 1
ATOM 6728 C CA . VAL B 1 293 ? 4.777 -33.969 -22.266 1 82.5 293 VAL B CA 1
ATOM 6729 C C . VAL B 1 293 ? 4.836 -34.938 -23.438 1 82.5 293 VAL B C 1
ATOM 6731 O O . VAL B 1 293 ? 5.531 -35.969 -23.359 1 82.5 293 VAL B O 1
ATOM 6734 N N . GLY B 1 294 ? 4.031 -34.656 -24.484 1 78.38 294 GLY B N 1
ATOM 6735 C CA . GLY B 1 294 ? 4.086 -35.5 -25.672 1 78.38 294 GLY B CA 1
ATOM 6736 C C . GLY B 1 294 ? 5.477 -35.594 -26.281 1 78.38 294 GLY B C 1
ATOM 6737 O O . GLY B 1 294 ? 5.918 -36.656 -26.672 1 78.38 294 GLY B O 1
ATOM 6738 N N . HIS B 1 295 ? 6.117 -34.5 -26.359 1 86.38 295 HIS B N 1
ATOM 6739 C CA . HIS B 1 295 ? 7.469 -34.469 -26.906 1 86.38 295 HIS B CA 1
ATOM 6740 C C . HIS B 1 295 ? 8.438 -35.25 -26.016 1 86.38 295 HIS B C 1
ATOM 6742 O O . HIS B 1 295 ? 9.375 -35.875 -26.531 1 86.38 295 HIS B O 1
ATOM 6748 N N . MET B 1 296 ? 8.227 -35.25 -24.75 1 88.94 296 MET B N 1
ATOM 6749 C CA . MET B 1 296 ? 9.062 -36 -23.828 1 88.94 296 MET B CA 1
ATOM 6750 C C . MET B 1 296 ? 8.844 -37.5 -24 1 88.94 296 MET B C 1
ATOM 6752 O O . MET B 1 296 ? 9.797 -38.281 -23.969 1 88.94 296 MET B O 1
ATOM 6756 N N . LEU B 1 297 ? 7.637 -37.844 -24.188 1 83.69 297 LEU B N 1
ATOM 6757 C CA . LEU B 1 297 ? 7.305 -39.25 -24.344 1 83.69 297 LEU B CA 1
ATOM 6758 C C . LEU B 1 297 ? 7.848 -39.812 -25.656 1 83.69 297 LEU B C 1
ATOM 6760 O O . LEU B 1 297 ? 8.18 -41 -25.75 1 83.69 297 LEU B O 1
ATOM 6764 N N . GLU B 1 298 ? 7.93 -38.938 -26.625 1 84.38 298 GLU B N 1
ATOM 6765 C CA . GLU B 1 298 ? 8.453 -39.344 -27.938 1 84.38 298 GLU B CA 1
ATOM 6766 C C . GLU B 1 298 ? 9.922 -39.75 -27.844 1 84.38 298 GLU B C 1
ATOM 6768 O O . GLU B 1 298 ? 10.438 -40.469 -28.703 1 84.38 298 GLU B O 1
ATOM 6773 N N . THR B 1 299 ? 10.562 -39.25 -26.859 1 90.56 299 THR B N 1
ATOM 6774 C CA . THR B 1 299 ? 11.977 -39.531 -26.703 1 90.56 299 THR B CA 1
ATOM 6775 C C . THR B 1 299 ? 12.172 -40.938 -26.094 1 90.56 299 THR B C 1
ATOM 6777 O O . THR B 1 299 ? 13.273 -41.469 -26.141 1 90.56 299 THR B O 1
ATOM 6780 N N . LEU B 1 300 ? 11.117 -41.5 -25.578 1 89.5 300 LEU B N 1
ATOM 6781 C CA . LEU B 1 300 ? 11.172 -42.812 -24.938 1 89.5 300 LEU B CA 1
ATOM 6782 C C . LEU B 1 300 ? 10.727 -43.906 -25.906 1 89.5 300 LEU B C 1
ATOM 6784 O O . LEU B 1 300 ? 10.031 -43.625 -26.891 1 89.5 300 LEU B O 1
ATOM 6788 N N . ASN B 1 301 ? 11.281 -45.062 -25.641 1 86.94 301 ASN B N 1
ATOM 6789 C CA . ASN B 1 301 ? 10.773 -46.188 -26.422 1 86.94 301 ASN B CA 1
ATOM 6790 C C . ASN B 1 301 ? 9.43 -46.688 -25.891 1 86.94 301 ASN B C 1
ATOM 6792 O O . ASN B 1 301 ? 8.984 -46.25 -24.812 1 86.94 301 ASN B O 1
ATOM 6796 N N . SER B 1 302 ? 8.758 -47.562 -26.641 1 82.5 302 SER B N 1
ATOM 6797 C CA . SER B 1 302 ? 7.414 -48.031 -26.297 1 82.5 302 SER B CA 1
ATOM 6798 C C . SER B 1 302 ? 7.391 -48.719 -24.938 1 82.5 302 SER B C 1
ATOM 6800 O O . SER B 1 302 ? 6.453 -48.531 -24.156 1 82.5 302 SER B O 1
ATOM 6802 N N . THR B 1 303 ? 8.359 -49.5 -24.609 1 83.25 303 THR B N 1
ATOM 6803 C CA . THR B 1 303 ? 8.43 -50.219 -23.328 1 83.25 303 THR B CA 1
ATOM 6804 C C . THR B 1 303 ? 8.602 -49.219 -22.188 1 83.25 303 THR B C 1
ATOM 6806 O O . THR B 1 303 ? 7.98 -49.375 -21.125 1 83.25 303 THR B O 1
ATOM 6809 N N . GLN B 1 304 ? 9.398 -48.219 -22.422 1 86.19 304 GLN B N 1
ATOM 6810 C CA . GLN B 1 304 ? 9.641 -47.188 -21.406 1 86.19 304 GLN B CA 1
ATOM 6811 C C . GLN B 1 304 ? 8.391 -46.344 -21.156 1 86.19 304 GLN B C 1
ATOM 6813 O O . GLN B 1 304 ? 8.094 -46 -20 1 86.19 304 GLN B O 1
ATOM 6818 N N . VAL B 1 305 ? 7.703 -46.031 -22.203 1 81.5 305 VAL B N 1
ATOM 6819 C CA . VAL B 1 305 ? 6.484 -45.219 -22.094 1 81.5 305 VAL B CA 1
ATOM 6820 C C . VAL B 1 305 ? 5.453 -45.969 -21.25 1 81.5 305 VAL B C 1
ATOM 6822 O O . VAL B 1 305 ? 4.852 -45.406 -20.344 1 81.5 305 VAL B O 1
ATOM 6825 N N . LEU B 1 306 ? 5.301 -47.25 -21.516 1 76.06 306 LEU B N 1
ATOM 6826 C CA . LEU B 1 306 ? 4.355 -48.062 -20.766 1 76.06 306 LEU B CA 1
ATOM 6827 C C . LEU B 1 306 ? 4.801 -48.188 -19.312 1 76.06 306 LEU B C 1
ATOM 6829 O O . LEU B 1 306 ? 3.967 -48.219 -18.406 1 76.06 306 LEU B O 1
ATOM 6833 N N . GLY B 1 307 ? 6.012 -48.375 -19.141 1 81.56 307 GLY B N 1
ATOM 6834 C CA . GLY B 1 307 ? 6.539 -48.438 -17.781 1 81.56 307 GLY B CA 1
ATOM 6835 C C . GLY B 1 307 ? 6.254 -47.188 -16.969 1 81.56 307 GLY B C 1
ATOM 6836 O O . GLY B 1 307 ? 5.875 -47.312 -15.797 1 81.56 307 GLY B O 1
ATOM 6837 N N . VAL B 1 308 ? 6.449 -46 -17.562 1 83.12 308 VAL B N 1
ATOM 6838 C CA . VAL B 1 308 ? 6.227 -44.75 -16.859 1 83.12 308 VAL B CA 1
ATOM 6839 C C . VAL B 1 308 ? 4.746 -44.594 -16.531 1 83.12 308 VAL B C 1
ATOM 6841 O O . VAL B 1 308 ? 4.391 -44.188 -15.422 1 83.12 308 VAL B O 1
ATOM 6844 N N . ILE B 1 309 ? 3.91 -44.938 -17.406 1 71.88 309 ILE B N 1
ATOM 6845 C CA . ILE B 1 309 ? 2.471 -44.781 -17.219 1 71.88 309 ILE B CA 1
ATOM 6846 C C . ILE B 1 309 ? 1.984 -45.688 -16.109 1 71.88 309 ILE B C 1
ATOM 6848 O O . ILE B 1 309 ? 1.114 -45.344 -15.32 1 71.88 309 ILE B O 1
ATOM 6852 N N . ASN B 1 310 ? 2.582 -46.844 -15.992 1 73.06 310 ASN B N 1
ATOM 6853 C CA . ASN B 1 310 ? 2.115 -47.875 -15.039 1 73.06 310 ASN B CA 1
ATOM 6854 C C . ASN B 1 310 ? 2.74 -47.656 -13.664 1 73.06 310 ASN B C 1
ATOM 6856 O O . ASN B 1 310 ? 2.088 -47.906 -12.641 1 73.06 310 ASN B O 1
ATOM 6860 N N . ASN B 1 311 ? 3.98 -47.312 -13.719 1 81.38 311 ASN B N 1
ATOM 6861 C CA . ASN B 1 311 ? 4.715 -47.344 -12.453 1 81.38 311 ASN B CA 1
ATOM 6862 C C . ASN B 1 311 ? 4.918 -45.969 -11.867 1 81.38 311 ASN B C 1
ATOM 6864 O O . ASN B 1 311 ? 5.113 -45.812 -10.664 1 81.38 311 ASN B O 1
ATOM 6868 N N . ALA B 1 312 ? 5.004 -45 -12.703 1 82.38 312 ALA B N 1
ATOM 6869 C CA . ALA B 1 312 ? 5.246 -43.625 -12.242 1 82.38 312 ALA B CA 1
ATOM 6870 C C . ALA B 1 312 ? 4.398 -42.625 -13.016 1 82.38 312 ALA B C 1
ATOM 6872 O O . ALA B 1 312 ? 4.926 -41.688 -13.609 1 82.38 312 ALA B O 1
ATOM 6873 N N . PRO B 1 313 ? 3.1 -42.781 -12.914 1 76.25 313 PRO B N 1
ATOM 6874 C CA . PRO B 1 313 ? 2.227 -41.906 -13.703 1 76.25 313 PRO B CA 1
ATOM 6875 C C . PRO B 1 313 ? 2.387 -40.406 -13.336 1 76.25 313 PRO B C 1
ATOM 6877 O O . PRO B 1 313 ? 2.094 -39.531 -14.148 1 76.25 313 PRO B O 1
ATOM 6880 N N . GLN B 1 314 ? 2.953 -40 -12.164 1 76.06 314 GLN B N 1
ATOM 6881 C CA . GLN B 1 314 ? 3.117 -38.625 -11.719 1 76.06 314 GLN B CA 1
ATOM 6882 C C . GLN B 1 314 ? 4.121 -37.875 -12.594 1 76.06 314 GLN B C 1
ATOM 6884 O O . GLN B 1 314 ? 4.145 -36.656 -12.609 1 76.06 314 GLN B O 1
ATOM 6889 N N . LEU B 1 315 ? 4.902 -38.625 -13.328 1 81.31 315 LEU B N 1
ATOM 6890 C CA . LEU B 1 315 ? 5.914 -38 -14.18 1 81.31 315 LEU B CA 1
ATOM 6891 C C . LEU B 1 315 ? 5.289 -37.469 -15.461 1 81.31 315 LEU B C 1
ATOM 6893 O O . LEU B 1 315 ? 5.875 -36.625 -16.125 1 81.31 315 LEU B O 1
ATOM 6897 N N . VAL B 1 316 ? 4.098 -38 -15.797 1 77.31 316 VAL B N 1
ATOM 6898 C CA . VAL B 1 316 ? 3.516 -37.625 -17.078 1 77.31 316 VAL B CA 1
ATOM 6899 C C . VAL B 1 316 ? 2.18 -36.906 -16.844 1 77.31 316 VAL B C 1
ATOM 6901 O O . VAL B 1 316 ? 1.695 -36.188 -17.703 1 77.31 316 VAL B O 1
ATOM 6904 N N . THR B 1 317 ? 1.759 -36.969 -15.633 1 69.62 317 THR B N 1
ATOM 6905 C CA . THR B 1 317 ? 0.437 -36.406 -15.359 1 69.62 317 THR B CA 1
ATOM 6906 C C . THR B 1 317 ? 0.549 -35 -14.781 1 69.62 317 THR B C 1
ATOM 6908 O O . THR B 1 317 ? -0.464 -34.344 -14.555 1 69.62 317 THR B O 1
ATOM 6911 N N . VAL B 1 318 ? 1.783 -34.625 -14.547 1 70.62 318 VAL B N 1
ATOM 6912 C CA . VAL B 1 318 ? 1.944 -33.281 -13.961 1 70.62 318 VAL B CA 1
ATOM 6913 C C . VAL B 1 318 ? 2.646 -32.375 -14.953 1 70.62 318 VAL B C 1
ATOM 6915 O O . VAL B 1 318 ? 3.484 -32.812 -15.742 1 70.62 318 VAL B O 1
ATOM 6918 N N . ILE B 1 319 ? 2.16 -31.109 -14.977 1 71.81 319 ILE B N 1
ATOM 6919 C CA . ILE B 1 319 ? 2.812 -30.109 -15.805 1 71.81 319 ILE B CA 1
ATOM 6920 C C . ILE B 1 319 ? 3.871 -29.359 -14.984 1 71.81 319 ILE B C 1
ATOM 6922 O O . ILE B 1 319 ? 3.574 -28.828 -13.914 1 71.81 319 ILE B O 1
ATOM 6926 N N . PRO B 1 320 ? 5.051 -29.5 -15.523 1 82.44 320 PRO B N 1
ATOM 6927 C CA . PRO B 1 320 ? 6.086 -28.734 -14.836 1 82.44 320 PRO B CA 1
ATOM 6928 C C . PRO B 1 320 ? 5.781 -27.234 -14.797 1 82.44 320 PRO B C 1
ATOM 6930 O O . PRO B 1 320 ? 5.27 -26.688 -15.773 1 82.44 320 PRO B O 1
ATOM 6933 N N . THR B 1 321 ? 5.93 -26.656 -13.656 1 85 321 THR B N 1
ATOM 6934 C CA . THR B 1 321 ? 5.734 -25.219 -13.492 1 85 321 THR B CA 1
ATOM 6935 C C . THR B 1 321 ? 6.953 -24.578 -12.82 1 85 321 THR B C 1
ATOM 6937 O O . THR B 1 321 ? 7.938 -25.266 -12.539 1 85 321 THR B O 1
ATOM 6940 N N . PHE B 1 322 ? 6.918 -23.25 -12.742 1 90.5 322 PHE B N 1
ATOM 6941 C CA . PHE B 1 322 ? 8.023 -22.516 -12.125 1 90.5 322 PHE B CA 1
ATOM 6942 C C . PHE B 1 322 ? 7.887 -22.5 -10.609 1 90.5 322 PHE B C 1
ATOM 6944 O O . PHE B 1 322 ? 6.863 -22.062 -10.078 1 90.5 322 PHE B O 1
ATOM 6951 N N . ALA B 1 323 ? 8.898 -23.047 -9.977 1 89.12 323 ALA B N 1
ATOM 6952 C CA . ALA B 1 323 ? 8.945 -22.891 -8.531 1 89.12 323 ALA B CA 1
ATOM 6953 C C . ALA B 1 323 ? 9.258 -21.453 -8.133 1 89.12 323 ALA B C 1
ATOM 6955 O O . ALA B 1 323 ? 10.164 -20.844 -8.695 1 89.12 323 ALA B O 1
ATOM 6956 N N . ILE B 1 324 ? 8.539 -20.891 -7.223 1 88.88 324 ILE B N 1
ATOM 6957 C CA . ILE B 1 324 ? 8.773 -19.531 -6.777 1 88.88 324 ILE B CA 1
ATOM 6958 C C . ILE B 1 324 ? 9.906 -19.5 -5.754 1 88.88 324 ILE B C 1
ATOM 6960 O O . ILE B 1 324 ? 9.836 -20.188 -4.73 1 88.88 324 ILE B O 1
ATOM 6964 N N . ASN B 1 325 ? 10.945 -18.828 -6.141 1 93.31 325 ASN B N 1
ATOM 6965 C CA . ASN B 1 325 ? 12.109 -18.719 -5.262 1 93.31 325 ASN B CA 1
ATOM 6966 C C . ASN B 1 325 ? 12.453 -17.266 -4.949 1 93.31 325 ASN B C 1
ATOM 6968 O O . ASN B 1 325 ? 13.125 -16.609 -5.734 1 93.31 325 ASN B O 1
ATOM 6972 N N . ASP B 1 326 ? 12 -16.781 -3.797 1 93.25 326 ASP B N 1
ATOM 6973 C CA . ASP B 1 326 ? 12.375 -15.453 -3.307 1 93.25 326 ASP B CA 1
ATOM 6974 C C . ASP B 1 326 ? 13.695 -15.508 -2.541 1 93.25 326 ASP B C 1
ATOM 6976 O O . ASP B 1 326 ? 13.773 -16.109 -1.472 1 93.25 326 ASP B O 1
ATOM 6980 N N . LEU B 1 327 ? 14.711 -14.859 -3.051 1 95.38 327 LEU B N 1
ATOM 6981 C CA . LEU B 1 327 ? 16.047 -14.953 -2.477 1 95.38 327 LEU B CA 1
ATOM 6982 C C . LEU B 1 327 ? 16.125 -14.219 -1.14 1 95.38 327 LEU B C 1
ATOM 6984 O O . LEU B 1 327 ? 16.922 -14.578 -0.271 1 95.38 327 LEU B O 1
ATOM 6988 N N . ILE B 1 328 ? 15.336 -13.094 -0.988 1 95.31 328 ILE B N 1
ATOM 6989 C CA . ILE B 1 328 ? 15.258 -12.336 0.257 1 95.31 328 ILE B CA 1
ATOM 6990 C C . ILE B 1 328 ? 13.797 -12.109 0.634 1 95.31 328 ILE B C 1
ATOM 6992 O O . ILE B 1 328 ? 13.273 -11.008 0.48 1 95.31 328 ILE B O 1
ATOM 6996 N N . PRO B 1 329 ? 13.18 -13.102 1.194 1 91.5 329 PRO B N 1
ATOM 6997 C CA . PRO B 1 329 ? 11.773 -12.977 1.569 1 91.5 329 PRO B CA 1
ATOM 6998 C C . PRO B 1 329 ? 11.562 -12.094 2.799 1 91.5 329 PRO B C 1
ATOM 7000 O O . PRO B 1 329 ? 12.398 -12.086 3.707 1 91.5 329 PRO B O 1
ATOM 7003 N N . VAL B 1 330 ? 10.633 -11.289 2.738 1 89.25 330 VAL B N 1
ATOM 7004 C CA . VAL B 1 330 ? 10.234 -10.477 3.881 1 89.25 330 VAL B CA 1
ATOM 7005 C C . VAL B 1 330 ? 8.875 -10.945 4.402 1 89.25 330 VAL B C 1
ATOM 7007 O O . VAL B 1 330 ? 7.836 -10.609 3.828 1 89.25 330 VAL B O 1
ATOM 7010 N N . THR B 1 331 ? 8.867 -11.656 5.492 1 81.75 331 THR B N 1
ATOM 7011 C CA . THR B 1 331 ? 7.656 -12.336 5.945 1 81.75 331 THR B CA 1
ATOM 7012 C C . THR B 1 331 ? 6.984 -11.547 7.07 1 81.75 331 THR B C 1
ATOM 7014 O O . THR B 1 331 ? 5.789 -11.703 7.316 1 81.75 331 THR B O 1
ATOM 7017 N N . ASN B 1 332 ? 7.711 -10.664 7.734 1 84.19 332 ASN B N 1
ATOM 7018 C CA . ASN B 1 332 ? 7.129 -9.875 8.812 1 84.19 332 ASN B CA 1
ATOM 7019 C C . ASN B 1 332 ? 6.301 -8.711 8.281 1 84.19 332 ASN B C 1
ATOM 7021 O O . ASN B 1 332 ? 6.848 -7.777 7.691 1 84.19 332 ASN B O 1
ATOM 7025 N N . PRO B 1 333 ? 5 -8.766 8.539 1 83.25 333 PRO B N 1
ATOM 7026 C CA . PRO B 1 333 ? 4.129 -7.734 7.977 1 83.25 333 PRO B CA 1
ATOM 7027 C C . PRO B 1 333 ? 4.383 -6.352 8.57 1 83.25 333 PRO B C 1
ATOM 7029 O O . PRO B 1 333 ? 4.031 -5.34 7.965 1 83.25 333 PRO B O 1
ATOM 7032 N N . VAL B 1 334 ? 5 -6.297 9.695 1 86.25 334 VAL B N 1
ATOM 7033 C CA . VAL B 1 334 ? 5.254 -5.023 10.352 1 86.25 334 VAL B CA 1
ATOM 7034 C C . VAL B 1 334 ? 6.211 -4.184 9.508 1 86.25 334 VAL B C 1
ATOM 7036 O O . VAL B 1 334 ? 6.195 -2.953 9.578 1 86.25 334 VAL B O 1
ATOM 7039 N N . PHE B 1 335 ? 7 -4.816 8.633 1 88.75 335 PHE B N 1
ATOM 7040 C CA . PHE B 1 335 ? 7.914 -4.098 7.754 1 88.75 335 PHE B CA 1
ATOM 7041 C C . PHE B 1 335 ? 7.141 -3.244 6.754 1 88.75 335 PHE B C 1
ATOM 7043 O O . PHE B 1 335 ? 7.648 -2.229 6.273 1 88.75 335 PHE B O 1
ATOM 7050 N N . ALA B 1 336 ? 5.914 -3.66 6.5 1 86.44 336 ALA B N 1
ATOM 7051 C CA . ALA B 1 336 ? 5.105 -2.877 5.57 1 86.44 336 ALA B CA 1
ATOM 7052 C C . ALA B 1 336 ? 4.848 -1.474 6.109 1 86.44 336 ALA B C 1
ATOM 7054 O O . ALA B 1 336 ? 4.891 -0.495 5.359 1 86.44 336 ALA B O 1
ATOM 7055 N N . ALA B 1 337 ? 4.641 -1.384 7.379 1 85.25 337 ALA B N 1
ATOM 7056 C CA . ALA B 1 337 ? 4.391 -0.087 8 1 85.25 337 ALA B CA 1
ATOM 7057 C C . ALA B 1 337 ? 5.613 0.821 7.887 1 85.25 337 ALA B C 1
ATOM 7059 O O . ALA B 1 337 ? 5.488 1.998 7.543 1 85.25 337 ALA B O 1
ATOM 7060 N N . THR B 1 338 ? 6.75 0.268 8.156 1 85.75 338 THR B N 1
ATOM 7061 C CA . THR B 1 338 ? 7.98 1.051 8.156 1 85.75 338 THR B CA 1
ATOM 7062 C C . THR B 1 338 ? 8.391 1.397 6.727 1 85.75 338 THR B C 1
ATOM 7064 O O . THR B 1 338 ? 8.844 2.514 6.461 1 85.75 338 THR B O 1
ATOM 7067 N N . MET B 1 339 ? 8.195 0.495 5.824 1 87.88 339 MET B N 1
ATOM 7068 C CA . MET B 1 339 ? 8.656 0.704 4.453 1 87.88 339 MET B CA 1
ATOM 7069 C C . MET B 1 339 ? 7.699 1.614 3.693 1 87.88 339 MET B C 1
ATOM 7071 O O . MET B 1 339 ? 8.117 2.363 2.807 1 87.88 339 MET B O 1
ATOM 7075 N N . GLN B 1 340 ? 6.469 1.629 4.039 1 82.31 340 GLN B N 1
ATOM 7076 C CA . GLN B 1 340 ? 5.496 2.42 3.297 1 82.31 340 GLN B CA 1
ATOM 7077 C C . GLN B 1 340 ? 5.367 3.824 3.879 1 82.31 340 GLN B C 1
ATOM 7079 O O . GLN B 1 340 ? 5.41 4.812 3.145 1 82.31 340 GLN B O 1
ATOM 7084 N N . LEU B 1 341 ? 5.227 3.908 5.203 1 79.31 341 LEU B N 1
ATOM 7085 C CA . LEU B 1 341 ? 4.926 5.227 5.754 1 79.31 341 LEU B CA 1
ATOM 7086 C C . LEU B 1 341 ? 6 5.66 6.746 1 79.31 341 LEU B C 1
ATOM 7088 O O . LEU B 1 341 ? 5.941 6.762 7.293 1 79.31 341 LEU B O 1
ATOM 7092 N N . GLY B 1 342 ? 7.078 4.805 6.902 1 81.06 342 GLY B N 1
ATOM 7093 C CA . GLY B 1 342 ? 8.141 5.195 7.816 1 81.06 342 GLY B CA 1
ATOM 7094 C C . GLY B 1 342 ? 8.828 6.484 7.414 1 81.06 342 GLY B C 1
ATOM 7095 O O . GLY B 1 342 ? 9.055 7.363 8.25 1 81.06 342 GLY B O 1
ATOM 7096 N N . GLY B 1 343 ? 9.109 6.609 6.141 1 85.88 343 GLY B N 1
ATOM 7097 C CA . GLY B 1 343 ? 9.742 7.828 5.652 1 85.88 343 GLY B CA 1
ATOM 7098 C C . GLY B 1 343 ? 8.875 9.062 5.828 1 85.88 343 GLY B C 1
ATOM 7099 O O . GLY B 1 343 ? 9.367 10.125 6.191 1 85.88 343 GLY B O 1
ATOM 7100 N N . ILE B 1 344 ? 7.578 8.914 5.668 1 87.75 344 ILE B N 1
ATOM 7101 C CA . ILE B 1 344 ? 6.633 10.016 5.84 1 87.75 344 ILE B CA 1
ATOM 7102 C C . ILE B 1 344 ? 6.605 10.445 7.305 1 87.75 344 ILE B C 1
ATOM 7104 O O . ILE B 1 344 ? 6.586 11.641 7.602 1 87.75 344 ILE B O 1
ATOM 7108 N N . TYR B 1 345 ? 6.703 9.492 8.117 1 87.94 345 TYR B N 1
ATOM 7109 C CA . TYR B 1 345 ? 6.707 9.773 9.555 1 87.94 345 TYR B CA 1
ATOM 7110 C C . TYR B 1 345 ? 7.91 10.625 9.938 1 87.94 345 TYR B C 1
ATOM 7112 O O . TYR B 1 345 ? 7.781 11.586 10.703 1 87.94 345 TYR B O 1
ATOM 7120 N N . ILE B 1 346 ? 8.984 10.273 9.391 1 91.62 346 ILE B N 1
ATOM 7121 C CA . ILE B 1 346 ? 10.203 11.016 9.703 1 91.62 346 ILE B CA 1
ATOM 7122 C C . ILE B 1 346 ? 10.094 12.438 9.156 1 91.62 346 ILE B C 1
ATOM 7124 O O . ILE B 1 346 ? 10.484 13.398 9.828 1 91.62 346 ILE B O 1
ATOM 7128 N N . VAL B 1 347 ? 9.523 12.562 8.023 1 91.5 347 VAL B N 1
ATOM 7129 C CA . VAL B 1 347 ? 9.359 13.875 7.414 1 91.5 347 VAL B CA 1
ATOM 7130 C C . VAL B 1 347 ? 8.43 14.734 8.273 1 91.5 347 VAL B C 1
ATOM 7132 O O . VAL B 1 347 ? 8.742 15.891 8.57 1 91.5 347 VAL B O 1
ATOM 7135 N N . VAL B 1 348 ? 7.367 14.133 8.695 1 89.38 348 VAL B N 1
ATOM 7136 C CA . VAL B 1 348 ? 6.383 14.852 9.5 1 89.38 348 VAL B CA 1
ATOM 7137 C C . VAL B 1 348 ? 6.992 15.219 10.852 1 89.38 348 VAL B C 1
ATOM 7139 O O . VAL B 1 348 ? 6.852 16.344 11.312 1 89.38 348 VAL B O 1
ATOM 7142 N N . MET B 1 349 ? 7.727 14.328 11.398 1 89.38 349 MET B N 1
ATOM 7143 C CA . MET B 1 349 ? 8.391 14.578 12.68 1 89.38 349 MET B CA 1
ATOM 7144 C C . MET B 1 349 ? 9.398 15.719 12.555 1 89.38 349 MET B C 1
ATOM 7146 O O . MET B 1 349 ? 9.516 16.547 13.445 1 89.38 349 MET B O 1
ATOM 7150 N N . THR B 1 350 ? 10.078 15.672 11.516 1 91.5 350 THR B N 1
ATOM 7151 C CA . THR B 1 350 ? 11.07 16.703 11.273 1 91.5 350 THR B CA 1
ATOM 7152 C C . THR B 1 350 ? 10.414 18.078 11.141 1 91.5 350 THR B C 1
ATOM 7154 O O . THR B 1 350 ? 10.906 19.062 11.688 1 91.5 350 THR B O 1
ATOM 7157 N N . PHE B 1 351 ? 9.367 18.109 10.492 1 89 351 PHE B N 1
ATOM 7158 C CA . PHE B 1 351 ? 8.633 19.359 10.312 1 89 351 PHE B CA 1
ATOM 7159 C C . PHE B 1 351 ? 8.148 19.906 11.656 1 89 351 PHE B C 1
ATOM 7161 O O . PHE B 1 351 ? 8.336 21.078 11.945 1 89 351 PHE B O 1
ATOM 7168 N N . PHE B 1 352 ? 7.59 19.062 12.438 1 86.12 352 PHE B N 1
ATOM 7169 C CA . PHE B 1 352 ? 7.055 19.516 13.719 1 86.12 352 PHE B CA 1
ATOM 7170 C C . PHE B 1 352 ? 8.18 19.891 14.672 1 86.12 352 PHE B C 1
ATOM 7172 O O . PHE B 1 352 ? 8.031 20.812 15.484 1 86.12 352 PHE B O 1
ATOM 7179 N N . LEU B 1 353 ? 9.273 19.188 14.555 1 88.19 353 LEU B N 1
ATOM 7180 C CA . LEU B 1 353 ? 10.438 19.578 15.352 1 88.19 353 LEU B CA 1
ATOM 7181 C C . LEU B 1 353 ? 10.867 21 15.039 1 88.19 353 LEU B C 1
ATOM 7183 O O . LEU B 1 353 ? 11.18 21.781 15.945 1 88.19 353 LEU B O 1
ATOM 7187 N N . GLN B 1 354 ? 10.82 21.328 13.812 1 84.5 354 GLN B N 1
ATOM 7188 C CA . GLN B 1 354 ? 11.203 22.688 13.398 1 84.5 354 GLN B CA 1
ATOM 7189 C C . GLN B 1 354 ? 10.211 23.719 13.914 1 84.5 354 GLN B C 1
ATOM 7191 O O . GLN B 1 354 ? 10.609 24.797 14.344 1 84.5 354 GLN B O 1
ATOM 7196 N N . VAL B 1 355 ? 9.031 23.328 13.859 1 78.56 355 VAL B N 1
ATOM 7197 C CA . VAL B 1 355 ? 7.996 24.25 14.305 1 78.56 355 VAL B CA 1
ATOM 7198 C C . VAL B 1 355 ? 8.125 24.484 15.812 1 78.56 355 VAL B C 1
ATOM 7200 O O . VAL B 1 355 ? 7.973 25.609 16.297 1 78.56 355 VAL B O 1
ATOM 7203 N N . PHE B 1 356 ? 8.43 23.438 16.531 1 78.94 356 PHE B N 1
ATOM 7204 C CA . PHE B 1 356 ? 8.555 23.531 17.984 1 78.94 356 PHE B CA 1
ATOM 7205 C C . PHE B 1 356 ? 9.812 24.312 18.359 1 78.94 356 PHE B C 1
ATOM 7207 O O . PHE B 1 356 ? 9.844 24.984 19.391 1 78.94 356 PHE B O 1
ATOM 7214 N N . CYS B 1 357 ? 10.82 24.219 17.531 1 79.56 357 CYS B N 1
ATOM 7215 C CA . CYS B 1 357 ? 12.086 24.859 17.844 1 79.56 357 CYS B CA 1
ATOM 7216 C C . CYS B 1 357 ? 12.109 26.297 17.328 1 79.56 357 CYS B C 1
ATOM 7218 O O . CYS B 1 357 ? 13.047 27.047 17.609 1 79.56 357 CYS B O 1
ATOM 7220 N N . PHE B 1 358 ? 11.133 26.562 16.641 1 75.19 358 PHE B N 1
ATOM 7221 C CA . PHE B 1 358 ? 11.102 27.875 16.016 1 75.19 358 PHE B CA 1
ATOM 7222 C C . PHE B 1 358 ? 11.195 28.984 17.078 1 75.19 358 PHE B C 1
ATOM 7224 O O . PHE B 1 358 ? 11.953 29.938 16.906 1 75.19 358 PHE B O 1
ATOM 7231 N N . ARG B 1 359 ? 10.508 28.844 18.172 1 71.5 359 ARG B N 1
ATOM 7232 C CA . ARG B 1 359 ? 10.5 29.859 19.219 1 71.5 359 ARG B CA 1
ATOM 7233 C C . ARG B 1 359 ? 11.867 29.953 19.891 1 71.5 359 ARG B C 1
ATOM 7235 O O . ARG B 1 359 ? 12.32 31.062 20.234 1 71.5 359 ARG B O 1
ATOM 7242 N N . ILE B 1 360 ? 12.453 28.844 20.047 1 82 360 ILE B N 1
ATOM 7243 C CA . ILE B 1 360 ? 13.766 28.812 20.672 1 82 360 ILE B CA 1
ATOM 7244 C C . ILE B 1 360 ? 14.789 29.484 19.766 1 82 360 ILE B C 1
ATOM 7246 O O . ILE B 1 360 ? 15.633 30.266 20.234 1 82 360 ILE B O 1
ATOM 7250 N N . ASN B 1 361 ? 14.68 29.297 18.531 1 78.31 361 ASN B N 1
ATOM 7251 C CA . ASN B 1 361 ? 15.617 29.875 17.578 1 78.31 361 ASN B CA 1
ATOM 7252 C C . ASN B 1 361 ? 15.453 31.391 17.484 1 78.31 361 ASN B C 1
ATOM 7254 O O . ASN B 1 361 ? 16.438 32.125 17.297 1 78.31 361 ASN B O 1
ATOM 7258 N N . MET B 1 362 ? 14.281 31.781 17.594 1 73.88 362 MET B N 1
ATOM 7259 C CA . MET B 1 362 ? 14.039 33.219 17.578 1 73.88 362 MET B CA 1
ATOM 7260 C C . MET B 1 362 ? 14.625 33.906 18.812 1 73.88 362 MET B C 1
ATOM 7262 O O . MET B 1 362 ? 15.164 35 18.734 1 73.88 362 MET B O 1
ATOM 7266 N N . TYR B 1 363 ? 14.484 33.156 19.891 1 76.31 363 TYR B N 1
ATOM 7267 C CA . TYR B 1 363 ? 15.086 33.625 21.141 1 76.31 363 TYR B CA 1
ATOM 7268 C C . TYR B 1 363 ? 16.609 33.688 21.016 1 76.31 363 TYR B C 1
ATOM 7270 O O . TYR B 1 363 ? 17.234 34.656 21.453 1 76.31 363 TYR B O 1
ATOM 7278 N N . LEU B 1 364 ? 17.172 32.75 20.438 1 79.44 364 LEU B N 1
ATOM 7279 C CA . LEU B 1 364 ? 18.609 32.656 20.25 1 79.44 364 LEU B CA 1
ATOM 7280 C C . LEU B 1 364 ? 19.094 33.75 19.281 1 79.44 364 LEU B C 1
ATOM 7282 O O . LEU B 1 364 ? 20.172 34.312 19.453 1 79.44 364 LEU B O 1
ATOM 7286 N N . ALA B 1 365 ? 18.312 34.031 18.312 1 76 365 ALA B N 1
ATOM 7287 C CA . ALA B 1 365 ? 18.656 35.031 17.312 1 76 365 ALA B CA 1
ATOM 7288 C C . ALA B 1 365 ? 18.719 36.438 17.938 1 76 365 ALA B C 1
ATOM 7290 O O . ALA B 1 365 ? 19.484 37.281 17.484 1 76 365 ALA B O 1
ATOM 7291 N N . SER B 1 366 ? 17.953 36.594 18.953 1 75.19 366 SER B N 1
ATOM 7292 C CA . SER B 1 366 ? 17.891 37.906 19.578 1 75.19 366 SER B CA 1
ATOM 7293 C C . SER B 1 366 ? 19.062 38.156 20.531 1 75.19 366 SER B C 1
ATOM 7295 O O . SER B 1 366 ? 19.453 39.281 20.797 1 75.19 366 SER B O 1
ATOM 7297 N N . LYS B 1 367 ? 19.625 37.094 20.953 1 75.81 367 LYS B N 1
ATOM 7298 C CA . LYS B 1 367 ? 20.641 37.219 22 1 75.81 367 LYS B CA 1
ATOM 7299 C C . LYS B 1 367 ? 22.047 37.062 21.438 1 75.81 367 LYS B C 1
ATOM 7301 O O . LYS B 1 367 ? 23.016 37.562 22 1 75.81 367 LYS B O 1
ATOM 7306 N N . LEU B 1 368 ? 22.062 36.344 20.328 1 78.06 368 LEU B N 1
ATOM 7307 C CA . LEU B 1 368 ? 23.391 36 19.812 1 78.06 368 LEU B CA 1
ATOM 7308 C C . LEU B 1 368 ? 23.719 36.812 18.578 1 78.06 368 LEU B C 1
ATOM 7310 O O . LEU B 1 368 ? 22.828 37.375 17.938 1 78.06 368 LEU B O 1
ATOM 7314 N N . SER B 1 369 ? 25.125 36.938 18.391 1 76.38 369 SER B N 1
ATOM 7315 C CA . SER B 1 369 ? 25.578 37.594 17.172 1 76.38 369 SER B CA 1
ATOM 7316 C C . SER B 1 369 ? 25.297 36.719 15.945 1 76.38 369 SER B C 1
ATOM 7318 O O . SER B 1 369 ? 25.016 35.531 16.062 1 76.38 369 SER B O 1
ATOM 7320 N N . GLY B 1 370 ? 25.297 37.281 14.672 1 74.5 370 GLY B N 1
ATOM 7321 C CA . GLY B 1 370 ? 24.859 36.625 13.438 1 74.5 370 GLY B CA 1
ATOM 7322 C C . GLY B 1 370 ? 25.594 35.344 13.156 1 74.5 370 GLY B C 1
ATOM 7323 O O . GLY B 1 370 ? 24.969 34.312 12.961 1 74.5 370 GLY B O 1
ATOM 7324 N N . GLY B 1 371 ? 26.906 35.375 13.133 1 77.56 371 GLY B N 1
ATOM 7325 C CA . GLY B 1 371 ? 27.672 34.188 12.852 1 77.56 371 GLY B CA 1
ATOM 7326 C C . GLY B 1 371 ? 27.547 33.125 13.922 1 77.56 371 GLY B C 1
ATOM 7327 O O . GLY B 1 371 ? 27.422 31.922 13.609 1 77.56 371 GLY B O 1
ATOM 7328 N N . GLN B 1 372 ? 27.469 33.531 15.141 1 80.88 372 GLN B N 1
ATOM 7329 C CA . GLN B 1 372 ? 27.328 32.594 16.25 1 80.88 372 GLN B CA 1
ATOM 7330 C C . GLN B 1 372 ? 25.922 32 16.312 1 80.88 372 GLN B C 1
ATOM 7332 O O . GLN B 1 372 ? 25.75 30.859 16.703 1 80.88 372 GLN B O 1
ATOM 7337 N N . PHE B 1 373 ? 25.016 32.781 15.867 1 82.94 373 PHE B N 1
ATOM 7338 C CA . PHE B 1 373 ? 23.641 32.281 15.852 1 82.94 373 PHE B CA 1
ATOM 7339 C C . PHE B 1 373 ? 23.484 31.141 14.844 1 82.94 373 PHE B C 1
ATOM 7341 O O . PHE B 1 373 ? 22.938 30.094 15.164 1 82.94 373 PHE B O 1
ATOM 7348 N N . ILE B 1 374 ? 24.094 31.422 13.68 1 82.44 374 ILE B N 1
ATOM 7349 C CA . ILE B 1 374 ? 23.953 30.422 12.625 1 82.44 374 ILE B CA 1
ATOM 7350 C C . ILE B 1 374 ? 24.641 29.125 13.047 1 82.44 374 ILE B C 1
ATOM 7352 O O . ILE B 1 374 ? 24.109 28.031 12.852 1 82.44 374 ILE B O 1
ATOM 7356 N N . LEU B 1 375 ? 25.734 29.25 13.656 1 84.56 375 LEU B N 1
ATOM 7357 C CA . LEU B 1 375 ? 26.484 28.062 14.078 1 84.56 375 LEU B CA 1
ATOM 7358 C C . LEU B 1 375 ? 25.766 27.344 15.219 1 84.56 375 LEU B C 1
ATOM 7360 O O . LEU B 1 375 ? 25.703 26.109 15.242 1 84.56 375 LEU B O 1
ATOM 7364 N N . SER B 1 376 ? 25.25 28.109 16.172 1 83.56 376 SER B N 1
ATOM 7365 C CA . SER B 1 376 ? 24.531 27.516 17.281 1 83.56 376 SER B CA 1
ATOM 7366 C C . SER B 1 376 ? 23.234 26.844 16.812 1 83.56 376 SER B C 1
ATOM 7368 O O . SER B 1 376 ? 22.859 25.781 17.328 1 83.56 376 SER B O 1
ATOM 7370 N N . LYS B 1 377 ? 22.625 27.5 15.93 1 85.81 377 LYS B N 1
ATOM 7371 C CA . LYS B 1 377 ? 21.391 26.938 15.391 1 85.81 377 LYS B CA 1
ATOM 7372 C C . LYS B 1 377 ? 21.672 25.625 14.664 1 85.81 377 LYS B C 1
ATOM 7374 O O . LYS B 1 377 ? 20.922 24.656 14.836 1 85.81 377 LYS B O 1
ATOM 7379 N N . LEU B 1 378 ? 22.672 25.641 13.859 1 87.44 378 LEU B N 1
ATOM 7380 C CA . LEU B 1 378 ? 23.016 24.453 13.102 1 87.44 378 LEU B CA 1
ATOM 7381 C C . LEU B 1 378 ? 23.375 23.297 14.039 1 87.44 378 LEU B C 1
ATOM 7383 O O . LEU B 1 378 ? 22.938 22.156 13.82 1 87.44 378 LEU B O 1
ATOM 7387 N N . LEU B 1 379 ? 24.016 23.578 15.047 1 87.5 379 LEU B N 1
ATOM 7388 C CA . LEU B 1 379 ? 24.438 22.547 15.992 1 87.5 379 LEU B CA 1
ATOM 7389 C C . LEU B 1 379 ? 23.25 22.016 16.781 1 87.5 379 LEU B C 1
ATOM 7391 O O . LEU B 1 379 ? 23.094 20.812 16.953 1 87.5 379 LEU B O 1
ATOM 7395 N N . THR B 1 380 ? 22.453 22.922 17.25 1 87.5 380 THR B N 1
ATOM 7396 C CA . THR B 1 380 ? 21.312 22.5 18.047 1 87.5 380 THR B CA 1
ATOM 7397 C C . THR B 1 380 ? 20.312 21.703 17.188 1 87.5 380 THR B C 1
ATOM 7399 O O . THR B 1 380 ? 19.703 20.75 17.672 1 87.5 380 THR B O 1
ATOM 7402 N N . THR B 1 381 ? 20.188 22.094 15.961 1 89.69 381 THR B N 1
ATOM 7403 C CA . THR B 1 381 ? 19.266 21.406 15.062 1 89.69 381 THR B CA 1
ATOM 7404 C C . THR B 1 381 ? 19.766 19.984 14.766 1 89.69 381 THR B C 1
ATOM 7406 O O . THR B 1 381 ? 18.984 19.031 14.789 1 89.69 381 THR B O 1
ATOM 7409 N N . GLN B 1 382 ? 21.031 19.875 14.547 1 92.06 382 GLN B N 1
ATOM 7410 C CA . GLN B 1 382 ? 21.594 18.562 14.258 1 92.06 382 GLN B CA 1
ATOM 7411 C C . GLN B 1 382 ? 21.5 17.641 15.477 1 92.06 382 GLN B C 1
ATOM 7413 O O . GLN B 1 382 ? 21.234 16.453 15.336 1 92.06 382 GLN B O 1
ATOM 7418 N N . VAL B 1 383 ? 21.656 18.219 16.578 1 91.69 383 VAL B N 1
ATOM 7419 C CA . VAL B 1 383 ? 21.562 17.438 17.797 1 91.69 383 VAL B CA 1
ATOM 7420 C C . VAL B 1 383 ? 20.109 16.984 18 1 91.69 383 VAL B C 1
ATOM 7422 O O . VAL B 1 383 ? 19.859 15.844 18.422 1 91.69 383 VAL B O 1
ATOM 7425 N N . SER B 1 384 ? 19.234 17.859 17.688 1 92.88 384 SER B N 1
ATOM 7426 C CA . SER B 1 384 ? 17.828 17.5 17.797 1 92.88 384 SER B CA 1
ATOM 7427 C C . SER B 1 384 ? 17.469 16.344 16.859 1 92.88 384 SER B C 1
ATOM 7429 O O . SER B 1 384 ? 16.75 15.43 17.234 1 92.88 384 SER B O 1
ATOM 7431 N N . TYR B 1 385 ? 18.016 16.406 15.664 1 94.75 385 TYR B N 1
ATOM 7432 C CA . TYR B 1 385 ? 17.75 15.344 14.695 1 94.75 385 TYR B CA 1
ATOM 7433 C C . TYR B 1 385 ? 18.328 14.008 15.18 1 94.75 385 TYR B C 1
ATOM 7435 O O . TYR B 1 385 ? 17.719 12.953 14.945 1 94.75 385 TYR B O 1
ATOM 7443 N N . LEU B 1 386 ? 19.422 14.086 15.883 1 95.06 386 LEU B N 1
ATOM 7444 C CA . LEU B 1 386 ? 20.047 12.875 16.406 1 95.06 386 LEU B CA 1
ATOM 7445 C C . LEU B 1 386 ? 19.172 12.219 17.453 1 95.06 386 LEU B C 1
ATOM 7447 O O . LEU B 1 386 ? 18.984 11 17.453 1 95.06 386 LEU B O 1
ATOM 7451 N N . PHE B 1 387 ? 18.547 13.008 18.25 1 93.25 387 PHE B N 1
ATOM 7452 C CA . PHE B 1 387 ? 17.719 12.484 19.328 1 93.25 387 PHE B CA 1
ATOM 7453 C C . PHE B 1 387 ? 16.375 11.977 18.797 1 93.25 387 PHE B C 1
ATOM 7455 O O . PHE B 1 387 ? 15.938 10.891 19.156 1 93.25 387 PHE B O 1
ATOM 7462 N N . ILE B 1 388 ? 15.844 12.727 17.953 1 93.12 388 ILE B N 1
ATOM 7463 C CA . ILE B 1 388 ? 14.516 12.367 17.453 1 93.12 388 ILE B CA 1
ATOM 7464 C C . ILE B 1 388 ? 14.625 11.148 16.547 1 93.12 388 ILE B C 1
ATOM 7466 O O . ILE B 1 388 ? 13.75 10.273 16.562 1 93.12 388 ILE B O 1
ATOM 7470 N N . SER B 1 389 ? 15.648 11.094 15.727 1 94.75 389 SER B N 1
ATOM 7471 C CA . SER B 1 389 ? 15.828 9.93 14.867 1 94.75 389 SER B CA 1
ATOM 7472 C C . SER B 1 389 ? 16.062 8.664 15.695 1 94.75 389 SER B C 1
ATOM 7474 O O . SER B 1 389 ? 15.625 7.578 15.312 1 94.75 389 SER B O 1
ATOM 7476 N N . LEU B 1 390 ? 16.734 8.812 16.812 1 94.56 390 LEU B N 1
ATOM 7477 C CA . LEU B 1 390 ? 16.938 7.68 17.703 1 94.56 390 LEU B CA 1
ATOM 7478 C C . LEU B 1 390 ? 15.609 7.18 18.25 1 94.56 390 LEU B C 1
ATOM 7480 O O . LEU B 1 390 ? 15.375 5.969 18.344 1 94.56 390 LEU B O 1
ATOM 7484 N N . ALA B 1 391 ? 14.797 8.078 18.609 1 91.94 391 ALA B N 1
ATOM 7485 C CA . ALA B 1 391 ? 13.484 7.699 19.141 1 91.94 391 ALA B CA 1
ATOM 7486 C C . ALA B 1 391 ? 12.688 6.922 18.094 1 91.94 391 ALA B C 1
ATOM 7488 O O . ALA B 1 391 ? 12 5.953 18.422 1 91.94 391 ALA B O 1
ATOM 7489 N N . PHE B 1 392 ? 12.805 7.293 16.906 1 89.56 392 PHE B N 1
ATOM 7490 C CA . PHE B 1 392 ? 12.086 6.617 15.836 1 89.56 392 PHE B CA 1
ATOM 7491 C C . PHE B 1 392 ? 12.562 5.18 15.68 1 89.56 392 PHE B C 1
ATOM 7493 O O . PHE B 1 392 ? 11.75 4.262 15.531 1 89.56 392 PHE B O 1
ATOM 7500 N N . ILE B 1 393 ? 13.812 5.012 15.711 1 91.38 393 ILE B N 1
ATOM 7501 C CA . ILE B 1 393 ? 14.359 3.68 15.492 1 91.38 393 ILE B CA 1
ATOM 7502 C C . ILE B 1 393 ? 14.102 2.803 16.719 1 91.38 393 ILE B C 1
ATOM 7504 O O . ILE B 1 393 ? 13.867 1.601 16.578 1 91.38 393 ILE B O 1
ATOM 7508 N N . VAL B 1 394 ? 14.141 3.395 17.875 1 91.44 394 VAL B N 1
ATOM 7509 C CA . VAL B 1 394 ? 13.82 2.645 19.094 1 91.44 394 VAL B CA 1
ATOM 7510 C C . VAL B 1 394 ? 12.375 2.156 19.031 1 91.44 394 VAL B C 1
ATOM 7512 O O . VAL B 1 394 ? 12.078 1.026 19.438 1 91.44 394 VAL B O 1
ATOM 7515 N N . LEU B 1 395 ? 11.57 2.941 18.516 1 86.94 395 LEU B N 1
ATOM 7516 C CA . LEU B 1 395 ? 10.164 2.559 18.375 1 86.94 395 LEU B CA 1
ATOM 7517 C C . LEU B 1 395 ? 10.016 1.421 17.375 1 86.94 395 LEU B C 1
ATOM 7519 O O . LEU B 1 395 ? 9.227 0.497 17.594 1 86.94 395 LEU B O 1
ATOM 7523 N N . ASN B 1 396 ? 10.711 1.504 16.297 1 87.38 396 ASN B N 1
ATOM 7524 C CA . ASN B 1 396 ? 10.68 0.427 15.312 1 87.38 396 ASN B CA 1
ATOM 7525 C C . ASN B 1 396 ? 11.18 -0.886 15.898 1 87.38 396 ASN B C 1
ATOM 7527 O O . ASN B 1 396 ? 10.641 -1.952 15.609 1 87.38 396 ASN B O 1
ATOM 7531 N N . THR B 1 397 ? 12.156 -0.746 16.75 1 87.31 397 THR B N 1
ATOM 7532 C CA . THR B 1 397 ? 12.711 -1.934 17.406 1 87.31 397 THR B CA 1
ATOM 7533 C C . THR B 1 397 ? 11.734 -2.49 18.438 1 87.31 397 THR B C 1
ATOM 7535 O O . THR B 1 397 ? 11.664 -3.703 18.641 1 87.31 397 THR B O 1
ATOM 7538 N N . ALA B 1 398 ? 10.992 -1.647 19 1 86.88 398 ALA B N 1
ATOM 7539 C CA . ALA B 1 398 ? 9.984 -2.074 19.984 1 86.88 398 ALA B CA 1
ATOM 7540 C C . ALA B 1 398 ? 8.914 -2.932 19.312 1 86.88 398 ALA B C 1
ATOM 7542 O O . ALA B 1 398 ? 8.328 -3.809 19.953 1 86.88 398 ALA B O 1
ATOM 7543 N N . PHE B 1 399 ? 8.688 -2.768 18.047 1 85.88 399 PHE B N 1
ATOM 7544 C CA . PHE B 1 399 ? 7.727 -3.568 17.312 1 85.88 399 PHE B CA 1
ATOM 7545 C C . PHE B 1 399 ? 8.391 -4.809 16.719 1 85.88 399 PHE B C 1
ATOM 7547 O O . PHE B 1 399 ? 7.867 -5.41 15.781 1 85.88 399 PHE B O 1
ATOM 7554 N N . GLN B 1 400 ? 9.57 -5.098 17.188 1 84.06 400 GLN B N 1
ATOM 7555 C CA . GLN B 1 400 ? 10.281 -6.352 16.953 1 84.06 400 GLN B CA 1
ATOM 7556 C C . GLN B 1 400 ? 10.781 -6.441 15.516 1 84.06 400 GLN B C 1
ATOM 7558 O O . GLN B 1 400 ? 10.703 -7.504 14.891 1 84.06 400 GLN B O 1
ATOM 7563 N N . LEU B 1 401 ? 11.133 -5.355 14.992 1 87.12 401 LEU B N 1
ATOM 7564 C CA . LEU B 1 401 ? 11.812 -5.387 13.695 1 87.12 401 LEU B CA 1
ATOM 7565 C C . LEU B 1 401 ? 13.289 -5.73 13.867 1 87.12 401 LEU B C 1
ATOM 7567 O O . LEU B 1 401 ? 14.023 -5.012 14.539 1 87.12 401 LEU B O 1
ATOM 7571 N N . PRO B 1 402 ? 13.648 -6.805 13.367 1 87.12 402 PRO B N 1
ATOM 7572 C CA . PRO B 1 402 ? 15.047 -7.199 13.539 1 87.12 402 PRO B CA 1
ATOM 7573 C C . PRO B 1 402 ? 16.016 -6.266 12.82 1 87.12 402 PRO B C 1
ATOM 7575 O O . PRO B 1 402 ? 15.797 -5.91 11.664 1 87.12 402 PRO B O 1
ATOM 7578 N N . PHE B 1 403 ? 17.016 -5.887 13.469 1 86 403 PHE B N 1
ATOM 7579 C CA . PHE B 1 403 ? 17.969 -4.941 12.898 1 86 403 PHE B CA 1
ATOM 7580 C C . PHE B 1 403 ? 19.266 -5.648 12.508 1 86 403 PHE B C 1
ATOM 7582 O O . PHE B 1 403 ? 20.172 -5.031 11.945 1 86 403 PHE B O 1
ATOM 7589 N N . SER B 1 404 ? 19.406 -6.922 12.719 1 81.56 404 SER B N 1
ATOM 7590 C CA . SER B 1 404 ? 20.672 -7.629 12.531 1 81.56 404 SER B CA 1
ATOM 7591 C C . SER B 1 404 ? 20.734 -8.297 11.164 1 81.56 404 SER B C 1
ATOM 7593 O O . SER B 1 404 ? 21.562 -9.172 10.938 1 81.56 404 SER B O 1
ATOM 7595 N N . GLY B 1 405 ? 19.953 -7.961 10.297 1 79.88 405 GLY B N 1
ATOM 7596 C CA . GLY B 1 405 ? 19.906 -8.648 9.023 1 79.88 405 GLY B CA 1
ATOM 7597 C C . GLY B 1 405 ? 21.172 -8.5 8.211 1 79.88 405 GLY B C 1
ATOM 7598 O O . GLY B 1 405 ? 21.75 -9.492 7.754 1 79.88 405 GLY B O 1
ATOM 7599 N N . ALA B 1 406 ? 21.734 -7.266 8.133 1 83.62 406 ALA B N 1
ATOM 7600 C CA . ALA B 1 406 ? 22.859 -6.996 7.238 1 83.62 406 ALA B CA 1
ATOM 7601 C C . ALA B 1 406 ? 24.141 -6.762 8.023 1 83.62 406 ALA B C 1
ATOM 7603 O O . ALA B 1 406 ? 25.219 -7.246 7.641 1 83.62 406 ALA B O 1
ATOM 7604 N N . PHE B 1 407 ? 24.062 -6.035 9.156 1 89.44 407 PHE B N 1
ATOM 7605 C CA . PHE B 1 407 ? 25.25 -5.559 9.836 1 89.44 407 PHE B CA 1
ATOM 7606 C C . PHE B 1 407 ? 25.359 -6.145 11.242 1 89.44 407 PHE B C 1
ATOM 7608 O O . PHE B 1 407 ? 26.047 -5.594 12.102 1 89.44 407 PHE B O 1
ATOM 7615 N N . GLY B 1 408 ? 24.656 -7.207 11.484 1 89.19 408 GLY B N 1
ATOM 7616 C CA . GLY B 1 408 ? 24.719 -7.855 12.781 1 89.19 408 GLY B CA 1
ATOM 7617 C C . GLY B 1 408 ? 24.188 -6.984 13.906 1 89.19 408 GLY B C 1
ATOM 7618 O O . GLY B 1 408 ? 23.172 -6.309 13.75 1 89.19 408 GLY B O 1
ATOM 7619 N N . HIS B 1 409 ? 24.922 -6.863 14.953 1 85.75 409 HIS B N 1
ATOM 7620 C CA . HIS B 1 409 ? 24.469 -6.105 16.109 1 85.75 409 HIS B CA 1
ATOM 7621 C C . HIS B 1 409 ? 24.625 -4.605 15.891 1 85.75 409 HIS B C 1
ATOM 7623 O O . HIS B 1 409 ? 23.922 -3.805 16.516 1 85.75 409 HIS B O 1
ATOM 7629 N N . SER B 1 410 ? 25.531 -4.316 14.945 1 89.69 410 SER B N 1
ATOM 7630 C CA . SER B 1 410 ? 25.75 -2.902 14.648 1 89.69 410 SER B CA 1
ATOM 7631 C C . SER B 1 410 ? 24.688 -2.367 13.695 1 89.69 410 SER B C 1
ATOM 7633 O O . SER B 1 410 ? 24.703 -1.192 13.328 1 89.69 410 SER B O 1
ATOM 7635 N N . GLY B 1 411 ? 23.812 -3.227 13.375 1 91.94 411 GLY B N 1
ATOM 7636 C CA . GLY B 1 411 ? 22.75 -2.826 12.461 1 91.94 411 GLY B CA 1
ATOM 7637 C C . GLY B 1 411 ? 21.859 -1.728 13.023 1 91.94 411 GLY B C 1
ATOM 7638 O O . GLY B 1 411 ? 21.438 -0.837 12.289 1 91.94 411 GLY B O 1
ATOM 7639 N N . PHE B 1 412 ? 21.703 -1.735 14.336 1 93.44 412 PHE B N 1
ATOM 7640 C CA . PHE B 1 412 ? 20.891 -0.714 14.992 1 93.44 412 PHE B CA 1
ATOM 7641 C C . PHE B 1 412 ? 21.5 0.669 14.797 1 93.44 412 PHE B C 1
ATOM 7643 O O . PHE B 1 412 ? 20.797 1.617 14.445 1 93.44 412 PHE B O 1
ATOM 7650 N N . LEU B 1 413 ? 22.797 0.769 14.914 1 94.31 413 LEU B N 1
ATOM 7651 C CA . LEU B 1 413 ? 23.5 2.039 14.781 1 94.31 413 LEU B CA 1
ATOM 7652 C C . LEU B 1 413 ? 23.484 2.521 13.336 1 94.31 413 LEU B C 1
ATOM 7654 O O . LEU B 1 413 ? 23.359 3.721 13.078 1 94.31 413 LEU B O 1
ATOM 7658 N N . VAL B 1 414 ? 23.641 1.581 12.461 1 95.25 414 VAL B N 1
ATOM 7659 C CA . VAL B 1 414 ? 23.672 1.934 11.047 1 95.25 414 VAL B CA 1
ATOM 7660 C C . VAL B 1 414 ? 22.297 2.48 10.617 1 95.25 414 VAL B C 1
ATOM 7662 O O . VAL B 1 414 ? 22.219 3.521 9.961 1 95.25 414 VAL B O 1
ATOM 7665 N N . ILE B 1 415 ? 21.25 1.827 11.062 1 95 415 ILE B N 1
ATOM 7666 C CA . ILE B 1 415 ? 19.906 2.252 10.703 1 95 415 ILE B CA 1
ATOM 7667 C C . ILE B 1 415 ? 19.594 3.596 11.352 1 95 415 ILE B C 1
ATOM 7669 O O . ILE B 1 415 ? 18.938 4.453 10.75 1 95 415 ILE B O 1
ATOM 7673 N N . TRP B 1 416 ? 20.094 3.795 12.531 1 95.75 416 TRP B N 1
ATOM 7674 C CA . TRP B 1 416 ? 19.953 5.07 13.227 1 95.75 416 TRP B CA 1
ATOM 7675 C C . TRP B 1 416 ? 20.641 6.191 12.453 1 95.75 416 TRP B C 1
ATOM 7677 O O . TRP B 1 416 ? 20.062 7.266 12.258 1 95.75 416 TRP B O 1
ATOM 7687 N N . MET B 1 417 ? 21.812 5.938 11.953 1 96.75 417 MET B N 1
ATOM 7688 C CA . MET B 1 417 ? 22.531 6.949 11.195 1 96.75 417 MET B CA 1
ATOM 7689 C C . MET B 1 417 ? 21.812 7.273 9.891 1 96.75 417 MET B C 1
ATOM 7691 O O . MET B 1 417 ? 21.812 8.422 9.453 1 96.75 417 MET B O 1
ATOM 7695 N N . PHE B 1 418 ? 21.219 6.234 9.289 1 96.44 418 PHE B N 1
ATOM 7696 C CA . PHE B 1 418 ? 20.469 6.492 8.062 1 96.44 418 PHE B CA 1
ATOM 7697 C C . PHE B 1 418 ? 19.266 7.387 8.352 1 96.44 418 PHE B C 1
ATOM 7699 O O . PHE B 1 418 ? 18.969 8.305 7.574 1 96.44 418 PHE B O 1
ATOM 7706 N N . ALA B 1 419 ? 18.594 7.074 9.453 1 96.06 419 ALA B N 1
ATOM 7707 C CA . ALA B 1 419 ? 17.453 7.902 9.844 1 96.06 419 ALA B CA 1
ATOM 7708 C C . ALA B 1 419 ? 17.891 9.328 10.148 1 96.06 419 ALA B C 1
ATOM 7710 O O . ALA B 1 419 ? 17.203 10.289 9.805 1 96.06 419 ALA B O 1
ATOM 7711 N N . PHE B 1 420 ? 19.016 9.477 10.781 1 97.38 420 PHE B N 1
ATOM 7712 C CA . PHE B 1 420 ? 19.578 10.789 11.086 1 97.38 420 PHE B CA 1
ATOM 7713 C C . PHE B 1 420 ? 19.891 11.547 9.797 1 97.38 420 PHE B C 1
ATOM 7715 O O . PHE B 1 420 ? 19.594 12.734 9.68 1 97.38 420 PHE B O 1
ATOM 7722 N N . LEU B 1 421 ? 20.5 10.859 8.891 1 97.25 421 LEU B N 1
ATOM 7723 C CA . LEU B 1 421 ? 20.844 11.492 7.625 1 97.25 421 LEU B CA 1
ATOM 7724 C C . LEU B 1 421 ? 19.594 11.961 6.887 1 97.25 421 LEU B C 1
ATOM 7726 O O . LEU B 1 421 ? 19.594 13.031 6.277 1 97.25 421 LEU B O 1
ATOM 7730 N N . LEU B 1 422 ? 18.547 11.133 6.91 1 97 422 LEU B N 1
ATOM 7731 C CA . LEU B 1 422 ? 17.297 11.539 6.273 1 97 422 LEU B CA 1
ATOM 7732 C C . LEU B 1 422 ? 16.719 12.781 6.949 1 97 422 LEU B C 1
ATOM 7734 O O . LEU B 1 422 ? 16.359 13.75 6.273 1 97 422 LEU B O 1
ATOM 7738 N N . MET B 1 423 ? 16.641 12.758 8.242 1 96.5 423 MET B N 1
ATOM 7739 C CA . MET B 1 423 ? 16.078 13.883 8.984 1 96.5 423 MET B CA 1
ATOM 7740 C C . MET B 1 423 ? 16.891 15.148 8.742 1 96.5 423 MET B C 1
ATOM 7742 O O . MET B 1 423 ? 16.328 16.234 8.578 1 96.5 423 MET B O 1
ATOM 7746 N N . SER B 1 424 ? 18.172 14.984 8.727 1 96.38 424 SER B N 1
ATOM 7747 C CA . SER B 1 424 ? 19.031 16.141 8.508 1 96.38 424 SER B CA 1
ATOM 7748 C C . SER B 1 424 ? 18.859 16.703 7.102 1 96.38 424 SER B C 1
ATOM 7750 O O . SER B 1 424 ? 18.859 17.922 6.91 1 96.38 424 SER B O 1
ATOM 7752 N N . SER B 1 425 ? 18.766 15.836 6.156 1 96.75 425 SER B N 1
ATOM 7753 C CA . SER B 1 425 ? 18.625 16.281 4.773 1 96.75 425 SER B CA 1
ATOM 7754 C C . SER B 1 425 ? 17.266 16.938 4.551 1 96.75 425 SER B C 1
ATOM 7756 O O . SER B 1 425 ? 17.188 18.078 4.078 1 96.75 425 SER B O 1
ATOM 7758 N N . ILE B 1 426 ? 16.219 16.297 4.949 1 95.62 426 ILE B N 1
ATOM 7759 C CA . ILE B 1 426 ? 14.875 16.828 4.75 1 95.62 426 ILE B CA 1
ATOM 7760 C C . ILE B 1 426 ? 14.641 18.016 5.68 1 95.62 426 ILE B C 1
ATOM 7762 O O . ILE B 1 426 ? 13.945 18.969 5.312 1 95.62 426 ILE B O 1
ATOM 7766 N N . GLY B 1 427 ? 15.164 17.922 6.852 1 93.31 427 GLY B N 1
ATOM 7767 C CA . GLY B 1 427 ? 15 19 7.816 1 93.31 427 GLY B CA 1
ATOM 7768 C C . GLY B 1 427 ? 15.586 20.312 7.344 1 93.31 427 GLY B C 1
ATOM 7769 O O . GLY B 1 427 ? 14.961 21.359 7.504 1 93.31 427 GLY B O 1
ATOM 7770 N N . SER B 1 428 ? 16.734 20.234 6.789 1 92 428 SER B N 1
ATOM 7771 C CA . SER B 1 428 ? 17.359 21.453 6.289 1 92 428 SER B CA 1
ATOM 7772 C C . SER B 1 428 ? 16.562 22.062 5.141 1 92 428 SER B C 1
ATOM 7774 O O . SER B 1 428 ? 16.469 23.281 5.016 1 92 428 SER B O 1
ATOM 7776 N N . ILE B 1 429 ? 15.984 21.234 4.359 1 93.62 429 ILE B N 1
ATOM 7777 C CA . ILE B 1 429 ? 15.133 21.703 3.271 1 93.62 429 ILE B CA 1
ATOM 7778 C C . ILE B 1 429 ? 13.883 22.375 3.842 1 93.62 429 ILE B C 1
ATOM 7780 O O . ILE B 1 429 ? 13.523 23.469 3.438 1 93.62 429 ILE B O 1
ATOM 7784 N N . ILE B 1 430 ? 13.297 21.719 4.762 1 91.81 430 ILE B N 1
ATOM 7785 C CA . ILE B 1 430 ? 12.062 22.203 5.371 1 91.81 430 ILE B CA 1
ATOM 7786 C C . ILE B 1 430 ? 12.328 23.531 6.086 1 91.81 430 ILE B C 1
ATOM 7788 O O . ILE B 1 430 ? 11.492 24.438 6.055 1 91.81 430 ILE B O 1
ATOM 7792 N N . GLU B 1 431 ? 13.469 23.641 6.676 1 88.06 431 GLU B N 1
ATOM 7793 C CA . GLU B 1 431 ? 13.812 24.891 7.375 1 88.06 431 GLU B CA 1
ATOM 7794 C C . GLU B 1 431 ? 13.828 26.078 6.418 1 88.06 431 GLU B C 1
ATOM 7796 O O . GLU B 1 431 ? 13.273 27.125 6.719 1 88.06 431 GLU B O 1
ATOM 7801 N N . ILE B 1 432 ? 14.383 25.859 5.352 1 88.44 432 ILE B N 1
ATOM 7802 C CA . ILE B 1 432 ? 14.461 26.922 4.355 1 88.44 432 ILE B CA 1
ATOM 7803 C C . ILE B 1 432 ? 13.062 27.266 3.857 1 88.44 432 ILE B C 1
ATOM 7805 O O . ILE B 1 432 ? 12.703 28.453 3.754 1 88.44 432 ILE B O 1
ATOM 7809 N N . LEU B 1 433 ? 12.281 26.297 3.645 1 87.69 433 LEU B N 1
ATOM 7810 C CA . LEU B 1 433 ? 10.945 26.516 3.109 1 87.69 433 LEU B CA 1
ATOM 7811 C C . LEU B 1 433 ? 10.039 27.156 4.152 1 87.69 433 LEU B C 1
ATOM 7813 O O . LEU B 1 433 ? 9.188 27.984 3.818 1 87.69 433 LEU B O 1
ATOM 7817 N N . VAL B 1 434 ? 10.242 26.75 5.32 1 81.94 434 VAL B N 1
ATOM 7818 C CA . VAL B 1 434 ? 9.453 27.328 6.406 1 81.94 434 VAL B CA 1
ATOM 7819 C C . VAL B 1 434 ? 9.805 28.797 6.586 1 81.94 434 VAL B C 1
ATOM 7821 O O . VAL B 1 434 ? 8.922 29.625 6.789 1 81.94 434 VAL B O 1
ATOM 7824 N N . LEU B 1 435 ? 11.062 29.109 6.496 1 77.44 435 LEU B N 1
ATOM 7825 C CA . LEU B 1 435 ? 11.508 30.5 6.602 1 77.44 435 LEU B CA 1
ATOM 7826 C C . LEU B 1 435 ? 10.914 31.344 5.48 1 77.44 435 LEU B C 1
ATOM 7828 O O . LEU B 1 435 ? 10.445 32.469 5.719 1 77.44 435 LEU B O 1
ATOM 7832 N N . VAL B 1 436 ? 10.875 30.766 4.402 1 80.19 436 VAL B N 1
ATOM 7833 C CA . VAL B 1 436 ? 10.312 31.469 3.252 1 80.19 436 VAL B CA 1
ATOM 7834 C C . VAL B 1 436 ? 8.805 31.609 3.414 1 80.19 436 VAL B C 1
ATOM 7836 O O . VAL B 1 436 ? 8.234 32.656 3.121 1 80.19 436 VAL B O 1
ATOM 7839 N N . ALA B 1 437 ? 8.148 30.562 3.863 1 77.81 437 ALA B N 1
ATOM 7840 C CA . ALA B 1 437 ? 6.699 30.562 4.055 1 77.81 437 ALA B CA 1
ATOM 7841 C C . ALA B 1 437 ? 6.293 31.578 5.121 1 77.81 437 ALA B C 1
ATOM 7843 O O . ALA B 1 437 ? 5.27 32.25 4.984 1 77.81 437 ALA B O 1
ATOM 7844 N N . PHE B 1 438 ? 7.09 31.672 6.09 1 67.75 438 PHE B N 1
ATOM 7845 C CA . PHE B 1 438 ? 6.809 32.625 7.148 1 67.75 438 PHE B CA 1
ATOM 7846 C C . PHE B 1 438 ? 6.957 34.062 6.633 1 67.75 438 PHE B C 1
ATOM 7848 O O . PHE B 1 438 ? 6.215 34.969 7.043 1 67.75 438 PHE B O 1
ATOM 7855 N N . ALA B 1 439 ? 7.93 34.219 5.719 1 70.19 439 ALA B N 1
ATOM 7856 C CA . ALA B 1 439 ? 8.164 35.562 5.148 1 70.19 439 ALA B CA 1
ATOM 7857 C C . ALA B 1 439 ? 7.027 35.938 4.207 1 70.19 439 ALA B C 1
ATOM 7859 O O . ALA B 1 439 ? 6.684 37.125 4.102 1 70.19 439 ALA B O 1
ATOM 7860 N N . LEU B 1 440 ? 6.414 34.969 3.619 1 73 440 LEU B N 1
ATOM 7861 C CA . LEU B 1 440 ? 5.375 35.281 2.635 1 73 440 LEU B CA 1
ATOM 7862 C C . LEU B 1 440 ? 3.994 35.25 3.279 1 73 440 LEU B C 1
ATOM 7864 O O . LEU B 1 440 ? 3.289 36.25 3.27 1 73 440 LEU B O 1
ATOM 7868 N N . LYS B 1 441 ? 3.473 34 3.699 1 69.38 441 LYS B N 1
ATOM 7869 C CA . LYS B 1 441 ? 2.172 33.781 4.328 1 69.38 441 LYS B CA 1
ATOM 7870 C C . LYS B 1 441 ? 2.215 32.594 5.297 1 69.38 441 LYS B C 1
ATOM 7872 O O . LYS B 1 441 ? 2.469 31.469 4.887 1 69.38 441 LYS B O 1
ATOM 7877 N N . PRO B 1 442 ? 1.902 32.938 6.551 1 66.88 442 PRO B N 1
ATOM 7878 C CA . PRO B 1 442 ? 2.012 31.906 7.582 1 66.88 442 PRO B CA 1
ATOM 7879 C C . PRO B 1 442 ? 1.144 30.688 7.285 1 66.88 442 PRO B C 1
ATOM 7881 O O . PRO B 1 442 ? 1.567 29.547 7.52 1 66.88 442 PRO B O 1
ATOM 7884 N N . PRO B 1 443 ? -0.011 30.859 6.664 1 66.62 443 PRO B N 1
ATOM 7885 C CA . PRO B 1 443 ? -0.811 29.641 6.457 1 66.62 443 PRO B CA 1
ATOM 7886 C C . PRO B 1 443 ? -0.225 28.719 5.391 1 66.62 443 PRO B C 1
ATOM 7888 O O . PRO B 1 443 ? -0.65 27.578 5.266 1 66.62 443 PRO B O 1
ATOM 7891 N N . LEU B 1 444 ? 0.856 29.203 4.84 1 77.44 444 LEU B N 1
ATOM 7892 C CA . LEU B 1 444 ? 1.51 28.375 3.824 1 77.44 444 LEU B CA 1
ATOM 7893 C C . LEU B 1 444 ? 2.328 27.266 4.465 1 77.44 444 LEU B C 1
ATOM 7895 O O . LEU B 1 444 ? 2.766 26.344 3.781 1 77.44 444 LEU B O 1
ATOM 7899 N N . LEU B 1 445 ? 2.432 27.344 5.805 1 79.06 445 LEU B N 1
ATOM 7900 C CA . LEU B 1 445 ? 3.23 26.344 6.512 1 79.06 445 LEU B CA 1
ATOM 7901 C C . LEU B 1 445 ? 2.67 24.938 6.297 1 79.06 445 LEU B C 1
ATOM 7903 O O . LEU B 1 445 ? 3.428 23.984 6.098 1 79.06 445 LEU B O 1
ATOM 7907 N N . GLY B 1 446 ? 1.401 24.828 6.285 1 78.44 446 GLY B N 1
ATOM 7908 C CA . GLY B 1 446 ? 0.783 23.531 6.047 1 78.44 446 GLY B CA 1
ATOM 7909 C C . GLY B 1 446 ? 1.072 22.969 4.664 1 78.44 446 GLY B C 1
ATOM 7910 O O . GLY B 1 446 ? 1.291 21.766 4.504 1 78.44 446 GLY B O 1
ATOM 7911 N N . PHE B 1 447 ? 1.208 23.812 3.703 1 85.19 447 PHE B N 1
ATOM 7912 C CA . PHE B 1 447 ? 1.474 23.375 2.338 1 85.19 447 PHE B CA 1
ATOM 7913 C C . PHE B 1 447 ? 2.922 22.922 2.186 1 85.19 447 PHE B C 1
ATOM 7915 O O . PHE B 1 447 ? 3.219 22.016 1.396 1 85.19 447 PHE B O 1
ATOM 7922 N N . VAL B 1 448 ? 3.775 23.594 2.99 1 88.75 448 VAL B N 1
ATOM 7923 C CA . VAL B 1 448 ? 5.168 23.156 2.947 1 88.75 448 VAL B CA 1
ATOM 7924 C C . VAL B 1 448 ? 5.262 21.688 3.379 1 88.75 448 VAL B C 1
ATOM 7926 O O . VAL B 1 448 ? 5.918 20.875 2.717 1 88.75 448 VAL B O 1
ATOM 7929 N N . LEU B 1 449 ? 4.559 21.375 4.41 1 88.69 449 LEU B N 1
ATOM 7930 C CA . LEU B 1 449 ? 4.566 20 4.898 1 88.69 449 LEU B CA 1
ATOM 7931 C C . LEU B 1 449 ? 3.967 19.047 3.865 1 88.69 449 LEU B C 1
ATOM 7933 O O . LEU B 1 449 ? 4.559 18.016 3.551 1 88.69 449 LEU B O 1
ATOM 7937 N N . LEU B 1 450 ? 2.867 19.422 3.279 1 89.5 450 LEU B N 1
ATOM 7938 C CA . LEU B 1 450 ? 2.148 18.562 2.346 1 89.5 450 LEU B CA 1
ATOM 7939 C C . LEU B 1 450 ? 2.975 18.312 1.088 1 89.5 450 LEU B C 1
ATOM 7941 O O . LEU B 1 450 ? 3.098 17.172 0.633 1 89.5 450 LEU B O 1
ATOM 7945 N N . TYR B 1 451 ? 3.531 19.328 0.583 1 92.38 451 TYR B N 1
ATOM 7946 C CA . TYR B 1 451 ? 4.316 19.188 -0.638 1 92.38 451 TYR B CA 1
ATOM 7947 C C . TYR B 1 451 ? 5.602 18.422 -0.378 1 92.38 451 TYR B C 1
ATOM 7949 O O . TYR B 1 451 ? 6.039 17.625 -1.218 1 92.38 451 TYR B O 1
ATOM 7957 N N . MET B 1 452 ? 6.199 18.625 0.805 1 93.31 452 MET B N 1
ATOM 7958 C CA . MET B 1 452 ? 7.414 17.891 1.133 1 93.31 452 MET B CA 1
ATOM 7959 C C . MET B 1 452 ? 7.113 16.391 1.282 1 93.31 452 MET B C 1
ATOM 7961 O O . MET B 1 452 ? 7.91 15.555 0.862 1 93.31 452 MET B O 1
ATOM 7965 N N . VAL B 1 453 ? 6 16.109 1.785 1 92.19 453 VAL B N 1
ATOM 7966 C CA . VAL B 1 453 ? 5.621 14.719 1.976 1 92.19 453 VAL B CA 1
ATOM 7967 C C . VAL B 1 453 ? 5.336 14.07 0.623 1 92.19 453 VAL B C 1
ATOM 7969 O O . VAL B 1 453 ? 5.895 13.023 0.301 1 92.19 453 VAL B O 1
ATOM 7972 N N . VAL B 1 454 ? 4.594 14.75 -0.236 1 92.62 454 VAL B N 1
ATOM 7973 C CA . VAL B 1 454 ? 4.113 14.148 -1.475 1 92.62 454 VAL B CA 1
ATOM 7974 C C . VAL B 1 454 ? 5.258 14.055 -2.482 1 92.62 454 VAL B C 1
ATOM 7976 O O . VAL B 1 454 ? 5.383 13.055 -3.197 1 92.62 454 VAL B O 1
ATOM 7979 N N . LEU B 1 455 ? 6.113 15.047 -2.5 1 94.06 455 LEU B N 1
ATOM 7980 C CA . LEU B 1 455 ? 7.246 15.039 -3.42 1 94.06 455 LEU B CA 1
ATOM 7981 C C . LEU B 1 455 ? 8.219 13.914 -3.066 1 94.06 455 LEU B C 1
ATOM 7983 O O . LEU B 1 455 ? 8.859 13.344 -3.949 1 94.06 455 LEU B O 1
ATOM 7987 N N . ASN B 1 456 ? 8.234 13.602 -1.816 1 95.31 456 ASN B N 1
ATOM 7988 C CA . ASN B 1 456 ? 9.203 12.602 -1.381 1 95.31 456 ASN B CA 1
ATOM 7989 C C . ASN B 1 456 ? 8.617 11.195 -1.438 1 95.31 456 ASN B C 1
ATOM 7991 O O . ASN B 1 456 ? 9.328 10.234 -1.722 1 95.31 456 ASN B O 1
ATOM 7995 N N . ILE B 1 457 ? 7.316 11.023 -1.22 1 91.44 457 ILE B N 1
ATOM 7996 C CA . ILE B 1 457 ? 6.75 9.688 -1.107 1 91.44 457 ILE B CA 1
ATOM 7997 C C . ILE B 1 457 ? 6.391 9.156 -2.496 1 91.44 457 ILE B C 1
ATOM 7999 O O . ILE B 1 457 ? 6.441 7.953 -2.74 1 91.44 457 ILE B O 1
ATOM 8003 N N . SER B 1 458 ? 6.078 9.977 -3.496 1 91.81 458 SER B N 1
ATOM 8004 C CA . SER B 1 458 ? 5.555 9.578 -4.797 1 91.81 458 SER B CA 1
ATOM 8005 C C . SER B 1 458 ? 6.539 8.688 -5.547 1 91.81 458 SER B C 1
ATOM 8007 O O . SER B 1 458 ? 6.148 7.668 -6.117 1 91.81 458 SER B O 1
ATOM 8009 N N . PRO B 1 459 ? 7.816 8.945 -5.434 1 92.12 459 PRO B N 1
ATOM 8010 C CA . PRO B 1 459 ? 8.742 8.086 -6.172 1 92.12 459 PRO B CA 1
ATOM 8011 C C . PRO B 1 459 ? 9.133 6.832 -5.395 1 92.12 459 PRO B C 1
ATOM 8013 O O . PRO B 1 459 ? 9.922 6.016 -5.887 1 92.12 459 PRO B O 1
ATOM 8016 N N . VAL B 1 460 ? 8.633 6.66 -4.191 1 92 460 VAL B N 1
ATOM 8017 C CA . VAL B 1 460 ? 9.047 5.562 -3.324 1 92 460 VAL B CA 1
ATOM 8018 C C . VAL B 1 460 ? 8.008 4.445 -3.369 1 92 460 VAL B C 1
ATOM 8020 O O . VAL B 1 460 ? 8.336 3.279 -3.125 1 92 460 VAL B O 1
ATOM 8023 N N . LEU B 1 461 ? 6.781 4.676 -3.742 1 86.31 461 LEU B N 1
ATOM 8024 C CA . LEU B 1 461 ? 5.68 3.723 -3.654 1 86.31 461 LEU B CA 1
ATOM 8025 C C . LEU B 1 461 ? 5.773 2.678 -4.762 1 86.31 461 LEU B C 1
ATOM 8027 O O . LEU B 1 461 ? 5.219 1.585 -4.641 1 86.31 461 LEU B O 1
ATOM 8031 N N . ALA B 1 462 ? 6.488 3.076 -5.816 1 88.94 462 ALA B N 1
ATOM 8032 C CA . ALA B 1 462 ? 6.727 2.154 -6.922 1 88.94 462 ALA B CA 1
ATOM 8033 C C . ALA B 1 462 ? 8.094 2.398 -7.555 1 88.94 462 ALA B C 1
ATOM 8035 O O . ALA B 1 462 ? 8.688 3.469 -7.379 1 88.94 462 ALA B O 1
ATOM 8036 N N . PRO B 1 463 ? 8.578 1.288 -8.219 1 91 463 PRO B N 1
ATOM 8037 C CA . PRO B 1 463 ? 9.797 1.552 -8.977 1 91 463 PRO B CA 1
ATOM 8038 C C . PRO B 1 463 ? 9.656 2.729 -9.945 1 91 463 PRO B C 1
ATOM 8040 O O . PRO B 1 463 ? 8.641 2.848 -10.625 1 91 463 PRO B O 1
ATOM 8043 N N . ILE B 1 464 ? 10.68 3.521 -9.922 1 93.12 464 ILE B N 1
ATOM 8044 C CA . ILE B 1 464 ? 10.648 4.746 -10.719 1 93.12 464 ILE B CA 1
ATOM 8045 C C . ILE B 1 464 ? 10.453 4.402 -12.195 1 93.12 464 ILE B C 1
ATOM 8047 O O . ILE B 1 464 ? 9.836 5.164 -12.938 1 93.12 464 ILE B O 1
ATOM 8051 N N . ALA B 1 465 ? 10.82 3.182 -12.617 1 91.5 465 ALA B N 1
ATOM 8052 C CA . ALA B 1 465 ? 10.68 2.736 -14 1 91.5 465 ALA B CA 1
ATOM 8053 C C . ALA B 1 465 ? 9.211 2.615 -14.398 1 91.5 465 ALA B C 1
ATOM 8055 O O . ALA B 1 465 ? 8.875 2.658 -15.578 1 91.5 465 ALA B O 1
ATOM 8056 N N . LEU B 1 466 ? 8.359 2.453 -13.391 1 91.62 466 LEU B N 1
ATOM 8057 C CA . LEU B 1 466 ? 6.938 2.281 -13.656 1 91.62 466 LEU B CA 1
ATOM 8058 C C . LEU B 1 466 ? 6.207 3.615 -13.578 1 91.62 466 LEU B C 1
ATOM 8060 O O . LEU B 1 466 ? 4.984 3.668 -13.734 1 91.62 466 LEU B O 1
ATOM 8064 N N . CYS B 1 467 ? 6.922 4.68 -13.336 1 92.88 467 CYS B N 1
ATOM 8065 C CA . CYS B 1 467 ? 6.34 6.016 -13.242 1 92.88 467 CYS B CA 1
ATOM 8066 C C . CYS B 1 467 ? 6.691 6.852 -14.469 1 92.88 467 CYS B C 1
ATOM 8068 O O . CYS B 1 467 ? 7.633 6.527 -15.195 1 92.88 467 CYS B O 1
ATOM 8070 N N . PRO B 1 468 ? 5.84 7.883 -14.773 1 92.56 468 PRO B N 1
ATOM 8071 C CA . PRO B 1 468 ? 6.215 8.805 -15.852 1 92.56 468 PRO B CA 1
ATOM 8072 C C . PRO B 1 468 ? 7.594 9.422 -15.648 1 92.56 468 PRO B C 1
ATOM 8074 O O . PRO B 1 468 ? 8.117 9.414 -14.531 1 92.56 468 PRO B O 1
ATOM 8077 N N . SER B 1 469 ? 8.141 9.961 -16.703 1 93.12 469 SER B N 1
ATOM 8078 C CA . SER B 1 469 ? 9.516 10.453 -16.703 1 93.12 469 SER B CA 1
ATOM 8079 C C . SER B 1 469 ? 9.68 11.609 -15.719 1 93.12 469 SER B C 1
ATOM 8081 O O . SER B 1 469 ? 10.781 11.844 -15.211 1 93.12 469 SER B O 1
ATOM 8083 N N . PHE B 1 470 ? 8.664 12.305 -15.375 1 94.38 470 PHE B N 1
ATOM 8084 C CA . PHE B 1 470 ? 8.703 13.398 -14.406 1 94.38 470 PHE B CA 1
ATOM 8085 C C . PHE B 1 470 ? 9.227 12.906 -13.062 1 94.38 470 PHE B C 1
ATOM 8087 O O . PHE B 1 470 ? 9.969 13.625 -12.383 1 94.38 470 PHE B O 1
ATOM 8094 N N . TYR B 1 471 ? 9.023 11.719 -12.727 1 95.75 471 TYR B N 1
ATOM 8095 C CA . TYR B 1 471 ? 9.297 11.211 -11.383 1 95.75 471 TYR B CA 1
ATOM 8096 C C . TYR B 1 471 ? 10.734 10.719 -11.273 1 95.75 471 TYR B C 1
ATOM 8098 O O . TYR B 1 471 ? 11.156 10.242 -10.211 1 95.75 471 TYR B O 1
ATOM 8106 N N . ARG B 1 472 ? 11.531 10.93 -12.312 1 95.69 472 ARG B N 1
ATOM 8107 C CA . ARG B 1 472 ? 12.945 10.594 -12.25 1 95.69 472 ARG B CA 1
ATOM 8108 C C . ARG B 1 472 ? 13.688 11.523 -11.297 1 95.69 472 ARG B C 1
ATOM 8110 O O . ARG B 1 472 ? 14.828 11.242 -10.898 1 95.69 472 ARG B O 1
ATOM 8117 N N . TYR B 1 473 ? 12.984 12.547 -10.844 1 96.25 473 TYR B N 1
ATOM 8118 C CA . TYR B 1 473 ? 13.586 13.414 -9.828 1 96.25 473 TYR B CA 1
ATOM 8119 C C . TYR B 1 473 ? 13.773 12.664 -8.516 1 96.25 473 TYR B C 1
ATOM 8121 O O . TYR B 1 473 ? 14.562 13.078 -7.664 1 96.25 473 TYR B O 1
ATOM 8129 N N . GLY B 1 474 ? 13.078 11.547 -8.375 1 95.25 474 GLY B N 1
ATOM 8130 C CA . GLY B 1 474 ? 13.133 10.734 -7.172 1 95.25 474 GLY B CA 1
ATOM 8131 C C . GLY B 1 474 ? 14.523 10.203 -6.871 1 95.25 474 GLY B C 1
ATOM 8132 O O . GLY B 1 474 ? 14.867 9.977 -5.711 1 95.25 474 GLY B O 1
ATOM 8133 N N . TYR B 1 475 ? 15.375 10.125 -7.875 1 95.19 475 TYR B N 1
ATOM 8134 C CA . TYR B 1 475 ? 16.719 9.617 -7.66 1 95.19 475 TYR B CA 1
ATOM 8135 C C . TYR B 1 475 ? 17.531 10.578 -6.801 1 95.19 475 TYR B C 1
ATOM 8137 O O . TYR B 1 475 ? 18.484 10.172 -6.129 1 95.19 475 TYR B O 1
ATOM 8145 N N . ALA B 1 476 ? 17.062 11.781 -6.777 1 95.88 476 ALA B N 1
ATOM 8146 C CA . ALA B 1 476 ? 17.797 12.789 -6.027 1 95.88 476 ALA B CA 1
ATOM 8147 C C . ALA B 1 476 ? 17.109 13.117 -4.711 1 95.88 476 ALA B C 1
ATOM 8149 O O . ALA B 1 476 ? 17.641 13.852 -3.879 1 95.88 476 ALA B O 1
ATOM 8150 N N . MET B 1 477 ? 15.984 12.523 -4.512 1 96.38 477 MET B N 1
ATOM 8151 C CA . MET B 1 477 ? 15.203 12.898 -3.332 1 96.38 477 MET B CA 1
ATOM 8152 C C . MET B 1 477 ? 15.703 12.156 -2.096 1 96.38 477 MET B C 1
ATOM 8154 O O . MET B 1 477 ? 16.078 10.984 -2.18 1 96.38 477 MET B O 1
ATOM 8158 N N . PRO B 1 478 ? 15.688 12.812 -0.96 1 96.94 478 PRO B N 1
ATOM 8159 C CA . PRO B 1 478 ? 16.234 12.219 0.261 1 96.94 478 PRO B CA 1
ATOM 8160 C C . PRO B 1 478 ? 15.484 10.953 0.684 1 96.94 478 PRO B C 1
ATOM 8162 O O . PRO B 1 478 ? 16.109 9.953 1.058 1 96.94 478 PRO B O 1
ATOM 8165 N N . LEU B 1 479 ? 14.219 10.945 0.55 1 96.81 479 LEU B N 1
ATOM 8166 C CA . LEU B 1 479 ? 13.445 9.82 1.062 1 96.81 479 LEU B CA 1
ATOM 8167 C C . LEU B 1 479 ? 13.711 8.562 0.242 1 96.81 479 LEU B C 1
ATOM 8169 O O . LEU B 1 479 ? 13.82 7.465 0.796 1 96.81 479 LEU B O 1
ATOM 8173 N N . LYS B 1 480 ? 13.789 8.727 -1.078 1 96.62 480 LYS B N 1
ATOM 8174 C CA . LYS B 1 480 ? 14.078 7.574 -1.93 1 96.62 480 LYS B CA 1
ATOM 8175 C C . LYS B 1 480 ? 15.422 6.953 -1.576 1 96.62 480 LYS B C 1
ATOM 8177 O O . LYS B 1 480 ? 15.555 5.727 -1.532 1 96.62 480 LYS B O 1
ATOM 8182 N N . ASN B 1 481 ? 16.375 7.754 -1.32 1 97.62 481 ASN B N 1
ATOM 8183 C CA . ASN B 1 481 ? 17.719 7.27 -0.972 1 97.62 481 ASN B CA 1
ATOM 8184 C C . ASN B 1 481 ? 17.734 6.641 0.418 1 97.62 481 ASN B C 1
ATOM 8186 O O . ASN B 1 481 ? 18.422 5.648 0.644 1 97.62 481 ASN B O 1
ATOM 8190 N N . PHE B 1 482 ? 17.016 7.164 1.374 1 96.56 482 PHE B N 1
ATOM 8191 C CA . PHE B 1 482 ? 16.844 6.547 2.684 1 96.56 482 PHE B CA 1
ATOM 8192 C C . PHE B 1 482 ? 16.156 5.195 2.555 1 96.56 482 PHE B C 1
ATOM 8194 O O . PHE B 1 482 ? 16.578 4.215 3.168 1 96.56 482 PHE B O 1
ATOM 8201 N N . TYR B 1 483 ? 15.078 5.148 1.681 1 95.94 483 TYR B N 1
ATOM 8202 C CA . TYR B 1 483 ? 14.312 3.93 1.442 1 95.94 483 TYR B CA 1
ATOM 8203 C C . TYR B 1 483 ? 15.211 2.811 0.931 1 95.94 483 TYR B C 1
ATOM 8205 O O . TYR B 1 483 ? 15.117 1.672 1.397 1 95.94 483 TYR B O 1
ATOM 8213 N N . ASP B 1 484 ? 16.141 3.176 0.047 1 95.69 484 ASP B N 1
ATOM 8214 C CA . ASP B 1 484 ? 17.078 2.189 -0.504 1 95.69 484 ASP B CA 1
ATOM 8215 C C . ASP B 1 484 ? 18.078 1.728 0.549 1 95.69 484 ASP B C 1
ATOM 8217 O O . ASP B 1 484 ? 18.422 0.544 0.613 1 95.69 484 ASP B O 1
ATOM 8221 N N . LEU B 1 485 ? 18.516 2.592 1.387 1 96.19 485 LEU B N 1
ATOM 8222 C CA . LEU B 1 485 ? 19.5 2.273 2.404 1 96.19 485 LEU B CA 1
ATOM 8223 C C . LEU B 1 485 ? 18.906 1.369 3.48 1 96.19 485 LEU B C 1
ATOM 8225 O O . LEU B 1 485 ? 19.578 0.451 3.963 1 96.19 485 LEU B O 1
ATOM 8229 N N . VAL B 1 486 ? 17.719 1.646 3.824 1 94.06 486 VAL B N 1
ATOM 8230 C CA . VAL B 1 486 ? 17.109 0.887 4.91 1 94.06 486 VAL B CA 1
ATOM 8231 C C . VAL B 1 486 ? 16.844 -0.545 4.449 1 94.06 486 VAL B C 1
ATOM 8233 O O . VAL B 1 486 ? 16.938 -1.484 5.242 1 94.06 486 VAL B O 1
ATOM 8236 N N . GLN B 1 487 ? 16.594 -0.719 3.213 1 93.62 487 GLN B N 1
ATOM 8237 C CA . GLN B 1 487 ? 16.406 -2.07 2.693 1 93.62 487 GLN B CA 1
ATOM 8238 C C . GLN B 1 487 ? 17.703 -2.873 2.783 1 93.62 487 GLN B C 1
ATOM 8240 O O . GLN B 1 487 ? 17.672 -4.07 3.066 1 93.62 487 GLN B O 1
ATOM 8245 N N . VAL B 1 488 ? 18.75 -2.215 2.521 1 95 488 VAL B N 1
ATOM 8246 C CA . VAL B 1 488 ? 20.047 -2.871 2.648 1 95 488 VAL B CA 1
ATOM 8247 C C . VAL B 1 488 ? 20.297 -3.248 4.105 1 95 488 VAL B C 1
ATOM 8249 O O . VAL B 1 488 ? 20.719 -4.371 4.402 1 95 488 VAL B O 1
ATOM 8252 N N . ALA B 1 489 ? 19.938 -2.395 4.949 1 93.81 489 ALA B N 1
ATOM 8253 C CA . ALA B 1 489 ? 20.25 -2.59 6.359 1 93.81 489 ALA B CA 1
ATOM 8254 C C . ALA B 1 489 ? 19.344 -3.639 6.992 1 93.81 489 ALA B C 1
ATOM 8256 O O . ALA B 1 489 ? 19.797 -4.488 7.758 1 93.81 489 ALA B O 1
ATOM 8257 N N . TYR B 1 490 ? 18.078 -3.662 6.668 1 93.12 490 TYR B N 1
ATOM 8258 C CA . TYR B 1 490 ? 17.125 -4.574 7.297 1 93.12 490 TYR B CA 1
ATOM 8259 C C . TYR B 1 490 ? 17.156 -5.941 6.621 1 93.12 490 TYR B C 1
ATOM 8261 O O . TYR B 1 490 ? 17.031 -6.973 7.285 1 93.12 490 TYR B O 1
ATOM 8269 N N . PHE B 1 491 ? 17.375 -5.938 5.258 1 93.88 491 PHE B N 1
ATOM 8270 C CA . PHE B 1 491 ? 17.141 -7.184 4.535 1 93.88 491 PHE B CA 1
ATOM 8271 C C . PHE B 1 491 ? 18.453 -7.723 3.959 1 93.88 491 PHE B C 1
ATOM 8273 O O . PHE B 1 491 ? 18.469 -8.828 3.402 1 93.88 491 PHE B O 1
ATOM 8280 N N . ASP B 1 492 ? 19.516 -7.059 4.066 1 93.62 492 ASP B N 1
ATOM 8281 C CA . ASP B 1 492 ? 20.812 -7.457 3.525 1 93.62 492 ASP B CA 1
ATOM 8282 C C . ASP B 1 492 ? 20.75 -7.594 2.006 1 93.62 492 ASP B C 1
ATOM 8284 O O . ASP B 1 492 ? 21.188 -8.602 1.451 1 93.62 492 ASP B O 1
ATOM 8288 N N . SER B 1 493 ? 20.062 -6.629 1.44 1 93.94 493 SER B N 1
ATOM 8289 C CA . SER B 1 493 ? 20.047 -6.551 -0.017 1 93.94 493 SER B CA 1
ATOM 8290 C C . SER B 1 493 ? 21.391 -6.074 -0.555 1 93.94 493 SER B C 1
ATOM 8292 O O . SER B 1 493 ? 22.344 -5.879 0.211 1 93.94 493 SER B O 1
ATOM 8294 N N . TRP B 1 494 ? 21.578 -5.93 -1.819 1 94.75 494 TRP B N 1
ATOM 8295 C CA . TRP B 1 494 ? 22.844 -5.602 -2.471 1 94.75 494 TRP B CA 1
ATOM 8296 C C . TRP B 1 494 ? 23.375 -4.266 -1.969 1 94.75 494 TRP B C 1
ATOM 8298 O O . TRP B 1 494 ? 22.672 -3.262 -1.97 1 94.75 494 TRP B O 1
ATOM 8308 N N . LYS B 1 495 ? 24.594 -4.18 -1.549 1 93.94 495 LYS B N 1
ATOM 8309 C CA . LYS B 1 495 ? 25.219 -3.025 -0.902 1 93.94 495 LYS B CA 1
ATOM 8310 C C . LYS B 1 495 ? 25.922 -2.143 -1.921 1 93.94 495 LYS B C 1
ATOM 8312 O O . LYS B 1 495 ? 26.484 -1.104 -1.564 1 93.94 495 LYS B O 1
ATOM 8317 N N . GLY B 1 496 ? 25.828 -2.414 -3.121 1 92.38 496 GLY B N 1
ATOM 8318 C CA . GLY B 1 496 ? 26.609 -1.726 -4.141 1 92.38 496 GLY B CA 1
ATOM 8319 C C . GLY B 1 496 ? 26.219 -0.268 -4.301 1 92.38 496 GLY B C 1
ATOM 8320 O O . GLY B 1 496 ? 27.047 0.568 -4.652 1 92.38 496 GLY B O 1
ATOM 8321 N N . MET B 1 497 ? 25.016 0.088 -3.994 1 93.5 497 MET B N 1
ATOM 8322 C CA . MET B 1 497 ? 24.562 1.453 -4.238 1 93.5 497 MET B CA 1
ATOM 8323 C C . MET B 1 497 ? 24.516 2.252 -2.938 1 93.5 497 MET B C 1
ATOM 8325 O O . MET B 1 497 ? 24.062 3.398 -2.924 1 93.5 497 MET B O 1
ATOM 8329 N N . MET B 1 498 ? 25 1.745 -1.895 1 95.06 498 MET B N 1
ATOM 8330 C CA . MET B 1 498 ? 24.922 2.404 -0.595 1 95.06 498 MET B CA 1
ATOM 8331 C C . MET B 1 498 ? 25.703 3.711 -0.598 1 95.06 498 MET B C 1
ATOM 8333 O O . MET B 1 498 ? 25.25 4.719 -0.06 1 95.06 498 MET B O 1
ATOM 8337 N N . GLY B 1 499 ? 26.906 3.637 -1.219 1 95.69 499 GLY B N 1
ATOM 8338 C CA . GLY B 1 499 ? 27.734 4.836 -1.287 1 95.69 499 GLY B CA 1
ATOM 8339 C C . GLY B 1 499 ? 27.031 5.992 -1.99 1 95.69 499 GLY B C 1
ATOM 8340 O O . GLY B 1 499 ? 27.078 7.129 -1.517 1 95.69 499 GLY B O 1
ATOM 8341 N N . ARG B 1 500 ? 26.438 5.695 -3.033 1 96.56 500 ARG B N 1
ATOM 8342 C CA . ARG B 1 500 ? 25.719 6.727 -3.781 1 96.56 500 ARG B CA 1
ATOM 8343 C C . ARG B 1 500 ? 24.547 7.277 -2.975 1 96.56 500 ARG B C 1
ATOM 8345 O O . ARG B 1 500 ? 24.328 8.492 -2.939 1 96.56 500 ARG B O 1
ATOM 8352 N N . ASN B 1 501 ? 23.766 6.43 -2.359 1 97.88 501 ASN B N 1
ATOM 8353 C CA . ASN B 1 501 ? 22.625 6.855 -1.559 1 97.88 501 ASN B CA 1
ATOM 8354 C C . ASN B 1 501 ? 23.062 7.758 -0.405 1 97.88 501 ASN B C 1
ATOM 8356 O O . ASN B 1 501 ? 22.438 8.797 -0.162 1 97.88 501 ASN B O 1
ATOM 8360 N N . ILE B 1 502 ? 24.125 7.398 0.263 1 97.88 502 ILE B N 1
ATOM 8361 C CA . ILE B 1 502 ? 24.656 8.203 1.362 1 97.88 502 ILE B CA 1
ATOM 8362 C C . ILE B 1 502 ? 25.188 9.531 0.827 1 97.88 502 ILE B C 1
ATOM 8364 O O . ILE B 1 502 ? 24.984 10.578 1.439 1 97.88 502 ILE B O 1
ATOM 8368 N N . GLY B 1 503 ? 25.797 9.453 -0.336 1 97.75 503 GLY B N 1
ATOM 8369 C CA . GLY B 1 503 ? 26.312 10.656 -0.958 1 97.75 503 GLY B CA 1
ATOM 8370 C C . GLY B 1 503 ? 25.234 11.68 -1.285 1 97.75 503 GLY B C 1
ATOM 8371 O O . GLY B 1 503 ? 25.422 12.875 -1.068 1 97.75 503 GLY B O 1
ATOM 8372 N N . VAL B 1 504 ? 24.125 11.25 -1.772 1 97.81 504 VAL B N 1
ATOM 8373 C CA . VAL B 1 504 ? 23.031 12.148 -2.109 1 97.81 504 VAL B CA 1
ATOM 8374 C C . VAL B 1 504 ? 22.5 12.812 -0.843 1 97.81 504 VAL B C 1
ATOM 8376 O O . VAL B 1 504 ? 22.234 14.023 -0.827 1 97.81 504 VAL B O 1
ATOM 8379 N N . LEU B 1 505 ? 22.328 12.031 0.225 1 97.94 505 LEU B N 1
ATOM 8380 C CA . LEU B 1 505 ? 21.828 12.578 1.483 1 97.94 505 LEU B CA 1
ATOM 8381 C C . LEU B 1 505 ? 22.797 13.625 2.033 1 97.94 505 LEU B C 1
ATOM 8383 O O . LEU B 1 505 ? 22.375 14.711 2.441 1 97.94 505 LEU B O 1
ATOM 8387 N N . ILE B 1 506 ? 24.094 13.383 1.989 1 97.62 506 ILE B N 1
ATOM 8388 C CA . ILE B 1 506 ? 25.094 14.312 2.488 1 97.62 506 ILE B CA 1
ATOM 8389 C C . ILE B 1 506 ? 25.125 15.555 1.606 1 97.62 506 ILE B C 1
ATOM 8391 O O . ILE B 1 506 ? 25.281 16.672 2.105 1 97.62 506 ILE B O 1
ATOM 8395 N N . ALA B 1 507 ? 24.984 15.328 0.336 1 97.5 507 ALA B N 1
ATOM 8396 C CA . ALA B 1 5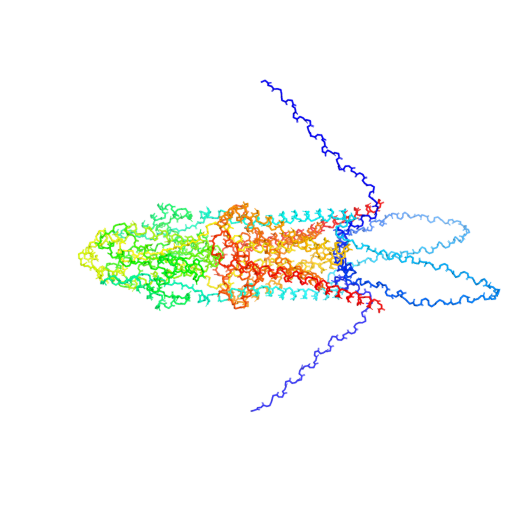07 ? 24.953 16.469 -0.578 1 97.5 507 ALA B CA 1
ATOM 8397 C C . ALA B 1 507 ? 23.828 17.422 -0.226 1 97.5 507 ALA B C 1
ATOM 8399 O O . ALA B 1 507 ? 24.016 18.641 -0.215 1 97.5 507 ALA B O 1
ATOM 8400 N N . TRP B 1 508 ? 22.656 16.891 0.077 1 97 508 TRP B N 1
ATOM 8401 C CA . TRP B 1 508 ? 21.516 17.734 0.47 1 97 508 TRP B CA 1
ATOM 8402 C C . TRP B 1 508 ? 21.812 18.469 1.774 1 97 508 TRP B C 1
ATOM 8404 O O . TRP B 1 508 ? 21.5 19.656 1.912 1 97 508 TRP B O 1
ATOM 8414 N N . ILE B 1 509 ? 22.406 17.797 2.732 1 96.25 509 ILE B N 1
ATOM 8415 C CA . ILE B 1 509 ? 22.734 18.391 4.027 1 96.25 509 ILE B CA 1
ATOM 8416 C C . ILE B 1 509 ? 23.688 19.562 3.836 1 96.25 509 ILE B C 1
ATOM 8418 O O . ILE B 1 509 ? 23.469 20.656 4.355 1 96.25 509 ILE B O 1
ATOM 8422 N N . VAL B 1 510 ? 24.703 19.391 3.043 1 95.19 510 VAL B N 1
ATOM 8423 C CA . VAL B 1 510 ? 25.75 20.391 2.867 1 95.19 510 VAL B CA 1
ATOM 8424 C C . VAL B 1 510 ? 25.203 21.578 2.053 1 95.19 510 VAL B C 1
ATOM 8426 O O . VAL B 1 510 ? 25.359 22.734 2.445 1 95.19 510 VAL B O 1
ATOM 8429 N N . VAL B 1 511 ? 24.5 21.312 1.044 1 94.56 511 VAL B N 1
ATOM 8430 C CA . VAL B 1 511 ? 24.031 22.359 0.139 1 94.56 511 VAL B CA 1
ATOM 8431 C C . VAL B 1 511 ? 22.984 23.219 0.844 1 94.56 511 VAL B C 1
ATOM 8433 O O . VAL B 1 511 ? 23.047 24.453 0.798 1 94.56 511 VAL B O 1
ATOM 8436 N N . THR B 1 512 ? 22.062 22.609 1.473 1 93 512 THR B N 1
ATOM 8437 C CA . THR B 1 512 ? 20.984 23.375 2.082 1 93 512 THR B CA 1
ATOM 8438 C C . THR B 1 512 ? 21.469 24.109 3.326 1 93 512 THR B C 1
ATOM 8440 O O . THR B 1 512 ? 21 25.219 3.609 1 93 512 THR B O 1
ATOM 8443 N N . ASN B 1 513 ? 22.359 23.531 4.066 1 89.88 513 ASN B N 1
ATOM 8444 C CA . ASN B 1 513 ? 22.922 24.25 5.211 1 89.88 513 ASN B CA 1
ATOM 8445 C C . ASN B 1 513 ? 23.812 25.391 4.77 1 89.88 513 ASN B C 1
ATOM 8447 O O . ASN B 1 513 ? 23.891 26.422 5.449 1 89.88 513 ASN B O 1
ATOM 8451 N N . ALA B 1 514 ? 24.453 25.234 3.65 1 90.12 514 ALA B N 1
ATOM 8452 C CA . ALA B 1 514 ? 25.281 26.312 3.119 1 90.12 514 ALA B CA 1
ATOM 8453 C C . ALA B 1 514 ? 24.422 27.453 2.604 1 90.12 514 ALA B C 1
ATOM 8455 O O . ALA B 1 514 ? 24.859 28.609 2.625 1 90.12 514 ALA B O 1
ATOM 8456 N N . MET B 1 515 ? 23.25 27.172 2.242 1 90.31 515 MET B N 1
ATOM 8457 C CA . MET B 1 515 ? 22.328 28.172 1.709 1 90.31 515 MET B CA 1
ATOM 8458 C C . MET B 1 515 ? 21.656 28.953 2.836 1 90.31 515 MET B C 1
ATOM 8460 O O . MET B 1 515 ? 21.141 30.047 2.617 1 90.31 515 MET B O 1
ATOM 8464 N N . MET B 1 516 ? 21.734 28.484 3.992 1 86.12 516 MET B N 1
ATOM 8465 C CA . MET B 1 516 ? 20.969 29.031 5.117 1 86.12 516 MET B CA 1
ATOM 8466 C C . MET B 1 516 ? 21.391 30.469 5.41 1 86.12 516 MET B C 1
ATOM 8468 O O . MET B 1 516 ? 20.531 31.344 5.562 1 86.12 516 MET B O 1
ATOM 8472 N N . PRO B 1 517 ? 22.719 30.75 5.406 1 81.56 517 PRO B N 1
ATOM 8473 C CA . PRO B 1 517 ? 23.109 32.125 5.688 1 81.56 517 PRO B CA 1
ATOM 8474 C C . PRO B 1 517 ? 22.625 33.125 4.621 1 81.56 517 PRO B C 1
ATOM 8476 O O . PRO B 1 517 ? 22.281 34.25 4.934 1 81.56 517 PRO B O 1
ATOM 8479 N N . PHE B 1 518 ? 22.5 32.656 3.459 1 84.81 518 PHE B N 1
ATOM 8480 C CA . PHE B 1 518 ? 22.016 33.5 2.377 1 84.81 518 PHE B CA 1
ATOM 8481 C C . PHE B 1 518 ? 20.516 33.75 2.502 1 84.81 518 PHE B C 1
ATOM 8483 O O . PHE B 1 518 ? 20.047 34.844 2.186 1 84.81 518 PHE B O 1
ATOM 8490 N N . VAL B 1 519 ? 19.828 32.812 2.945 1 83.56 519 VAL B N 1
ATOM 8491 C CA . VAL B 1 519 ? 18.375 32.938 3.111 1 83.56 519 VAL B CA 1
ATOM 8492 C C . VAL B 1 519 ? 18.078 33.875 4.281 1 83.56 519 VAL B C 1
ATOM 8494 O O . VAL B 1 519 ? 17.156 34.688 4.215 1 83.56 519 VAL B O 1
ATOM 8497 N N . PHE B 1 520 ? 18.891 33.781 5.27 1 78.06 520 PHE B N 1
ATOM 8498 C CA . PHE B 1 520 ? 18.703 34.656 6.414 1 78.06 520 PHE B CA 1
ATOM 8499 C C . PHE B 1 520 ? 18.953 36.125 6.02 1 78.06 520 PHE B C 1
ATOM 8501 O O . PHE B 1 520 ? 18.234 37 6.457 1 78.06 520 PHE B O 1
ATOM 8508 N N . LYS B 1 521 ? 19.922 36.281 5.211 1 79.06 521 LYS B N 1
ATOM 8509 C CA . LYS B 1 521 ? 20.219 37.656 4.727 1 79.06 521 LYS B CA 1
ATOM 8510 C C . LYS B 1 521 ? 19.078 38.156 3.859 1 79.06 521 LYS B C 1
ATOM 8512 O O . LYS B 1 521 ? 18.703 39.344 3.955 1 79.06 521 LYS B O 1
ATOM 8517 N N . TRP B 1 522 ? 18.641 37.312 3.064 1 81.94 522 TRP B N 1
ATOM 8518 C CA . TRP B 1 522 ? 17.5 37.688 2.217 1 81.94 522 TRP B CA 1
ATOM 8519 C C . TRP B 1 522 ? 16.281 38 3.057 1 81.94 522 TRP B C 1
ATOM 8521 O O . TRP B 1 522 ? 15.555 38.969 2.764 1 81.94 522 TRP B O 1
ATOM 8531 N N . LEU B 1 523 ? 15.977 37.25 4.039 1 78.38 523 LEU B N 1
ATOM 8532 C CA . LEU B 1 523 ? 14.828 37.469 4.914 1 78.38 523 LEU B CA 1
ATOM 8533 C C . LEU B 1 523 ? 14.961 38.75 5.688 1 78.38 523 LEU B C 1
ATOM 8535 O O . LEU B 1 523 ? 13.977 39.469 5.887 1 78.38 523 LEU B O 1
ATOM 8539 N N . ALA B 1 524 ? 16.188 39.031 6.109 1 72.44 524 ALA B N 1
ATOM 8540 C CA . ALA B 1 524 ? 16.438 40.281 6.824 1 72.44 524 ALA B CA 1
ATOM 8541 C C . ALA B 1 524 ? 16.188 41.5 5.934 1 72.44 524 ALA B C 1
ATOM 8543 O O . ALA B 1 524 ? 15.602 42.5 6.375 1 72.44 524 ALA B O 1
ATOM 8544 N N . LYS B 1 525 ? 16.562 41.375 4.75 1 76.69 525 LYS B N 1
ATOM 8545 C CA . LYS B 1 525 ? 16.344 42.438 3.801 1 76.69 525 LYS B CA 1
ATOM 8546 C C . LYS B 1 525 ? 14.867 42.625 3.473 1 76.69 525 LYS B C 1
ATOM 8548 O O . LYS B 1 525 ? 14.375 43.75 3.352 1 76.69 525 LYS B O 1
ATOM 8553 N N . ALA B 1 526 ? 14.234 41.531 3.303 1 75.31 526 ALA B N 1
ATOM 8554 C CA . ALA B 1 526 ? 12.812 41.562 2.984 1 75.31 526 ALA B CA 1
ATOM 8555 C C . ALA B 1 526 ? 12 42.156 4.129 1 75.31 526 ALA B C 1
ATOM 8557 O O . ALA B 1 526 ? 11.055 42.906 3.895 1 75.31 526 ALA B O 1
ATOM 8558 N N . LYS B 1 527 ? 12.266 41.844 5.258 1 70.44 527 LYS B N 1
ATOM 8559 C CA . LYS B 1 527 ? 11.586 42.406 6.43 1 70.44 527 LYS B CA 1
ATOM 8560 C C . LYS B 1 527 ? 11.859 43.875 6.578 1 70.44 527 LYS B C 1
ATOM 8562 O O . LYS B 1 527 ? 10.953 44.656 6.914 1 70.44 527 LYS B O 1
ATOM 8567 N N . ALA B 1 528 ? 13.125 44.312 6.371 1 66.88 528 ALA B N 1
ATOM 8568 C CA . ALA B 1 528 ? 13.484 45.719 6.434 1 66.88 528 ALA B CA 1
ATOM 8569 C C . ALA B 1 528 ? 12.703 46.531 5.41 1 66.88 528 ALA B C 1
ATOM 8571 O O . ALA B 1 528 ? 12.242 47.625 5.711 1 66.88 528 ALA B O 1
ATOM 8572 N N . LYS B 1 529 ? 12.609 45.906 4.367 1 73.31 529 LYS B N 1
ATOM 8573 C CA . LYS B 1 529 ? 11.859 46.562 3.314 1 73.31 529 LYS B CA 1
ATOM 8574 C C . LYS B 1 529 ? 10.383 46.688 3.682 1 73.31 529 LYS B C 1
ATOM 8576 O O . LYS B 1 529 ? 9.75 47.719 3.432 1 73.31 529 LYS B O 1
ATOM 8581 N N . LYS B 1 530 ? 9.828 45.656 4.223 1 71.81 530 LYS B N 1
ATOM 8582 C CA . LYS B 1 530 ? 8.43 45.656 4.625 1 71.81 530 LYS B CA 1
ATOM 8583 C C . LYS B 1 530 ? 8.18 46.688 5.734 1 71.81 530 LYS B C 1
ATOM 8585 O O . LYS B 1 530 ? 7.156 47.375 5.734 1 71.81 530 LYS B O 1
ATOM 8590 N N . GLU B 1 531 ? 9.031 46.812 6.723 1 67.81 531 GLU B N 1
ATOM 8591 C CA . GLU B 1 531 ? 8.922 47.781 7.812 1 67.81 531 GLU B CA 1
ATOM 8592 C C . GLU B 1 531 ? 9.078 49.219 7.301 1 67.81 531 GLU B C 1
ATOM 8594 O O . GLU B 1 531 ? 8.375 50.125 7.754 1 67.81 531 GLU B O 1
ATOM 8599 N N . ALA B 1 532 ? 9.953 49.344 6.402 1 66.62 532 ALA B N 1
ATOM 8600 C CA . ALA B 1 532 ? 10.141 50.688 5.805 1 66.62 532 ALA B CA 1
ATOM 8601 C C . ALA B 1 532 ? 8.891 51.125 5.051 1 66.62 532 ALA B C 1
ATOM 8603 O O . ALA B 1 532 ? 8.492 52.281 5.133 1 66.62 532 ALA B O 1
ATOM 8604 N N . LYS B 1 533 ? 8.375 50.156 4.379 1 70.44 533 LYS B N 1
ATOM 8605 C CA . LYS B 1 533 ? 7.152 50.5 3.645 1 70.44 533 LYS B CA 1
ATOM 8606 C C . LYS B 1 533 ? 6.004 50.812 4.598 1 70.44 533 LYS B C 1
ATOM 8608 O O . LYS B 1 533 ? 5.215 51.719 4.352 1 70.44 533 LYS B O 1
ATOM 8613 N N . ALA B 1 534 ? 5.82 50.031 5.652 1 66.12 534 ALA B N 1
ATOM 8614 C CA . ALA B 1 534 ? 4.777 50.25 6.648 1 66.12 534 ALA B CA 1
ATOM 8615 C C . ALA B 1 534 ? 4.949 51.594 7.324 1 66.12 534 ALA B C 1
ATOM 8617 O O . ALA B 1 534 ? 3.971 52.312 7.566 1 66.12 534 ALA B O 1
ATOM 8618 N N . LYS B 1 535 ? 6.105 52.094 7.68 1 64.31 535 LYS B N 1
ATOM 8619 C CA . LYS B 1 535 ? 6.398 53.375 8.266 1 64.31 535 LYS B CA 1
ATOM 8620 C C . LYS B 1 535 ? 6.109 54.5 7.277 1 64.31 535 LYS B C 1
ATOM 8622 O O . LYS B 1 535 ? 5.578 55.562 7.652 1 64.31 535 LYS B O 1
ATOM 8627 N N . ALA B 1 536 ? 6.492 54.125 6.102 1 70.5 536 ALA B N 1
ATOM 8628 C CA . ALA B 1 536 ? 6.238 55.125 5.066 1 70.5 536 ALA B CA 1
ATOM 8629 C C . ALA B 1 536 ? 4.738 55.344 4.859 1 70.5 536 ALA B C 1
ATOM 8631 O O . ALA B 1 536 ? 4.285 56.469 4.629 1 70.5 536 ALA B O 1
ATOM 8632 N N . GLU B 1 537 ? 4.043 54.312 4.902 1 65.12 537 GLU B N 1
ATOM 8633 C CA . GLU B 1 537 ? 2.6 54.406 4.715 1 65.12 537 GLU B CA 1
ATOM 8634 C C . GLU B 1 537 ? 1.928 55.062 5.914 1 65.12 537 GLU B C 1
ATOM 8636 O O . GLU B 1 537 ? 0.905 55.719 5.762 1 65.12 537 GLU B O 1
ATOM 8641 N N . LYS B 1 538 ? 2.404 54.969 7.137 1 62.69 538 LYS B N 1
ATOM 8642 C CA . LYS B 1 538 ? 1.886 55.688 8.312 1 62.69 538 LYS B CA 1
ATOM 8643 C C . LYS B 1 538 ? 2.209 57.156 8.25 1 62.69 538 LYS B C 1
ATOM 8645 O O . LYS B 1 538 ? 1.459 58 8.781 1 62.69 538 LYS B O 1
ATOM 8650 N N . LEU B 1 539 ? 3.242 57.469 7.656 1 62.62 539 LEU B N 1
ATOM 8651 C CA . LEU B 1 539 ? 3.607 58.906 7.551 1 62.62 539 LEU B CA 1
ATOM 8652 C C . LEU B 1 539 ? 2.814 59.594 6.445 1 62.62 539 LEU B C 1
ATOM 8654 O O . LEU B 1 539 ? 2.725 60.812 6.414 1 62.62 539 LEU B O 1
ATOM 8658 N N . LYS B 1 540 ? 2.123 58.812 5.699 1 57.22 540 LYS B N 1
ATOM 8659 C CA . LYS B 1 540 ? 1.252 59.5 4.734 1 57.22 540 LYS B CA 1
ATOM 8660 C C . LYS B 1 540 ? -0.18 59.562 5.258 1 57.22 540 LYS B C 1
ATOM 8662 O O . LYS B 1 540 ? -0.701 58.625 5.816 1 57.22 540 LYS B O 1
#

Organism: NCBI:txid5486

Solvent-accessible surface area (backbone atoms only — not comparable to full-atom values): 58642 Å² total; per-residue (Å²): 135,85,84,87,72,82,76,68,72,84,73,67,74,81,70,67,77,76,67,76,77,70,85,75,65,82,78,61,57,59,58,55,50,66,74,45,64,63,68,63,54,58,68,71,53,47,49,67,37,45,30,53,39,67,56,65,65,79,78,62,68,70,80,60,65,72,75,75,68,77,73,77,81,75,80,79,81,81,71,81,75,72,79,68,76,76,72,72,80,70,75,69,68,72,69,70,65,75,68,75,73,58,41,58,82,83,38,77,88,36,46,69,57,46,53,52,50,51,51,51,48,50,51,50,47,52,51,49,51,54,56,48,49,54,48,48,48,53,43,42,46,40,32,48,70,33,80,75,26,32,49,62,44,44,27,34,34,38,27,38,24,49,66,52,90,91,44,67,27,57,54,37,52,51,51,52,45,49,59,73,68,36,64,77,52,47,62,58,28,31,73,47,77,38,48,37,67,58,43,46,51,56,8,55,73,69,75,39,54,57,70,55,35,56,52,44,40,41,52,70,61,70,24,67,33,31,46,35,34,35,71,42,30,36,56,55,54,49,50,36,42,70,66,34,40,78,79,64,57,56,41,58,67,32,25,30,34,37,34,44,34,27,69,37,59,55,32,28,68,55,52,49,48,48,49,50,50,52,49,51,52,52,44,66,65,44,49,63,74,66,43,59,65,60,57,56,49,66,75,42,54,73,70,43,47,54,44,18,59,74,67,16,41,57,68,53,29,43,56,65,39,67,27,80,41,59,78,30,71,74,83,62,58,52,53,52,45,48,72,69,46,35,61,51,48,48,52,52,50,36,51,52,49,50,60,66,42,44,61,56,50,47,53,43,32,58,43,23,37,51,72,55,28,53,52,51,48,53,50,52,50,52,50,49,32,50,52,53,27,42,52,53,49,52,52,47,43,70,71,66,50,69,38,46,55,49,49,40,84,55,16,54,58,53,53,33,51,46,42,25,42,36,36,44,23,52,35,40,50,49,50,56,50,46,55,49,24,57,72,72,42,61,79,43,48,61,51,53,53,51,46,55,45,42,67,36,47,40,39,52,62,36,53,54,64,36,30,48,78,78,46,60,59,31,80,72,31,52,48,36,30,41,55,56,46,47,26,25,39,45,48,45,30,62,66,84,56,45,66,59,33,52,46,51,30,50,49,42,35,53,52,41,57,64,43,43,65,57,51,52,51,50,49,32,50,52,49,51,50,51,52,50,50,54,52,52,55,68,74,97,132,91,80,89,70,78,80,69,68,82,74,65,72,81,71,65,76,76,67,74,76,69,84,72,64,82,78,60,57,60,58,54,49,65,74,47,64,63,69,64,52,58,69,71,48,52,47,69,38,45,29,51,37,65,58,64,63,77,80,63,67,70,77,60,70,66,78,75,68,78,74,78,79,75,79,78,83,82,76,79,78,72,78,67,75,74,70,69,77,69,71,68,66,70,68,67,65,73,66,74,73,56,40,58,82,83,36,78,86,35,46,68,56,45,53,53,51,51,50,51,50,50,52,50,47,52,52,48,50,54,55,50,48,54,47,47,49,53,43,43,45,40,32,46,70,33,78,76,26,33,49,61,44,44,28,33,34,39,28,38,24,48,66,53,91,92,45,66,28,58,55,35,53,53,52,51,45,49,59,73,66,36,64,75,52,46,63,58,27,30,73,45,78,36,47,36,67,57,42,47,51,56,10,54,74,68,77,38,53,57,70,54,33,55,51,45,41,42,52,70,62,71,23,66,33,31,44,35,34,34,72,40,29,36,55,53,54,49,50,33,41,70,66,35,40,79,78,64,57,55,41,57,66,34,25,30,34,38,34,44,33,27,70,35,57,54,31,28,67,55,51,48,50,47,50,51,50,52,48,49,53,51,43,65,65,44,49,63,76,66,42,60,65,60,58,55,49,66,74,42,54,73,70,42,47,52,45,18,59,73,66,15,41,58,68,53,29,43,55,66,40,66,26,82,42,60,79,30,72,76,83,63,58,50,51,54,44,49,71,67,46,37,61,51,48,49,52,53,49,35,52,52,51,48,61,68,42,44,62,56,50,47,54,44,32,59,42,24,35,50,72,56,30,56,53,49,49,54,50,54,52,52,50,48,33,51,54,52,26,43,52,52,48,53,51,47,43,73,70,67,50,68,39,44,56,50,51,40,84,55,16,54,58,52,52,32,49,47,42,26,41,37,37,43,22,53,33,40,49,48,50,54,50,45,54,51,24,58,72,73,41,63,81,43,48,63,51,52,53,50,46,55,44,42,68,35,46,40,39,51,63,37,52,53,63,37,28,49,78,80,46,61,59,32,78,71,31,50,48,36,30,42,55,55,46,48,27,25,40,44,50,45,30,64,65,84,56,47,65,58,34,53,46,51,30,50,49,42,36,53,53,39,56,64,44,44,64,57,50,51,51,50,51,32,49,51,50,51,50,52,52,50,50,54,54,51,53,66,74,96

Sequence (1080 aa):
MTEPHRLRKTFQCCSGFFSAKSRQEEGDDDSYDALHNEDVHESMYATEQLSRALTDRKLDEEEDDEDETPEVYTGTSDEQQQQQPRPPPTRRRSSVSSSIQKYKFWDKDFKQERTKILTQFLINYVFLIIGFTGVLCIYTGSYYQRDTRFKNLKMGVFIADQNVGDLPNIVGQTIEYFFTNVSTVQAAGDFHIWNHTTLADVAASHNNTITEEVYRQIHHQKFWAAFYVHENATLDWYQAMVTQSQTFNPVQSLMEAVYETGRDFNGVNVYIVSIINQLLQGYNEFIPQSGLVGHMLETLNSTQVLGVINNAPQLVTVIPTFAINDLIPVTNPVFAATMQLGGIYIVVMTFFLQVFCFRINMYLASKLSGGQFILSKLLTTQVSYLFISLAFIVLNTAFQLPFSGAFGHSGFLVIWMFAFLLMSSIGSIIEILVLVAFALKPPLLGFVLLYMVVLNISPVLAPIALCPSFYRYGYAMPLKNFYDLVQVAYFDSWKGMMGRNIGVLIAWIVVTNAMMPFVFKWLAKAKAKKEAKAKAEKLKMTEPHRLRKTFQCCSGFFSAKSRQEEGDDDSYDALHNEDVHESMYATEQLSRALTDRKLDEEEDDEDETPEVYTGTSDEQQQQQPRPPPTRRRSSVSSSIQKYKFWDKDFKQERTKILTQFLINYVFLIIGFTGVLCIYTGSYYQRDTRFKNLKMGVFIADQNVGDLPNIVGQTIEYFFTNVSTVQAAGDFHIWNHTTLADVAASHNNTITEEVYRQIHHQKFWAAFYVHENATLDWYQAMVTQSQTFNPVQSLMEAVYETGRDFNGVNVYIVSIINQLLQGYNEFIPQSGLVGHMLETLNSTQVLGVINNAPQLVTVIPTFAINDLIPVTNPVFAATMQLGGIYIVVMTFFLQVFCFRINMYLASKLSGGQFILSKLLTTQVSYLFISLAFIVLNTAFQLPFSGAFGHSGFLVIWMFAFLLMSSIGSIIEILVLVAFALKPPLLGFVLLYMVVLNISPVLAPIALCPSFYRYGYAMPLKNFYDLVQVAYFDSWKGMMGRNIGVLIAWIVVTNAMMPFVFKWLAKAKAKKEAKAKAEKLK

Foldseek 3Di:
DDDPPDPPPPPPDPPPDPPPPPPPDPPCVVLVVLLPCPVVVCPPPVVVVVCCVVPPDCPDDDVPDPDVPVPDPDDDDDPDPPPPPDPPPPPPPPPCPVPVPDDDCPDPVCVVVVVVVVVVVVVVVVVVCVLVVVLCCLQVQQVPPLQQLQALAEEEEEELEQDDVPRGSLVSVLVVCLCPPPVVNVRLYNYDYDYNVRLVVQCVVVVHDSVVSQQVCQQQPVHQKYKYFDYNLLVVLLVCLQVLPQPDAQAAPGIAMEHACLQAVLACVPRVVVSVVVSQVVVVVVQVVSCSLVVSLVVDDPVSSVSNVVRPVNSRPDDHGHHYHHPFDDDDCLVVVCLQCVLLVLLVVLLVVCVSCVSVLVSLPVVDDLVVSLVVVLVVSLVVLLVVLLVSLVVVVVVPQDQCQAPHPCSSVQLSVLSSLLSLLSNLVLNLVCLVCVLPPNVCNVSSSSCSSSLQNSCSSYPVSSGPPVNVCNLLHLNNLSSSLVSCRRGVGHCVCNVVSSVSSVVSNVVSSVCVSVSVVVSVVSVVVVVVVVVVVVVD/DDDPPDPPPPPPDPPPDPPPPPPPDPPCVVLVVLLPCPVVVCPPPVVVVVCCVVPPDPPDDVVPPDPVPVPDPPDDDDPDPPCPPDPPPPPPPCCCPVVVPDDDCPDPVCVVVVVVVVVVVVVVVVVVCVLVVVLCCLQVQQVPQLQQLQQLAEEEEEELEQDDVPRGSLVSVLVVCLCPPPVVNVRLYNYDYDYNVRLVVQCVVVVHDSVVSQVVCQQQPVHQKYKYFDYNLLVVLLVCLQVLPQPDAQAAPGIAIEHACLQAVLACVPRVVVSVVVSQVVVVVCQVVSCSLVVSLVVDDPVSSVSNVVRPVNSRPDDHGHHYHHPFDDDDCLVVVCLQCVLLVLLVVLLVVCVSCVSVLVSLPVPDDLVVSLVVVLVVSLVVLLVVLLVSLVVVVVVPQDQCQAPHPCSSVQLSVLSSLLSLLSNLVLNLVCLVCVLPPNVCNVSSSSNSSSLQNSCRSHPVSSGPPVNVCNLLHLNNLSSSLVSCRRGVGHCVCNVVSSVSSVVSNVVSSVCVSVSVVVSVVSVVVVVVVVVVVVVD

pLDDT: mean 77.16, std 23.4, range [18.62, 98.56]

InterPro domains:
  IPR022703 Domain of unknown function DUF3533 [PF12051] (124-513)
  IPR053001 MNNG export permease-like [PTHR34814] (75-537)

Radius of gyration: 39.83 Å; Cα contacts (8 Å, |Δi|>4): 1325; chains: 2; bounding box: 92×141×112 Å

Nearest PDB structures (foldseek):
  7e33-assembly1_R  TM=2.799E-01  e=5.585E+00  Escherichia coli
  8j19-assembly1_R  TM=2.752E-01  e=7.927E+00  Homo sapiens
  7e33-assembly1_R  TM=2.799E-01  e=5.033E+00  Escherichia coli
  8j19-assembly1_R  TM=3.000E-01  e=7.812E+00  Homo sapiens